Protein 8BUZ (pdb70)

Organism: Bos taurus (NCBI:txid9913)

InterPro domains:
  IPR001054 Adenylyl cyclase class-3/4/guanylyl cyclase [PF00211] (408-590)
  IPR001054 Adenylyl cyclase class-3/4/guanylyl cyclase [PF00211] (976-1173)
  IPR001054 Adenylyl cyclase class-3/4/guanylyl cyclase [PS50125] (416-543)
  IPR001054 Adenylyl cyclase class-3/4/guanylyl cyclase [PS50125] (984-1124)
  IPR001054 Adenylyl cyclase class-3/4/guanylyl cyclase [SM00044] (367-569)
  IPR001054 Adenylyl cyclase class-3/4/guanylyl cyclase [SM00044] (944-1159)
  IPR001054 Adenylyl cyclase class-3/4/guanylyl cyclase [cd07302] (414-589)
  IPR001054 Adenylyl cyclase class-3/4/guanylyl cyclase [cd07302] (983-1172)
  IPR009398 Adenylate cyclase, conserved domain [PF06327] (619-714)
  IPR018297 Adenylyl cyclase class-4/guanylyl cyclase, conserved site [PS00452] (520-543)
  IPR018297 Adenylyl cyclase class-4/guanylyl cyclase, conserved site [PS00452] (1101-1124)
  IPR029787 Nucleotide cyclase [G3DSA:3.30.70.1230] (360-595)
  IPR029787 Nucleotide cyclase [G3DSA:3.30.70.1230] (968-1174)
  IPR029787 Nucleotide cyclase [SSF55073] (403-576)
  IPR029787 Nucleotide cyclase [SSF55073] (978-1162)
  IPR030672 Adenylate cyclase [PIRSF039050] (121-1180)
  IPR032628 Adenylate cyclase, N-terminal [PF16214] (161-397)

Structure (mmCIF, N/CA/C/O backbone):
data_8BUZ
#
_entry.id   8BUZ
#
_cell.length_a   1.00
_cell.length_b   1.00
_cell.length_c   1.00
_cell.angle_alpha   90.00
_cell.angle_beta   90.00
_cell.angle_gamma   90.00
#
_symmetry.space_group_name_H-M   'P 1'
#
loop_
_entity.id
_entity.type
_entity.pdbx_description
1 polymer 'Adenylate cyclase type 8'
2 polymer 'Guanine nucleotide-binding protein G(s) subunit alpha isoforms short'
3 non-polymer FORSKOLIN
4 non-polymer "5'-GUANOSINE-DIPHOSPHATE-MONOTHIOPHOSPHATE"
5 non-polymer 'MAGNESIUM ION'
#
loop_
_atom_site.group_PDB
_atom_site.id
_atom_site.type_symbol
_atom_site.label_atom_id
_atom_site.label_alt_id
_atom_site.label_comp_id
_atom_site.label_asym_id
_atom_site.label_entity_id
_atom_site.label_seq_id
_atom_site.pdbx_PDB_ins_code
_atom_site.Cartn_x
_atom_site.Cartn_y
_atom_site.Cartn_z
_atom_site.occupancy
_atom_site.B_iso_or_equiv
_atom_site.auth_seq_id
_atom_site.auth_comp_id
_atom_site.auth_asym_id
_atom_site.auth_atom_id
_atom_site.pdbx_PDB_model_num
ATOM 1 N N . SER A 1 165 ? 128.664 123.452 149.278 1.00 97.90 165 SER A N 1
ATOM 2 C CA . SER A 1 165 ? 129.924 123.605 149.995 1.00 97.90 165 SER A CA 1
ATOM 3 C C . SER A 1 165 ? 129.819 124.692 151.055 1.00 97.90 165 SER A C 1
ATOM 4 O O . SER A 1 165 ? 130.037 125.867 150.770 1.00 97.90 165 SER A O 1
ATOM 7 N N . ARG A 1 166 ? 129.486 124.291 152.284 1.00 100.33 166 ARG A N 1
ATOM 8 C CA . ARG A 1 166 ? 129.333 125.269 153.355 1.00 100.33 166 ARG A CA 1
ATOM 9 C C . ARG A 1 166 ? 130.658 125.929 153.713 1.00 100.33 166 ARG A C 1
ATOM 10 O O . ARG A 1 166 ? 130.673 127.086 154.144 1.00 100.33 166 ARG A O 1
ATOM 18 N N . ASP A 1 167 ? 131.776 125.219 153.543 1.00 99.23 167 ASP A N 1
ATOM 19 C CA . ASP A 1 167 ? 133.074 125.808 153.855 1.00 99.23 167 ASP A CA 1
ATOM 20 C C . ASP A 1 167 ? 133.454 126.881 152.842 1.00 99.23 167 ASP A C 1
ATOM 21 O O . ASP A 1 167 ? 133.965 127.943 153.217 1.00 99.23 167 ASP A O 1
ATOM 26 N N . LEU A 1 168 ? 133.219 126.620 151.553 1.00 93.28 168 LEU A N 1
ATOM 27 C CA . LEU A 1 168 ? 133.530 127.614 150.532 1.00 93.28 168 LEU A CA 1
ATOM 28 C C . LEU A 1 168 ? 132.591 128.811 150.616 1.00 93.28 168 LEU A C 1
ATOM 29 O O . LEU A 1 168 ? 133.032 129.961 150.514 1.00 93.28 168 LEU A O 1
ATOM 34 N N . GLU A 1 169 ? 131.291 128.562 150.799 1.00 93.04 169 GLU A N 1
ATOM 35 C CA . GLU A 1 169 ? 130.342 129.665 150.895 1.00 93.04 169 GLU A CA 1
ATOM 36 C C . GLU A 1 169 ? 130.605 130.516 152.130 1.00 93.04 169 GLU A C 1
ATOM 37 O O . GLU A 1 169 ? 130.525 131.747 152.065 1.00 93.04 169 GLU A O 1
ATOM 43 N N . ARG A 1 170 ? 130.927 129.882 153.261 1.00 94.98 170 ARG A N 1
ATOM 44 C CA . ARG A 1 170 ? 131.337 130.646 154.436 1.00 94.98 170 ARG A CA 1
ATOM 45 C C . ARG A 1 170 ? 132.602 131.441 154.146 1.00 94.98 170 ARG A C 1
ATOM 46 O O . ARG A 1 170 ? 132.745 132.584 154.595 1.00 94.98 170 ARG A O 1
ATOM 54 N N . LEU A 1 171 ? 133.530 130.849 153.390 1.00 89.24 171 LEU A N 1
ATOM 55 C CA . LEU A 1 171 ? 134.720 131.578 152.967 1.00 89.24 171 LEU A CA 1
ATOM 56 C C . LEU A 1 171 ? 134.345 132.795 152.130 1.00 89.24 171 LEU A C 1
ATOM 57 O O . LEU A 1 171 ? 134.968 133.857 152.250 1.00 89.24 171 LEU A O 1
ATOM 62 N N . TYR A 1 172 ? 133.326 132.661 151.278 1.00 80.11 172 TYR A N 1
ATOM 63 C CA . TYR A 1 172 ? 132.844 133.814 150.525 1.00 80.11 172 TYR A CA 1
ATOM 64 C C . TYR A 1 172 ? 132.293 134.886 151.455 1.00 80.11 172 TYR A C 1
ATOM 65 O O . TYR A 1 172 ? 132.523 136.082 151.240 1.00 80.11 172 TYR A O 1
ATOM 74 N N . GLN A 1 173 ? 131.559 134.477 152.495 1.00 87.20 173 GLN A N 1
ATOM 75 C CA . GLN A 1 173 ? 130.993 135.447 153.427 1.00 87.20 173 GLN A CA 1
ATOM 76 C C . GLN A 1 173 ? 132.086 136.255 154.113 1.00 87.20 173 GLN A C 1
ATOM 77 O O . GLN A 1 173 ? 131.930 137.462 154.329 1.00 87.20 173 GLN A O 1
ATOM 83 N N . ARG A 1 174 ? 133.199 135.607 154.465 1.00 96.10 174 ARG A N 1
ATOM 84 C CA . ARG A 1 174 ? 134.318 136.340 155.046 1.00 96.10 174 ARG A CA 1
ATOM 85 C C . ARG A 1 174 ? 134.870 137.362 154.061 1.00 96.10 174 ARG A C 1
ATOM 86 O O . ARG A 1 174 ? 135.213 138.486 154.446 1.00 96.10 174 ARG A O 1
ATOM 94 N N . TYR A 1 175 ? 134.968 136.987 152.784 1.00 87.69 175 TYR A N 1
ATOM 95 C CA . TYR A 1 175 ? 135.387 137.944 151.766 1.00 87.69 175 TYR A CA 1
ATOM 96 C C . TYR A 1 175 ? 134.305 138.985 151.507 1.00 87.69 175 TYR A C 1
ATOM 97 O O . TYR A 1 175 ? 134.600 140.179 151.381 1.00 87.69 175 TYR A O 1
ATOM 106 N N . PHE A 1 176 ? 133.044 138.550 151.426 1.00 85.07 176 PHE A N 1
ATOM 107 C CA . PHE A 1 176 ? 131.946 139.480 151.182 1.00 85.07 176 PHE A CA 1
ATOM 108 C C . PHE A 1 176 ? 131.741 140.432 152.353 1.00 85.07 176 PHE A C 1
ATOM 109 O O . PHE A 1 176 ? 131.285 141.564 152.155 1.00 85.07 176 PHE A O 1
ATOM 117 N N . LEU A 1 177 ? 132.065 139.994 153.571 1.00 94.62 177 LEU A N 1
ATOM 118 C CA . LEU A 1 177 ? 131.857 140.840 154.742 1.00 94.62 177 LEU A CA 1
ATOM 119 C C . LEU A 1 177 ? 132.736 142.082 154.689 1.00 94.62 177 LEU A C 1
ATOM 120 O O . LEU A 1 177 ? 132.292 143.180 155.042 1.00 94.62 177 LEU A O 1
ATOM 125 N N . GLY A 1 178 ? 133.987 141.928 154.252 1.00 93.77 178 GLY A N 1
ATOM 126 C CA . GLY A 1 178 ? 134.900 143.060 154.231 1.00 93.77 178 GLY A CA 1
ATOM 127 C C . GLY A 1 178 ? 134.495 144.138 153.243 1.00 93.77 178 GLY A C 1
ATOM 128 O O . GLY A 1 178 ? 134.559 145.331 153.555 1.00 93.77 178 GLY A O 1
ATOM 129 N N . GLN A 1 179 ? 134.079 143.739 152.038 1.00 91.65 179 GLN A N 1
ATOM 130 C CA . GLN A 1 179 ? 133.717 144.721 151.020 1.00 91.65 179 GLN A CA 1
ATOM 131 C C . GLN A 1 179 ? 132.507 145.543 151.444 1.00 91.65 179 GLN A C 1
ATOM 132 O O . GLN A 1 179 ? 132.486 146.767 151.266 1.00 91.65 179 GLN A O 1
ATOM 138 N N . ARG A 1 180 ? 131.487 144.892 152.005 1.00 87.87 180 ARG A N 1
ATOM 139 C CA . ARG A 1 180 ? 130.351 145.636 152.536 1.00 87.87 180 ARG A CA 1
ATOM 140 C C . ARG A 1 180 ? 130.740 146.428 153.777 1.00 87.87 180 ARG A C 1
ATOM 141 O O . ARG A 1 180 ? 130.134 147.467 154.063 1.00 87.87 180 ARG A O 1
ATOM 149 N N . ARG A 1 181 ? 131.739 145.952 154.523 1.00 98.28 181 ARG A N 1
ATOM 150 C CA . ARG A 1 181 ? 132.193 146.677 155.705 1.00 98.28 181 ARG A CA 1
ATOM 151 C C . ARG A 1 181 ? 132.813 148.014 155.325 1.00 98.28 181 ARG A C 1
ATOM 152 O O . ARG A 1 181 ? 132.649 149.007 156.044 1.00 98.28 181 ARG A O 1
ATOM 160 N N . LYS A 1 182 ? 133.534 148.060 154.202 1.00 92.60 182 LYS A N 1
ATOM 161 C CA . LYS A 1 182 ? 134.122 149.317 153.753 1.00 92.60 182 LYS A CA 1
ATOM 162 C C . LYS A 1 182 ? 133.054 150.377 153.516 1.00 92.60 182 LYS A C 1
ATOM 163 O O . LYS A 1 182 ? 133.330 151.576 153.635 1.00 92.60 182 LYS A O 1
ATOM 169 N N . SER A 1 183 ? 131.829 149.958 153.196 1.00 90.45 183 SER A N 1
ATOM 170 C CA . SER A 1 183 ? 130.741 150.907 152.995 1.00 90.45 183 SER A CA 1
ATOM 171 C C . SER A 1 183 ? 130.244 151.489 154.314 1.00 90.45 183 SER A C 1
ATOM 172 O O . SER A 1 183 ? 129.966 152.690 154.395 1.00 90.45 183 SER A O 1
ATOM 175 N N . GLU A 1 184 ? 130.126 150.662 155.358 1.00 94.13 184 GLU A N 1
ATOM 176 C CA . GLU A 1 184 ? 129.624 151.158 156.635 1.00 94.13 184 GLU A CA 1
ATOM 177 C C . GLU A 1 184 ? 130.644 151.993 157.393 1.00 94.13 184 GLU A C 1
ATOM 178 O O . GLU A 1 184 ? 130.264 152.697 158.336 1.00 94.13 184 GLU A O 1
ATOM 184 N N . VAL A 1 185 ? 131.923 151.923 157.022 1.00 93.73 185 VAL A N 1
ATOM 185 C CA . VAL A 1 185 ? 132.927 152.752 157.683 1.00 93.73 185 VAL A CA 1
ATOM 186 C C . VAL A 1 185 ? 132.599 154.225 157.484 1.00 93.73 185 VAL A C 1
ATOM 187 O O . VAL A 1 185 ? 132.634 155.023 158.427 1.00 93.73 185 VAL A O 1
ATOM 191 N N . VAL A 1 186 ? 132.252 154.601 156.254 1.00 90.33 186 VAL A N 1
ATOM 192 C CA . VAL A 1 186 ? 131.885 155.984 155.984 1.00 90.33 186 VAL A CA 1
ATOM 193 C C . VAL A 1 186 ? 130.474 156.288 156.475 1.00 90.33 186 VAL A C 1
ATOM 194 O O . VAL A 1 186 ? 130.166 157.437 156.812 1.00 90.33 186 VAL A O 1
ATOM 198 N N . MET A 1 187 ? 129.596 155.283 156.529 1.00 89.66 187 MET A N 1
ATOM 199 C CA . MET A 1 187 ? 128.211 155.542 156.905 1.00 89.66 187 MET A CA 1
ATOM 200 C C . MET A 1 187 ? 128.074 155.758 158.407 1.00 89.66 187 MET A C 1
ATOM 201 O O . MET A 1 187 ? 127.278 156.598 158.846 1.00 89.66 187 MET A O 1
ATOM 206 N N . ASN A 1 188 ? 128.840 155.016 159.210 1.00 94.82 188 ASN A N 1
ATOM 207 C CA . ASN A 1 188 ? 128.946 155.347 160.626 1.00 94.82 188 ASN A CA 1
ATOM 208 C C . ASN A 1 188 ? 129.574 156.722 160.808 1.00 94.82 188 ASN A C 1
ATOM 209 O O . ASN A 1 188 ? 129.167 157.490 161.687 1.00 94.82 188 ASN A O 1
ATOM 214 N N . VAL A 1 189 ? 130.571 157.047 159.981 1.00 93.65 189 VAL A N 1
ATOM 215 C CA . VAL A 1 189 ? 131.114 158.401 159.952 1.00 93.65 189 VAL A CA 1
ATOM 216 C C . VAL A 1 189 ? 130.055 159.387 159.480 1.00 93.65 189 VAL A C 1
ATOM 217 O O . VAL A 1 189 ? 130.001 160.530 159.950 1.00 93.65 189 VAL A O 1
ATOM 221 N N . LEU A 1 190 ? 129.196 158.967 158.551 1.00 93.81 190 LEU A N 1
ATOM 222 C CA . LEU A 1 190 ? 128.106 159.833 158.116 1.00 93.81 190 LEU A CA 1
ATOM 223 C C . LEU A 1 190 ? 127.131 160.102 159.257 1.00 93.81 190 LEU A C 1
ATOM 224 O O . LEU A 1 190 ? 126.651 161.230 159.416 1.00 93.81 190 LEU A O 1
ATOM 229 N N . ASP A 1 191 ? 126.828 159.080 160.061 1.00 97.02 191 ASP A N 1
ATOM 230 C CA . ASP A 1 191 ? 125.798 159.227 161.086 1.00 97.02 191 ASP A CA 1
ATOM 231 C C . ASP A 1 191 ? 126.193 160.236 162.157 1.00 97.02 191 ASP A C 1
ATOM 232 O O . ASP A 1 191 ? 125.360 161.041 162.589 1.00 97.02 191 ASP A O 1
ATOM 237 N N . VAL A 1 192 ? 127.443 160.191 162.625 1.00 102.07 192 VAL A N 1
ATOM 238 C CA . VAL A 1 192 ? 127.848 161.099 163.696 1.00 102.07 192 VAL A CA 1
ATOM 239 C C . VAL A 1 192 ? 127.724 162.545 163.236 1.00 102.07 192 VAL A C 1
ATOM 240 O O . VAL A 1 192 ? 127.406 163.435 164.034 1.00 102.07 192 VAL A O 1
ATOM 244 N N . LEU A 1 193 ? 127.935 162.797 161.943 1.00 97.60 193 LEU A N 1
ATOM 245 C CA . LEU A 1 193 ? 127.686 164.126 161.398 1.00 97.60 193 LEU A CA 1
ATOM 246 C C . LEU A 1 193 ? 126.210 164.493 161.496 1.00 97.60 193 LEU A C 1
ATOM 247 O O . LEU A 1 193 ? 125.866 165.655 161.740 1.00 97.60 193 LEU A O 1
ATOM 252 N N . THR A 1 194 ? 125.322 163.514 161.300 1.00 97.65 194 THR A N 1
ATOM 253 C CA . THR A 1 194 ? 123.889 163.792 161.337 1.00 97.65 194 THR A CA 1
ATOM 254 C C . THR A 1 194 ? 123.445 164.259 162.718 1.00 97.65 194 THR A C 1
ATOM 255 O O . THR A 1 194 ? 122.641 165.191 162.836 1.00 97.65 194 THR A O 1
ATOM 259 N N . LYS A 1 195 ? 123.948 163.618 163.776 1.00 100.14 195 LYS A N 1
ATOM 260 C CA . LYS A 1 195 ? 123.538 163.991 165.126 1.00 100.14 195 LYS A CA 1
ATOM 261 C C . LYS A 1 195 ? 124.005 165.398 165.479 1.00 100.14 195 LYS A C 1
ATOM 262 O O . LYS A 1 195 ? 123.231 166.204 166.009 1.00 100.14 195 LYS A O 1
ATOM 268 N N . LEU A 1 196 ? 125.272 165.713 165.196 1.00 102.65 196 LEU A N 1
ATOM 269 C CA . LEU A 1 196 ? 125.794 167.029 165.552 1.00 102.65 196 LEU A CA 1
ATOM 270 C C . LEU A 1 196 ? 125.134 168.129 164.731 1.00 102.65 196 LEU A C 1
ATOM 271 O O . LEU A 1 196 ? 124.852 169.213 165.253 1.00 102.65 196 LEU A O 1
ATOM 276 N N . THR A 1 197 ? 124.882 167.873 163.445 1.00 104.15 197 THR A N 1
ATOM 277 C CA . THR A 1 197 ? 124.266 168.889 162.596 1.00 104.15 197 THR A CA 1
ATOM 278 C C . THR A 1 197 ? 122.869 169.243 163.093 1.00 104.15 197 THR A C 1
ATOM 279 O O . THR A 1 197 ? 122.508 170.422 163.180 1.00 104.15 197 THR A O 1
ATOM 283 N N . LEU A 1 198 ? 122.070 168.229 163.432 1.00 107.46 198 LEU A N 1
ATOM 284 C CA . LEU A 1 198 ? 120.759 168.488 164.017 1.00 107.46 198 LEU A CA 1
ATOM 285 C C . LEU A 1 198 ? 120.889 169.156 165.379 1.00 107.46 198 LEU A C 1
ATOM 286 O O . LEU A 1 198 ? 120.096 170.040 165.723 1.00 107.46 198 LEU A O 1
ATOM 291 N N . LEU A 1 199 ? 121.881 168.740 166.171 1.00 108.78 199 LEU A N 1
ATOM 292 C CA . LEU A 1 199 ? 122.107 169.359 167.472 1.00 108.78 199 LEU A CA 1
ATOM 293 C C . LEU A 1 199 ? 122.531 170.816 167.328 1.00 108.78 199 LEU A C 1
ATOM 294 O O . LEU A 1 199 ? 122.091 171.675 168.101 1.00 108.78 199 LEU A O 1
ATOM 299 N N . VAL A 1 200 ? 123.389 171.112 166.349 1.00 107.82 200 VAL A N 1
ATOM 300 C CA . VAL A 1 200 ? 123.902 172.470 166.189 1.00 107.82 200 VAL A CA 1
ATOM 301 C C . VAL A 1 200 ? 122.776 173.432 165.827 1.00 107.82 200 VAL A C 1
ATOM 302 O O . VAL A 1 200 ? 122.650 174.513 166.416 1.00 107.82 200 VAL A O 1
ATOM 306 N N . LEU A 1 201 ? 121.936 173.054 164.860 1.00 110.45 201 LEU A N 1
ATOM 307 C CA . LEU A 1 201 ? 120.872 173.956 164.430 1.00 110.45 201 LEU A CA 1
ATOM 308 C C . LEU A 1 201 ? 119.832 174.164 165.524 1.00 110.45 201 LEU A C 1
ATOM 309 O O . LEU A 1 201 ? 119.257 175.253 165.629 1.00 110.45 201 LEU A O 1
ATOM 314 N N . HIS A 1 202 ? 119.576 173.140 166.342 1.00 110.46 202 HIS A N 1
ATOM 315 C CA . HIS A 1 202 ? 118.686 173.321 167.484 1.00 110.46 202 HIS A CA 1
ATOM 316 C C . HIS A 1 202 ? 119.286 174.291 168.495 1.00 110.46 202 HIS A C 1
ATOM 317 O O . HIS A 1 202 ? 118.563 175.087 169.106 1.00 110.46 202 HIS A O 1
ATOM 324 N N . LEU A 1 203 ? 120.605 174.230 168.694 1.00 110.11 203 LEU A N 1
ATOM 325 C CA . LEU A 1 203 ? 121.272 175.197 169.559 1.00 110.11 203 LEU A CA 1
ATOM 326 C C . LEU A 1 203 ? 121.154 176.608 168.998 1.00 110.11 203 LEU A C 1
ATOM 327 O O . LEU A 1 203 ? 120.915 177.564 169.745 1.00 110.11 203 LEU A O 1
ATOM 332 N N . SER A 1 204 ? 121.322 176.758 167.683 1.00 109.76 204 SER A N 1
ATOM 333 C CA . SER A 1 204 ? 121.278 178.074 167.059 1.00 109.76 204 SER A CA 1
ATOM 334 C C . SER A 1 204 ? 119.866 178.628 166.939 1.00 109.76 204 SER A C 1
ATOM 335 O O . SER A 1 204 ? 119.706 179.840 166.757 1.00 109.76 204 SER A O 1
ATOM 338 N N . LEU A 1 205 ? 118.844 177.776 167.033 1.00 111.52 205 LEU A N 1
ATOM 339 C CA . LEU A 1 205 ? 117.471 178.249 166.880 1.00 111.52 205 LEU A CA 1
ATOM 340 C C . LEU A 1 205 ? 117.047 179.106 168.067 1.00 111.52 205 LEU A C 1
ATOM 341 O O . LEU A 1 205 ? 116.462 180.181 167.891 1.00 111.52 205 LEU A O 1
ATOM 346 N N . ALA A 1 206 ? 117.333 178.648 169.282 1.00 109.33 206 ALA A N 1
ATOM 347 C CA . ALA A 1 206 ? 116.943 179.342 170.501 1.00 109.33 206 ALA A CA 1
ATOM 348 C C . ALA A 1 206 ? 118.187 179.813 171.241 1.00 109.33 206 ALA A C 1
ATOM 349 O O . ALA A 1 206 ? 119.153 179.056 171.383 1.00 109.33 206 ALA A O 1
ATOM 351 N N . SER A 1 207 ? 118.159 181.064 171.706 1.00 109.62 207 SER A N 1
ATOM 352 C CA . SER A 1 207 ? 119.279 181.589 172.481 1.00 109.62 207 SER A CA 1
ATOM 353 C C . SER A 1 207 ? 119.458 180.816 173.781 1.00 109.62 207 SER A C 1
ATOM 354 O O . SER A 1 207 ? 120.589 180.520 174.185 1.00 109.62 207 SER A O 1
ATOM 357 N N . ALA A 1 208 ? 118.358 180.484 174.449 1.00 110.25 208 ALA A N 1
ATOM 358 C CA . ALA A 1 208 ? 118.438 179.694 175.667 1.00 110.25 208 ALA A CA 1
ATOM 359 C C . ALA A 1 208 ? 118.961 178.295 175.347 1.00 110.25 208 ALA A C 1
ATOM 360 O O . ALA A 1 208 ? 118.637 177.736 174.295 1.00 110.25 208 ALA A O 1
ATOM 362 N N . PRO A 1 209 ? 119.775 177.711 176.226 1.00 115.82 209 PRO A N 1
ATOM 363 C CA . PRO A 1 209 ? 120.295 176.365 175.960 1.00 115.82 209 PRO A CA 1
ATOM 364 C C . PRO A 1 209 ? 119.171 175.344 175.896 1.00 115.82 209 PRO A C 1
ATOM 365 O O . PRO A 1 209 ? 118.125 175.494 176.533 1.00 115.82 209 PRO A O 1
ATOM 369 N N . MET A 1 210 ? 119.396 174.297 175.107 1.00 122.07 210 MET A N 1
ATOM 370 C CA . MET A 1 210 ? 118.397 173.256 174.938 1.00 122.07 210 MET A CA 1
ATOM 371 C C . MET A 1 210 ? 118.180 172.504 176.249 1.00 122.07 210 MET A C 1
ATOM 372 O O . MET A 1 210 ? 118.866 172.724 177.251 1.00 122.07 210 MET A O 1
ATOM 377 N N . ASP A 1 211 ? 117.206 171.604 176.232 1.00 120.22 211 ASP A N 1
ATOM 378 C CA . ASP A 1 211 ? 116.954 170.769 177.395 1.00 120.22 211 ASP A CA 1
ATOM 379 C C . ASP A 1 211 ? 118.165 169.880 177.655 1.00 120.22 211 ASP A C 1
ATOM 380 O O . ASP A 1 211 ? 118.672 169.244 176.720 1.00 120.22 211 ASP A O 1
ATOM 385 N N . PRO A 1 212 ? 118.665 169.814 178.891 1.00 122.61 212 PRO A N 1
ATOM 386 C CA . PRO A 1 212 ? 119.746 168.862 179.188 1.00 122.61 212 PRO A CA 1
ATOM 387 C C . PRO A 1 212 ? 119.342 167.424 178.943 1.00 122.61 212 PRO A C 1
ATOM 388 O O . PRO A 1 212 ? 120.213 166.582 178.691 1.00 122.61 212 PRO A O 1
ATOM 392 N N . LEU A 1 213 ? 118.044 167.117 179.012 1.00 117.17 213 LEU A N 1
ATOM 393 C CA . LEU A 1 213 ? 117.575 165.790 178.633 1.00 117.17 213 LEU A CA 1
ATOM 394 C C . LEU A 1 213 ? 117.835 165.522 177.157 1.00 117.17 213 LEU A C 1
ATOM 395 O O . LEU A 1 213 ? 118.197 164.406 176.780 1.00 117.17 213 LEU A O 1
ATOM 400 N N . LYS A 1 214 ? 117.661 166.535 176.304 1.00 112.41 214 LYS A N 1
ATOM 401 C CA . LYS A 1 214 ? 117.859 166.329 174.872 1.00 112.41 214 LYS A CA 1
ATOM 402 C C . LYS A 1 214 ? 119.288 165.899 174.562 1.00 112.41 214 LYS A C 1
ATOM 403 O O . LYS A 1 214 ? 119.509 164.995 173.748 1.00 112.41 214 LYS A O 1
ATOM 409 N N . GLY A 1 215 ? 120.269 166.523 175.216 1.00 113.67 215 GLY A N 1
ATOM 410 C CA . GLY A 1 215 ? 121.655 166.318 174.832 1.00 113.67 215 GLY A CA 1
ATOM 411 C C . GLY A 1 215 ? 122.224 164.964 175.208 1.00 113.67 215 GLY A C 1
ATOM 412 O O . GLY A 1 215 ? 123.190 164.506 174.589 1.00 113.67 215 GLY A O 1
ATOM 413 N N . ILE A 1 216 ? 121.656 164.306 176.221 1.00 115.60 216 ILE A N 1
ATOM 414 C CA . ILE A 1 216 ? 122.298 163.106 176.754 1.00 115.60 216 ILE A CA 1
ATOM 415 C C . ILE A 1 216 ? 122.103 161.917 175.816 1.00 115.60 216 ILE A C 1
ATOM 416 O O . ILE A 1 216 ? 123.058 161.190 175.518 1.00 115.60 216 ILE A O 1
ATOM 421 N N . LEU A 1 217 ? 120.874 161.692 175.334 1.00 110.91 217 LEU A N 1
ATOM 422 C CA . LEU A 1 217 ? 120.657 160.543 174.456 1.00 110.91 217 LEU A CA 1
ATOM 423 C C . LEU A 1 217 ? 121.412 160.706 173.143 1.00 110.91 217 LEU A C 1
ATOM 424 O O . LEU A 1 217 ? 122.081 159.772 172.686 1.00 110.91 217 LEU A O 1
ATOM 429 N N . LEU A 1 218 ? 121.333 161.889 172.527 1.00 110.40 218 LEU A N 1
ATOM 430 C CA . LEU A 1 218 ? 122.137 162.122 171.332 1.00 110.40 218 LEU A CA 1
ATOM 431 C C . LEU A 1 218 ? 123.621 161.991 171.641 1.00 110.40 218 LEU A C 1
ATOM 432 O O . LEU A 1 218 ? 124.389 161.519 170.797 1.00 110.40 218 LEU A O 1
ATOM 437 N N . GLY A 1 219 ? 124.036 162.385 172.848 1.00 110.62 219 GLY A N 1
ATOM 438 C CA . GLY A 1 219 ? 125.419 162.184 173.248 1.00 110.62 219 GLY A CA 1
ATOM 439 C C . GLY A 1 219 ? 125.810 160.720 173.266 1.00 110.62 219 GLY A C 1
ATOM 440 O O . GLY A 1 219 ? 126.912 160.357 172.848 1.00 110.62 219 GLY A O 1
ATOM 441 N N . PHE A 1 220 ? 124.916 159.859 173.759 1.00 112.95 220 PHE A N 1
ATOM 442 C CA . PHE A 1 220 ? 125.146 158.423 173.641 1.00 112.95 220 PHE A CA 1
ATOM 443 C C . PHE A 1 220 ? 125.132 157.989 172.182 1.00 112.95 220 PHE A C 1
ATOM 444 O O . PHE A 1 220 ? 125.957 157.170 171.760 1.00 112.95 220 PHE A O 1
ATOM 452 N N . PHE A 1 221 ? 124.203 158.533 171.394 1.00 109.82 221 PHE A N 1
ATOM 453 C CA . PHE A 1 221 ? 124.076 158.129 169.999 1.00 109.82 221 PHE A CA 1
ATOM 454 C C . PHE A 1 221 ? 125.189 158.706 169.129 1.00 109.82 221 PHE A C 1
ATOM 455 O O . PHE A 1 221 ? 125.681 158.025 168.223 1.00 109.82 221 PHE A O 1
ATOM 463 N N . THR A 1 222 ? 125.598 159.953 169.372 1.00 109.06 222 THR A N 1
ATOM 464 C CA . THR A 1 222 ? 126.708 160.511 168.609 1.00 109.06 222 THR A CA 1
ATOM 465 C C . THR A 1 222 ? 128.060 160.003 169.090 1.00 109.06 222 THR A C 1
ATOM 466 O O . THR A 1 222 ? 129.064 160.216 168.402 1.00 109.06 222 THR A O 1
ATOM 470 N N . GLY A 1 223 ? 128.109 159.346 170.246 1.00 106.78 223 GLY A N 1
ATOM 471 C CA . GLY A 1 223 ? 129.344 158.783 170.751 1.00 106.78 223 GLY A CA 1
ATOM 472 C C . GLY A 1 223 ? 129.517 157.327 170.371 1.00 106.78 223 GLY A C 1
ATOM 473 O O . GLY A 1 223 ? 130.640 156.867 170.146 1.00 106.78 223 GLY A O 1
ATOM 474 N N . ILE A 1 224 ? 128.406 156.588 170.304 1.00 106.64 224 ILE A N 1
ATOM 475 C CA . ILE A 1 224 ? 128.486 155.181 169.927 1.00 106.64 224 ILE A CA 1
ATOM 476 C C . ILE A 1 224 ? 128.923 155.037 168.475 1.00 106.64 224 ILE A C 1
ATOM 477 O O . ILE A 1 224 ? 129.645 154.094 168.131 1.00 106.64 224 ILE A O 1
ATOM 482 N N . GLU A 1 225 ? 128.508 155.961 167.603 1.00 104.99 225 GLU A N 1
ATOM 483 C CA . GLU A 1 225 ? 128.943 155.908 166.211 1.00 104.99 225 GLU A CA 1
ATOM 484 C C . GLU A 1 225 ? 130.452 156.067 166.096 1.00 104.99 225 GLU A C 1
ATOM 485 O O . GLU A 1 225 ? 131.073 155.480 165.202 1.00 104.99 225 GLU A O 1
ATOM 491 N N . VAL A 1 226 ? 131.056 156.859 166.983 1.00 107.14 226 VAL A N 1
ATOM 492 C CA . VAL A 1 226 ? 132.511 156.920 167.050 1.00 107.14 226 VAL A CA 1
ATOM 493 C C . VAL A 1 226 ? 133.076 155.573 167.484 1.00 107.14 226 VAL A C 1
ATOM 494 O O . VAL A 1 226 ? 134.094 155.111 166.954 1.00 107.14 226 VAL A O 1
ATOM 498 N N . VAL A 1 227 ? 132.424 154.924 168.452 1.00 111.40 227 VAL A N 1
ATOM 499 C CA . VAL A 1 227 ? 132.896 153.632 168.946 1.00 111.40 227 VAL A CA 1
ATOM 500 C C . VAL A 1 227 ? 132.854 152.587 167.838 1.00 111.40 227 VAL A C 1
ATOM 501 O O . VAL A 1 227 ? 133.810 151.827 167.640 1.00 111.40 227 VAL A O 1
ATOM 505 N N . ILE A 1 228 ? 131.746 152.537 167.095 1.00 108.19 228 ILE A N 1
ATOM 506 C CA . ILE A 1 228 ? 131.639 151.588 165.989 1.00 108.19 228 ILE A CA 1
ATOM 507 C C . ILE A 1 228 ? 132.656 151.921 164.906 1.00 108.19 228 ILE A C 1
ATOM 508 O O . ILE A 1 228 ? 133.202 151.026 164.250 1.00 108.19 228 ILE A O 1
ATOM 513 N N . CYS A 1 229 ? 132.922 153.214 164.699 1.00 113.63 229 CYS A N 1
ATOM 514 C CA . CYS A 1 229 ? 133.956 153.614 163.750 1.00 113.63 229 CYS A CA 1
ATOM 515 C C . CYS A 1 229 ? 135.327 153.114 164.188 1.00 113.63 229 CYS A C 1
ATOM 516 O O . CYS A 1 229 ? 136.131 152.675 163.357 1.00 113.63 229 CYS A O 1
ATOM 519 N N . ALA A 1 230 ? 135.614 153.175 165.488 1.00 116.34 230 ALA A N 1
ATOM 520 C CA . ALA A 1 230 ? 136.879 152.680 166.012 1.00 116.34 230 ALA A CA 1
ATOM 521 C C . ALA A 1 230 ? 136.875 151.176 166.255 1.00 116.34 230 ALA A C 1
ATOM 522 O O . ALA A 1 230 ? 137.930 150.614 166.568 1.00 116.34 230 ALA A O 1
ATOM 524 N N . LEU A 1 231 ? 135.726 150.515 166.121 1.00 115.47 231 LEU A N 1
ATOM 525 C CA . LEU A 1 231 ? 135.634 149.073 166.307 1.00 115.47 231 LEU A CA 1
ATOM 526 C C . LEU A 1 231 ? 135.719 148.293 165.004 1.00 115.47 231 LEU A C 1
ATOM 527 O O . LEU A 1 231 ? 136.161 147.140 165.014 1.00 115.47 231 LEU A O 1
ATOM 532 N N . VAL A 1 232 ? 135.298 148.887 163.887 1.00 111.93 232 VAL A N 1
ATOM 533 C CA . VAL A 1 232 ? 135.369 148.185 162.611 1.00 111.93 232 VAL A CA 1
ATOM 534 C C . VAL A 1 232 ? 136.809 148.083 162.126 1.00 111.93 232 VAL A C 1
ATOM 535 O O . VAL A 1 232 ? 137.186 147.098 161.479 1.00 111.93 232 VAL A O 1
ATOM 539 N N . VAL A 1 233 ? 137.633 149.092 162.418 1.00 111.86 233 VAL A N 1
ATOM 540 C CA . VAL A 1 233 ? 139.001 149.111 161.913 1.00 111.86 233 VAL A CA 1
ATOM 541 C C . VAL A 1 233 ? 139.825 147.981 162.521 1.00 111.86 233 VAL A C 1
ATOM 542 O O . VAL A 1 233 ? 140.600 147.316 161.823 1.00 111.86 233 VAL A O 1
ATOM 546 N N . VAL A 1 234 ? 139.680 147.747 163.828 1.00 116.28 234 VAL A N 1
ATOM 547 C CA . VAL A 1 234 ? 140.476 146.715 164.485 1.00 116.28 234 VAL A CA 1
ATOM 548 C C . VAL A 1 234 ? 140.047 145.327 164.021 1.00 116.28 234 VAL A C 1
ATOM 549 O O . VAL A 1 234 ? 140.885 144.438 163.822 1.00 116.28 234 VAL A O 1
ATOM 553 N N . ARG A 1 235 ? 138.742 145.118 163.832 1.00 115.28 235 ARG A N 1
ATOM 554 C CA . ARG A 1 235 ? 138.262 143.805 163.413 1.00 115.28 235 ARG A CA 1
ATOM 555 C C . ARG A 1 235 ? 138.686 143.479 161.986 1.00 115.28 235 ARG A C 1
ATOM 556 O O . ARG A 1 235 ? 138.943 142.311 161.671 1.00 115.28 235 ARG A O 1
ATOM 564 N N . LYS A 1 236 ? 138.760 144.487 161.113 1.00 113.05 236 LYS A N 1
ATOM 565 C CA . LYS A 1 236 ? 139.245 144.255 159.756 1.00 113.05 236 LYS A CA 1
ATOM 566 C C . LYS A 1 236 ? 140.688 143.769 159.769 1.00 113.05 236 LYS A C 1
ATOM 567 O O . LYS A 1 236 ? 141.056 142.865 159.009 1.00 113.05 236 LYS A O 1
ATOM 573 N N . ASP A 1 237 ? 141.521 144.360 160.629 1.00 117.59 237 ASP A N 1
ATOM 574 C CA . ASP A 1 237 ? 142.894 143.889 160.775 1.00 117.59 237 ASP A CA 1
ATOM 575 C C . ASP A 1 237 ? 142.931 142.465 161.312 1.00 117.59 237 ASP A C 1
ATOM 576 O O . ASP A 1 237 ? 143.772 141.657 160.900 1.00 117.59 237 ASP A O 1
ATOM 581 N N . THR A 1 238 ? 142.030 142.141 162.237 1.00 119.02 238 THR A N 1
ATOM 582 C CA . THR A 1 238 ? 141.947 140.789 162.771 1.00 119.02 238 THR A CA 1
ATOM 583 C C . THR A 1 238 ? 141.476 139.820 161.692 1.00 119.02 238 THR A C 1
ATOM 584 O O . THR A 1 238 ? 140.642 140.162 160.849 1.00 119.02 238 THR A O 1
ATOM 588 N N . THR A 1 239 ? 142.024 138.602 161.719 1.00 117.52 239 THR A N 1
ATOM 589 C CA . THR A 1 239 ? 141.650 137.601 160.725 1.00 117.52 239 THR A CA 1
ATOM 590 C C . THR A 1 239 ? 140.175 137.236 160.833 1.00 117.52 239 THR A C 1
ATOM 591 O O . THR A 1 239 ? 139.505 137.025 159.816 1.00 117.52 239 THR A O 1
ATOM 595 N N . SER A 1 240 ? 139.653 137.152 162.054 1.00 114.35 240 SER A N 1
ATOM 596 C CA . SER A 1 240 ? 138.238 136.874 162.242 1.00 114.35 240 SER A CA 1
ATOM 597 C C . SER A 1 240 ? 137.398 138.073 161.817 1.00 114.35 240 SER A C 1
ATOM 598 O O . SER A 1 240 ? 137.858 139.218 161.824 1.00 114.35 240 SER A O 1
ATOM 601 N N . HIS A 1 241 ? 136.150 137.796 161.435 1.00 109.54 241 HIS A N 1
ATOM 602 C CA . HIS A 1 241 ? 135.219 138.840 161.024 1.00 109.54 241 HIS A CA 1
ATOM 603 C C . HIS A 1 241 ? 133.903 138.759 161.789 1.00 109.54 241 HIS A C 1
ATOM 604 O O . HIS A 1 241 ? 132.877 139.243 161.299 1.00 109.54 241 HIS A O 1
ATOM 611 N N . THR A 1 242 ? 133.911 138.157 162.981 1.00 107.28 242 THR A N 1
ATOM 612 C CA . THR A 1 242 ? 132.674 138.002 163.739 1.00 107.28 242 THR A CA 1
ATOM 613 C C . THR A 1 242 ? 132.103 139.350 164.167 1.00 107.28 242 THR A C 1
ATOM 614 O O . THR A 1 242 ? 130.881 139.535 164.177 1.00 107.28 242 THR A O 1
ATOM 618 N N . TYR A 1 243 ? 132.966 140.307 164.519 1.00 107.41 243 TYR A N 1
ATOM 619 C CA . TYR A 1 243 ? 132.478 141.617 164.930 1.00 107.41 243 TYR A CA 1
ATOM 620 C C . TYR A 1 243 ? 131.992 142.449 163.751 1.00 107.41 243 TYR A C 1
ATOM 621 O O . TYR A 1 243 ? 131.203 143.378 163.952 1.00 107.41 243 TYR A O 1
ATOM 630 N N . LEU A 1 244 ? 132.446 142.145 162.532 1.00 104.07 244 LEU A N 1
ATOM 631 C CA . LEU A 1 244 ? 131.908 142.826 161.359 1.00 104.07 244 LEU A CA 1
ATOM 632 C C . LEU A 1 244 ? 130.424 142.529 161.193 1.00 104.07 244 LEU A C 1
ATOM 633 O O . LEU A 1 244 ? 129.635 143.424 160.870 1.00 104.07 244 LEU A O 1
ATOM 638 N N . GLN A 1 245 ? 130.028 141.273 161.408 1.00 101.96 245 GLN A N 1
ATOM 639 C CA . GLN A 1 245 ? 128.608 140.947 161.471 1.00 101.96 245 GLN A CA 1
ATOM 640 C C . GLN A 1 245 ? 127.942 141.655 162.642 1.00 101.96 245 GLN A C 1
ATOM 641 O O . GLN A 1 245 ? 126.814 142.148 162.524 1.00 101.96 245 GLN A O 1
ATOM 647 N N . TYR A 1 246 ? 128.631 141.719 163.784 1.00 101.28 246 TYR A N 1
ATOM 648 C CA . TYR A 1 246 ? 128.080 142.411 164.944 1.00 101.28 246 TYR A CA 1
ATOM 649 C C . TYR A 1 246 ? 128.003 143.914 164.708 1.00 101.28 246 TYR A C 1
ATOM 650 O O . TYR A 1 246 ? 127.056 144.568 165.160 1.00 101.28 246 TYR A O 1
ATOM 659 N N . SER A 1 247 ? 128.986 144.477 163.997 1.00 99.32 247 SER A N 1
ATOM 660 C CA . SER A 1 247 ? 129.020 145.923 163.787 1.00 99.32 247 SER A CA 1
ATOM 661 C C . SER A 1 247 ? 127.780 146.405 163.046 1.00 99.32 247 SER A C 1
ATOM 662 O O . SER A 1 247 ? 127.255 147.486 163.338 1.00 99.32 247 SER A O 1
ATOM 665 N N . GLY A 1 248 ? 127.303 145.622 162.078 1.00 94.67 248 GLY A N 1
ATOM 666 C CA . GLY A 1 248 ? 126.053 145.962 161.420 1.00 94.67 248 GLY A CA 1
ATOM 667 C C . GLY A 1 248 ? 124.876 145.950 162.376 1.00 94.67 248 GLY A C 1
ATOM 668 O O . GLY A 1 248 ? 123.990 146.803 162.295 1.00 94.67 248 GLY A O 1
ATOM 669 N N . VAL A 1 249 ? 124.850 144.981 163.293 1.00 92.45 249 VAL A N 1
ATOM 670 C CA . VAL A 1 249 ? 123.803 144.946 164.309 1.00 92.45 249 VAL A CA 1
ATOM 671 C C . VAL A 1 249 ? 123.968 146.104 165.286 1.00 92.45 249 VAL A C 1
ATOM 672 O O . VAL A 1 249 ? 122.989 146.761 165.661 1.00 92.45 249 VAL A O 1
ATOM 676 N N . VAL A 1 250 ? 125.206 146.378 165.708 1.00 96.43 250 VAL A N 1
ATOM 677 C CA . VAL A 1 250 ? 125.452 147.469 166.649 1.00 96.43 250 VAL A CA 1
ATOM 678 C C . VAL A 1 250 ? 125.051 148.804 166.034 1.00 96.43 250 VAL A C 1
ATOM 679 O O . VAL A 1 250 ? 124.465 149.663 166.705 1.00 96.43 250 VAL A O 1
ATOM 683 N N . THR A 1 251 ? 125.375 148.981 164.750 1.00 91.55 251 THR A N 1
ATOM 684 C CA . THR A 1 251 ? 125.011 150.239 164.046 1.00 91.55 251 THR A CA 1
ATOM 685 C C . THR A 1 251 ? 123.489 150.307 163.893 1.00 91.55 251 THR A C 1
ATOM 686 O O . THR A 1 251 ? 122.908 151.360 164.230 1.00 91.55 251 THR A O 1
ATOM 690 N N . TRP A 1 252 ? 122.873 149.222 163.413 1.00 84.91 252 TRP A N 1
ATOM 691 C CA . TRP A 1 252 ? 121.405 149.229 163.173 1.00 84.91 252 TRP A CA 1
ATOM 692 C C . TRP A 1 252 ? 120.672 149.547 164.478 1.00 84.91 252 TRP A C 1
ATOM 693 O O . TRP A 1 252 ? 119.802 150.435 164.461 1.00 84.91 252 TRP A O 1
ATOM 704 N N . VAL A 1 253 ? 121.021 148.854 165.565 1.00 88.63 253 VAL A N 1
ATOM 705 C CA . VAL A 1 253 ? 120.297 149.059 166.854 1.00 88.63 253 VAL A CA 1
ATOM 706 C C . VAL A 1 253 ? 120.468 150.521 167.279 1.00 88.63 253 VAL A C 1
ATOM 707 O O . VAL A 1 253 ? 119.481 151.111 167.752 1.00 88.63 253 VAL A O 1
ATOM 711 N N . ALA A 1 254 ? 121.666 151.082 167.095 1.00 88.38 254 ALA A N 1
ATOM 712 C CA . ALA A 1 254 ? 121.931 152.473 167.532 1.00 88.38 254 ALA A CA 1
ATOM 713 C C . ALA A 1 254 ? 120.964 153.429 166.826 1.00 88.38 254 ALA A C 1
ATOM 714 O O . ALA A 1 254 ? 120.310 154.229 167.525 1.00 88.38 254 ALA A O 1
ATOM 716 N N . MET A 1 255 ? 120.873 153.339 165.496 1.00 87.47 255 MET A N 1
ATOM 717 C CA . MET A 1 255 ? 119.992 154.258 164.725 1.00 87.47 255 MET A CA 1
ATOM 718 C C . MET A 1 255 ? 118.525 153.869 164.947 1.00 87.47 255 MET A C 1
ATOM 719 O O . MET A 1 255 ? 117.675 154.779 164.992 1.00 87.47 255 MET A O 1
ATOM 724 N N . THR A 1 256 ? 118.245 152.569 165.080 1.00 86.33 256 THR A N 1
ATOM 725 C CA . THR A 1 256 ? 116.855 152.102 165.332 1.00 86.33 256 THR A CA 1
ATOM 726 C C . THR A 1 256 ? 116.388 152.638 166.688 1.00 86.33 256 THR A C 1
ATOM 727 O O . THR A 1 256 ? 115.211 153.034 166.793 1.00 86.33 256 THR A O 1
ATOM 731 N N . THR A 1 257 ? 117.281 152.650 167.682 1.00 92.34 257 THR A N 1
ATOM 732 C CA . THR A 1 257 ? 116.932 153.175 169.029 1.00 92.34 257 THR A CA 1
ATOM 733 C C . THR A 1 257 ? 116.597 154.665 168.916 1.00 92.34 257 THR A C 1
ATOM 734 O O . THR A 1 257 ? 115.676 155.115 169.624 1.00 92.34 257 THR A O 1
ATOM 738 N N . GLN A 1 258 ? 117.321 155.394 168.061 1.00 97.50 258 GLN A N 1
ATOM 739 C CA . GLN A 1 258 ? 117.058 156.821 167.881 1.00 97.50 258 GLN A CA 1
ATOM 740 C C . GLN A 1 258 ? 115.566 157.107 167.771 1.00 97.50 258 GLN A C 1
ATOM 741 O O . GLN A 1 258 ? 115.099 158.172 168.189 1.00 97.50 258 GLN A O 1
ATOM 747 N N . ILE A 1 259 ? 114.806 156.174 167.197 1.00 97.50 259 ILE A N 1
ATOM 748 C CA . ILE A 1 259 ? 113.365 156.358 167.074 1.00 97.50 259 ILE A CA 1
ATOM 749 C C . ILE A 1 259 ? 112.710 156.414 168.448 1.00 97.50 259 ILE A C 1
ATOM 750 O O . ILE A 1 259 ? 111.818 157.239 168.694 1.00 97.50 259 ILE A O 1
ATOM 755 N N . LEU A 1 260 ? 113.130 155.531 169.361 1.00 99.71 260 LEU A N 1
ATOM 756 C CA . LEU A 1 260 ? 112.567 155.545 170.708 1.00 99.71 260 LEU A CA 1
ATOM 757 C C . LEU A 1 260 ? 112.887 156.853 171.418 1.00 99.71 260 LEU A C 1
ATOM 758 O O . LEU A 1 260 ? 112.051 157.395 172.152 1.00 99.71 260 LEU A O 1
ATOM 763 N N . ALA A 1 261 ? 114.096 157.373 171.209 1.00 99.36 261 ALA A N 1
ATOM 764 C CA . ALA A 1 261 ? 114.482 158.627 171.841 1.00 99.36 261 ALA A CA 1
ATOM 765 C C . ALA A 1 261 ? 113.573 159.768 171.398 1.00 99.36 261 ALA A C 1
ATOM 766 O O . ALA A 1 261 ? 113.171 160.602 172.217 1.00 99.36 261 ALA A O 1
ATOM 768 N N . ALA A 1 262 ? 113.236 159.823 170.106 1.00 101.75 262 ALA A N 1
ATOM 769 C CA . ALA A 1 262 ? 112.297 160.834 169.629 1.00 101.75 262 ALA A CA 1
ATOM 770 C C . ALA A 1 262 ? 110.863 160.503 170.027 1.00 101.75 262 ALA A C 1
ATOM 771 O O . ALA A 1 262 ? 110.113 161.389 170.452 1.00 101.75 262 ALA A O 1
ATOM 773 N N . GLY A 1 263 ? 110.460 159.239 169.885 1.00 101.89 263 GLY A N 1
ATOM 774 C CA . GLY A 1 263 ? 109.065 158.888 170.105 1.00 101.89 263 GLY A CA 1
ATOM 775 C C . GLY A 1 263 ? 108.627 159.038 171.549 1.00 101.89 263 GLY A C 1
ATOM 776 O O . GLY A 1 263 ? 107.556 159.583 171.832 1.00 101.89 263 GLY A O 1
ATOM 777 N N . LEU A 1 264 ? 109.444 158.556 172.484 1.00 98.86 264 LEU A N 1
ATOM 778 C CA . LEU A 1 264 ? 109.083 158.600 173.897 1.00 98.86 264 LEU A CA 1
ATOM 779 C C . LEU A 1 264 ? 109.644 159.848 174.571 1.00 98.86 264 LEU A C 1
ATOM 780 O O . LEU A 1 264 ? 108.892 160.659 175.119 1.00 98.86 264 LEU A O 1
ATOM 785 N N . GLY A 1 265 ? 110.962 160.016 174.532 1.00 97.38 265 GLY A N 1
ATOM 786 C CA . GLY A 1 265 ? 111.593 161.197 175.085 1.00 97.38 265 GLY A CA 1
ATOM 787 C C . GLY A 1 265 ? 111.705 162.311 174.066 1.00 97.38 265 GLY A C 1
ATOM 788 O O . GLY A 1 265 ? 110.763 162.563 173.309 1.00 97.38 265 GLY A O 1
ATOM 789 N N . TYR A 1 266 ? 112.855 162.985 174.036 1.00 104.43 266 TYR A N 1
ATOM 790 C CA . TYR A 1 266 ? 113.119 164.032 173.055 1.00 104.43 266 TYR A CA 1
ATOM 791 C C . TYR A 1 266 ? 113.930 163.514 171.872 1.00 104.43 266 TYR A C 1
ATOM 792 O O . TYR A 1 266 ? 113.488 163.607 170.724 1.00 104.43 266 TYR A O 1
ATOM 801 N N . GLY A 1 267 ? 115.114 162.967 172.139 1.00 102.31 267 GLY A N 1
ATOM 802 C CA . GLY A 1 267 ? 115.945 162.420 171.079 1.00 102.31 267 GLY A CA 1
ATOM 803 C C . GLY A 1 267 ? 116.303 163.455 170.034 1.00 102.31 267 GLY A C 1
ATOM 804 O O . GLY A 1 267 ? 116.679 164.591 170.345 1.00 102.31 267 GLY A O 1
ATOM 805 N N . LEU A 1 268 ? 116.186 163.059 168.769 1.00 106.22 268 LEU A N 1
ATOM 806 C CA . LEU A 1 268 ? 116.429 163.950 167.636 1.00 106.22 268 LEU A CA 1
ATOM 807 C C . LEU A 1 268 ? 115.071 164.464 167.172 1.00 106.22 268 LEU A C 1
ATOM 808 O O . LEU A 1 268 ? 114.393 163.840 166.354 1.00 106.22 268 LEU A O 1
ATOM 813 N N . LEU A 1 269 ? 114.672 165.620 167.708 1.00 111.88 269 LEU A N 1
ATOM 814 C CA . LEU A 1 269 ? 113.362 166.181 167.394 1.00 111.88 269 LEU A CA 1
ATOM 815 C C . LEU A 1 269 ? 113.234 166.574 165.929 1.00 111.88 269 LEU A C 1
ATOM 816 O O . LEU A 1 269 ? 112.111 166.702 165.430 1.00 111.88 269 LEU A O 1
ATOM 821 N N . GLY A 1 270 ? 114.350 166.767 165.231 1.00 110.03 270 GLY A N 1
ATOM 822 C CA . GLY A 1 270 ? 114.288 167.116 163.830 1.00 1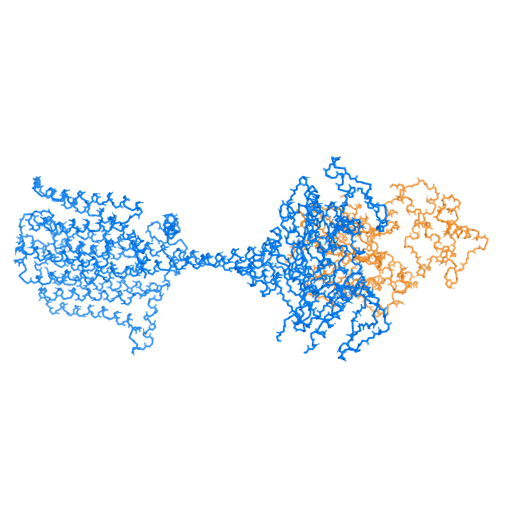10.03 270 GLY A CA 1
ATOM 823 C C . GLY A 1 270 ? 113.829 165.960 162.963 1.00 110.03 270 GLY A C 1
ATOM 824 O O . GLY A 1 270 ? 113.823 164.797 163.371 1.00 110.03 270 GLY A O 1
ATOM 825 N N . ASP A 1 271 ? 113.434 166.306 161.735 1.00 96.03 271 ASP A N 1
ATOM 826 C CA . ASP A 1 271 ? 112.958 165.345 160.745 1.00 96.03 271 ASP A CA 1
ATOM 827 C C . ASP A 1 271 ? 111.776 164.543 161.278 1.00 96.03 271 ASP A C 1
ATOM 828 O O . ASP A 1 271 ? 110.670 165.077 161.416 1.00 96.03 271 ASP A O 1
ATOM 833 N N . GLY A 1 272 ? 111.997 163.266 161.579 1.00 81.22 272 GLY A N 1
ATOM 834 C CA . GLY A 1 272 ? 110.920 162.400 162.015 1.00 81.22 272 GLY A CA 1
ATOM 835 C C . GLY A 1 272 ? 110.752 161.178 161.135 1.00 81.22 272 GLY A C 1
ATOM 836 O O . GLY A 1 272 ? 111.607 160.288 161.127 1.00 81.22 272 GLY A O 1
ATOM 837 N N . ILE A 1 273 ? 109.641 161.124 160.397 1.00 75.29 273 ILE A N 1
ATOM 838 C CA . ILE A 1 273 ? 109.389 159.999 159.499 1.00 75.29 273 ILE A CA 1
ATOM 839 C C . ILE A 1 273 ? 110.503 159.881 158.467 1.00 75.29 273 ILE A C 1
ATOM 840 O O . ILE A 1 273 ? 110.945 158.775 158.131 1.00 75.29 273 ILE A O 1
ATOM 845 N N . GLY A 1 274 ? 110.980 161.018 157.957 1.00 75.70 274 GLY A N 1
ATOM 846 C CA . GLY A 1 274 ? 112.020 160.986 156.941 1.00 75.70 274 GLY A CA 1
ATOM 847 C C . GLY A 1 274 ? 113.311 160.360 157.432 1.00 75.70 274 GLY A C 1
ATOM 848 O O . GLY A 1 274 ? 114.002 159.671 156.678 1.00 75.70 274 GLY A O 1
ATOM 849 N N . TYR A 1 275 ? 113.660 160.594 158.699 1.00 74.35 275 TYR A N 1
ATOM 850 C CA . TYR A 1 275 ? 114.867 159.985 159.246 1.00 74.35 275 TYR A CA 1
ATOM 851 C C . TYR A 1 275 ? 114.750 158.467 159.273 1.00 74.35 275 TYR A C 1
ATOM 852 O O . TYR A 1 275 ? 115.725 157.756 159.004 1.00 74.35 275 TYR A O 1
ATOM 861 N N . VAL A 1 276 ? 113.564 157.952 159.604 1.00 67.56 276 VAL A N 1
ATOM 862 C CA . VAL A 1 276 ? 113.362 156.507 159.607 1.00 67.56 276 VAL A CA 1
ATOM 863 C C . VAL A 1 276 ? 113.500 155.958 158.192 1.00 67.56 276 VAL A C 1
ATOM 864 O O . VAL A 1 276 ? 114.017 154.853 157.984 1.00 67.56 276 VAL A O 1
ATOM 868 N N . LEU A 1 277 ? 113.057 156.730 157.196 1.00 66.46 277 LEU A N 1
ATOM 869 C CA . LEU A 1 277 ? 113.267 156.346 155.804 1.00 66.46 277 LEU A CA 1
ATOM 870 C C . LEU A 1 277 ? 114.751 156.200 155.491 1.00 66.46 277 LEU A C 1
ATOM 871 O O . LEU A 1 277 ? 115.151 155.298 154.746 1.00 66.46 277 LEU A O 1
ATOM 876 N N . PHE A 1 278 ? 115.579 157.086 156.045 1.00 67.48 278 PHE A N 1
ATOM 877 C CA . PHE A 1 278 ? 117.012 157.043 155.774 1.00 67.48 278 PHE A CA 1
ATOM 878 C C . PHE A 1 278 ? 117.650 155.779 156.339 1.00 67.48 278 PHE A C 1
ATOM 879 O O . PHE A 1 278 ? 118.425 155.104 155.652 1.00 67.48 278 PHE A O 1
ATOM 887 N N . THR A 1 279 ? 117.342 155.444 157.595 1.00 64.74 279 THR A N 1
ATOM 888 C CA . THR A 1 279 ? 117.975 154.285 158.219 1.00 64.74 279 THR A CA 1
ATOM 889 C C . THR A 1 279 ? 117.407 152.977 157.685 1.00 64.74 279 THR A C 1
ATOM 890 O O . THR A 1 279 ? 118.145 152.002 157.506 1.00 64.74 279 THR A O 1
ATOM 894 N N . LEU A 1 280 ? 116.098 152.928 157.433 1.00 64.37 280 LEU A N 1
ATOM 895 C CA . LEU A 1 280 ? 115.500 151.697 156.931 1.00 64.37 280 LEU A CA 1
ATOM 896 C C . LEU A 1 280 ? 116.001 151.374 155.529 1.00 64.37 280 LEU A C 1
ATOM 897 O O . LEU A 1 280 ? 116.107 150.198 155.165 1.00 64.37 280 LEU A O 1
ATOM 902 N N . PHE A 1 281 ? 116.323 152.398 154.736 1.00 64.22 281 PHE A N 1
ATOM 903 C CA . PHE A 1 281 ? 117.053 152.164 153.495 1.00 64.22 281 PHE A CA 1
ATOM 904 C C . PHE A 1 281 ? 118.490 151.751 153.781 1.00 64.22 281 PHE A C 1
ATOM 905 O O . PHE A 1 281 ? 119.064 150.930 153.056 1.00 64.22 281 PHE A O 1
ATOM 913 N N . ALA A 1 282 ? 119.087 152.320 154.831 1.00 65.63 282 ALA A N 1
ATOM 914 C CA . ALA A 1 282 ? 120.486 152.045 155.141 1.00 65.63 282 ALA A CA 1
ATOM 915 C C . ALA A 1 282 ? 120.704 150.577 155.479 1.00 65.63 282 ALA A C 1
ATOM 916 O O . ALA A 1 282 ? 121.690 149.971 155.045 1.00 65.63 282 ALA A O 1
ATOM 918 N N . THR A 1 283 ? 119.794 149.989 156.252 1.00 68.56 283 THR A N 1
ATOM 919 C CA . THR A 1 283 ? 119.945 148.606 156.681 1.00 68.56 283 THR A CA 1
ATOM 920 C C . THR A 1 283 ? 119.701 147.597 155.561 1.00 68.56 283 THR A C 1
ATOM 921 O O . THR A 1 283 ? 119.784 146.391 155.817 1.00 68.56 283 THR A O 1
ATOM 925 N N . TYR A 1 284 ? 119.424 148.046 154.333 1.00 67.85 284 TYR A N 1
ATOM 926 C CA . TYR A 1 284 ? 119.431 147.169 153.167 1.00 67.85 284 TYR A CA 1
ATOM 927 C C . TYR A 1 284 ? 120.517 147.519 152.159 1.00 67.85 284 TYR A C 1
ATOM 928 O O . TYR A 1 284 ? 120.662 146.802 151.162 1.00 67.85 284 TYR A O 1
ATOM 937 N N . SER A 1 285 ? 121.281 148.590 152.376 1.00 67.63 285 SER A N 1
ATOM 938 C CA . SER A 1 285 ? 122.196 149.104 151.362 1.00 67.63 285 SER A CA 1
ATOM 939 C C . SER A 1 285 ? 123.662 148.918 151.736 1.00 67.63 285 SER A C 1
ATOM 940 O O . SER A 1 285 ? 124.429 148.349 150.955 1.00 67.63 285 SER A O 1
ATOM 943 N N . MET A 1 286 ? 124.078 149.389 152.910 1.00 78.59 286 MET A N 1
ATOM 944 C CA . MET A 1 286 ? 125.482 149.366 153.292 1.00 78.59 286 MET A CA 1
ATOM 945 C C . MET A 1 286 ? 125.813 148.383 154.403 1.00 78.59 286 MET A C 1
ATOM 946 O O . MET A 1 286 ? 126.999 148.150 154.659 1.00 78.59 286 MET A O 1
ATOM 951 N N . LEU A 1 287 ? 124.823 147.805 155.067 1.00 83.37 287 LEU A N 1
ATOM 952 C CA . LEU A 1 287 ? 125.108 146.964 156.222 1.00 83.37 287 LEU A CA 1
ATOM 953 C C . LEU A 1 287 ? 125.585 145.588 155.770 1.00 83.37 287 LEU A C 1
ATOM 954 O O . LEU A 1 287 ? 124.894 144.932 154.982 1.00 83.37 287 LEU A O 1
ATOM 959 N N . PRO A 1 288 ? 126.748 145.120 156.235 1.00 88.71 288 PRO A N 1
ATOM 960 C CA . PRO A 1 288 ? 127.235 143.787 155.849 1.00 88.71 288 PRO A CA 1
ATOM 961 C C . PRO A 1 288 ? 126.388 142.641 156.370 1.00 88.71 288 PRO A C 1
ATOM 962 O O . PRO A 1 288 ? 126.771 141.481 156.180 1.00 88.71 288 PRO A O 1
ATOM 966 N N . LEU A 1 289 ? 125.273 142.921 157.033 1.00 89.35 289 LEU A N 1
ATOM 967 C CA . LEU A 1 289 ? 124.367 141.860 157.433 1.00 89.35 289 LEU A CA 1
ATOM 968 C C . LEU A 1 289 ? 123.864 141.125 156.193 1.00 89.35 289 LEU A C 1
ATOM 969 O O . LEU A 1 289 ? 123.582 141.758 155.169 1.00 89.35 289 LEU A O 1
ATOM 974 N N . PRO A 1 290 ? 123.752 139.798 156.241 1.00 86.64 290 PRO A N 1
ATOM 975 C CA . PRO A 1 290 ? 123.277 139.055 155.066 1.00 86.64 290 PRO A CA 1
ATOM 976 C C . PRO A 1 290 ? 121.849 139.415 154.692 1.00 86.64 290 PRO A C 1
ATOM 977 O O . PRO A 1 290 ? 121.194 140.191 155.395 1.00 86.64 290 PRO A O 1
ATOM 981 N N . LEU A 1 291 ? 121.358 138.857 153.583 1.00 83.21 291 LEU A N 1
ATOM 982 C CA . LEU A 1 291 ? 120.011 139.187 153.130 1.00 83.21 291 LEU A CA 1
ATOM 983 C C . LEU A 1 291 ? 118.968 138.786 154.165 1.00 83.21 291 LEU A C 1
ATOM 984 O O . LEU A 1 291 ? 118.021 139.537 154.424 1.00 83.21 291 LEU A O 1
ATOM 989 N N . THR A 1 292 ? 119.131 137.610 154.776 1.00 89.40 292 THR A N 1
ATOM 990 C CA . THR A 1 292 ? 118.185 137.165 155.794 1.00 89.40 292 THR A CA 1
ATOM 991 C C . THR A 1 292 ? 118.191 138.097 157.001 1.00 89.40 292 THR A C 1
ATOM 992 O O . THR A 1 292 ? 117.134 138.391 157.571 1.00 89.40 292 THR A O 1
ATOM 996 N N . TRP A 1 293 ? 119.373 138.562 157.411 1.00 90.03 293 TRP A N 1
ATOM 997 C CA . TRP A 1 293 ? 119.450 139.510 158.518 1.00 90.03 293 TRP A CA 1
ATOM 998 C C . TRP A 1 293 ? 118.798 140.843 158.171 1.00 90.03 293 TRP A C 1
ATOM 999 O O . TRP A 1 293 ? 118.218 141.493 159.048 1.00 90.03 293 TRP A O 1
ATOM 1010 N N . ALA A 1 294 ? 118.890 141.266 156.908 1.00 79.80 294 ALA A N 1
ATOM 1011 C CA . ALA A 1 294 ? 118.358 142.567 156.518 1.00 79.80 294 ALA A CA 1
ATOM 1012 C C . ALA A 1 294 ? 116.848 142.636 156.711 1.00 79.80 294 ALA A C 1
ATOM 1013 O O . ALA A 1 294 ? 116.320 143.661 157.158 1.00 79.80 294 ALA A O 1
ATOM 1015 N N . ILE A 1 295 ? 116.135 141.559 156.374 1.00 79.37 295 ILE A N 1
ATOM 1016 C CA . ILE A 1 295 ? 114.679 141.558 156.510 1.00 79.37 295 ILE A CA 1
ATOM 1017 C C . ILE A 1 295 ? 114.284 141.725 157.972 1.00 79.37 295 ILE A C 1
ATOM 1018 O O . ILE A 1 295 ? 113.383 142.503 158.306 1.00 79.37 295 ILE A O 1
ATOM 1023 N N . LEU A 1 296 ? 114.950 140.988 158.864 1.00 81.91 296 LEU A N 1
ATOM 1024 C CA . LEU A 1 296 ? 114.681 141.138 160.290 1.00 81.91 296 LEU A CA 1
ATOM 1025 C C . LEU A 1 296 ? 115.036 142.539 160.769 1.00 81.91 296 LEU A C 1
ATOM 1026 O O . LEU A 1 296 ? 114.279 143.156 161.527 1.00 81.91 296 LEU A O 1
ATOM 1031 N N . ALA A 1 297 ? 116.185 143.059 160.333 1.00 78.89 297 ALA A N 1
ATOM 1032 C CA . ALA A 1 297 ? 116.570 144.414 160.710 1.00 78.89 297 ALA A CA 1
ATOM 1033 C C . ALA A 1 297 ? 115.608 145.441 160.127 1.00 78.89 297 ALA A C 1
ATOM 1034 O O . ALA A 1 297 ? 115.238 146.410 160.800 1.00 78.89 297 ALA A O 1
ATOM 1036 N N . GLY A 1 298 ? 115.196 145.249 158.873 1.00 76.01 298 GLY A N 1
ATOM 1037 C CA . GLY A 1 298 ? 114.260 146.180 158.266 1.00 76.01 298 GLY A CA 1
ATOM 1038 C C . GLY A 1 298 ? 112.888 146.139 158.911 1.00 76.01 298 GLY A C 1
ATOM 1039 O O . GLY A 1 298 ? 112.265 147.182 159.131 1.00 76.01 298 GLY A O 1
ATOM 1040 N N . LEU A 1 299 ? 112.397 144.937 159.218 1.00 76.87 299 LEU A N 1
ATOM 1041 C CA . LEU A 1 299 ? 111.086 144.820 159.848 1.00 76.87 299 LEU A CA 1
ATOM 1042 C C . LEU A 1 299 ? 111.090 145.381 161.263 1.00 76.87 299 LEU A C 1
ATOM 1043 O O . LEU A 1 299 ? 110.059 145.876 161.733 1.00 76.87 299 LEU A O 1
ATOM 1048 N N . GLY A 1 300 ? 112.229 145.312 161.955 1.00 80.39 300 GLY A N 1
ATOM 1049 C CA . GLY A 1 300 ? 112.299 145.868 163.296 1.00 80.39 300 GLY A CA 1
ATOM 1050 C C . GLY A 1 300 ? 112.025 147.358 163.323 1.00 80.39 300 GLY A C 1
ATOM 1051 O O . GLY A 1 300 ? 111.316 147.854 164.201 1.00 80.39 300 GLY A O 1
ATOM 1052 N N . THR A 1 301 ? 112.589 148.094 162.363 1.00 81.89 301 THR A N 1
ATOM 1053 C CA . THR A 1 301 ? 112.308 149.522 162.263 1.00 81.89 301 THR A CA 1
ATOM 1054 C C . THR A 1 301 ? 110.870 149.774 161.822 1.00 81.89 301 THR A C 1
ATOM 1055 O O . THR A 1 301 ? 110.213 150.694 162.324 1.00 81.89 301 THR A O 1
ATOM 1059 N N . SER A 1 302 ? 110.364 148.969 160.883 1.00 85.05 302 SER A N 1
ATOM 1060 C CA . SER A 1 302 ? 109.008 149.177 160.381 1.00 85.05 302 SER A CA 1
ATOM 1061 C C . SER A 1 302 ? 107.964 148.906 161.457 1.00 85.05 302 SER A C 1
ATOM 1062 O O . SER A 1 302 ? 107.024 149.691 161.629 1.00 85.05 302 SER A O 1
ATOM 1065 N N . LEU A 1 303 ? 108.106 147.799 162.193 1.00 88.91 303 LEU A N 1
ATOM 1066 C CA . LEU A 1 303 ? 107.168 147.525 163.278 1.00 88.91 303 LEU A CA 1
ATOM 1067 C C . LEU A 1 303 ? 107.278 148.564 164.383 1.00 88.91 303 LEU A C 1
ATOM 1068 O O . LEU A 1 303 ? 106.291 148.846 165.070 1.00 88.91 303 LEU A O 1
ATOM 1073 N N . MET A 1 304 ? 108.473 149.117 164.587 1.00 95.06 304 MET A N 1
ATOM 1074 C CA . MET A 1 304 ? 108.656 150.138 165.610 1.00 95.06 304 MET A CA 1
ATOM 1075 C C . MET A 1 304 ? 108.097 151.482 165.160 1.00 95.06 304 MET A C 1
ATOM 1076 O O . MET A 1 304 ? 107.758 152.324 165.999 1.00 95.06 304 MET A O 1
ATOM 1081 N N . GLN A 1 305 ? 108.016 151.712 163.846 1.00 95.27 305 GLN A N 1
ATOM 1082 C CA . GLN A 1 305 ? 107.262 152.859 163.349 1.00 95.27 305 GLN A CA 1
ATOM 1083 C C . GLN A 1 305 ? 105.799 152.750 163.758 1.00 95.27 305 GLN A C 1
ATOM 1084 O O . GLN A 1 305 ? 105.150 153.760 164.050 1.00 95.27 305 GLN A O 1
ATOM 1090 N N . VAL A 1 306 ? 105.269 151.527 163.795 1.00 103.81 306 VAL A N 1
ATOM 1091 C CA . VAL A 1 306 ? 103.934 151.311 164.345 1.00 103.81 306 VAL A CA 1
ATOM 1092 C C . VAL A 1 306 ? 103.906 151.686 165.822 1.00 103.81 306 VAL A C 1
ATOM 1093 O O . VAL A 1 306 ? 102.914 152.228 166.323 1.00 103.81 306 VAL A O 1
ATOM 1097 N N . VAL A 1 307 ? 104.991 151.396 166.544 1.00 102.62 307 VAL A N 1
ATOM 1098 C CA . VAL A 1 307 ? 105.098 151.839 167.932 1.00 102.62 307 VAL A CA 1
ATOM 1099 C C . VAL A 1 307 ? 105.163 153.360 167.997 1.00 102.62 307 VAL A C 1
ATOM 1100 O O . VAL A 1 307 ? 104.628 153.981 168.923 1.00 102.62 307 VAL A O 1
ATOM 1104 N N . LEU A 1 308 ? 105.812 153.983 167.009 1.00 108.98 308 LEU A N 1
ATOM 1105 C CA . LEU A 1 308 ? 105.935 155.438 167.003 1.00 108.98 308 LEU A CA 1
ATOM 1106 C C . LEU A 1 308 ? 104.570 156.110 166.912 1.00 108.98 308 LEU A C 1
ATOM 1107 O O . LEU A 1 308 ? 104.314 157.106 167.599 1.00 108.98 308 LEU A O 1
ATOM 1112 N N . GLN A 1 309 ? 103.681 155.585 166.065 1.00 111.15 309 GLN A N 1
ATOM 1113 C CA . GLN A 1 309 ? 102.356 156.183 165.937 1.00 111.15 309 GLN A CA 1
ATOM 1114 C C . GLN A 1 309 ? 101.526 155.990 167.201 1.00 111.15 309 GLN A C 1
ATOM 1115 O O . GLN A 1 309 ? 100.658 156.817 167.501 1.00 111.15 309 GLN A O 1
ATOM 1121 N N . ALA A 1 310 ? 101.774 154.914 167.953 1.00 113.01 310 ALA A N 1
ATOM 1122 C CA . ALA A 1 310 ? 101.083 154.734 169.226 1.00 113.01 310 ALA A CA 1
ATOM 1123 C C . ALA A 1 310 ? 101.645 155.661 170.298 1.00 113.01 310 ALA A C 1
ATOM 1124 O O . ALA A 1 310 ? 100.886 156.254 171.073 1.00 113.01 310 ALA A O 1
ATOM 1126 N N . VAL A 1 311 ? 102.972 155.801 170.357 1.00 110.40 311 VAL A N 1
ATOM 1127 C CA . VAL A 1 311 ? 103.587 156.679 171.347 1.00 110.40 311 VAL A CA 1
ATOM 1128 C C . VAL A 1 311 ? 103.450 158.147 170.961 1.00 110.40 311 VAL A C 1
ATOM 1129 O O . VAL A 1 311 ? 103.645 159.027 171.810 1.00 110.40 311 VAL A O 1
ATOM 1133 N N . ILE A 1 312 ? 103.104 158.437 169.711 1.00 112.99 312 ILE A N 1
ATOM 1134 C CA . ILE A 1 312 ? 102.846 159.804 169.265 1.00 112.99 312 ILE A CA 1
ATOM 1135 C C . ILE A 1 312 ? 101.467 159.828 168.617 1.00 112.99 312 ILE A C 1
ATOM 1136 O O . ILE A 1 312 ? 101.361 159.877 167.382 1.00 112.99 312 ILE A O 1
ATOM 1141 N N . PRO A 1 313 ? 100.386 159.772 169.401 1.00 113.01 313 PRO A N 1
ATOM 1142 C CA . PRO A 1 313 ? 99.043 159.775 168.798 1.00 113.01 313 PRO A CA 1
ATOM 1143 C C . PRO A 1 313 ? 98.709 161.058 168.063 1.00 113.01 313 PRO A C 1
ATOM 1144 O O . PRO A 1 313 ? 97.818 161.045 167.205 1.00 113.01 313 PRO A O 1
ATOM 1148 N N . ARG A 1 314 ? 99.389 162.165 168.371 1.00 115.86 314 ARG A N 1
ATOM 1149 C CA . ARG A 1 314 ? 99.116 163.418 167.675 1.00 115.86 314 ARG A CA 1
ATOM 1150 C C . ARG A 1 314 ? 99.495 163.337 166.202 1.00 115.86 314 ARG A C 1
ATOM 1151 O O . ARG A 1 314 ? 98.918 164.054 165.377 1.00 115.86 314 ARG A O 1
ATOM 1159 N N . LEU A 1 315 ? 100.460 162.481 165.855 1.00 112.39 315 LEU A N 1
ATOM 1160 C CA . LEU A 1 315 ? 100.793 162.279 164.448 1.00 112.39 315 LEU A CA 1
ATOM 1161 C C . LEU A 1 315 ? 99.617 161.674 163.692 1.00 112.39 315 LEU A C 1
ATOM 1162 O O . LEU A 1 315 ? 99.337 162.060 162.551 1.00 112.39 315 LEU A O 1
ATOM 1167 N N . ALA A 1 316 ? 98.920 160.717 164.310 1.00 112.11 316 ALA A N 1
ATOM 1168 C CA . ALA A 1 316 ? 97.701 160.187 163.711 1.00 112.11 316 ALA A CA 1
ATOM 1169 C C . ALA A 1 316 ? 96.594 161.232 163.682 1.00 112.11 316 ALA A C 1
ATOM 1170 O O . ALA A 1 316 ? 95.718 161.183 162.811 1.00 112.11 316 ALA A O 1
ATOM 1172 N N . VAL A 1 317 ? 96.608 162.173 164.628 1.00 113.62 317 VAL A N 1
ATOM 1173 C CA . VAL A 1 317 ? 95.637 163.263 164.608 1.00 113.62 317 VAL A CA 1
ATOM 1174 C C . VAL A 1 317 ? 95.877 164.164 163.403 1.00 113.62 317 VAL A C 1
ATOM 1175 O O . VAL A 1 317 ? 94.930 164.692 162.806 1.00 113.62 317 VAL A O 1
ATOM 1179 N N . ILE A 1 318 ? 97.144 164.350 163.023 1.00 115.18 318 ILE A N 1
ATOM 1180 C CA . ILE A 1 318 ? 97.468 165.161 161.851 1.00 115.18 318 ILE A CA 1
ATOM 1181 C C . ILE A 1 318 ? 96.818 164.572 160.606 1.00 115.18 318 ILE A C 1
ATOM 1182 O O . ILE A 1 318 ? 96.226 165.290 159.790 1.00 115.18 318 ILE A O 1
ATOM 1187 N N . SER A 1 319 ? 96.914 163.254 160.445 1.00 113.30 319 SER A N 1
ATOM 1188 C CA . SER A 1 319 ? 96.342 162.556 159.295 1.00 113.30 319 SER A CA 1
ATOM 1189 C C . SER A 1 319 ? 95.627 161.315 159.820 1.00 113.30 319 SER A C 1
ATOM 1190 O O . SER A 1 319 ? 96.270 160.301 160.109 1.00 113.30 319 SER A O 1
ATOM 1193 N N . ILE A 1 320 ? 94.301 161.404 159.951 1.00 109.27 320 ILE A N 1
ATOM 1194 C CA . ILE A 1 320 ? 93.526 160.259 160.422 1.00 109.27 320 ILE A CA 1
ATOM 1195 C C . ILE A 1 320 ? 93.679 159.087 159.460 1.00 109.27 320 ILE A C 1
ATOM 1196 O O . ILE A 1 320 ? 93.886 157.942 159.879 1.00 109.27 320 ILE A O 1
ATOM 1201 N N . ASN A 1 321 ? 93.591 159.354 158.163 1.00 108.19 321 ASN A N 1
ATOM 1202 C CA . ASN A 1 321 ? 93.939 158.388 157.138 1.00 108.19 321 ASN A CA 1
ATOM 1203 C C . ASN A 1 321 ? 95.380 158.659 156.701 1.00 108.19 321 ASN A C 1
ATOM 1204 O O . ASN A 1 321 ? 96.094 159.454 157.320 1.00 108.19 321 ASN A O 1
ATOM 1209 N N . GLN A 1 322 ? 95.826 157.979 155.645 1.00 106.28 322 GLN A N 1
ATOM 1210 C CA . GLN A 1 322 ? 97.202 157.977 155.147 1.00 106.28 322 GLN A CA 1
ATOM 1211 C C . GLN A 1 322 ? 98.173 157.316 156.116 1.00 106.28 322 GLN A C 1
ATOM 1212 O O . GLN A 1 322 ? 99.366 157.219 155.801 1.00 106.28 322 GLN A O 1
ATOM 1218 N N . VAL A 1 323 ? 97.714 156.868 157.285 1.00 97.00 323 VAL A N 1
ATOM 1219 C CA . VAL A 1 323 ? 98.577 156.093 158.169 1.00 97.00 323 VAL A CA 1
ATOM 1220 C C . VAL A 1 323 ? 98.929 154.763 157.518 1.00 97.00 323 VAL A C 1
ATOM 1221 O O . VAL A 1 323 ? 100.065 154.284 157.622 1.00 97.00 323 VAL A O 1
ATOM 1225 N N . VAL A 1 324 ? 97.961 154.147 156.837 1.00 98.35 324 VAL A N 1
ATOM 1226 C CA . VAL A 1 324 ? 98.255 152.973 156.021 1.00 98.35 324 VAL A CA 1
ATOM 1227 C C . VAL A 1 324 ? 99.237 153.338 154.917 1.00 98.35 324 VAL A C 1
ATOM 1228 O O . VAL A 1 324 ? 100.161 152.574 154.607 1.00 98.35 324 VAL A O 1
ATOM 1232 N N . ALA A 1 325 ? 99.059 154.514 154.310 1.00 91.98 325 ALA A N 1
ATOM 1233 C CA . ALA A 1 325 ? 100.017 154.986 153.317 1.00 91.98 325 ALA A CA 1
ATOM 1234 C C . ALA A 1 325 ? 101.393 155.189 153.937 1.00 91.98 325 ALA A C 1
ATOM 1235 O O . ALA A 1 325 ? 102.416 154.950 153.286 1.00 91.98 325 ALA A O 1
ATOM 1237 N N . GLN A 1 326 ? 101.440 155.631 155.195 1.00 87.88 326 GLN A N 1
ATOM 1238 C CA . GLN A 1 326 ? 102.725 155.771 155.872 1.00 87.88 326 GLN A CA 1
ATOM 1239 C C . GLN A 1 326 ? 103.444 154.431 155.957 1.00 87.88 326 GLN A C 1
ATOM 1240 O O . GLN A 1 326 ? 104.651 154.350 155.705 1.00 87.88 326 GLN A O 1
ATOM 1246 N N . ALA A 1 327 ? 102.715 153.365 156.294 1.00 83.84 327 ALA A N 1
ATOM 1247 C CA . ALA A 1 327 ? 103.299 152.029 156.249 1.00 83.84 327 ALA A CA 1
ATOM 1248 C C . ALA A 1 327 ? 103.672 151.644 154.824 1.00 83.84 327 ALA A C 1
ATOM 1249 O O . ALA A 1 327 ? 104.705 151.003 154.594 1.00 83.84 327 ALA A O 1
ATOM 1251 N N . VAL A 1 328 ? 102.836 152.021 153.852 1.00 84.21 328 VAL A N 1
ATOM 1252 C CA . VAL A 1 328 ? 103.153 151.769 152.449 1.00 84.21 328 VAL A CA 1
ATOM 1253 C C . VAL A 1 328 ? 104.433 152.493 152.055 1.00 84.21 328 VAL A C 1
ATOM 1254 O O . VAL A 1 328 ? 105.260 151.962 151.303 1.00 84.21 328 VAL A O 1
ATOM 1258 N N . LEU A 1 329 ? 104.619 153.717 152.558 1.00 81.55 329 LEU A N 1
ATOM 1259 C CA . LEU A 1 329 ? 105.869 154.432 152.322 1.00 81.55 329 LEU A CA 1
ATOM 1260 C C . LEU A 1 329 ? 107.061 153.639 152.839 1.00 81.55 329 LEU A C 1
ATOM 1261 O O . LEU A 1 329 ? 108.138 153.655 152.232 1.00 81.55 329 LEU A O 1
ATOM 1266 N N . PHE A 1 330 ? 106.888 152.934 153.954 1.00 78.81 330 PHE A N 1
ATOM 1267 C CA . PHE A 1 330 ? 107.954 152.113 154.505 1.00 78.81 330 PHE A CA 1
ATOM 1268 C C . PHE A 1 330 ? 107.943 150.692 153.960 1.00 78.81 330 PHE A C 1
ATOM 1269 O O . PHE A 1 330 ? 108.897 149.945 154.203 1.00 78.81 330 PHE A O 1
ATOM 1277 N N . MET A 1 331 ? 106.894 150.305 153.235 1.00 78.38 331 MET A N 1
ATOM 1278 C CA . MET A 1 331 ? 106.851 148.978 152.633 1.00 78.38 331 MET A CA 1
ATOM 1279 C C . MET A 1 331 ? 107.747 148.890 151.403 1.00 78.38 331 MET A C 1
ATOM 1280 O O . MET A 1 331 ? 108.426 147.877 151.198 1.00 78.38 331 MET A O 1
ATOM 1285 N N . CYS A 1 332 ? 107.763 149.937 150.574 1.00 77.05 332 CYS A N 1
ATOM 1286 C CA . CYS A 1 332 ? 108.566 149.906 149.356 1.00 77.05 332 CYS A CA 1
ATOM 1287 C C . CYS A 1 332 ? 110.058 149.955 149.653 1.00 77.05 332 CYS A C 1
ATOM 1288 O O . CYS A 1 332 ? 110.861 149.471 148.847 1.00 77.05 332 CYS A O 1
ATOM 1291 N N . MET A 1 333 ? 110.453 150.540 150.786 1.00 72.31 333 MET A N 1
ATOM 1292 C CA . MET A 1 333 ? 111.847 150.443 151.206 1.00 72.31 333 MET A CA 1
ATOM 1293 C C . MET A 1 333 ? 112.258 148.990 151.387 1.00 72.31 333 MET A C 1
ATOM 1294 O O . MET A 1 333 ? 113.350 148.589 150.970 1.00 72.31 333 MET A O 1
ATOM 1299 N N . ASN A 1 334 ? 111.396 148.186 152.012 1.00 70.68 334 ASN A N 1
ATOM 1300 C CA . ASN A 1 334 ? 111.656 146.755 152.095 1.00 70.68 334 ASN A CA 1
ATOM 1301 C C . ASN A 1 334 ? 111.631 146.113 150.714 1.00 70.68 334 ASN A C 1
ATOM 1302 O O . ASN A 1 334 ? 112.478 145.272 150.397 1.00 70.68 334 ASN A O 1
ATOM 1307 N N . THR A 1 335 ? 110.667 146.500 149.877 1.00 69.40 335 THR A N 1
ATOM 1308 C CA . THR A 1 335 ? 110.561 145.909 148.546 1.00 69.40 335 THR A CA 1
ATOM 1309 C C . THR A 1 335 ? 111.762 146.277 147.682 1.00 69.40 335 THR A C 1
ATOM 1310 O O . THR A 1 335 ? 112.382 145.409 147.057 1.00 69.40 335 THR A O 1
ATOM 1314 N N . ALA A 1 336 ? 112.104 147.565 147.632 1.00 68.07 336 ALA A N 1
ATOM 1315 C CA . ALA A 1 336 ? 113.246 147.993 146.834 1.00 68.07 336 ALA A CA 1
ATOM 1316 C C . ALA A 1 336 ? 114.571 147.659 147.504 1.00 68.07 336 ALA A C 1
ATOM 1317 O O . ALA A 1 336 ? 115.564 147.412 146.811 1.00 68.07 336 ALA A O 1
ATOM 1319 N N . GLY A 1 337 ? 114.609 147.650 148.837 1.00 67.74 337 GLY A N 1
ATOM 1320 C CA . GLY A 1 337 ? 115.861 147.387 149.528 1.00 67.74 337 GLY A CA 1
ATOM 1321 C C . GLY A 1 337 ? 116.372 145.974 149.321 1.00 67.74 337 GLY A C 1
ATOM 1322 O O . GLY A 1 337 ? 117.573 145.763 149.132 1.00 67.74 337 GLY A O 1
ATOM 1323 N N . ILE A 1 338 ? 115.476 144.984 149.374 1.00 67.57 338 ILE A N 1
ATOM 1324 C CA . ILE A 1 338 ? 115.894 143.606 149.128 1.00 67.57 338 ILE A CA 1
ATOM 1325 C C . ILE A 1 338 ? 116.399 143.446 147.702 1.00 67.57 338 ILE A C 1
ATOM 1326 O O . ILE A 1 338 ? 117.277 142.617 147.437 1.00 67.57 338 ILE A O 1
ATOM 1331 N N . PHE A 1 339 ? 115.861 144.229 146.764 1.00 69.65 339 PHE A N 1
ATOM 1332 C CA . PHE A 1 339 ? 116.325 144.147 145.384 1.00 69.65 339 PHE A CA 1
ATOM 1333 C C . PHE A 1 339 ? 117.782 144.573 145.265 1.00 69.65 339 PHE A C 1
ATOM 1334 O O . PHE A 1 339 ? 118.567 143.936 144.555 1.00 69.65 339 PHE A O 1
ATOM 1342 N N . ILE A 1 340 ? 118.162 145.651 145.952 1.00 67.09 340 ILE A N 1
ATOM 1343 C CA . ILE A 1 340 ? 119.553 146.093 145.924 1.00 67.09 340 ILE A CA 1
ATOM 1344 C C . ILE A 1 340 ? 120.440 145.096 146.657 1.00 67.09 340 ILE A C 1
ATOM 1345 O O . ILE A 1 340 ? 121.520 144.732 146.178 1.00 67.09 340 ILE A O 1
ATOM 1350 N N . SER A 1 341 ? 119.998 144.641 147.832 1.00 67.77 341 SER A N 1
ATOM 1351 C CA . SER A 1 341 ? 120.821 143.742 148.634 1.00 67.77 341 SER A CA 1
ATOM 1352 C C . SER A 1 341 ? 121.028 142.402 147.938 1.00 67.77 341 SER A C 1
ATOM 1353 O O . SER A 1 341 ? 122.131 141.846 147.964 1.00 67.77 341 SER A O 1
ATOM 1356 N N . TYR A 1 342 ? 119.977 141.864 147.317 1.00 68.62 342 TYR A N 1
ATOM 1357 C CA . TYR A 1 342 ? 120.080 140.546 146.698 1.00 68.62 342 TYR A CA 1
ATOM 1358 C C . TYR A 1 342 ? 120.936 140.585 145.435 1.00 68.62 342 TYR A C 1
ATOM 1359 O O . TYR A 1 342 ? 121.840 139.759 145.264 1.00 68.62 342 TYR A O 1
ATOM 1368 N N . LEU A 1 343 ? 120.673 141.542 144.539 1.00 66.45 343 LEU A N 1
ATOM 1369 C CA . LEU A 1 343 ? 121.449 141.623 143.302 1.00 66.45 343 LEU A CA 1
ATOM 1370 C C . LEU A 1 343 ? 122.907 141.968 143.574 1.00 66.45 343 LEU A C 1
ATOM 1371 O O . LEU A 1 343 ? 123.812 141.391 142.959 1.00 66.45 343 LEU A O 1
ATOM 1376 N N . SER A 1 344 ? 123.159 142.913 144.482 1.00 66.59 344 SER A N 1
ATOM 1377 C CA . SER A 1 344 ? 124.539 143.266 144.803 1.00 66.59 344 SER A CA 1
ATOM 1378 C C . SER A 1 344 ? 125.279 142.087 145.419 1.00 66.59 344 SER A C 1
ATOM 1379 O O . SER A 1 344 ? 126.450 141.849 145.102 1.00 66.59 344 SER A O 1
ATOM 1382 N N . ASP A 1 345 ? 124.617 141.343 146.307 1.00 69.08 345 ASP A N 1
ATOM 1383 C CA . ASP A 1 345 ? 125.230 140.142 146.864 1.00 69.08 345 ASP A CA 1
ATOM 1384 C C . ASP A 1 345 ? 125.443 139.082 145.792 1.00 69.08 345 ASP A C 1
ATOM 1385 O O . ASP A 1 345 ? 126.484 138.415 145.770 1.00 69.08 345 ASP A O 1
ATOM 1390 N N . ARG A 1 346 ? 124.468 138.913 144.894 1.00 67.97 346 ARG A N 1
ATOM 1391 C CA . ARG A 1 346 ? 124.594 137.907 143.843 1.00 67.97 346 ARG A CA 1
ATOM 1392 C C . ARG A 1 346 ? 125.764 138.217 142.918 1.00 67.97 346 ARG A C 1
ATOM 1393 O O . ARG A 1 346 ? 126.523 137.316 142.543 1.00 67.97 346 ARG A O 1
ATOM 1401 N N . ALA A 1 347 ? 125.928 139.487 142.541 1.00 62.63 347 ALA A N 1
ATOM 1402 C CA . ALA A 1 347 ? 127.068 139.867 141.715 1.00 62.63 347 ALA A CA 1
ATOM 1403 C C . ALA A 1 347 ? 128.383 139.636 142.444 1.00 62.63 347 ALA A C 1
ATOM 1404 O O . ALA A 1 347 ? 129.384 139.271 141.817 1.00 62.63 347 ALA A O 1
ATOM 1406 N N . GLN A 1 348 ? 128.405 139.846 143.762 1.00 66.19 348 GLN A N 1
ATOM 1407 C CA . GLN A 1 348 ? 129.607 139.554 144.533 1.00 66.19 348 GLN A CA 1
ATOM 1408 C C . GLN A 1 348 ? 129.910 138.062 144.560 1.00 66.19 348 GLN A C 1
ATOM 1409 O O . GLN A 1 348 ? 131.082 137.672 144.613 1.00 66.19 348 GLN A O 1
ATOM 1415 N N . ARG A 1 349 ? 128.877 137.216 144.540 1.00 66.65 349 ARG A N 1
ATOM 1416 C CA . ARG A 1 349 ? 129.107 135.775 144.497 1.00 66.65 349 ARG A CA 1
ATOM 1417 C C . ARG A 1 349 ? 129.791 135.364 143.199 1.00 66.65 349 ARG A C 1
ATOM 1418 O O . ARG A 1 349 ? 130.717 134.545 143.211 1.00 66.65 349 ARG A O 1
ATOM 1426 N N . GLN A 1 350 ? 129.347 135.919 142.069 1.00 61.67 350 GLN A N 1
ATOM 1427 C CA . GLN A 1 350 ? 129.969 135.586 140.792 1.00 61.67 350 GLN A CA 1
ATOM 1428 C C . GLN A 1 350 ? 131.423 136.037 140.753 1.00 61.67 350 GLN A C 1
ATOM 1429 O O . GLN A 1 350 ? 132.291 135.311 140.255 1.00 61.67 350 GLN A O 1
ATOM 1435 N N . ALA A 1 351 ? 131.706 137.234 141.271 1.00 61.26 351 ALA A N 1
ATOM 1436 C CA . ALA A 1 351 ? 133.078 137.728 141.279 1.00 61.26 351 ALA A CA 1
ATOM 1437 C C . ALA A 1 351 ? 133.979 136.841 142.127 1.00 61.26 351 ALA A C 1
ATOM 1438 O O . ALA A 1 351 ? 135.108 136.533 141.730 1.00 61.26 351 ALA A O 1
ATOM 1440 N N . PHE A 1 352 ? 133.501 136.425 143.301 1.00 66.44 352 PHE A N 1
ATOM 1441 C CA . PHE A 1 352 ? 134.279 135.510 144.130 1.00 66.44 352 PHE A CA 1
ATOM 1442 C C . PHE A 1 352 ? 134.398 134.138 143.480 1.00 66.44 352 PHE A C 1
ATOM 1443 O O . PHE A 1 352 ? 135.459 133.506 143.540 1.00 66.44 352 PHE A O 1
ATOM 1451 N N . LEU A 1 353 ? 133.315 133.651 142.871 1.00 60.18 353 LEU A N 1
ATOM 1452 C CA . LEU A 1 353 ? 133.366 132.356 142.201 1.00 60.18 353 LEU A CA 1
ATOM 1453 C C . LEU A 1 353 ? 134.332 132.385 141.024 1.00 60.18 353 LEU A C 1
ATOM 1454 O O . LEU A 1 353 ? 135.093 131.434 140.811 1.00 60.18 353 LEU A O 1
ATOM 1459 N N . GLU A 1 354 ? 134.316 133.471 140.249 1.00 58.81 354 GLU A N 1
ATOM 1460 C CA . GLU A 1 354 ? 135.188 133.564 139.083 1.00 58.81 354 GLU A CA 1
ATOM 1461 C C . GLU A 1 354 ? 136.653 133.653 139.491 1.00 58.81 354 GLU A C 1
ATOM 1462 O O . GLU A 1 354 ? 137.502 132.939 138.946 1.00 58.81 354 GLU A O 1
ATOM 1468 N N . THR A 1 355 ? 136.973 134.524 140.452 1.00 58.57 355 THR A N 1
ATOM 1469 C CA . THR A 1 355 ? 138.358 134.654 140.887 1.00 58.57 355 THR A CA 1
ATOM 1470 C C . THR A 1 355 ? 138.859 133.401 141.590 1.00 58.57 355 THR A C 1
ATOM 1471 O O . THR A 1 355 ? 140.074 133.201 141.681 1.00 58.57 355 THR A O 1
ATOM 1475 N N . ARG A 1 356 ? 137.955 132.562 142.099 1.00 62.69 356 ARG A N 1
ATOM 1476 C CA . ARG A 1 356 ? 138.356 131.261 142.618 1.00 62.69 356 ARG A CA 1
ATOM 1477 C C . ARG A 1 356 ? 138.611 130.264 141.497 1.00 62.69 356 ARG A C 1
ATOM 1478 O O . ARG A 1 356 ? 139.495 129.409 141.621 1.00 62.69 356 ARG A O 1
ATOM 1486 N N . ARG A 1 357 ? 137.850 130.352 140.404 1.00 51.05 357 ARG A N 1
ATOM 1487 C CA . ARG A 1 357 ? 138.050 129.436 139.287 1.00 51.05 357 ARG A CA 1
ATOM 1488 C C . ARG A 1 357 ? 139.304 129.791 138.498 1.00 51.05 357 ARG A C 1
ATOM 1489 O O . ARG A 1 357 ? 140.044 128.900 138.067 1.00 51.05 357 ARG A O 1
ATOM 1497 N N . CYS A 1 358 ? 139.551 131.086 138.289 1.00 48.46 358 CYS A N 1
ATOM 1498 C CA . CYS A 1 358 ? 140.697 131.498 137.485 1.00 48.46 358 CYS A CA 1
ATOM 1499 C C . CYS A 1 358 ? 142.009 131.093 138.142 1.00 48.46 358 CYS A C 1
ATOM 1500 O O . CYS A 1 358 ? 142.929 130.621 137.465 1.00 48.46 358 CYS A O 1
ATOM 1503 N N . VAL A 1 359 ? 142.117 131.271 139.460 1.00 48.57 359 VAL A N 1
ATOM 1504 C CA . VAL A 1 359 ? 143.338 130.869 140.150 1.00 48.57 359 VAL A CA 1
ATOM 1505 C C . VAL A 1 359 ? 143.493 129.354 140.123 1.00 48.57 359 VAL A C 1
ATOM 1506 O O . VAL A 1 359 ? 144.617 128.838 140.073 1.00 48.57 359 VAL A O 1
ATOM 1510 N N . GLU A 1 360 ? 142.381 128.615 140.155 1.00 47.94 360 GLU A N 1
ATOM 1511 C CA . GLU A 1 360 ? 142.458 127.160 140.066 1.00 47.94 360 GLU A CA 1
ATOM 1512 C C . GLU A 1 360 ? 143.016 126.719 138.719 1.00 47.94 360 GLU A C 1
ATOM 1513 O O . GLU A 1 360 ? 143.831 125.792 138.650 1.00 47.94 360 GLU A O 1
ATOM 1519 N N . ALA A 1 361 ? 142.584 127.367 137.635 1.00 43.61 361 ALA A N 1
ATOM 1520 C CA . ALA A 1 361 ? 143.115 127.029 136.318 1.00 43.61 361 ALA A CA 1
ATOM 1521 C C . ALA A 1 361 ? 144.579 127.427 136.193 1.00 43.61 361 ALA A C 1
ATOM 1522 O O . ALA A 1 361 ? 145.372 126.708 135.575 1.00 43.61 361 ALA A O 1
ATOM 1524 N N . ARG A 1 362 ? 144.957 128.572 136.766 1.00 42.85 362 ARG A N 1
ATOM 1525 C CA . ARG A 1 362 ? 146.343 129.017 136.680 1.00 42.85 362 ARG A CA 1
ATOM 1526 C C . ARG A 1 362 ? 147.275 128.070 137.423 1.00 42.85 362 ARG A C 1
ATOM 1527 O O . ARG A 1 362 ? 148.363 127.751 136.934 1.00 42.85 362 ARG A O 1
ATOM 1535 N N . LEU A 1 363 ? 146.868 127.615 138.610 1.00 42.66 363 LEU A N 1
ATOM 1536 C CA . LEU A 1 363 ? 147.692 126.669 139.354 1.00 42.66 363 LEU A CA 1
ATOM 1537 C C . LEU A 1 363 ? 147.734 125.313 138.661 1.00 42.66 363 LEU A C 1
ATOM 1538 O O . LEU A 1 363 ? 148.763 124.629 138.687 1.00 42.66 363 LEU A O 1
ATOM 1543 N N . ARG A 1 364 ? 146.624 124.906 138.041 1.00 41.69 364 ARG A N 1
ATOM 1544 C CA . ARG A 1 364 ? 146.596 123.631 137.334 1.00 41.69 364 ARG A CA 1
ATOM 1545 C C . ARG A 1 364 ? 147.574 123.628 136.166 1.00 41.69 364 ARG A C 1
ATOM 1546 O O . ARG A 1 364 ? 148.304 122.651 135.958 1.00 41.69 364 ARG A O 1
ATOM 1554 N N . LEU A 1 365 ? 147.610 124.717 135.400 1.00 40.57 365 LEU A N 1
ATOM 1555 C CA . LEU A 1 365 ? 148.488 124.800 134.242 1.00 40.57 365 LEU A CA 1
ATOM 1556 C C . LEU A 1 365 ? 149.945 125.026 134.622 1.00 40.57 365 LEU A C 1
ATOM 1557 O O . LEU A 1 365 ? 150.835 124.675 133.842 1.00 40.57 365 LEU A O 1
ATOM 1562 N N . GLU A 1 366 ? 150.210 125.603 135.796 1.00 41.56 366 GLU A N 1
ATOM 1563 C CA . GLU A 1 366 ? 151.590 125.841 136.206 1.00 41.56 366 GLU A CA 1
ATOM 1564 C C . GLU A 1 366 ? 152.274 124.554 136.650 1.00 41.56 366 GLU A C 1
ATOM 1565 O O . GLU A 1 366 ? 153.459 124.353 136.367 1.00 41.56 366 GLU A O 1
ATOM 1571 N N . THR A 1 367 ? 151.554 123.683 137.360 1.00 39.43 367 THR A N 1
ATOM 1572 C CA . THR A 1 367 ? 152.137 122.407 137.764 1.00 39.43 367 THR A CA 1
ATOM 1573 C C . THR A 1 367 ? 152.460 121.543 136.552 1.00 39.43 367 THR A C 1
ATOM 1574 O O . THR A 1 367 ? 153.515 120.901 136.501 1.00 39.43 367 THR A O 1
ATOM 1578 N N . GLU A 1 368 ? 151.560 121.513 135.567 1.00 38.24 368 GLU A N 1
ATOM 1579 C CA . GLU A 1 368 ? 151.838 120.787 134.333 1.00 38.24 368 GLU A CA 1
ATOM 1580 C C . GLU A 1 368 ? 153.024 121.394 133.596 1.00 38.24 368 GLU A C 1
ATOM 1581 O O . GLU A 1 368 ? 153.870 120.668 133.061 1.00 38.24 368 GLU A O 1
ATOM 1587 N N . ASN A 1 369 ? 153.104 122.725 133.561 1.00 36.57 369 ASN A N 1
ATOM 1588 C CA . ASN A 1 369 ? 154.227 123.384 132.902 1.00 36.57 369 ASN A CA 1
ATOM 1589 C C . ASN A 1 369 ? 155.543 123.072 133.599 1.00 36.57 369 ASN A C 1
ATOM 1590 O O . ASN A 1 369 ? 156.564 122.850 132.940 1.00 36.57 369 ASN A O 1
ATOM 1595 N N . GLN A 1 370 ? 155.545 123.063 134.932 1.00 34.68 370 GLN A N 1
ATOM 1596 C CA . GLN A 1 370 ? 156.771 122.743 135.652 1.00 34.68 370 GLN A CA 1
ATOM 1597 C C . GLN A 1 370 ? 157.111 121.263 135.548 1.00 34.68 370 GLN A C 1
ATOM 1598 O O . GLN A 1 370 ? 158.292 120.900 135.539 1.00 34.68 370 GLN A O 1
ATOM 1604 N N . ARG A 1 371 ? 156.099 120.399 135.473 1.00 36.74 371 ARG A N 1
ATOM 1605 C CA . ARG A 1 371 ? 156.356 118.972 135.308 1.00 36.74 371 ARG A CA 1
ATOM 1606 C C . ARG A 1 371 ? 156.830 118.658 133.895 1.00 36.74 371 ARG A C 1
ATOM 1607 O O . ARG A 1 371 ? 157.729 117.832 133.703 1.00 36.74 371 ARG A O 1
ATOM 1615 N N . GLN A 1 372 ? 156.236 119.310 132.893 1.00 34.57 372 GLN A N 1
ATOM 1616 C CA . GLN A 1 372 ? 156.673 119.113 131.515 1.00 34.57 372 GLN A CA 1
ATOM 1617 C C . GLN A 1 372 ? 158.099 119.605 131.313 1.00 34.57 372 GLN A C 1
ATOM 1618 O O . GLN A 1 372 ? 158.905 118.943 130.650 1.00 34.57 372 GLN A O 1
ATOM 1624 N N . GLU A 1 373 ? 158.428 120.766 131.879 1.00 33.08 373 GLU A N 1
ATOM 1625 C CA . GLU A 1 373 ? 159.766 121.321 131.715 1.00 33.08 373 GLU A CA 1
ATOM 1626 C C . GLU A 1 373 ? 160.808 120.515 132.480 1.00 33.08 373 GLU A C 1
ATOM 1627 O O . GLU A 1 373 ? 161.959 120.419 132.040 1.00 33.08 373 GLU A O 1
ATOM 1633 N N . ARG A 1 374 ? 160.427 119.925 133.614 1.00 34.27 374 ARG A N 1
ATOM 1634 C CA . ARG A 1 374 ? 161.384 119.160 134.408 1.00 34.27 374 ARG A CA 1
ATOM 1635 C C . ARG A 1 374 ? 161.889 117.934 133.658 1.00 34.27 374 ARG A C 1
ATOM 1636 O O . ARG A 1 374 ? 163.001 117.463 133.922 1.00 34.27 374 ARG A O 1
ATOM 1644 N N . LEU A 1 375 ? 161.096 117.408 132.722 1.00 32.85 375 LEU A N 1
ATOM 1645 C CA . LEU A 1 375 ? 161.540 116.270 131.926 1.00 32.85 375 LEU A CA 1
ATOM 1646 C C . LEU A 1 375 ? 162.402 116.713 130.752 1.00 32.85 375 LEU A C 1
ATOM 1647 O O . LEU A 1 375 ? 163.358 116.022 130.385 1.00 32.85 375 LEU A O 1
ATOM 1652 N N . VAL A 1 376 ? 162.077 117.859 130.150 1.00 30.53 376 VAL A N 1
ATOM 1653 C CA . VAL A 1 376 ? 162.907 118.395 129.075 1.00 30.53 376 VAL A CA 1
ATOM 1654 C C . VAL A 1 376 ? 164.292 118.742 129.600 1.00 30.53 376 VAL A C 1
ATOM 1655 O O . VAL A 1 376 ? 165.305 118.463 128.951 1.00 30.53 376 VAL A O 1
ATOM 1659 N N . LEU A 1 377 ? 164.360 119.349 130.785 1.00 31.66 377 LEU A N 1
ATOM 1660 C CA . LEU A 1 377 ? 165.637 119.717 131.383 1.00 31.66 377 LEU A CA 1
ATOM 1661 C C . LEU A 1 377 ? 166.404 118.524 131.934 1.00 31.66 377 LEU A C 1
ATOM 1662 O O . LEU A 1 377 ? 167.570 118.685 132.308 1.00 31.66 377 LEU A O 1
ATOM 1667 N N . SER A 1 378 ? 165.782 117.344 132.009 1.00 34.10 378 SER A N 1
ATOM 1668 C CA . SER A 1 378 ? 166.504 116.157 132.454 1.00 34.10 378 SER A CA 1
ATOM 1669 C C . SER A 1 378 ? 167.645 115.827 131.502 1.00 34.10 378 SER A C 1
ATOM 1670 O O . SER A 1 378 ? 168.729 115.416 131.933 1.00 34.10 378 SER A O 1
ATOM 1673 N N . VAL A 1 379 ? 167.418 116.005 130.204 1.00 30.84 379 VAL A N 1
ATOM 1674 C CA . VAL A 1 379 ? 168.462 115.932 129.192 1.00 30.84 379 VAL A CA 1
ATOM 1675 C C . VAL A 1 379 ? 168.635 117.344 128.652 1.00 30.84 379 VAL A C 1
ATOM 1676 O O . VAL A 1 379 ? 167.946 118.265 129.103 1.00 30.84 379 VAL A O 1
ATOM 1680 N N . LEU A 1 380 ? 169.568 117.539 127.716 1.00 28.83 380 LEU A N 1
ATOM 1681 C CA . LEU A 1 380 ? 169.689 118.826 127.036 1.00 28.83 380 LEU A CA 1
ATOM 1682 C C . LEU A 1 380 ? 169.928 119.960 128.028 1.00 28.83 380 LEU A C 1
ATOM 1683 O O . LEU A 1 380 ? 168.994 120.712 128.333 1.00 28.83 380 LEU A O 1
ATOM 1688 N N . PRO A 1 381 ? 171.144 120.089 128.579 1.00 26.12 381 PRO A N 1
ATOM 1689 C CA . PRO A 1 381 ? 171.401 121.093 129.626 1.00 26.12 381 PRO A CA 1
ATOM 1690 C C . PRO A 1 381 ? 170.906 122.497 129.301 1.00 26.12 381 PRO A C 1
ATOM 1691 O O . PRO A 1 381 ? 170.658 122.833 128.139 1.00 26.12 381 PRO A O 1
ATOM 1695 N N . ARG A 1 382 ? 170.777 123.326 130.341 1.00 30.88 382 ARG A N 1
ATOM 1696 C CA . ARG A 1 382 ? 170.061 124.593 130.215 1.00 30.88 382 ARG A CA 1
ATOM 1697 C C . ARG A 1 382 ? 170.710 125.521 129.195 1.00 30.88 382 ARG A C 1
ATOM 1698 O O . ARG A 1 382 ? 170.013 126.261 128.488 1.00 30.88 382 ARG A O 1
ATOM 1706 N N . PHE A 1 383 ? 172.038 125.496 129.096 1.00 28.87 383 PHE A N 1
ATOM 1707 C CA . PHE A 1 383 ? 172.729 126.453 128.240 1.00 28.87 383 PHE A CA 1
ATOM 1708 C C . PHE A 1 383 ? 172.528 126.191 126.752 1.00 28.87 383 PHE A C 1
ATOM 1709 O O . PHE A 1 383 ? 173.099 126.926 125.941 1.00 28.87 383 PHE A O 1
ATOM 1717 N N . VAL A 1 384 ? 171.757 125.175 126.366 1.00 29.82 384 VAL A N 1
ATOM 1718 C CA . VAL A 1 384 ? 171.386 124.995 124.966 1.00 29.82 384 VAL A CA 1
ATOM 1719 C C . VAL A 1 384 ? 169.868 125.030 124.853 1.00 29.82 384 VAL A C 1
ATOM 1720 O O . VAL A 1 384 ? 169.318 125.416 123.813 1.00 29.82 384 VAL A O 1
ATOM 1724 N N . VAL A 1 385 ? 169.177 124.648 125.930 1.00 32.61 385 VAL A N 1
ATOM 1725 C CA . VAL A 1 385 ? 167.722 124.725 125.918 1.00 32.61 385 VAL A CA 1
ATOM 1726 C C . VAL A 1 385 ? 167.276 126.179 125.865 1.00 32.61 385 VAL A C 1
ATOM 1727 O O . VAL A 1 385 ? 166.261 126.500 125.237 1.00 32.61 385 VAL A O 1
ATOM 1731 N N . LEU A 1 386 ? 168.033 127.086 126.492 1.00 37.79 386 LEU A N 1
ATOM 1732 C CA . LEU A 1 386 ? 167.721 128.507 126.386 1.00 37.79 386 LEU A CA 1
ATOM 1733 C C . LEU A 1 386 ? 167.848 128.991 124.948 1.00 37.79 386 LEU A C 1
ATOM 1734 O O . LEU A 1 386 ? 167.002 129.750 124.461 1.00 37.79 386 LEU A O 1
ATOM 1739 N N . GLU A 1 387 ? 168.905 128.562 124.253 1.00 38.18 387 GLU A N 1
ATOM 1740 C CA . GLU A 1 387 ? 169.089 128.957 122.861 1.00 38.18 387 GLU A CA 1
ATOM 1741 C C . GLU A 1 387 ? 167.975 128.411 121.980 1.00 38.18 387 GLU A C 1
ATOM 1742 O O . GLU A 1 387 ? 167.459 129.121 121.111 1.00 38.18 387 GLU A O 1
ATOM 1748 N N . MET A 1 388 ? 167.584 127.151 122.193 1.00 38.87 388 MET A N 1
ATOM 1749 C CA . MET A 1 388 ? 166.470 126.598 121.426 1.00 38.87 388 MET A CA 1
ATOM 1750 C C . MET A 1 388 ? 165.176 127.354 121.704 1.00 38.87 388 MET A C 1
ATOM 1751 O O . MET A 1 388 ? 164.399 127.630 120.780 1.00 38.87 388 MET A O 1
ATOM 1756 N N . ILE A 1 389 ? 164.929 127.702 122.970 1.00 44.43 389 ILE A N 1
ATOM 1757 C CA . ILE A 1 389 ? 163.717 128.435 123.325 1.00 44.43 389 ILE A CA 1
ATOM 1758 C C . ILE A 1 389 ? 163.701 129.799 122.648 1.00 44.43 389 ILE A C 1
ATOM 1759 O O . ILE A 1 389 ? 162.680 130.220 122.091 1.00 44.43 389 ILE A O 1
ATOM 1764 N N . ASN A 1 390 ? 164.831 130.508 122.678 1.00 49.00 390 ASN A N 1
ATOM 1765 C CA . ASN A 1 390 ? 164.905 131.798 122.000 1.00 49.00 390 ASN A CA 1
ATOM 1766 C C . ASN A 1 390 ? 164.710 131.640 120.498 1.00 49.00 390 ASN A C 1
ATOM 1767 O O . ASN A 1 390 ? 164.082 132.487 119.853 1.00 49.00 390 ASN A O 1
ATOM 1772 N N . ASP A 1 391 ? 165.245 130.561 119.925 1.00 51.12 391 ASP A N 1
ATOM 1773 C CA . ASP A 1 391 ? 165.121 130.346 118.488 1.00 51.12 391 ASP A CA 1
ATOM 1774 C C . ASP A 1 391 ? 163.675 130.100 118.077 1.00 51.12 391 ASP A C 1
ATOM 1775 O O . ASP A 1 391 ? 163.220 130.625 117.055 1.00 51.12 391 ASP A O 1
ATOM 1780 N N . MET A 1 392 ? 162.934 129.302 118.850 1.00 56.26 392 MET A N 1
ATOM 1781 C CA . MET A 1 392 ? 161.578 128.959 118.431 1.00 56.26 392 MET A CA 1
ATOM 1782 C C . MET A 1 392 ? 160.586 130.099 118.626 1.00 56.26 392 MET A C 1
ATOM 1783 O O . MET A 1 392 ? 159.528 130.091 117.989 1.00 56.26 392 MET A O 1
ATOM 1788 N N . THR A 1 393 ? 160.894 131.072 119.483 1.00 66.33 393 THR A N 1
ATOM 1789 C CA . THR A 1 393 ? 159.981 132.186 119.707 1.00 66.33 393 THR A CA 1
ATOM 1790 C C . THR A 1 393 ? 159.963 133.184 118.559 1.00 66.33 393 THR A C 1
ATOM 1791 O O . THR A 1 393 ? 159.103 134.071 118.553 1.00 66.33 393 THR A O 1
ATOM 1795 N N . ASN A 1 394 ? 160.879 133.061 117.595 1.00 80.58 394 ASN A N 1
ATOM 1796 C CA . ASN A 1 394 ? 161.020 134.018 116.498 1.00 80.58 394 ASN A CA 1
ATOM 1797 C C . ASN A 1 394 ? 161.216 135.434 117.049 1.00 80.58 394 ASN A C 1
ATOM 1798 O O . ASN A 1 394 ? 160.382 136.327 116.889 1.00 80.58 394 ASN A O 1
ATOM 1803 N N . VAL A 1 395 ? 162.355 135.598 117.728 1.00 94.01 395 VAL A N 1
ATOM 1804 C CA . VAL A 1 395 ? 162.645 136.848 118.427 1.00 94.01 395 VAL A CA 1
ATOM 1805 C C . VAL A 1 395 ? 162.659 138.022 117.454 1.00 94.01 395 VAL A C 1
ATOM 1806 O O . VAL A 1 395 ? 162.181 139.117 117.775 1.00 94.01 395 VAL A O 1
ATOM 1810 N N . GLU A 1 396 ? 163.207 137.818 116.260 1.00 106.00 396 GLU A N 1
ATOM 1811 C CA . GLU A 1 396 ? 163.201 138.851 115.238 1.00 106.00 396 GLU A CA 1
ATOM 1812 C C . GLU A 1 396 ? 161.931 138.738 114.397 1.00 106.00 396 GLU A C 1
ATOM 1813 O O . GLU A 1 396 ? 161.099 137.850 114.595 1.00 106.00 396 GLU A O 1
ATOM 1819 N N . ASP A 1 397 ? 161.771 139.662 113.447 1.00 115.54 397 ASP A N 1
ATOM 1820 C CA . ASP A 1 397 ? 160.577 139.657 112.608 1.00 115.54 397 ASP A CA 1
ATOM 1821 C C . ASP A 1 397 ? 160.517 138.404 111.741 1.00 115.54 397 ASP A C 1
ATOM 1822 O O . ASP A 1 397 ? 159.489 137.717 111.698 1.00 115.54 397 ASP A O 1
ATOM 1827 N N . GLU A 1 398 ? 161.613 138.083 111.058 1.00 117.38 398 GLU A N 1
ATOM 1828 C CA . GLU A 1 398 ? 161.679 136.904 110.207 1.00 117.38 398 GLU A CA 1
ATOM 1829 C C . GLU A 1 398 ? 163.139 136.523 110.015 1.00 117.38 398 GLU A C 1
ATOM 1830 O O . GLU A 1 398 ? 164.042 137.345 110.191 1.00 117.38 398 GLU A O 1
ATOM 1836 N N . HIS A 1 399 ? 163.356 135.264 109.642 1.00 113.75 399 HIS A N 1
ATOM 1837 C CA . HIS A 1 399 ? 164.698 134.769 109.369 1.00 113.75 399 HIS A CA 1
ATOM 1838 C C . HIS A 1 399 ? 164.707 134.275 107.926 1.00 113.75 399 HIS A C 1
ATOM 1839 O O . HIS A 1 399 ? 165.117 133.147 107.641 1.00 113.75 399 HIS A O 1
ATOM 1846 N N . LEU A 1 400 ? 164.195 135.100 107.011 1.00 112.12 400 LEU A N 1
ATOM 1847 C CA . LEU A 1 400 ? 164.059 134.694 105.617 1.00 112.12 400 LEU A CA 1
ATOM 1848 C C . LEU A 1 400 ? 165.398 134.506 104.914 1.00 112.12 400 LEU A C 1
ATOM 1849 O O . LEU A 1 400 ? 165.427 133.907 103.834 1.00 112.12 400 LEU A O 1
ATOM 1854 N N . GLN A 1 401 ? 166.495 134.993 105.487 1.00 111.13 401 GLN A N 1
ATOM 1855 C CA . GLN A 1 401 ? 167.831 134.818 104.919 1.00 111.13 401 GLN A CA 1
ATOM 1856 C C . GLN A 1 401 ? 168.582 133.802 105.777 1.00 111.13 401 GLN A C 1
ATOM 1857 O O . GLN A 1 401 ? 169.192 134.151 106.789 1.00 111.13 401 GLN A O 1
ATOM 1863 N N . HIS A 1 402 ? 168.534 132.537 105.365 1.00 96.10 402 HIS A N 1
ATOM 1864 C CA . HIS A 1 402 ? 169.301 131.484 106.013 1.00 96.10 402 HIS A CA 1
ATOM 1865 C C . HIS A 1 402 ? 169.925 130.597 104.948 1.00 96.10 402 HIS A C 1
ATOM 1866 O O . HIS A 1 402 ? 169.267 130.239 103.967 1.00 96.10 402 HIS A O 1
ATOM 1873 N N . GLN A 1 403 ? 171.192 130.242 105.147 1.00 61.85 403 GLN A N 1
ATOM 1874 C CA . GLN A 1 403 ? 171.888 129.329 104.250 1.00 61.85 403 GLN A CA 1
ATOM 1875 C C . GLN A 1 403 ? 172.180 127.974 104.873 1.00 61.85 403 GLN A C 1
ATOM 1876 O O . GLN A 1 403 ? 172.239 126.978 104.149 1.00 61.85 403 GLN A O 1
ATOM 1882 N N . PHE A 1 404 ? 172.354 127.912 106.190 1.00 45.73 404 PHE A N 1
ATOM 1883 C CA . PHE A 1 404 ? 172.561 126.666 106.908 1.00 45.73 404 PHE A CA 1
ATOM 1884 C C . PHE A 1 404 ? 171.429 126.456 107.904 1.00 45.73 404 PHE A C 1
ATOM 1885 O O . PHE A 1 404 ? 170.773 127.406 108.339 1.00 45.73 404 PHE A O 1
ATOM 1893 N N . HIS A 1 405 ? 171.206 125.193 108.271 1.00 39.49 405 HIS A N 1
ATOM 1894 C CA . HIS A 1 405 ? 170.178 124.861 109.252 1.00 39.49 405 HIS A CA 1
ATOM 1895 C C . HIS A 1 405 ? 170.534 125.304 110.663 1.00 39.49 405 HIS A C 1
ATOM 1896 O O . HIS A 1 405 ? 169.765 125.009 111.585 1.00 39.49 405 HIS A O 1
ATOM 1903 N N . ARG A 1 406 ? 171.672 125.980 110.844 1.00 40.75 406 ARG A N 1
ATOM 1904 C CA . ARG A 1 406 ? 172.152 126.495 112.125 1.00 40.75 406 ARG A CA 1
ATOM 1905 C C . ARG A 1 406 ? 172.498 125.370 113.095 1.00 40.75 406 ARG A C 1
ATOM 1906 O O . ARG A 1 406 ? 171.980 124.254 112.984 1.00 40.75 406 ARG A O 1
ATOM 1914 N N . ILE A 1 407 ? 173.381 125.659 114.049 1.00 34.92 407 ILE A N 1
ATOM 1915 C CA . ILE A 1 407 ? 173.845 124.679 115.018 1.00 34.92 407 ILE A CA 1
ATOM 1916 C C . ILE A 1 407 ? 173.736 125.279 116.410 1.00 34.92 407 ILE A C 1
ATOM 1917 O O . ILE A 1 407 ? 173.628 126.494 116.584 1.00 34.92 407 ILE A O 1
ATOM 1922 N N . TYR A 1 408 ? 173.766 124.403 117.408 1.00 33.31 408 TYR A N 1
ATOM 1923 C CA . TYR A 1 408 ? 173.738 124.796 118.810 1.00 33.31 408 TYR A CA 1
ATOM 1924 C C . TYR A 1 408 ? 174.988 124.309 119.529 1.00 33.31 408 TYR A C 1
ATOM 1925 O O . TYR A 1 408 ? 174.928 123.846 120.669 1.00 33.31 408 TYR A O 1
ATOM 1934 N N . ILE A 1 409 ? 176.138 124.406 118.875 1.00 27.07 409 ILE A N 1
ATOM 1935 C CA . ILE A 1 409 ? 177.375 123.873 119.428 1.00 27.07 409 ILE A CA 1
ATOM 1936 C C . ILE A 1 409 ? 178.177 125.002 120.059 1.00 27.07 409 ILE A C 1
ATOM 1937 O O . ILE A 1 409 ? 178.057 126.173 119.683 1.00 27.07 409 ILE A O 1
ATOM 1942 N N . HIS A 1 410 ? 178.993 124.639 121.044 1.00 30.10 410 HIS A N 1
ATOM 1943 C CA . HIS A 1 410 ? 179.896 125.564 121.709 1.00 30.10 410 HIS A CA 1
ATOM 1944 C C . HIS A 1 410 ? 181.211 124.847 121.968 1.00 30.10 410 HIS A C 1
ATOM 1945 O O . HIS A 1 410 ? 181.274 123.616 121.992 1.00 30.10 410 HIS A O 1
ATOM 1952 N N . ARG A 1 411 ? 182.266 125.628 122.167 1.00 32.76 411 ARG A N 1
ATOM 1953 C CA . ARG A 1 411 ? 183.590 125.094 122.454 1.00 32.76 411 ARG A CA 1
ATOM 1954 C C . ARG A 1 411 ? 183.920 125.322 123.921 1.00 32.76 411 ARG A C 1
ATOM 1955 O O . ARG A 1 411 ? 183.696 126.416 124.449 1.00 32.76 411 ARG A O 1
ATOM 1963 N N . TYR A 1 412 ? 184.449 124.291 124.574 1.00 34.04 412 TYR A N 1
ATOM 1964 C CA . TYR A 1 412 ? 184.855 124.376 125.966 1.00 34.04 412 TYR A CA 1
ATOM 1965 C C . TYR A 1 412 ? 186.297 123.909 126.102 1.00 34.04 412 TYR A C 1
ATOM 1966 O O . TYR A 1 412 ? 186.837 123.222 125.232 1.00 34.04 412 TYR A O 1
ATOM 1975 N N . GLU A 1 413 ? 186.916 124.296 127.214 1.00 41.09 413 GLU A N 1
ATOM 1976 C CA . GLU A 1 413 ? 188.320 124.022 127.474 1.00 41.09 413 GLU A CA 1
ATOM 1977 C C . GLU A 1 413 ? 188.471 123.507 128.900 1.00 41.09 413 GLU A C 1
ATOM 1978 O O . GLU A 1 413 ? 187.620 123.747 129.760 1.00 41.09 413 GLU A O 1
ATOM 1984 N N . ASN A 1 414 ? 189.564 122.776 129.132 1.00 41.22 414 ASN A N 1
ATOM 1985 C CA . ASN A 1 414 ? 189.893 122.220 130.446 1.00 41.22 414 ASN A CA 1
ATOM 1986 C C . ASN A 1 414 ? 188.804 121.264 130.927 1.00 41.22 414 ASN A C 1
ATOM 1987 O O . ASN A 1 414 ? 188.266 121.395 132.027 1.00 41.22 414 ASN A O 1
ATOM 1992 N N . VAL A 1 415 ? 188.480 120.289 130.082 1.00 39.73 415 VAL A N 1
ATOM 1993 C CA . VAL A 1 415 ? 187.523 119.247 130.418 1.00 39.73 415 VAL A CA 1
ATOM 1994 C C . VAL A 1 415 ? 188.225 117.902 130.307 1.00 39.73 415 VAL A C 1
ATOM 1995 O O . VAL A 1 415 ? 189.288 117.775 129.695 1.00 39.73 415 VAL A O 1
ATOM 1999 N N . SER A 1 416 ? 187.617 116.890 130.917 1.00 41.20 416 SER A N 1
ATOM 2000 C CA . SER A 1 416 ? 188.148 115.538 130.890 1.00 41.20 416 SER A CA 1
ATOM 2001 C C . SER A 1 416 ? 187.059 114.571 130.454 1.00 41.20 416 SER A C 1
ATOM 2002 O O . SER A 1 416 ? 185.883 114.744 130.782 1.00 41.20 416 SER A O 1
ATOM 2005 N N . ILE A 1 417 ? 187.466 113.547 129.708 1.00 35.08 417 ILE A N 1
ATOM 2006 C CA . ILE A 1 417 ? 186.549 112.580 129.120 1.00 35.08 417 ILE A CA 1
ATOM 2007 C C . ILE A 1 417 ? 186.904 111.193 129.631 1.00 35.08 417 ILE A C 1
ATOM 2008 O O . ILE A 1 417 ? 188.069 110.785 129.580 1.00 35.08 417 ILE A O 1
ATOM 2013 N N . LEU A 1 418 ? 185.901 110.479 130.124 1.00 35.25 418 LEU A N 1
ATOM 2014 C CA . LEU A 1 418 ? 186.034 109.099 130.560 1.00 35.25 418 LEU A CA 1
ATOM 2015 C C . LEU A 1 418 ? 185.460 108.176 129.487 1.00 35.25 418 LEU A C 1
ATOM 2016 O O . LEU A 1 418 ? 184.845 108.626 128.522 1.00 35.25 418 LEU A O 1
ATOM 2021 N N . PHE A 1 419 ? 185.712 106.878 129.637 1.00 30.40 419 PHE A N 1
ATOM 2022 C CA . PHE A 1 419 ? 185.149 105.876 128.739 1.00 30.40 419 PHE A CA 1
ATOM 2023 C C . PHE A 1 419 ? 185.180 104.524 129.434 1.00 30.40 419 PHE A C 1
ATOM 2024 O O . PHE A 1 419 ? 185.951 104.307 130.371 1.00 30.40 419 PHE A O 1
ATOM 2032 N N . ALA A 1 420 ? 184.340 103.610 128.950 1.00 33.06 420 ALA A N 1
ATOM 2033 C CA . ALA A 1 420 ? 184.265 102.274 129.527 1.00 33.06 420 ALA A CA 1
ATOM 2034 C C . ALA A 1 420 ? 183.541 101.310 128.598 1.00 33.06 420 ALA A C 1
ATOM 2035 O O . ALA A 1 420 ? 182.452 101.618 128.108 1.00 33.06 420 ALA A O 1
ATOM 2037 N N . ASP A 1 421 ? 184.129 100.141 128.353 1.00 38.15 421 ASP A N 1
ATOM 2038 C CA . ASP A 1 421 ? 183.513 99.125 127.510 1.00 38.15 421 ASP A CA 1
ATOM 2039 C C . ASP A 1 421 ? 183.700 97.756 128.144 1.00 38.15 421 ASP A C 1
ATOM 2040 O O . ASP A 1 421 ? 184.762 97.460 128.697 1.00 38.15 421 ASP A O 1
ATOM 2045 N N . VAL A 1 422 ? 182.669 96.922 128.047 1.00 43.14 422 VAL A N 1
ATOM 2046 C CA . VAL A 1 422 ? 182.713 95.577 128.612 1.00 43.14 422 VAL A CA 1
ATOM 2047 C C . VAL A 1 422 ? 183.599 94.707 127.730 1.00 43.14 422 VAL A C 1
ATOM 2048 O O . VAL A 1 422 ? 183.371 94.595 126.521 1.00 43.14 422 VAL A O 1
ATOM 2052 N N . LYS A 1 423 ? 184.614 94.087 128.338 1.00 48.36 423 LYS A N 1
ATOM 2053 C CA . LYS A 1 423 ? 185.570 93.297 127.569 1.00 48.36 423 LYS A CA 1
ATOM 2054 C C . LYS A 1 423 ? 184.930 92.031 127.011 1.00 48.36 423 LYS A C 1
ATOM 2055 O O . LYS A 1 423 ? 185.177 91.662 125.857 1.00 48.36 423 LYS A O 1
ATOM 2061 N N . GLY A 1 424 ? 184.100 91.360 127.804 1.00 60.92 424 GLY A N 1
ATOM 2062 C CA . GLY A 1 424 ? 183.550 90.081 127.403 1.00 60.92 424 GLY A CA 1
ATOM 2063 C C . GLY A 1 424 ? 182.072 90.102 127.075 1.00 60.92 424 GLY A C 1
ATOM 2064 O O . GLY A 1 424 ? 181.333 89.201 127.482 1.00 60.92 424 GLY A O 1
ATOM 2065 N N . PHE A 1 425 ? 181.626 91.128 126.345 1.00 59.55 425 PHE A N 1
ATOM 2066 C CA . PHE A 1 425 ? 180.203 91.251 126.041 1.00 59.55 425 PHE A CA 1
ATOM 2067 C C . PHE A 1 425 ? 179.704 90.085 125.197 1.00 59.55 425 PHE A C 1
ATOM 2068 O O . PHE A 1 425 ? 178.635 89.527 125.471 1.00 59.55 425 PHE A O 1
ATOM 2076 N N . THR A 1 426 ? 180.459 89.703 124.166 1.00 67.26 426 THR A N 1
ATOM 2077 C CA . THR A 1 426 ? 179.991 88.655 123.265 1.00 67.26 426 THR A CA 1
ATOM 2078 C C . THR A 1 426 ? 179.965 87.290 123.941 1.00 67.26 426 THR A C 1
ATOM 2079 O O . THR A 1 426 ? 179.102 86.464 123.625 1.00 67.26 426 THR A O 1
ATOM 2083 N N . ASN A 1 427 ? 180.898 87.032 124.859 1.00 72.45 427 ASN A N 1
ATOM 2084 C CA . ASN A 1 427 ? 180.930 85.736 125.531 1.00 72.45 427 ASN A CA 1
ATOM 2085 C C . ASN A 1 427 ? 179.670 85.507 126.355 1.00 72.45 427 ASN A C 1
ATOM 2086 O O . ASN A 1 427 ? 179.113 84.403 126.357 1.00 72.45 427 ASN A O 1
ATOM 2091 N N . LEU A 1 428 ? 179.204 86.536 127.061 1.00 70.93 428 LEU A N 1
ATOM 2092 C CA . LEU A 1 428 ? 178.005 86.417 127.879 1.00 70.93 428 LEU A CA 1
ATOM 2093 C C . LEU A 1 428 ? 176.725 86.725 127.114 1.00 70.93 428 LEU A C 1
ATOM 2094 O O . LEU A 1 428 ? 175.638 86.421 127.615 1.00 70.93 428 LEU A O 1
ATOM 2099 N N . SER A 1 429 ? 176.823 87.322 125.924 1.00 70.33 429 SER A N 1
ATOM 2100 C CA . SER A 1 429 ? 175.622 87.611 125.147 1.00 70.33 429 SER A CA 1
ATOM 2101 C C . SER A 1 429 ? 174.937 86.331 124.689 1.00 70.33 429 SER A C 1
ATOM 2102 O O . SER A 1 429 ? 173.705 86.240 124.703 1.00 70.33 429 SER A O 1
ATOM 2105 N N . THR A 1 430 ? 175.716 85.333 124.270 1.00 74.41 430 THR A N 1
ATOM 2106 C CA . THR A 1 430 ? 175.144 84.068 123.828 1.00 74.41 430 THR A CA 1
ATOM 2107 C C . THR A 1 430 ? 174.720 83.176 124.986 1.00 74.41 430 THR A C 1
ATOM 2108 O O . THR A 1 430 ? 173.917 82.259 124.781 1.00 74.41 430 THR A O 1
ATOM 2112 N N . THR A 1 431 ? 175.237 83.419 126.192 1.00 72.26 431 THR A N 1
ATOM 2113 C CA . THR A 1 431 ? 174.904 82.564 127.326 1.00 72.26 431 THR A CA 1
ATOM 2114 C C . THR A 1 431 ? 173.461 82.765 127.773 1.00 72.26 431 THR A C 1
ATOM 2115 O O . THR A 1 431 ? 172.760 81.794 128.083 1.00 72.26 431 THR A O 1
ATOM 2119 N N . LEU A 1 432 ? 172.996 84.011 127.804 1.00 64.52 432 LEU A N 1
ATOM 2120 C CA . LEU A 1 432 ? 171.669 84.341 128.297 1.00 64.52 432 LEU A CA 1
ATOM 2121 C C . LEU A 1 432 ? 170.937 85.205 127.279 1.00 64.52 432 LEU A C 1
ATOM 2122 O O . LEU A 1 432 ? 171.549 85.841 126.417 1.00 64.52 432 LEU A O 1
ATOM 2127 N N . SER A 1 433 ? 169.611 85.222 127.391 1.00 57.58 433 SER A N 1
ATOM 2128 C CA . SER A 1 433 ? 168.756 85.848 126.391 1.00 57.58 433 SER A CA 1
ATOM 2129 C C . SER A 1 433 ? 168.814 87.371 126.518 1.00 57.58 433 SER A C 1
ATOM 2130 O O . SER A 1 433 ? 169.618 87.931 127.267 1.00 57.58 433 SER A O 1
ATOM 2133 N N . ALA A 1 434 ? 167.947 88.059 125.772 1.00 52.71 434 ALA A N 1
ATOM 2134 C CA . ALA A 1 434 ? 168.020 89.515 125.697 1.00 52.71 434 ALA A CA 1
ATOM 2135 C C . ALA A 1 434 ? 167.520 90.177 126.976 1.00 52.71 434 ALA A C 1
ATOM 2136 O O . ALA A 1 434 ? 168.084 91.186 127.417 1.00 52.71 434 ALA A O 1
ATOM 2138 N N . GLN A 1 435 ? 166.460 89.635 127.579 1.00 50.85 435 GLN A N 1
ATOM 2139 C CA . GLN A 1 435 ? 165.836 90.296 128.723 1.00 50.85 435 GLN A CA 1
ATOM 2140 C C . GLN A 1 435 ? 166.785 90.364 129.914 1.00 50.85 435 GLN A C 1
ATOM 2141 O O . GLN A 1 435 ? 166.935 91.418 130.544 1.00 50.85 435 GLN A O 1
ATOM 2147 N N . GLU A 1 436 ? 167.438 89.245 130.237 1.00 54.39 436 GLU A N 1
ATOM 2148 C CA . GLU A 1 436 ? 168.377 89.243 131.354 1.00 54.39 436 GLU A CA 1
ATOM 2149 C C . GLU A 1 436 ? 169.542 90.185 131.090 1.00 54.39 436 GLU A C 1
ATOM 2150 O O . GLU A 1 436 ? 169.995 90.894 131.996 1.00 54.39 436 GLU A O 1
ATOM 2156 N N . LEU A 1 437 ? 170.045 90.197 129.854 1.00 53.27 437 LEU A N 1
ATOM 2157 C CA . LEU A 1 437 ? 171.147 91.087 129.509 1.00 53.27 437 LEU A CA 1
ATOM 2158 C C . LEU A 1 437 ? 170.752 92.544 129.702 1.00 53.27 437 LEU A C 1
ATOM 2159 O O . LEU A 1 437 ? 171.517 93.333 130.271 1.00 53.27 437 LEU A O 1
ATOM 2164 N N . VAL A 1 438 ? 169.554 92.914 129.244 1.00 50.26 438 VAL A N 1
ATOM 2165 C CA . VAL A 1 438 ? 169.067 94.275 129.443 1.00 50.26 438 VAL A CA 1
ATOM 2166 C C . VAL A 1 438 ? 168.940 94.580 130.930 1.00 50.26 438 VAL A C 1
ATOM 2167 O O . VAL A 1 438 ? 169.254 95.688 131.379 1.00 50.26 438 VAL A O 1
ATOM 2171 N N . ARG A 1 439 ? 168.489 93.602 131.719 1.00 51.73 439 ARG A N 1
ATOM 2172 C CA . ARG A 1 439 ? 168.326 93.826 133.154 1.00 51.73 439 ARG A CA 1
ATOM 2173 C C . ARG A 1 439 ? 169.663 94.124 133.828 1.00 51.73 439 ARG A C 1
ATOM 2174 O O . ARG A 1 439 ? 169.788 95.101 134.577 1.00 51.73 439 ARG A O 1
ATOM 2182 N N . MET A 1 440 ? 170.675 93.287 133.577 1.00 53.75 440 MET A N 1
ATOM 2183 C CA . MET A 1 440 ? 171.987 93.539 134.175 1.00 53.75 440 MET A CA 1
ATOM 2184 C C . MET A 1 440 ? 172.581 94.849 133.676 1.00 53.75 440 MET A C 1
ATOM 2185 O O . MET A 1 440 ? 173.185 95.603 134.454 1.00 53.75 440 MET A O 1
ATOM 2190 N N . LEU A 1 441 ? 172.428 95.135 132.379 1.00 46.87 441 LEU A N 1
ATOM 2191 C CA . LEU A 1 441 ? 172.951 96.379 131.832 1.00 46.87 441 LEU A CA 1
ATOM 2192 C C . LEU A 1 441 ? 172.321 97.581 132.518 1.00 46.87 441 LEU A C 1
ATOM 2193 O O . LEU A 1 441 ? 173.023 98.524 132.903 1.00 46.87 441 LEU A O 1
ATOM 2198 N N . ASN A 1 442 ? 170.998 97.557 132.696 1.00 46.87 442 ASN A N 1
ATOM 2199 C CA . ASN A 1 442 ? 170.324 98.664 133.363 1.00 46.87 442 ASN A CA 1
ATOM 2200 C C . ASN A 1 442 ? 170.759 98.788 134.813 1.00 46.87 442 ASN A C 1
ATOM 2201 O O . ASN A 1 442 ? 170.949 99.900 135.308 1.00 46.87 442 ASN A O 1
ATOM 2206 N N . GLU A 1 443 ? 170.879 97.668 135.526 1.00 50.11 443 GLU A N 1
ATOM 2207 C CA . GLU A 1 443 ? 171.287 97.753 136.924 1.00 50.11 443 GLU A CA 1
ATOM 2208 C C . GLU A 1 443 ? 172.656 98.413 137.039 1.00 50.11 443 GLU A C 1
ATOM 2209 O O . GLU A 1 443 ? 172.838 99.382 137.794 1.00 50.11 443 GLU A O 1
ATOM 2215 N N . LEU A 1 444 ? 173.621 97.928 136.252 1.00 46.90 444 LEU A N 1
ATOM 2216 C CA . LEU A 1 444 ? 174.967 98.490 136.295 1.00 46.90 444 LEU A CA 1
ATOM 2217 C C . LEU A 1 444 ? 174.961 99.964 135.912 1.00 46.90 444 LEU A C 1
ATOM 2218 O O . LEU A 1 444 ? 175.572 100.795 136.593 1.00 46.90 444 LEU A O 1
ATOM 2223 N N . PHE A 1 445 ? 174.241 100.320 134.845 1.00 44.16 445 PHE A N 1
ATOM 2224 C CA . PHE A 1 445 ? 174.302 101.693 134.353 1.00 44.16 445 PHE A CA 1
ATOM 2225 C C . PHE A 1 445 ? 173.514 102.658 135.232 1.00 44.16 445 PHE A C 1
ATOM 2226 O O . PHE A 1 445 ? 173.857 103.840 135.300 1.00 44.16 445 PHE A O 1
ATOM 2234 N N . ALA A 1 446 ? 172.474 102.187 135.923 1.00 44.93 446 ALA A N 1
ATOM 2235 C CA . ALA A 1 446 ? 171.769 103.046 136.868 1.00 44.93 446 ALA A CA 1
ATOM 2236 C C . ALA A 1 446 ? 172.615 103.305 138.106 1.00 44.93 446 ALA A C 1
ATOM 2237 O O . ALA A 1 446 ? 172.696 104.447 138.586 1.00 44.93 446 ALA A O 1
ATOM 2239 N N . ARG A 1 447 ? 173.263 102.262 138.636 1.00 48.06 447 ARG A N 1
ATOM 2240 C CA . ARG A 1 447 ? 174.229 102.499 139.703 1.00 48.06 447 ARG A CA 1
ATOM 2241 C C . ARG A 1 447 ? 175.322 103.448 139.228 1.00 48.06 447 ARG A C 1
ATOM 2242 O O . ARG A 1 447 ? 175.809 104.291 139.994 1.00 48.06 447 ARG A O 1
ATOM 2250 N N . PHE A 1 448 ? 175.687 103.353 137.949 1.00 44.34 448 PHE A N 1
ATOM 2251 C CA . PHE A 1 448 ? 176.740 104.206 137.420 1.00 44.34 448 PHE A CA 1
ATOM 2252 C C . PHE A 1 448 ? 176.273 105.650 137.295 1.00 44.34 448 PHE A C 1
ATOM 2253 O O . PHE A 1 448 ? 177.059 106.575 137.511 1.00 44.34 448 PHE A O 1
ATOM 2261 N N . ASP A 1 449 ? 175.006 105.858 136.931 1.00 46.27 449 ASP A N 1
ATOM 2262 C CA . ASP A 1 449 ? 174.442 107.204 136.904 1.00 46.27 449 ASP A CA 1
ATOM 2263 C C . ASP A 1 449 ? 174.417 107.810 138.299 1.00 46.27 449 ASP A C 1
ATOM 2264 O O . ASP A 1 449 ? 174.706 109.001 138.474 1.00 46.27 449 ASP A O 1
ATOM 2269 N N . ARG A 1 450 ? 174.067 107.005 139.305 1.00 49.45 450 ARG A N 1
ATOM 2270 C CA . ARG A 1 450 ? 174.141 107.487 140.682 1.00 49.45 450 ARG A CA 1
ATOM 2271 C C . ARG A 1 450 ? 175.567 107.884 141.047 1.00 49.45 450 ARG A C 1
ATOM 2272 O O . ARG A 1 450 ? 175.794 108.934 141.663 1.00 49.45 450 ARG A O 1
ATOM 2280 N N . LEU A 1 451 ? 176.543 107.059 140.660 1.00 46.99 451 LEU A N 1
ATOM 2281 C CA . LEU A 1 451 ? 177.942 107.389 140.921 1.00 46.99 451 LEU A CA 1
ATOM 2282 C C . LEU A 1 451 ? 178.347 108.682 140.224 1.00 46.99 451 LEU A C 1
ATOM 2283 O O . LEU A 1 451 ? 179.065 109.509 140.799 1.00 46.99 451 LEU A O 1
ATOM 2288 N N . ALA A 1 452 ? 177.908 108.864 138.977 1.00 47.67 452 ALA A N 1
ATOM 2289 C CA . ALA A 1 452 ? 178.245 110.069 138.225 1.00 47.67 452 ALA A CA 1
ATOM 2290 C C . ALA A 1 452 ? 177.652 111.309 138.876 1.00 47.67 452 ALA A C 1
ATOM 2291 O O . ALA A 1 452 ? 178.302 112.359 138.938 1.00 47.67 452 ALA A O 1
ATOM 2293 N N . HIS A 1 453 ? 176.411 111.211 139.357 1.00 52.47 453 HIS A N 1
ATOM 2294 C CA . HIS A 1 453 ? 175.827 112.313 140.114 1.00 52.47 453 HIS A CA 1
ATOM 2295 C C . HIS A 1 453 ? 176.642 112.599 141.367 1.00 52.47 453 HIS A C 1
ATOM 2296 O O . HIS A 1 453 ? 176.873 113.763 141.716 1.00 52.47 453 HIS A O 1
ATOM 2303 N N . GLU A 1 454 ? 177.090 111.547 142.054 1.00 53.56 454 GLU A N 1
ATOM 2304 C CA . GLU A 1 454 ? 177.872 111.739 143.271 1.00 53.56 454 GLU A CA 1
ATOM 2305 C C . GLU A 1 454 ? 179.202 112.425 142.980 1.00 53.56 454 GLU A C 1
ATOM 2306 O O . GLU A 1 454 ? 179.667 113.253 143.773 1.00 53.56 454 GLU A O 1
ATOM 2312 N N . HIS A 1 455 ? 179.830 112.098 141.850 1.00 51.80 455 HIS A N 1
ATOM 2313 C CA . HIS A 1 455 ? 181.186 112.539 141.552 1.00 51.80 455 HIS A CA 1
ATOM 2314 C C . HIS A 1 455 ? 181.238 113.659 140.516 1.00 51.80 455 HIS A C 1
ATOM 2315 O O . HIS A 1 455 ? 182.287 113.869 139.900 1.00 51.80 455 HIS A O 1
ATOM 2322 N N . HIS A 1 456 ? 180.126 114.362 140.302 1.00 53.22 456 HIS A N 1
ATOM 2323 C CA . HIS A 1 456 ? 180.056 115.580 139.494 1.00 53.22 456 HIS A CA 1
ATOM 2324 C C . HIS A 1 456 ? 180.245 115.340 137.999 1.00 53.22 456 HIS A C 1
ATOM 2325 O O . HIS A 1 456 ? 180.521 116.286 137.256 1.00 53.22 456 HIS A O 1
ATOM 2332 N N . CYS A 1 457 ? 180.108 114.104 137.526 1.00 48.76 457 CYS A N 1
ATOM 2333 C CA . CYS A 1 457 ? 180.040 113.876 136.090 1.00 48.76 457 CYS A CA 1
ATOM 2334 C C . CYS A 1 457 ? 178.694 114.326 135.532 1.00 48.76 457 CYS A C 1
ATOM 2335 O O . CYS A 1 457 ? 177.797 114.774 136.251 1.00 48.76 457 CYS A O 1
ATOM 2338 N N . LEU A 1 458 ? 178.571 114.201 134.215 1.00 36.52 458 LEU A N 1
ATOM 2339 C CA . LEU A 1 458 ? 177.276 114.196 133.546 1.00 36.52 458 LEU A CA 1
ATOM 2340 C C . LEU A 1 458 ? 177.424 113.301 132.327 1.00 36.52 458 LEU A C 1
ATOM 2341 O O . LEU A 1 458 ? 178.255 113.569 131.455 1.00 36.52 458 LEU A O 1
ATOM 2346 N N . ARG A 1 459 ? 176.667 112.211 132.294 1.00 35.41 459 ARG A N 1
ATOM 2347 C CA . ARG A 1 459 ? 176.827 111.248 131.219 1.00 35.41 459 ARG A CA 1
ATOM 2348 C C . ARG A 1 459 ? 176.312 111.824 129.906 1.00 35.41 459 ARG A C 1
ATOM 2349 O O . ARG A 1 459 ? 175.346 112.591 129.869 1.00 35.41 459 ARG A O 1
ATOM 2357 N N . ILE A 1 460 ? 176.988 111.464 128.820 1.00 29.07 460 ILE A N 1
ATOM 2358 C CA . ILE A 1 460 ? 176.625 111.963 127.500 1.00 29.07 460 ILE A CA 1
ATOM 2359 C C . ILE A 1 460 ? 175.705 110.993 126.778 1.00 29.07 460 ILE A C 1
ATOM 2360 O O . ILE A 1 460 ? 174.623 111.371 126.321 1.00 29.07 460 ILE A O 1
ATOM 2365 N N . LYS A 1 461 ? 176.111 109.732 126.664 1.00 27.98 461 LYS A N 1
ATOM 2366 C CA . LYS A 1 461 ? 175.292 108.742 125.983 1.00 27.98 461 LYS A CA 1
ATOM 2367 C C . LYS A 1 461 ? 175.715 107.352 126.430 1.00 27.98 461 LYS A C 1
ATOM 2368 O O . LYS A 1 461 ? 176.797 107.159 126.987 1.00 27.98 461 LYS A O 1
ATOM 2374 N N . ILE A 1 462 ? 174.836 106.387 126.180 1.00 30.98 462 ILE A N 1
ATOM 2375 C CA . ILE A 1 462 ? 175.110 104.975 126.411 1.00 30.98 462 ILE A CA 1
ATOM 2376 C C . ILE A 1 462 ? 174.878 104.253 125.094 1.00 30.98 462 ILE A C 1
ATOM 2377 O O . ILE A 1 462 ? 173.732 104.112 124.648 1.00 30.98 462 ILE A O 1
ATOM 2382 N N . LEU A 1 463 ? 175.960 103.801 124.467 1.00 31.98 463 LEU A N 1
ATOM 2383 C CA . LEU A 1 463 ? 175.895 103.081 123.202 1.00 31.98 463 LEU A CA 1
ATOM 2384 C C . LEU A 1 463 ? 176.409 101.668 123.425 1.00 31.98 463 LEU A C 1
ATOM 2385 O O . LEU A 1 463 ? 177.549 101.481 123.864 1.00 31.98 463 LEU A O 1
ATOM 2390 N N . GLY A 1 464 ? 175.568 100.679 123.129 1.00 36.88 464 GLY A N 1
ATOM 2391 C CA . GLY A 1 464 ? 175.929 99.295 123.355 1.00 36.88 464 GLY A CA 1
ATOM 2392 C C . GLY A 1 464 ? 176.281 99.031 124.803 1.00 36.88 464 GLY A C 1
ATOM 2393 O O . GLY A 1 464 ? 175.409 99.036 125.676 1.00 36.88 464 GLY A O 1
ATOM 2394 N N . ASP A 1 465 ? 177.565 98.805 125.065 1.00 39.11 465 ASP A N 1
ATOM 2395 C CA . ASP A 1 465 ? 178.054 98.623 126.425 1.00 39.11 465 ASP A CA 1
ATOM 2396 C C . ASP A 1 465 ? 179.104 99.677 126.751 1.00 39.11 465 ASP A C 1
ATOM 2397 O O . ASP A 1 465 ? 180.158 99.359 127.310 1.00 39.11 465 ASP A O 1
ATOM 2402 N N . CYS A 1 466 ? 178.829 100.932 126.402 1.00 34.71 466 CYS A N 1
ATOM 2403 C CA . CYS A 1 466 ? 179.782 102.016 126.578 1.00 34.71 466 CYS A CA 1
ATOM 2404 C C . CYS A 1 466 ? 179.143 103.154 127.361 1.00 34.71 466 CYS A C 1
ATOM 2405 O O . CYS A 1 466 ? 177.940 103.406 127.254 1.00 34.71 466 CYS A O 1
ATOM 2408 N N . TYR A 1 467 ? 179.967 103.840 128.150 1.00 31.23 467 TYR A N 1
ATOM 2409 C CA . TYR A 1 467 ? 179.512 104.897 129.045 1.00 31.23 467 TYR A CA 1
ATOM 2410 C C . TYR A 1 467 ? 180.637 105.908 129.201 1.00 31.23 467 TYR A C 1
ATOM 2411 O O . TYR A 1 467 ? 181.772 105.517 129.485 1.00 31.23 467 TYR A O 1
ATOM 2420 N N . TYR A 1 468 ? 180.336 107.195 129.022 1.00 22.35 468 TYR A N 1
ATOM 2421 C CA . TYR A 1 468 ? 181.396 108.194 129.063 1.00 22.35 468 TYR A CA 1
ATOM 2422 C C . TYR A 1 468 ? 180.908 109.524 129.627 1.00 22.35 468 TYR A C 1
ATOM 2423 O O . TYR A 1 468 ? 179.825 110.000 129.278 1.00 22.35 468 TYR A O 1
ATOM 2432 N N . CYS A 1 469 ? 181.729 110.113 130.503 1.00 35.74 469 CYS A N 1
ATOM 2433 C CA . CYS A 1 469 ? 181.483 111.410 131.116 1.00 35.74 469 CYS A CA 1
ATOM 2434 C C . CYS A 1 469 ? 181.965 112.560 130.240 1.00 35.74 469 CYS A C 1
ATOM 2435 O O . CYS A 1 469 ? 182.579 112.377 129.187 1.00 35.74 469 CYS A O 1
ATOM 2438 N N . VAL A 1 470 ? 181.675 113.771 130.709 1.00 33.36 470 VAL A N 1
ATOM 2439 C CA . VAL A 1 470 ? 182.429 114.976 130.388 1.00 33.36 470 VAL A CA 1
ATOM 2440 C C . VAL A 1 470 ? 182.611 115.739 131.692 1.00 33.36 470 VAL A C 1
ATOM 2441 O O . VAL A 1 470 ? 181.645 115.941 132.436 1.00 33.36 470 VAL A O 1
ATOM 2445 N N . SER A 1 471 ? 183.841 116.145 131.985 1.00 38.05 471 SER A N 1
ATOM 2446 C CA . SER A 1 471 ? 184.178 116.722 133.280 1.00 38.05 471 SER A CA 1
ATOM 2447 C C . SER A 1 471 ? 184.094 118.240 133.209 1.00 38.05 471 SER A C 1
ATOM 2448 O O . SER A 1 471 ? 184.822 118.869 132.435 1.00 38.05 471 SER A O 1
ATOM 2451 N N . GLY A 1 472 ? 183.219 118.820 134.024 1.00 37.10 472 GLY A N 1
ATOM 2452 C CA . GLY A 1 472 ? 183.114 120.269 134.101 1.00 37.10 472 GLY A CA 1
ATOM 2453 C C . GLY A 1 472 ? 182.757 120.930 132.789 1.00 37.10 472 GLY A C 1
ATOM 2454 O O . GLY A 1 472 ? 183.351 121.954 132.429 1.00 37.10 472 GLY A O 1
ATOM 2455 N N . LEU A 1 473 ? 181.802 120.366 132.061 1.00 36.68 473 LEU A N 1
ATOM 2456 C CA . LEU A 1 473 ? 181.435 120.906 130.759 1.00 36.68 473 LEU A CA 1
ATOM 2457 C C . LEU A 1 473 ? 180.603 122.182 130.885 1.00 36.68 473 LEU A C 1
ATOM 2458 O O . LEU A 1 473 ? 180.996 123.212 130.325 1.00 36.68 473 LEU A O 1
ATOM 2463 N N . PRO A 1 474 ? 179.462 122.181 131.590 1.00 38.90 474 PRO A N 1
ATOM 2464 C CA . PRO A 1 474 ? 178.676 123.421 131.649 1.00 38.90 474 PRO A CA 1
ATOM 2465 C C . PRO A 1 474 ? 179.287 124.469 132.559 1.00 38.90 474 PRO A C 1
ATOM 2466 O O . PRO A 1 474 ? 179.096 125.667 132.318 1.00 38.90 474 PRO A O 1
ATOM 2470 N N . GLU A 1 475 ? 180.019 124.058 133.591 1.00 44.39 475 GLU A N 1
ATOM 2471 C CA . GLU A 1 475 ? 180.678 124.978 134.501 1.00 44.39 475 GLU A CA 1
ATOM 2472 C C . GLU A 1 475 ? 182.124 124.547 134.697 1.00 44.39 475 GLU A C 1
ATOM 2473 O O . GLU A 1 475 ? 182.417 123.346 134.719 1.00 44.39 475 GLU A O 1
ATOM 2479 N N . PRO A 1 476 ? 183.046 125.492 134.849 1.00 52.10 476 PRO A N 1
ATOM 2480 C CA . PRO A 1 476 ? 184.458 125.127 134.977 1.00 52.10 476 PRO A CA 1
ATOM 2481 C C . PRO A 1 476 ? 184.825 124.740 136.400 1.00 52.10 476 PRO A C 1
ATOM 2482 O O . PRO A 1 476 ? 184.216 125.186 137.375 1.00 52.10 476 PRO A O 1
ATOM 2486 N N . ARG A 1 477 ? 185.843 123.890 136.503 1.00 59.14 477 ARG A N 1
ATOM 2487 C CA . ARG A 1 477 ? 186.380 123.462 137.785 1.00 59.14 477 ARG A CA 1
ATOM 2488 C C . ARG A 1 477 ? 187.897 123.426 137.703 1.00 59.14 477 ARG A C 1
ATOM 2489 O O . ARG A 1 477 ? 188.460 122.996 136.693 1.00 59.14 477 ARG A O 1
ATOM 2497 N N . GLN A 1 478 ? 188.554 123.884 138.771 1.00 65.11 478 GLN A N 1
ATOM 2498 C CA . GLN A 1 478 ? 190.012 123.849 138.805 1.00 65.11 478 GLN A CA 1
ATOM 2499 C C . GLN A 1 478 ? 190.527 122.417 138.746 1.00 65.11 478 GLN A C 1
ATOM 2500 O O . GLN A 1 478 ? 191.474 122.119 138.009 1.00 65.11 478 GLN A O 1
ATOM 2506 N N . ASP A 1 479 ? 189.913 121.515 139.510 1.00 61.84 479 ASP A N 1
ATOM 2507 C CA . ASP A 1 479 ? 190.249 120.095 139.465 1.00 61.84 479 ASP A CA 1
ATOM 2508 C C . ASP A 1 479 ? 189.155 119.380 138.679 1.00 61.84 479 ASP A C 1
ATOM 2509 O O . ASP A 1 479 ? 188.223 118.800 139.235 1.00 61.84 479 ASP A O 1
ATOM 2514 N N . HIS A 1 480 ? 189.279 119.426 137.353 1.00 52.28 480 HIS A N 1
ATOM 2515 C CA . HIS A 1 480 ? 188.282 118.807 136.489 1.00 52.28 480 HIS A CA 1
ATOM 2516 C C . HIS A 1 480 ? 188.556 117.328 136.259 1.00 52.28 480 HIS A C 1
ATOM 2517 O O . HIS A 1 480 ? 187.623 116.520 136.261 1.00 52.28 480 HIS A O 1
ATOM 2524 N N . ALA A 1 481 ? 189.821 116.953 136.065 1.00 52.89 481 ALA A N 1
ATOM 2525 C CA . ALA A 1 481 ? 190.166 115.550 135.880 1.00 52.89 481 ALA A CA 1
ATOM 2526 C C . ALA A 1 481 ? 190.156 114.769 137.187 1.00 52.89 481 ALA A C 1
ATOM 2527 O O . ALA A 1 481 ? 190.077 113.534 137.156 1.00 52.89 481 ALA A O 1
ATOM 2529 N N . HIS A 1 482 ? 190.238 115.457 138.328 1.00 56.49 482 HIS A N 1
ATOM 2530 C CA . HIS A 1 482 ? 190.150 114.768 139.610 1.00 56.49 482 HIS A CA 1
ATOM 2531 C C . HIS A 1 482 ? 188.810 114.065 139.758 1.00 56.49 482 HIS A C 1
ATOM 2532 O O . HIS A 1 482 ? 188.749 112.926 140.233 1.00 56.49 482 HIS A O 1
ATOM 2539 N N . CYS A 1 483 ? 187.724 114.727 139.358 1.00 55.10 483 CYS A N 1
ATOM 2540 C CA . CYS A 1 483 ? 186.412 114.097 139.433 1.00 55.10 483 CYS A CA 1
ATOM 2541 C C . CYS A 1 483 ? 186.343 112.865 138.539 1.00 55.10 483 CYS A C 1
ATOM 2542 O O . CYS A 1 483 ? 185.791 111.831 138.935 1.00 55.10 483 CYS A O 1
ATOM 2545 N N . CYS A 1 484 ? 186.906 112.952 137.331 1.00 49.00 484 CYS A N 1
ATOM 2546 C CA . CYS A 1 484 ? 186.897 111.803 136.432 1.00 49.00 484 CYS A CA 1
ATOM 2547 C C . CYS A 1 484 ? 187.682 110.633 137.010 1.00 49.00 484 CYS A C 1
ATOM 2548 O O . CYS A 1 484 ? 187.219 109.489 136.963 1.00 49.00 484 CYS A O 1
ATOM 2551 N N . VAL A 1 485 ? 188.867 110.893 137.567 1.00 49.73 485 VAL A N 1
ATOM 2552 C CA . VAL A 1 485 ? 189.666 109.793 138.104 1.00 49.73 485 VAL A CA 1
ATOM 2553 C C . VAL A 1 485 ? 189.010 109.207 139.353 1.00 49.73 485 VAL A C 1
ATOM 2554 O O . VAL A 1 485 ? 189.036 107.986 139.569 1.00 49.73 485 VAL A O 1
ATOM 2558 N N . GLU A 1 486 ? 188.392 110.052 140.184 1.00 52.41 486 GLU A N 1
ATOM 2559 C CA . GLU A 1 486 ? 187.684 109.539 141.351 1.00 52.41 486 GLU A CA 1
ATOM 2560 C C . GLU A 1 486 ? 186.512 108.662 140.940 1.00 52.41 486 GLU A C 1
ATOM 2561 O O . GLU A 1 486 ? 186.318 107.569 141.493 1.00 52.41 486 GLU A O 1
ATOM 2567 N N . MET A 1 487 ? 185.727 109.099 139.951 1.00 44.03 487 MET A N 1
ATOM 2568 C CA . MET A 1 487 ? 184.589 108.267 139.598 1.00 44.03 487 MET A CA 1
ATOM 2569 C C . MET A 1 487 ? 185.051 107.034 138.834 1.00 44.03 487 MET A C 1
ATOM 2570 O O . MET A 1 487 ? 184.372 106.013 138.857 1.00 44.03 487 MET A O 1
ATOM 2575 N N . GLY A 1 488 ? 186.218 107.089 138.188 1.00 44.68 488 GLY A N 1
ATOM 2576 C CA . GLY A 1 488 ? 186.776 105.881 137.598 1.00 44.68 488 GLY A CA 1
ATOM 2577 C C . GLY A 1 488 ? 187.175 104.856 138.643 1.00 44.68 488 GLY A C 1
ATOM 2578 O O . GLY A 1 488 ? 186.951 103.651 138.469 1.00 44.68 488 GLY A O 1
ATOM 2579 N N . LEU A 1 489 ? 187.777 105.315 139.741 1.00 47.47 489 LEU A N 1
ATOM 2580 C CA . LEU A 1 489 ? 187.990 104.418 140.873 1.00 47.47 489 LEU A CA 1
ATOM 2581 C C . LEU A 1 489 ? 186.664 103.853 141.367 1.00 47.47 489 LEU A C 1
ATOM 2582 O O . LEU A 1 489 ? 186.570 102.668 141.712 1.00 47.47 489 LEU A O 1
ATOM 2587 N N . SER A 1 490 ? 185.624 104.687 141.393 1.00 47.42 490 SER A N 1
ATOM 2588 C CA . SER A 1 490 ? 184.297 104.201 141.762 1.00 47.42 490 SER A CA 1
ATOM 2589 C C . SER A 1 490 ? 183.777 103.173 140.757 1.00 47.42 490 SER A C 1
ATOM 2590 O O . SER A 1 490 ? 183.086 102.222 141.135 1.00 47.42 490 SER A O 1
ATOM 2593 N N . MET A 1 491 ? 184.079 103.368 139.471 1.00 47.49 491 MET A N 1
ATOM 2594 C CA . MET A 1 491 ? 183.740 102.392 138.436 1.00 47.49 491 MET A CA 1
ATOM 2595 C C . MET A 1 491 ? 184.348 101.041 138.770 1.00 47.49 491 MET A C 1
ATOM 2596 O O . MET A 1 491 ? 183.669 100.005 138.746 1.00 47.49 491 MET A O 1
ATOM 2601 N N . ILE A 1 492 ? 185.643 101.047 139.085 1.00 50.40 492 ILE A N 1
ATOM 2602 C CA . ILE A 1 492 ? 186.338 99.810 139.424 1.00 50.40 492 ILE A CA 1
ATOM 2603 C C . ILE A 1 492 ? 185.708 99.171 140.654 1.00 50.40 492 ILE A C 1
ATOM 2604 O O . ILE A 1 492 ? 185.456 97.960 140.681 1.00 50.40 492 ILE A O 1
ATOM 2609 N N . LYS A 1 493 ? 185.422 99.977 141.679 1.00 54.02 493 LYS A N 1
ATOM 2610 C CA . LYS A 1 493 ? 184.847 99.437 142.909 1.00 54.02 493 LYS A CA 1
ATOM 2611 C C . LYS A 1 493 ? 183.470 98.829 142.666 1.00 54.02 493 LYS A C 1
ATOM 2612 O O . LYS A 1 493 ? 183.150 97.767 143.210 1.00 54.02 493 LYS A O 1
ATOM 2618 N N . THR A 1 494 ? 182.639 99.485 141.855 1.00 53.46 494 THR A N 1
ATOM 2619 C CA . THR A 1 494 ? 181.310 98.950 141.573 1.00 53.46 494 THR A CA 1
ATOM 2620 C C . THR A 1 494 ? 181.395 97.674 140.746 1.00 53.46 494 THR A C 1
ATOM 2621 O O . THR A 1 494 ? 180.589 96.753 140.930 1.00 53.46 494 THR A O 1
ATOM 2625 N N . ILE A 1 495 ? 182.361 97.597 139.830 1.00 59.76 495 ILE A N 1
ATOM 2626 C CA . ILE A 1 495 ? 182.555 96.357 139.082 1.00 59.76 495 ILE A CA 1
ATOM 2627 C C . ILE A 1 495 ? 182.970 95.229 140.019 1.00 59.76 495 ILE A C 1
ATOM 2628 O O . ILE A 1 495 ? 182.489 94.096 139.899 1.00 59.76 495 ILE A O 1
ATOM 2633 N N . ARG A 1 496 ? 183.860 95.517 140.974 1.00 69.52 496 ARG A N 1
ATOM 2634 C CA . ARG A 1 496 ? 184.206 94.506 141.973 1.00 69.52 496 ARG A CA 1
ATOM 2635 C C . ARG A 1 496 ? 182.987 94.105 142.797 1.00 69.52 496 ARG A C 1
ATOM 2636 O O . ARG A 1 496 ? 182.822 92.929 143.140 1.00 69.52 496 ARG A O 1
ATOM 2644 N N . TYR A 1 497 ? 182.132 95.072 143.138 1.00 67.97 497 TYR A N 1
ATOM 2645 C CA . TYR A 1 497 ? 180.946 94.764 143.933 1.00 67.97 497 TYR A CA 1
ATOM 2646 C C . TYR A 1 497 ? 179.995 93.848 143.172 1.00 67.97 497 TYR A C 1
ATOM 2647 O O . TYR A 1 497 ? 179.466 92.885 143.737 1.00 67.97 497 TYR A O 1
ATOM 2656 N N . VAL A 1 498 ? 179.749 94.141 141.893 1.00 72.35 498 VAL A N 1
ATOM 2657 C CA . VAL A 1 498 ? 178.858 93.293 141.108 1.00 72.35 498 VAL A CA 1
ATOM 2658 C C . VAL A 1 498 ? 179.533 91.970 140.759 1.00 72.35 498 VAL A C 1
ATOM 2659 O O . VAL A 1 498 ? 178.851 90.999 140.412 1.00 72.35 498 VAL A O 1
ATOM 2663 N N . ARG A 1 499 ? 180.865 91.900 140.859 1.00 79.39 499 ARG A N 1
ATOM 2664 C CA . ARG A 1 499 ? 181.558 90.626 140.703 1.00 79.39 499 ARG A CA 1
ATOM 2665 C C . ARG A 1 499 ? 181.166 89.623 141.778 1.00 79.39 499 ARG A C 1
ATOM 2666 O O . ARG A 1 499 ? 181.409 88.423 141.609 1.00 79.39 499 ARG A O 1
ATOM 2674 N N . SER A 1 500 ? 180.575 90.085 142.877 1.00 87.48 500 SER A N 1
ATOM 2675 C CA . SER A 1 500 ? 180.104 89.190 143.919 1.00 87.48 500 SER A CA 1
ATOM 2676 C C . SER A 1 500 ? 178.971 88.309 143.393 1.00 87.48 500 SER A C 1
ATOM 2677 O O . SER A 1 500 ? 178.461 88.494 142.285 1.00 87.48 500 SER A O 1
ATOM 2680 N N . ARG A 1 501 ? 178.587 87.330 144.215 1.00 105.44 501 ARG A N 1
ATOM 2681 C CA . ARG A 1 501 ? 177.546 86.355 143.892 1.00 105.44 501 ARG A CA 1
ATOM 2682 C C . ARG A 1 501 ? 177.926 85.474 142.705 1.00 105.44 501 ARG A C 1
ATOM 2683 O O . ARG A 1 501 ? 177.051 84.851 142.094 1.00 105.44 501 ARG A O 1
ATOM 2691 N N . THR A 1 502 ? 179.224 85.428 142.374 1.00 109.54 502 THR A N 1
ATOM 2692 C CA . THR A 1 502 ? 179.816 84.609 141.313 1.00 109.54 502 THR A CA 1
ATOM 2693 C C . THR A 1 502 ? 178.939 84.526 140.065 1.00 109.54 502 THR A C 1
ATOM 2694 O O . THR A 1 502 ? 178.800 83.458 139.460 1.00 109.54 502 THR A O 1
ATOM 2698 N N . LYS A 1 503 ? 178.370 85.660 139.655 1.00 95.20 503 LYS A N 1
ATOM 2699 C CA . LYS A 1 503 ? 177.418 85.659 138.549 1.00 95.20 503 LYS A CA 1
ATOM 2700 C C . LYS A 1 503 ? 178.119 85.616 137.194 1.00 95.20 503 LYS A C 1
ATOM 2701 O O . LYS A 1 503 ? 177.922 84.678 136.413 1.00 95.20 503 LYS A O 1
ATOM 2707 N N . HIS A 1 504 ? 178.939 86.620 136.894 1.00 88.74 504 HIS A N 1
ATOM 2708 C CA . HIS A 1 504 ? 179.529 86.743 135.565 1.00 88.74 504 HIS A CA 1
ATOM 2709 C C . HIS A 1 504 ? 180.924 87.350 135.692 1.00 88.74 504 HIS A C 1
ATOM 2710 O O . HIS A 1 504 ? 181.483 87.447 136.788 1.00 88.74 504 HIS A O 1
ATOM 2717 N N . ASP A 1 505 ? 181.485 87.757 134.556 1.00 77.19 505 ASP A N 1
ATOM 2718 C CA . ASP A 1 505 ? 182.835 88.313 134.471 1.00 77.19 505 ASP A CA 1
ATOM 2719 C C . ASP A 1 505 ? 182.828 89.567 133.599 1.00 77.19 505 ASP A C 1
ATOM 2720 O O . ASP A 1 505 ? 183.640 89.727 132.687 1.00 77.19 505 ASP A O 1
ATOM 2725 N N . VAL A 1 506 ? 181.901 90.480 133.881 1.00 66.83 506 VAL A N 1
ATOM 2726 C CA . VAL A 1 506 ? 181.609 91.609 133.001 1.00 66.83 506 VAL A CA 1
ATOM 2727 C C . VAL A 1 506 ? 182.590 92.758 133.213 1.00 66.83 506 VAL A C 1
ATOM 2728 O O . VAL A 1 506 ? 182.330 93.887 132.780 1.00 66.83 506 VAL A O 1
ATOM 2732 N N . ASP A 1 507 ? 183.706 92.487 133.895 1.00 53.88 507 ASP A N 1
ATOM 2733 C CA . ASP A 1 507 ? 184.733 93.499 134.131 1.00 53.88 507 ASP A CA 1
ATOM 2734 C C . ASP A 1 507 ? 185.073 94.256 132.852 1.00 53.88 507 ASP A C 1
ATOM 2735 O O . ASP A 1 507 ? 185.101 93.684 131.759 1.00 53.88 507 ASP A O 1
ATOM 2740 N N . MET A 1 508 ? 185.335 95.552 132.998 1.00 43.07 508 MET A N 1
ATOM 2741 C CA . MET A 1 508 ? 185.526 96.469 131.882 1.00 43.07 508 MET A CA 1
ATOM 2742 C C . MET A 1 508 ? 186.883 97.161 131.988 1.00 43.07 508 MET A C 1
ATOM 2743 O O . MET A 1 508 ? 187.687 96.878 132.878 1.00 43.07 508 MET A O 1
ATOM 2748 N N . ARG A 1 509 ? 187.129 98.082 131.056 1.00 36.63 509 ARG A N 1
ATOM 2749 C CA . ARG A 1 509 ? 188.353 98.871 131.008 1.00 36.63 509 ARG A CA 1
ATOM 2750 C C . ARG A 1 509 ? 187.995 100.345 130.881 1.00 36.63 509 ARG A C 1
ATOM 2751 O O . ARG A 1 509 ? 187.008 100.695 130.229 1.00 36.63 509 ARG A O 1
ATOM 2759 N N . ILE A 1 510 ? 188.801 101.205 131.498 1.00 32.56 510 ILE A N 1
ATOM 2760 C CA . ILE A 1 510 ? 188.503 102.628 131.618 1.00 32.56 510 ILE A CA 1
ATOM 2761 C C . ILE A 1 510 ? 189.652 103.426 131.018 1.00 32.56 510 ILE A C 1
ATOM 2762 O O . ILE A 1 510 ? 190.822 103.145 131.298 1.00 32.56 510 ILE A O 1
ATOM 2767 N N . GLY A 1 511 ? 189.319 104.409 130.196 1.00 33.78 511 GLY A N 1
ATOM 2768 C CA . GLY A 1 511 ? 190.311 105.330 129.663 1.00 33.78 511 GLY A CA 1
ATOM 2769 C C . GLY A 1 511 ? 189.888 106.767 129.873 1.00 33.78 511 GLY A C 1
ATOM 2770 O O . GLY A 1 511 ? 188.733 107.124 129.651 1.00 33.78 511 GLY A O 1
ATOM 2771 N N . ILE A 1 512 ? 190.839 107.591 130.306 1.00 37.98 512 ILE A N 1
ATOM 2772 C CA . ILE A 1 512 ? 190.578 108.984 130.648 1.00 37.98 512 ILE A CA 1
ATOM 2773 C C . ILE A 1 512 ? 191.561 109.878 129.906 1.00 37.98 512 ILE A C 1
ATOM 2774 O O . ILE A 1 512 ? 192.755 109.570 129.821 1.00 37.98 512 ILE A O 1
ATOM 2779 N N . HIS A 1 513 ? 191.055 110.987 129.369 1.00 42.45 513 HIS A N 1
ATOM 2780 C CA . HIS A 1 513 ? 191.876 111.989 128.705 1.00 42.45 513 HIS A CA 1
ATOM 2781 C C . HIS A 1 513 ? 191.251 113.356 128.938 1.00 42.45 513 HIS A C 1
ATOM 2782 O O . HIS A 1 513 ? 190.040 113.471 129.140 1.00 42.45 513 HIS A O 1
ATOM 2789 N N . SER A 1 514 ? 192.086 114.392 128.908 1.00 41.95 514 SER A N 1
ATOM 2790 C CA . SER A 1 514 ? 191.642 115.761 129.133 1.00 41.95 514 SER A CA 1
ATOM 2791 C C . SER A 1 514 ? 192.010 116.632 127.942 1.00 41.95 514 SER A C 1
ATOM 2792 O O . SER A 1 514 ? 193.088 116.482 127.360 1.00 41.95 514 SER A O 1
ATOM 2795 N N . GLY A 1 515 ? 191.109 117.545 127.587 1.00 38.42 515 GLY A N 1
ATOM 2796 C CA . GLY A 1 515 ? 191.348 118.444 126.476 1.00 38.42 515 GLY A CA 1
ATOM 2797 C C . GLY A 1 515 ? 190.203 119.398 126.203 1.00 38.42 515 GLY A C 1
ATOM 2798 O O . GLY A 1 515 ? 189.556 119.883 127.135 1.00 38.42 515 GLY A O 1
ATOM 2799 N N . SER A 1 516 ? 189.946 119.677 124.928 1.00 30.60 516 SER A N 1
ATOM 2800 C CA . SER A 1 516 ? 188.894 120.593 124.514 1.00 30.60 516 SER A CA 1
ATOM 2801 C C . SER A 1 516 ? 187.850 119.837 123.707 1.00 30.60 516 SER A C 1
ATOM 2802 O O . SER A 1 516 ? 188.189 118.991 122.875 1.00 30.60 516 SER A O 1
ATOM 2805 N N . VAL A 1 517 ? 186.577 120.149 123.953 1.00 28.24 517 VAL A N 1
ATOM 2806 C CA . VAL A 1 517 ? 185.468 119.460 123.311 1.00 28.24 517 VAL A CA 1
ATOM 2807 C C . VAL A 1 517 ? 184.518 120.486 122.710 1.00 28.24 517 VAL A C 1
ATOM 2808 O O . VAL A 1 517 ? 184.458 121.641 123.134 1.00 28.24 517 VAL A O 1
ATOM 2812 N N . LEU A 1 518 ? 183.774 120.043 121.701 1.00 21.48 518 LEU A N 1
ATOM 2813 C CA . LEU A 1 518 ? 182.720 120.834 121.076 1.00 21.48 518 LEU A CA 1
ATOM 2814 C C . LEU A 1 518 ? 181.390 120.185 121.435 1.00 21.48 518 LEU A C 1
ATOM 2815 O O . LEU A 1 518 ? 181.080 119.091 120.953 1.00 21.48 518 LEU A O 1
ATOM 2820 N N . CYS A 1 519 ? 180.608 120.853 122.278 1.00 23.22 519 CYS A N 1
ATOM 2821 C CA . CYS A 1 519 ? 179.371 120.301 122.809 1.00 23.22 519 CYS A CA 1
ATOM 2822 C C . CYS A 1 519 ? 178.169 120.979 122.166 1.00 23.22 519 CYS A C 1
ATOM 2823 O O . CYS A 1 519 ? 178.155 122.200 121.988 1.00 23.22 519 CYS A O 1
ATOM 2826 N N . GLY A 1 520 ? 177.162 120.182 121.829 1.00 23.82 520 GLY A N 1
ATOM 2827 C CA . GLY A 1 520 ? 175.971 120.713 121.192 1.00 23.82 520 GLY A CA 1
ATOM 2828 C C . GLY A 1 520 ? 175.094 119.584 120.689 1.00 23.82 520 GLY A C 1
ATOM 2829 O O . GLY A 1 520 ? 175.270 118.430 121.076 1.00 23.82 520 GLY A O 1
ATOM 2830 N N . VAL A 1 521 ? 174.146 119.937 119.825 1.00 22.50 521 VAL A N 1
ATOM 2831 C CA . VAL A 1 521 ? 173.241 118.965 119.227 1.00 22.50 521 VAL A CA 1
ATOM 2832 C C . VAL A 1 521 ? 173.259 119.135 117.715 1.00 22.50 521 VAL A C 1
ATOM 2833 O O . VAL A 1 521 ? 173.567 120.211 117.193 1.00 22.50 521 VAL A O 1
ATOM 2837 N N . LEU A 1 522 ? 172.928 118.056 117.011 1.00 23.18 522 LEU A N 1
ATOM 2838 C CA . LEU A 1 522 ? 172.875 118.048 115.557 1.00 23.18 522 LEU A CA 1
ATOM 2839 C C . LEU A 1 522 ? 171.565 117.425 115.101 1.00 23.18 522 LEU A C 1
ATOM 2840 O O . LEU A 1 522 ? 170.976 116.597 115.799 1.00 23.18 522 LEU A O 1
ATOM 2845 N N . GLY A 1 523 ? 171.118 117.828 113.917 1.00 25.50 523 GLY A N 1
ATOM 2846 C CA . GLY A 1 523 ? 169.911 117.278 113.341 1.00 25.50 523 GLY A CA 1
ATOM 2847 C C . GLY A 1 523 ? 168.658 118.000 113.786 1.00 25.50 523 GLY A C 1
ATOM 2848 O O . GLY A 1 523 ? 168.676 118.947 114.577 1.00 25.50 523 GLY A O 1
ATOM 2849 N N . LEU A 1 524 ? 167.532 117.526 113.251 1.00 29.01 524 LEU A N 1
ATOM 2850 C CA . LEU A 1 524 ? 166.233 118.122 113.523 1.00 29.01 524 LEU A CA 1
ATOM 2851 C C . LEU A 1 524 ? 165.315 117.240 114.353 1.00 29.01 524 LEU A C 1
ATOM 2852 O O . LEU A 1 524 ? 164.342 117.751 114.914 1.00 29.01 524 LEU A O 1
ATOM 2857 N N . ARG A 1 525 ? 165.593 115.942 114.446 1.00 29.47 525 ARG A N 1
ATOM 2858 C CA . ARG A 1 525 ? 164.767 115.015 115.202 1.00 29.47 525 ARG A CA 1
ATOM 2859 C C . ARG A 1 525 ? 165.627 114.257 116.200 1.00 29.47 525 ARG A C 1
ATOM 2860 O O . ARG A 1 525 ? 166.798 113.969 115.941 1.00 29.47 525 ARG A O 1
ATOM 2868 N N . LYS A 1 526 ? 165.025 113.934 117.344 1.00 23.23 526 LYS A N 1
ATOM 2869 C CA . LYS A 1 526 ? 165.688 113.186 118.409 1.00 23.23 526 LYS A CA 1
ATOM 2870 C C . LYS A 1 526 ? 167.003 113.847 118.812 1.00 23.23 526 LYS A C 1
ATOM 2871 O O . LYS A 1 526 ? 168.070 113.232 118.793 1.00 23.23 526 LYS A O 1
ATOM 2877 N N . TRP A 1 527 ? 166.918 115.127 119.169 1.00 24.18 527 TRP A N 1
ATOM 2878 C CA . TRP A 1 527 ? 168.095 115.856 119.619 1.00 24.18 527 TRP A CA 1
ATOM 2879 C C . TRP A 1 527 ? 168.695 115.180 120.842 1.00 24.18 527 TRP A C 1
ATOM 2880 O O . TRP A 1 527 ? 167.976 114.786 121.764 1.00 24.18 527 TRP A O 1
ATOM 2891 N N . GLN A 1 528 ? 170.015 115.038 120.845 1.00 32.23 528 GLN A N 1
ATOM 2892 C CA . GLN A 1 528 ? 170.721 114.439 121.965 1.00 32.23 528 GLN A CA 1
ATOM 2893 C C . GLN A 1 528 ? 172.030 115.177 122.179 1.00 32.23 528 GLN A C 1
ATOM 2894 O O . GLN A 1 528 ? 172.718 115.528 121.217 1.00 32.23 528 GLN A O 1
ATOM 2900 N N . PHE A 1 529 ? 172.366 115.410 123.442 1.00 17.95 529 PHE A N 1
ATOM 2901 C CA . PHE A 1 529 ? 173.597 116.113 123.772 1.00 17.95 529 PHE A CA 1
ATOM 2902 C C . PHE A 1 529 ? 174.797 115.208 123.525 1.00 17.95 529 PHE A C 1
ATOM 2903 O O . PHE A 1 529 ? 174.822 114.057 123.969 1.00 17.95 529 PHE A O 1
ATOM 2911 N N . ASP A 1 530 ? 175.795 115.732 122.816 1.00 29.75 530 ASP A N 1
ATOM 2912 C CA . ASP A 1 530 ? 176.969 114.961 122.434 1.00 29.75 530 ASP A CA 1
ATOM 2913 C C . ASP A 1 530 ? 178.196 115.858 122.490 1.00 29.75 530 ASP A C 1
ATOM 2914 O O . ASP A 1 530 ? 178.099 117.069 122.701 1.00 29.75 530 ASP A O 1
ATOM 2919 N N . VAL A 1 531 ? 179.365 115.248 122.305 1.00 23.04 531 VAL A N 1
ATOM 2920 C CA . VAL A 1 531 ? 180.631 115.971 122.272 1.00 23.04 531 VAL A CA 1
ATOM 2921 C C . VAL A 1 531 ? 181.475 115.425 121.130 1.00 23.04 531 VAL A C 1
ATOM 2922 O O . VAL A 1 531 ? 181.650 114.208 121.008 1.00 23.04 531 VAL A O 1
ATOM 2926 N N . TRP A 1 532 ? 181.994 116.320 120.291 1.00 26.27 532 TRP A N 1
ATOM 2927 C CA . TRP A 1 532 ? 182.860 115.949 119.179 1.00 26.27 532 TRP A CA 1
ATOM 2928 C C . TRP A 1 532 ? 184.151 116.744 119.269 1.00 26.27 532 TRP A C 1
ATOM 2929 O O . TRP A 1 532 ? 184.118 117.961 119.471 1.00 26.27 532 TRP A O 1
ATOM 2940 N N . SER A 1 533 ? 185.278 116.059 119.109 1.00 27.56 533 SER A N 1
ATOM 2941 C CA . SER A 1 533 ? 186.593 116.692 119.069 1.00 27.56 533 SER A CA 1
ATOM 2942 C C . SER A 1 533 ? 187.614 115.617 118.727 1.00 27.56 533 SER A C 1
ATOM 2943 O O . SER A 1 533 ? 187.277 114.441 118.562 1.00 27.56 533 SER A O 1
ATOM 2946 N N . TRP A 1 534 ? 188.873 116.036 118.604 1.00 34.44 534 TRP A N 1
ATOM 2947 C CA . TRP A 1 534 ? 189.957 115.074 118.472 1.00 34.44 534 TRP A CA 1
ATOM 2948 C C . TRP A 1 534 ? 190.319 114.447 119.810 1.00 34.44 534 TRP A C 1
ATOM 2949 O O . TRP A 1 534 ? 190.741 113.287 119.851 1.00 34.44 534 TRP A O 1
ATOM 2960 N N . ASP A 1 535 ? 190.157 115.191 120.906 1.00 34.03 535 ASP A N 1
ATOM 2961 C CA . ASP A 1 535 ? 190.571 114.693 122.213 1.00 34.03 535 ASP A CA 1
ATOM 2962 C C . ASP A 1 535 ? 189.645 113.598 122.726 1.00 34.03 535 ASP A C 1
ATOM 2963 O O . ASP A 1 535 ? 190.102 112.671 123.407 1.00 34.03 535 ASP A O 1
ATOM 2968 N N . VAL A 1 536 ? 188.348 113.681 122.420 1.00 32.31 536 VAL A N 1
ATOM 2969 C CA . VAL A 1 536 ? 187.455 112.584 122.776 1.00 32.31 536 VAL A CA 1
ATOM 2970 C C . VAL A 1 536 ? 187.823 111.326 122.001 1.00 32.31 536 VAL A C 1
ATOM 2971 O O . VAL A 1 536 ? 187.661 110.210 122.506 1.00 32.31 536 VAL A O 1
ATOM 2975 N N . ASP A 1 537 ? 188.334 111.475 120.777 1.00 32.12 537 ASP A N 1
ATOM 2976 C CA . ASP A 1 537 ? 188.850 110.316 120.057 1.00 32.12 537 ASP A CA 1
ATOM 2977 C C . ASP A 1 537 ? 190.076 109.739 120.753 1.00 32.12 537 ASP A C 1
ATOM 2978 O O . ASP A 1 537 ? 190.254 108.516 120.795 1.00 32.12 537 ASP A O 1
ATOM 2983 N N . ILE A 1 538 ? 190.931 110.601 121.308 1.00 33.40 538 ILE A N 1
ATOM 2984 C CA . ILE A 1 538 ? 192.072 110.115 122.079 1.00 33.40 538 ILE A CA 1
ATOM 2985 C C . ILE A 1 538 ? 191.596 109.335 123.296 1.00 33.40 538 ILE A C 1
ATOM 2986 O O . ILE A 1 538 ? 192.154 108.286 123.634 1.00 33.40 538 ILE A O 1
ATOM 2991 N N . ALA A 1 539 ? 190.568 109.841 123.982 1.00 32.75 539 ALA A N 1
ATOM 2992 C CA . ALA A 1 539 ? 190.024 109.122 125.131 1.00 32.75 539 ALA A CA 1
ATOM 2993 C C . ALA A 1 539 ? 189.432 107.780 124.714 1.00 32.75 539 ALA A C 1
ATOM 2994 O O . ALA A 1 539 ? 189.601 106.771 125.411 1.00 32.75 539 ALA A O 1
ATOM 2996 N N . ASN A 1 540 ? 188.729 107.753 123.579 1.00 32.51 540 ASN A N 1
ATOM 2997 C CA . ASN A 1 540 ? 188.172 106.501 123.079 1.00 32.51 540 ASN A CA 1
ATOM 2998 C C . ASN A 1 540 ? 189.271 105.490 122.781 1.00 32.51 540 ASN A C 1
ATOM 2999 O O . ASN A 1 540 ? 189.149 104.309 123.124 1.00 32.51 540 ASN A O 1
ATOM 3004 N N . LYS A 1 541 ? 190.358 105.938 122.152 1.00 35.41 541 LYS A N 1
ATOM 3005 C CA . LYS A 1 541 ? 191.465 105.032 121.861 1.00 35.41 541 LYS A CA 1
ATOM 3006 C C . LYS A 1 541 ? 192.158 104.573 123.138 1.00 35.41 541 LYS A C 1
ATOM 3007 O O . LYS A 1 541 ? 192.584 103.416 123.237 1.00 35.41 541 LYS A O 1
ATOM 3013 N N . LEU A 1 542 ? 192.283 105.463 124.125 1.00 36.74 542 LEU A N 1
ATOM 3014 C CA . LEU A 1 542 ? 192.882 105.076 125.397 1.00 36.74 542 LEU A CA 1
ATOM 3015 C C . LEU A 1 542 ? 192.054 103.998 126.083 1.00 36.74 542 LEU A C 1
ATOM 3016 O O . LEU A 1 542 ? 192.604 103.046 126.648 1.00 36.74 542 LEU A O 1
ATOM 3021 N N . GLU A 1 543 ? 190.728 104.138 126.050 1.00 36.02 543 GLU A N 1
ATOM 3022 C CA . GLU A 1 543 ? 189.865 103.082 126.570 1.00 36.02 543 GLU A CA 1
ATOM 3023 C C . GLU A 1 543 ? 190.027 101.797 125.771 1.00 36.02 543 GLU A C 1
ATOM 3024 O O . GLU A 1 543 ? 190.104 100.704 126.344 1.00 36.02 543 GLU A O 1
ATOM 3030 N N . SER A 1 544 ? 190.087 101.907 124.443 1.00 35.74 544 SER A N 1
ATOM 3031 C CA . SER A 1 544 ? 190.249 100.740 123.586 1.00 35.74 544 SER A CA 1
ATOM 3032 C C . SER A 1 544 ? 191.620 100.094 123.723 1.00 35.74 544 SER A C 1
ATOM 3033 O O . SER A 1 544 ? 191.820 98.997 123.191 1.00 35.74 544 SER A O 1
ATOM 3036 N N . GLY A 1 545 ? 192.562 100.754 124.394 1.00 40.41 545 GLY A N 1
ATOM 3037 C CA . GLY A 1 545 ? 193.875 100.189 124.640 1.00 40.41 545 GLY A CA 1
ATOM 3038 C C . GLY A 1 545 ? 193.821 98.798 125.237 1.00 40.41 545 GLY A C 1
ATOM 3039 O O . GLY A 1 545 ? 194.201 97.826 124.580 1.00 40.41 545 GLY A O 1
ATOM 3040 N N . GLY A 1 546 ? 193.338 98.682 126.471 1.00 40.20 546 GLY A N 1
ATOM 3041 C CA . GLY A 1 546 ? 193.190 97.374 127.078 1.00 40.20 546 GLY A CA 1
ATOM 3042 C C . GLY A 1 546 ? 193.492 97.324 128.561 1.00 40.20 546 GLY A C 1
ATOM 3043 O O . GLY A 1 546 ? 193.325 98.320 129.272 1.00 40.20 546 GLY A O 1
ATOM 3044 N N . ILE A 1 547 ? 193.954 96.164 129.024 1.00 42.51 547 ILE A N 1
ATOM 3045 C CA . ILE A 1 547 ? 194.194 95.889 130.441 1.00 42.51 547 ILE A CA 1
ATOM 3046 C C . ILE A 1 547 ? 192.934 96.211 131.236 1.00 42.51 547 ILE A C 1
ATOM 3047 O O . ILE A 1 547 ? 192.890 97.231 131.938 1.00 42.51 547 ILE A O 1
ATOM 3052 N N . PRO A 1 548 ? 191.888 95.389 131.142 1.00 41.88 548 PRO A N 1
ATOM 3053 C CA . PRO A 1 548 ? 190.655 95.679 131.884 1.00 41.88 548 PRO A CA 1
ATOM 3054 C C . PRO A 1 548 ? 190.903 95.712 133.384 1.00 41.88 548 PRO A C 1
ATOM 3055 O O . PRO A 1 548 ? 191.702 94.941 133.920 1.00 41.88 548 PRO A O 1
ATOM 3059 N N . GLY A 1 549 ? 190.204 96.619 134.061 1.00 42.90 549 GLY A N 1
ATOM 3060 C CA . GLY A 1 549 ? 190.402 96.842 135.475 1.00 42.90 549 GLY A CA 1
ATOM 3061 C C . GLY A 1 549 ? 191.412 97.914 135.818 1.00 42.90 549 GLY A C 1
ATOM 3062 O O . GLY A 1 549 ? 191.654 98.155 137.007 1.00 42.90 549 GLY A O 1
ATOM 3063 N N . ARG A 1 550 ? 192.008 98.564 134.822 1.00 40.42 550 ARG A N 1
ATOM 3064 C CA . ARG A 1 550 ? 192.996 99.607 135.048 1.00 40.42 550 ARG A CA 1
ATOM 3065 C C . ARG A 1 550 ? 192.661 100.817 134.186 1.00 40.42 550 ARG A C 1
ATOM 3066 O O . ARG A 1 550 ? 192.047 100.691 133.123 1.00 40.42 550 ARG A O 1
ATOM 3074 N N . ILE A 1 551 ? 193.069 101.991 134.657 1.00 37.15 551 ILE A N 1
ATOM 3075 C CA . ILE A 1 551 ? 192.764 103.247 133.996 1.00 37.15 551 ILE A CA 1
ATOM 3076 C C . ILE A 1 551 ? 193.950 103.668 133.139 1.00 37.15 551 ILE A C 1
ATOM 3077 O O . ILE A 1 551 ? 195.070 103.171 133.283 1.00 37.15 551 ILE A O 1
ATOM 3082 N N . HIS A 1 552 ? 193.699 104.605 132.226 1.00 42.97 552 HIS A N 1
ATOM 3083 C CA . HIS A 1 552 ? 194.732 105.187 131.376 1.00 42.97 552 HIS A CA 1
ATOM 3084 C C . HIS A 1 552 ? 194.831 106.673 131.687 1.00 42.97 552 HIS A C 1
ATOM 3085 O O . HIS A 1 552 ? 193.829 107.393 131.624 1.00 42.97 552 HIS A O 1
ATOM 3092 N N . ILE A 1 553 ? 196.037 107.128 132.018 1.00 61.68 553 ILE A N 1
ATOM 3093 C CA . ILE A 1 553 ? 196.250 108.466 132.560 1.00 61.68 553 ILE A CA 1
ATOM 3094 C C . ILE A 1 553 ? 197.239 109.235 131.686 1.00 61.68 553 ILE A C 1
ATOM 3095 O O . ILE A 1 553 ? 198.071 110.000 132.189 1.00 61.68 553 ILE A O 1
ATOM 3100 N N . SER A 1 554 ? 197.140 109.039 130.368 1.00 64.83 554 SER A N 1
ATOM 3101 C CA . SER A 1 554 ? 198.127 109.535 129.410 1.00 64.83 554 SER A CA 1
ATOM 3102 C C . SER A 1 554 ? 198.507 110.990 129.672 1.00 64.83 554 SER A C 1
ATOM 3103 O O . SER A 1 554 ? 197.722 111.779 130.207 1.00 64.83 554 SER A O 1
ATOM 3106 N N . LYS A 1 555 ? 199.723 111.339 129.239 1.00 68.12 555 LYS A N 1
ATOM 3107 C CA . LYS A 1 555 ? 200.463 112.537 129.630 1.00 68.12 555 LYS A CA 1
ATOM 3108 C C . LYS A 1 555 ? 199.615 113.798 129.740 1.00 68.12 555 LYS A C 1
ATOM 3109 O O . LYS A 1 555 ? 199.878 114.649 130.596 1.00 68.12 555 LYS A O 1
ATOM 3115 N N . ALA A 1 556 ? 198.602 113.937 128.885 1.00 60.92 556 ALA A N 1
ATOM 3116 C CA . ALA A 1 556 ? 197.743 115.113 128.955 1.00 60.92 556 ALA A CA 1
ATOM 3117 C C . ALA A 1 556 ? 196.951 115.175 130.255 1.00 60.92 556 ALA A C 1
ATOM 3118 O O . ALA A 1 556 ? 196.410 116.235 130.587 1.00 60.92 556 ALA A O 1
ATOM 3120 N N . THR A 1 557 ? 196.874 114.071 130.998 1.00 61.26 557 THR A N 1
ATOM 3121 C CA . THR A 1 557 ? 196.141 114.028 132.257 1.00 61.26 557 THR A CA 1
ATOM 3122 C C . THR A 1 557 ? 197.020 113.833 133.480 1.00 61.26 557 THR A C 1
ATOM 3123 O O . THR A 1 557 ? 196.679 114.341 134.549 1.00 61.26 557 THR A O 1
ATOM 3127 N N . LEU A 1 558 ? 198.131 113.099 133.362 1.00 65.37 558 LEU A N 1
ATOM 3128 C CA . LEU A 1 558 ? 199.003 112.908 134.517 1.00 65.37 558 LEU A CA 1
ATOM 3129 C C . LEU A 1 558 ? 199.580 114.233 134.994 1.00 65.37 558 LEU A C 1
ATOM 3130 O O . LEU A 1 558 ? 199.631 114.499 136.200 1.00 65.37 558 LEU A O 1
ATOM 3135 N N . ASP A 1 559 ? 200.016 115.081 134.061 1.00 67.96 559 ASP A N 1
ATOM 3136 C CA . ASP A 1 559 ? 200.453 116.424 134.416 1.00 67.96 559 ASP A CA 1
ATOM 3137 C C . ASP A 1 559 ? 199.300 117.317 134.846 1.00 67.96 559 ASP A C 1
ATOM 3138 O O . ASP A 1 559 ? 199.546 118.408 135.371 1.00 67.96 559 ASP A O 1
ATOM 3143 N N . CYS A 1 560 ? 198.056 116.886 134.636 1.00 69.02 560 CYS A N 1
ATOM 3144 C CA . CYS A 1 560 ? 196.911 117.712 134.997 1.00 69.02 560 CYS A CA 1
ATOM 3145 C C . CYS A 1 560 ? 196.561 117.572 136.474 1.00 69.02 560 CYS A C 1
ATOM 3146 O O . CYS A 1 560 ? 196.441 118.576 137.185 1.00 69.02 560 CYS A O 1
ATOM 3149 N N . LEU A 1 561 ? 196.384 116.339 136.952 1.00 65.53 561 LEU A N 1
ATOM 3150 C CA . LEU A 1 561 ? 195.934 116.129 138.323 1.00 65.53 561 LEU A CA 1
ATOM 3151 C C . LEU A 1 561 ? 196.935 116.674 139.331 1.00 65.53 561 LEU A C 1
ATOM 3152 O O . LEU A 1 561 ? 196.683 117.694 139.981 1.00 65.53 561 LEU A O 1
ATOM 3157 N N . ASN A 1 562 ? 198.082 116.008 139.436 1.00 71.89 562 ASN A N 1
ATOM 3158 C CA . ASN A 1 562 ? 199.178 116.359 140.331 1.00 71.89 562 ASN A CA 1
ATOM 3159 C C . ASN A 1 562 ? 200.254 115.298 140.145 1.00 71.89 562 ASN A C 1
ATOM 3160 O O . ASN A 1 562 ? 200.058 114.306 139.437 1.00 71.89 562 ASN A O 1
ATOM 3165 N N . GLY A 1 563 ? 201.390 115.513 140.796 1.00 80.35 563 GLY A N 1
ATOM 3166 C CA . GLY A 1 563 ? 202.396 114.482 140.908 1.00 80.35 563 GLY A CA 1
ATOM 3167 C C . GLY A 1 563 ? 202.216 113.574 142.104 1.00 80.35 563 GLY A C 1
ATOM 3168 O O . GLY A 1 563 ? 203.066 112.712 142.352 1.00 80.35 563 GLY A O 1
ATOM 3169 N N . ASP A 1 564 ? 201.124 113.736 142.852 1.00 81.22 564 ASP A N 1
ATOM 3170 C CA . ASP A 1 564 ? 200.921 113.020 144.104 1.00 81.22 564 ASP A CA 1
ATOM 3171 C C . ASP A 1 564 ? 200.371 111.613 143.916 1.00 81.22 564 ASP A C 1
ATOM 3172 O O . ASP A 1 564 ? 200.358 110.842 144.882 1.00 81.22 564 ASP A O 1
ATOM 3177 N N . TYR A 1 565 ? 199.920 111.257 142.718 1.00 74.04 565 TYR A N 1
ATOM 3178 C CA . TYR A 1 565 ? 199.366 109.936 142.454 1.00 74.04 565 TYR A CA 1
ATOM 3179 C C . TYR A 1 565 ? 200.406 109.088 141.735 1.00 74.04 565 TYR A C 1
ATOM 3180 O O . TYR A 1 565 ? 201.040 109.551 140.782 1.00 74.04 565 TYR A O 1
ATOM 3189 N N . ASN A 1 566 ? 200.580 107.852 142.194 1.00 74.15 566 ASN A N 1
ATOM 3190 C CA . ASN A 1 566 ? 201.557 106.941 141.613 1.00 74.15 566 ASN A CA 1
ATOM 3191 C C . ASN A 1 566 ? 200.866 106.039 140.598 1.00 74.15 566 ASN A C 1
ATOM 3192 O O . ASN A 1 566 ? 199.915 105.326 140.937 1.00 74.15 566 ASN A O 1
ATOM 3197 N N . VAL A 1 567 ? 201.340 106.078 139.353 1.00 69.12 567 VAL A N 1
ATOM 3198 C CA . VAL A 1 567 ? 200.803 105.260 138.274 1.00 69.12 567 VAL A CA 1
ATOM 3199 C C . VAL A 1 567 ? 201.962 104.545 137.594 1.00 69.12 567 VAL A C 1
ATOM 3200 O O . VAL A 1 567 ? 203.102 105.018 137.608 1.00 69.12 567 VAL A O 1
ATOM 3204 N N . GLU A 1 568 ? 201.662 103.397 136.992 1.00 64.59 568 GLU A N 1
ATOM 3205 C CA . GLU A 1 568 ? 202.674 102.552 136.372 1.00 64.59 568 GLU A CA 1
ATOM 3206 C C . GLU A 1 568 ? 203.130 103.159 135.043 1.00 64.59 568 GLU A C 1
ATOM 3207 O O . GLU A 1 568 ? 202.775 104.285 134.685 1.00 64.59 568 GLU A O 1
ATOM 3213 N N . GLU A 1 569 ? 203.932 102.399 134.293 1.00 66.01 569 GLU A N 1
ATOM 3214 C CA . GLU A 1 569 ? 204.532 102.880 133.054 1.00 66.01 569 GLU A CA 1
ATOM 3215 C C . GLU A 1 569 ? 203.530 103.032 131.917 1.00 66.01 569 GLU A C 1
ATOM 3216 O O . GLU A 1 569 ? 203.888 103.591 130.875 1.00 66.01 569 GLU A O 1
ATOM 3222 N N . GLY A 1 570 ? 202.305 102.551 132.080 1.00 68.10 570 GLY A N 1
ATOM 3223 C CA . GLY A 1 570 ? 201.340 102.609 131.007 1.00 68.10 570 GLY A CA 1
ATOM 3224 C C . GLY A 1 570 ? 201.479 101.435 130.056 1.00 68.10 570 GLY A C 1
ATOM 3225 O O . GLY A 1 570 ? 202.270 100.510 130.261 1.00 68.10 570 GLY A O 1
ATOM 3226 N N . HIS A 1 571 ? 200.684 101.484 128.992 1.00 75.54 571 HIS A N 1
ATOM 3227 C CA . HIS A 1 571 ? 200.663 100.394 128.026 1.00 75.54 571 HIS A CA 1
ATOM 3228 C C . HIS A 1 571 ? 202.004 100.285 127.313 1.00 75.54 571 HIS A C 1
ATOM 3229 O O . HIS A 1 571 ? 202.637 101.292 126.983 1.00 75.54 571 HIS A O 1
ATOM 3236 N N . GLY A 1 572 ? 202.451 99.050 127.100 1.00 84.49 572 GLY A N 1
ATOM 3237 C CA . GLY A 1 572 ? 203.625 98.818 126.284 1.00 84.49 572 GLY A CA 1
ATOM 3238 C C . GLY A 1 572 ? 203.333 99.057 124.818 1.00 84.49 572 GLY A C 1
ATOM 3239 O O . GLY A 1 572 ? 203.821 100.027 124.230 1.00 84.49 572 GLY A O 1
ATOM 3240 N N . LYS A 1 573 ? 202.530 98.178 124.219 1.00 89.19 573 LYS A N 1
ATOM 3241 C CA . LYS A 1 573 ? 202.061 98.384 122.851 1.00 89.19 573 LYS A CA 1
ATOM 3242 C C . LYS A 1 573 ? 200.797 97.558 122.657 1.00 89.19 573 LYS A C 1
ATOM 3243 O O . LYS A 1 573 ? 200.873 96.328 122.576 1.00 89.19 573 LYS A O 1
ATOM 3249 N N . GLU A 1 574 ? 199.646 98.225 122.582 1.00 89.38 574 GLU A N 1
ATOM 3250 C CA . GLU A 1 574 ? 198.385 97.522 122.382 1.00 89.38 574 GLU A CA 1
ATOM 3251 C C . GLU A 1 574 ? 197.586 98.138 121.239 1.00 89.38 574 GLU A C 1
ATOM 3252 O O . GLU A 1 574 ? 196.890 97.429 120.505 1.00 89.38 574 GLU A O 1
ATOM 3258 N N . ARG A 1 575 ? 197.680 99.454 121.085 1.00 86.65 575 ARG A N 1
ATOM 3259 C CA . ARG A 1 575 ? 196.990 100.190 120.038 1.00 86.65 575 ARG A CA 1
ATOM 3260 C C . ARG A 1 575 ? 197.997 100.666 118.998 1.00 86.65 575 ARG A C 1
ATOM 3261 O O . ARG A 1 575 ? 199.203 100.717 119.251 1.00 86.65 575 ARG A O 1
ATOM 3269 N N . ASN A 1 576 ? 197.485 101.004 117.814 1.00 91.92 576 ASN A N 1
ATOM 3270 C CA . ASN A 1 576 ? 198.335 101.448 116.717 1.00 91.92 576 ASN A CA 1
ATOM 3271 C C . ASN A 1 576 ? 199.196 102.632 117.140 1.00 91.92 576 ASN A C 1
ATOM 3272 O O . ASN A 1 576 ? 198.705 103.596 117.735 1.00 91.92 576 ASN A O 1
ATOM 3277 N N . GLU A 1 577 ? 200.489 102.556 116.821 1.00 92.95 577 GLU A N 1
ATOM 3278 C CA . GLU A 1 577 ? 201.473 103.538 117.275 1.00 92.95 577 GLU A CA 1
ATOM 3279 C C . GLU A 1 577 ? 201.486 104.762 116.356 1.00 92.95 577 GLU A C 1
ATOM 3280 O O . GLU A 1 577 ? 202.492 105.121 115.744 1.00 92.95 577 GLU A O 1
ATOM 3286 N N . PHE A 1 578 ? 200.332 105.415 116.276 1.00 93.22 578 PHE A N 1
ATOM 3287 C CA . PHE A 1 578 ? 200.162 106.621 115.483 1.00 93.22 578 PHE A CA 1
ATOM 3288 C C . PHE A 1 578 ? 199.917 107.811 116.399 1.00 93.22 578 PHE A C 1
ATOM 3289 O O . PHE A 1 578 ? 199.332 107.677 117.478 1.00 93.22 578 PHE A O 1
ATOM 3297 N N . LEU A 1 579 ? 200.393 108.977 115.964 1.00 86.60 579 LEU A N 1
ATOM 3298 C CA . LEU A 1 579 ? 200.224 110.270 116.619 1.00 86.60 579 LEU A CA 1
ATOM 3299 C C . LEU A 1 579 ? 200.967 110.374 117.946 1.00 86.60 579 LEU A C 1
ATOM 3300 O O . LEU A 1 579 ? 200.925 111.440 118.572 1.00 86.60 579 LEU A O 1
ATOM 3305 N N . ARG A 1 580 ? 201.649 109.317 118.393 1.00 84.62 580 ARG A N 1
ATOM 3306 C CA . ARG A 1 580 ? 202.466 109.336 119.608 1.00 84.62 580 ARG A CA 1
ATOM 3307 C C . ARG A 1 580 ? 201.638 109.786 120.818 1.00 84.62 580 ARG A C 1
ATOM 3308 O O . ARG A 1 580 ? 201.844 110.856 121.393 1.00 84.62 580 ARG A O 1
ATOM 3316 N N . LYS A 1 581 ? 200.673 108.930 121.172 1.00 78.71 581 LYS A N 1
ATOM 3317 C CA . LYS A 1 581 ? 199.776 109.230 122.285 1.00 78.71 581 LYS A CA 1
ATO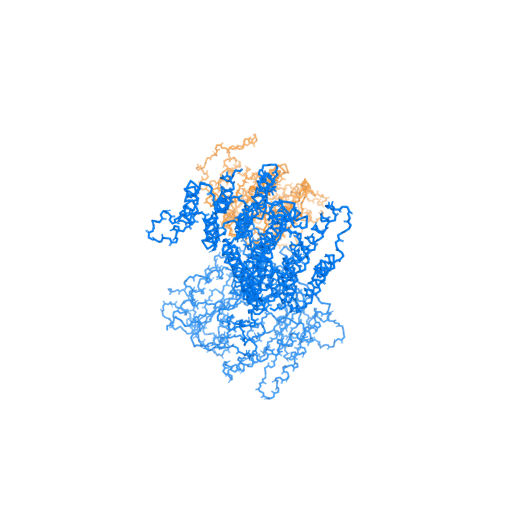M 3318 C C . LYS A 1 581 ? 200.547 109.531 123.564 1.00 78.71 581 LYS A C 1
ATOM 3319 O O . LYS A 1 581 ? 200.119 110.362 124.374 1.00 78.71 581 LYS A O 1
ATOM 3325 N N . HIS A 1 582 ? 201.680 108.855 123.766 1.00 79.33 582 HIS A N 1
ATOM 3326 C CA . HIS A 1 582 ? 202.537 109.046 124.936 1.00 79.33 582 HIS A CA 1
ATOM 3327 C C . HIS A 1 582 ? 201.781 108.726 126.229 1.00 79.33 582 HIS A C 1
ATOM 3328 O O . HIS A 1 582 ? 201.606 109.569 127.110 1.00 79.33 582 HIS A O 1
ATOM 3335 N N . ASN A 1 583 ? 201.333 107.477 126.322 1.00 70.01 583 ASN A N 1
ATOM 3336 C CA . ASN A 1 583 ? 200.646 107.009 127.516 1.00 70.01 583 ASN A CA 1
ATOM 3337 C C . ASN A 1 583 ? 201.592 107.010 128.711 1.00 70.01 583 ASN A C 1
ATOM 3338 O O . ASN A 1 583 ? 202.802 106.811 128.577 1.00 70.01 583 ASN A O 1
ATOM 3343 N N . ILE A 1 584 ? 201.026 107.240 129.891 1.00 63.77 584 ILE A N 1
ATOM 3344 C CA . ILE A 1 584 ? 201.800 107.235 131.126 1.00 63.77 584 ILE A CA 1
ATOM 3345 C C . ILE A 1 584 ? 200.895 106.953 132.318 1.00 63.77 584 ILE A C 1
ATOM 3346 O O . ILE A 1 584 ? 200.089 106.023 132.292 1.00 63.77 584 ILE A O 1
ATOM 3351 N N . LYS A 1 671 ? 141.766 129.865 150.133 1.00 110.78 671 LYS A N 1
ATOM 3352 C CA . LYS A 1 671 ? 142.678 129.786 151.268 1.00 110.78 671 LYS A CA 1
ATOM 3353 C C . LYS A 1 671 ? 143.384 131.119 151.497 1.00 110.78 671 LYS A C 1
ATOM 3354 O O . LYS A 1 671 ? 142.932 132.159 151.015 1.00 110.78 671 LYS A O 1
ATOM 3360 N N . ARG A 1 672 ? 144.493 131.081 152.242 1.00 115.24 672 ARG A N 1
ATOM 3361 C CA . ARG A 1 672 ? 145.240 132.302 152.525 1.00 115.24 672 ARG A CA 1
ATOM 3362 C C . ARG A 1 672 ? 145.803 132.929 151.257 1.00 115.24 672 ARG A C 1
ATOM 3363 O O . ARG A 1 672 ? 146.017 134.146 151.211 1.00 115.24 672 ARG A O 1
ATOM 3371 N N . ILE A 1 673 ? 146.057 132.123 150.225 1.00 110.95 673 ILE A N 1
ATOM 3372 C CA . ILE A 1 673 ? 146.491 132.678 148.946 1.00 110.95 673 ILE A CA 1
ATOM 3373 C C . ILE A 1 673 ? 145.384 133.536 148.346 1.00 110.95 673 ILE A C 1
ATOM 3374 O O . ILE A 1 673 ? 145.622 134.667 147.906 1.00 110.95 673 ILE A O 1
ATOM 3379 N N . GLU A 1 674 ? 144.149 133.023 148.352 1.00 111.37 674 GLU A N 1
ATOM 3380 C CA . GLU A 1 674 ? 143.027 133.767 147.786 1.00 111.37 674 GLU A CA 1
ATOM 3381 C C . GLU A 1 674 ? 142.762 135.064 148.541 1.00 111.37 674 GLU A C 1
ATOM 3382 O O . GLU A 1 674 ? 142.352 136.059 147.933 1.00 111.37 674 GLU A O 1
ATOM 3388 N N . HIS A 1 675 ? 142.967 135.073 149.859 1.00 114.28 675 HIS A N 1
ATOM 3389 C CA . HIS A 1 675 ? 142.856 136.322 150.606 1.00 114.28 675 HIS A CA 1
ATOM 3390 C C . HIS A 1 675 ? 143.935 137.307 150.176 1.00 114.28 675 HIS A C 1
ATOM 3391 O O . HIS A 1 675 ? 143.658 138.489 149.944 1.00 114.28 675 HIS A O 1
ATOM 3398 N N . THR A 1 676 ? 145.179 136.833 150.059 1.00 113.15 676 THR A N 1
ATOM 3399 C CA . THR A 1 676 ? 146.236 137.677 149.511 1.00 113.15 676 THR A CA 1
ATOM 3400 C C . THR A 1 676 ? 146.025 137.927 148.024 1.00 113.15 676 THR A C 1
ATOM 3401 O O . THR A 1 676 ? 146.503 138.935 147.493 1.00 113.15 676 THR A O 1
ATOM 3405 N N . ILE A 1 677 ? 145.329 137.020 147.339 1.00 106.72 677 ILE A N 1
ATOM 3406 C CA . ILE A 1 677 ? 144.927 137.275 145.958 1.00 106.72 677 ILE A CA 1
ATOM 3407 C C . ILE A 1 677 ? 144.002 138.485 145.903 1.00 106.72 677 ILE A C 1
ATOM 3408 O O . ILE A 1 677 ? 144.154 139.371 145.054 1.00 106.72 677 ILE A O 1
ATOM 3413 N N . ASP A 1 678 ? 143.033 138.544 146.820 1.00 109.41 678 ASP A N 1
ATOM 3414 C CA . ASP A 1 678 ? 142.135 139.692 146.888 1.00 109.41 678 ASP A CA 1
ATOM 3415 C C . ASP A 1 678 ? 142.833 140.911 147.482 1.00 109.41 678 ASP A C 1
ATOM 3416 O O . ASP A 1 678 ? 142.640 142.036 147.005 1.00 109.41 678 ASP A O 1
ATOM 3421 N N . LEU A 1 679 ? 143.642 140.709 148.526 1.00 110.42 679 LEU A N 1
ATOM 3422 C CA . LEU A 1 679 ? 144.287 141.836 149.193 1.00 110.42 679 LEU A CA 1
ATOM 3423 C C . LEU A 1 679 ? 145.256 142.555 148.263 1.00 110.42 679 LEU A C 1
ATOM 3424 O O . LEU A 1 679 ? 145.292 143.791 148.229 1.00 110.42 679 LEU A O 1
ATOM 3429 N N . ARG A 1 680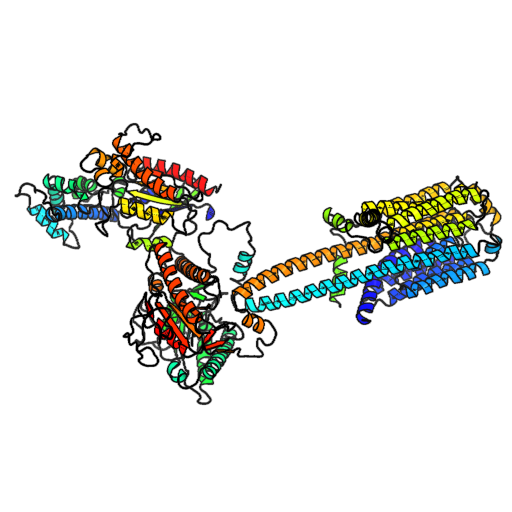 ? 146.051 141.801 147.500 1.00 109.27 680 ARG A N 1
ATOM 3430 C CA . ARG A 1 680 ? 147.011 142.427 146.600 1.00 109.27 680 ARG A CA 1
ATOM 3431 C C . ARG A 1 680 ? 146.333 143.148 145.443 1.00 109.27 680 ARG A C 1
ATOM 3432 O O . ARG A 1 680 ? 146.950 144.027 144.833 1.00 109.27 680 ARG A O 1
ATOM 3440 N N . SER A 1 681 ? 145.086 142.795 145.123 1.00 107.48 681 SER A N 1
ATOM 3441 C CA . SER A 1 681 ? 144.353 143.528 144.096 1.00 107.48 681 SER A CA 1
ATOM 3442 C C . SER A 1 681 ? 144.108 144.969 144.526 1.00 107.48 681 SER A C 1
ATOM 3443 O O . SER A 1 681 ? 144.415 145.912 143.788 1.00 107.48 681 SER A O 1
ATOM 3446 N N . GLY A 1 682 ? 143.554 145.157 145.725 1.00 111.73 682 GLY A N 1
ATOM 3447 C CA . GLY A 1 682 ? 143.335 146.503 146.227 1.00 111.73 682 GLY A CA 1
ATOM 3448 C C . GLY A 1 682 ? 144.626 147.228 146.560 1.00 111.73 682 GLY A C 1
ATOM 3449 O O . GLY A 1 682 ? 144.749 148.433 146.321 1.00 111.73 682 GLY A O 1
ATOM 3450 N N . ASP A 1 683 ? 145.600 146.508 147.123 1.00 114.18 683 ASP A N 1
ATOM 3451 C CA . ASP A 1 683 ? 146.852 147.136 147.536 1.00 114.18 683 ASP A CA 1
ATOM 3452 C C . ASP A 1 683 ? 147.596 147.723 146.342 1.00 114.18 683 ASP A C 1
ATOM 3453 O O . ASP A 1 683 ? 148.067 148.865 146.389 1.00 114.18 683 ASP A O 1
ATOM 3458 N N . LYS A 1 684 ? 147.713 146.951 145.260 1.00 109.09 684 LYS A N 1
ATOM 3459 C CA . LYS A 1 684 ? 148.371 147.462 144.062 1.00 109.09 684 LYS A CA 1
ATOM 3460 C C . LYS A 1 684 ? 147.578 148.604 143.441 1.00 109.09 684 LYS A C 1
ATOM 3461 O O . LYS A 1 684 ? 148.160 149.588 142.969 1.00 109.09 684 LYS A O 1
ATOM 3467 N N . LEU A 1 685 ? 146.252 148.495 143.441 1.00 107.69 685 LEU A N 1
ATOM 3468 C CA . LEU A 1 685 ? 145.384 149.446 142.762 1.00 107.69 685 LEU A CA 1
ATOM 3469 C C . LEU A 1 685 ? 144.979 150.617 143.645 1.00 107.69 685 LEU A C 1
ATOM 3470 O O . LEU A 1 685 ? 144.043 151.344 143.294 1.00 107.69 685 LEU A O 1
ATOM 3475 N N . ARG A 1 686 ? 145.648 150.810 144.784 1.00 112.38 686 ARG A N 1
ATOM 3476 C CA . ARG A 1 686 ? 145.377 151.986 145.603 1.00 112.38 686 ARG A CA 1
ATOM 3477 C C . ARG A 1 686 ? 145.671 153.264 144.829 1.00 112.38 686 ARG A C 1
ATOM 3478 O O . ARG A 1 686 ? 144.894 154.224 144.881 1.00 112.38 686 ARG A O 1
ATOM 3486 N N . ARG A 1 687 ? 146.791 153.293 144.102 1.00 110.35 687 ARG A N 1
ATOM 3487 C CA . ARG A 1 687 ? 147.101 154.372 143.160 1.00 110.35 687 ARG A CA 1
ATOM 3488 C C . ARG A 1 687 ? 147.717 153.726 141.920 1.00 110.35 687 ARG A C 1
ATOM 3489 O O . ARG A 1 687 ? 148.936 153.554 141.835 1.00 110.35 687 ARG A O 1
ATOM 3497 N N . GLU A 1 688 ? 146.865 153.368 140.967 1.00 105.19 688 GLU A N 1
ATOM 3498 C CA . GLU A 1 688 ? 147.290 152.726 139.727 1.00 105.19 688 GLU A CA 1
ATOM 3499 C C . GLU A 1 688 ? 146.289 153.108 138.641 1.00 105.19 688 GLU A C 1
ATOM 3500 O O . GLU A 1 688 ? 145.613 154.136 138.746 1.00 105.19 688 GLU A O 1
ATOM 3506 N N . HIS A 1 689 ? 146.223 152.300 137.579 1.00 101.06 689 HIS A N 1
ATOM 3507 C CA . HIS A 1 689 ? 145.450 152.583 136.371 1.00 101.06 689 HIS A CA 1
ATOM 3508 C C . HIS A 1 689 ? 144.081 153.208 136.631 1.00 101.06 689 HIS A C 1
ATOM 3509 O O . HIS A 1 689 ? 143.619 154.035 135.838 1.00 101.06 689 HIS A O 1
ATOM 3516 N N . ILE A 1 690 ? 143.417 152.822 137.721 1.00 103.83 690 ILE A N 1
ATOM 3517 C CA . ILE A 1 690 ? 142.105 153.379 138.026 1.00 103.83 690 ILE A CA 1
ATOM 3518 C C . ILE A 1 690 ? 142.253 154.798 138.563 1.00 103.83 690 ILE A C 1
ATOM 3519 O O . ILE A 1 690 ? 143.188 155.108 139.313 1.00 103.83 690 ILE A O 1
ATOM 3524 N N . LYS A 1 691 ? 141.328 155.672 138.174 1.00 103.87 691 LYS A N 1
ATOM 3525 C CA . LYS A 1 691 ? 141.360 157.045 138.657 1.00 103.87 691 LYS A CA 1
ATOM 3526 C C . LYS A 1 691 ? 141.127 157.065 140.168 1.00 103.87 691 LYS A C 1
ATOM 3527 O O . LYS A 1 691 ? 140.317 156.286 140.680 1.00 103.87 691 LYS A O 1
ATOM 3533 N N . PRO A 1 692 ? 141.832 157.928 140.908 1.00 105.91 692 PRO A N 1
ATOM 3534 C CA . PRO A 1 692 ? 141.687 157.918 142.376 1.00 105.91 692 PRO A CA 1
ATOM 3535 C C . PRO A 1 692 ? 140.264 158.141 142.861 1.00 105.91 692 PRO A C 1
ATOM 3536 O O . PRO A 1 692 ? 139.868 157.559 143.879 1.00 105.91 692 PRO A O 1
ATOM 3540 N N . PHE A 1 693 ? 139.481 158.968 142.172 1.00 101.52 693 PHE A N 1
ATOM 3541 C CA . PHE A 1 693 ? 138.109 159.244 142.582 1.00 101.52 693 PHE A CA 1
ATOM 3542 C C . PHE A 1 693 ? 137.091 158.822 141.535 1.00 101.52 693 PHE A C 1
ATOM 3543 O O . PHE A 1 693 ? 136.080 158.196 141.877 1.00 101.52 693 PHE A O 1
ATOM 3551 N N . SER A 1 694 ? 137.326 159.150 140.264 1.00 101.99 694 SER A N 1
ATOM 3552 C CA . SER A 1 694 ? 136.413 158.763 139.196 1.00 101.99 694 SER A CA 1
ATOM 3553 C C . SER A 1 694 ? 136.487 157.279 138.863 1.00 101.99 694 SER A C 1
ATOM 3554 O O . SER A 1 694 ? 135.618 156.787 138.133 1.00 101.99 694 SER A O 1
ATOM 3557 N N . LEU A 1 695 ? 137.497 156.566 139.367 1.00 98.55 695 LEU A N 1
ATOM 3558 C CA . LEU A 1 695 ? 137.613 155.116 139.195 1.00 98.55 695 LEU A CA 1
ATOM 3559 C C . LEU A 1 695 ? 137.650 154.723 137.720 1.00 98.55 695 LEU A C 1
ATOM 3560 O O . LEU A 1 695 ? 137.124 153.679 137.327 1.00 98.55 695 LEU A O 1
ATOM 3565 N N . MET A 1 696 ? 138.278 155.560 136.901 1.00 100.81 696 MET A N 1
ATOM 3566 C CA . MET A 1 696 ? 138.316 155.386 135.458 1.00 100.81 696 MET A CA 1
ATOM 3567 C C . MET A 1 696 ? 139.687 154.867 135.043 1.00 100.81 696 MET A C 1
ATOM 3568 O O . MET A 1 696 ? 140.714 155.366 135.513 1.00 100.81 696 MET A O 1
ATOM 3573 N N . PHE A 1 697 ? 139.704 153.864 134.168 1.00 94.62 697 PHE A N 1
ATOM 3574 C CA . PHE A 1 697 ? 140.972 153.357 133.664 1.00 94.62 697 PHE A CA 1
ATOM 3575 C C . PHE A 1 697 ? 141.664 154.396 132.788 1.00 94.62 697 PHE A C 1
ATOM 3576 O O . PHE A 1 697 ? 141.023 155.164 132.066 1.00 94.62 697 PHE A O 1
ATOM 3584 N N . LYS A 1 698 ? 142.998 154.411 132.862 1.00 97.88 698 LYS A N 1
ATOM 3585 C CA . LYS A 1 698 ? 143.776 155.323 132.030 1.00 97.88 698 LYS A CA 1
ATOM 3586 C C . LYS A 1 698 ? 143.603 155.003 130.551 1.00 97.88 698 LYS A C 1
ATOM 3587 O O . LYS A 1 698 ? 143.441 155.909 129.726 1.00 97.88 698 LYS A O 1
ATOM 3593 N N . ASP A 1 699 ? 143.636 153.720 130.197 1.00 95.21 699 ASP A N 1
ATOM 3594 C CA . ASP A 1 699 ? 143.474 153.322 128.806 1.00 95.21 699 ASP A CA 1
ATOM 3595 C C . ASP A 1 699 ? 142.025 153.504 128.375 1.00 95.21 699 ASP A C 1
ATOM 3596 O O . ASP A 1 699 ? 141.099 153.084 129.075 1.00 95.21 699 ASP A O 1
ATOM 3601 N N . SER A 1 700 ? 141.832 154.133 127.214 1.00 96.74 700 SER A N 1
ATOM 3602 C CA . SER A 1 700 ? 140.484 154.303 126.682 1.00 96.74 700 SER A CA 1
ATOM 3603 C C . SER A 1 700 ? 139.870 152.963 126.300 1.00 96.74 700 SER A C 1
ATOM 3604 O O . SER A 1 700 ? 138.672 152.740 126.513 1.00 96.74 700 SER A O 1
ATOM 3607 N N . SER A 1 701 ? 140.674 152.060 125.734 1.00 95.71 701 SER A N 1
ATOM 3608 C CA . SER A 1 701 ? 140.154 150.762 125.320 1.00 95.71 701 SER A CA 1
ATOM 3609 C C . SER A 1 701 ? 139.700 149.936 126.517 1.00 95.71 701 SER A C 1
ATOM 3610 O O . SER A 1 701 ? 138.673 149.252 126.449 1.00 95.71 701 SER A O 1
ATOM 3613 N N . LEU A 1 702 ? 140.451 149.990 127.623 1.00 94.68 702 LEU A N 1
ATOM 3614 C CA . LEU A 1 702 ? 140.084 149.215 128.804 1.00 94.68 702 LEU A CA 1
ATOM 3615 C C . LEU A 1 702 ? 138.717 149.625 129.333 1.00 94.68 702 LEU A C 1
ATOM 3616 O O . LEU A 1 702 ? 137.912 148.771 129.721 1.00 94.68 702 LEU A O 1
ATOM 3621 N N . GLU A 1 703 ? 138.439 150.929 129.370 1.00 93.72 703 GLU A N 1
ATOM 3622 C CA . GLU A 1 703 ? 137.113 151.376 129.777 1.00 93.72 703 GLU A CA 1
ATOM 3623 C C . GLU A 1 703 ? 136.077 151.007 128.722 1.00 93.72 703 GLU A C 1
ATOM 3624 O O . GLU A 1 703 ? 134.960 150.597 129.058 1.00 93.72 703 GLU A O 1
ATOM 3630 N N . HIS A 1 704 ? 136.437 151.126 127.442 1.00 96.28 704 HIS A N 1
ATOM 3631 C CA . HIS A 1 704 ? 135.499 150.793 126.376 1.00 96.28 704 HIS A CA 1
ATOM 3632 C C . HIS A 1 704 ? 135.130 149.314 126.397 1.00 96.28 704 HIS A C 1
ATOM 3633 O O . HIS A 1 704 ? 133.957 148.962 126.224 1.00 96.28 704 HIS A O 1
ATOM 3640 N N . LYS A 1 705 ? 136.113 148.432 126.601 1.00 93.97 705 LYS A N 1
ATOM 3641 C CA . LYS A 1 705 ? 135.805 147.008 126.667 1.00 93.97 705 LYS A CA 1
ATOM 3642 C C . LYS A 1 705 ? 135.067 146.645 127.947 1.00 93.97 705 LYS A C 1
ATOM 3643 O O . LYS A 1 705 ? 134.509 145.547 128.037 1.00 93.97 705 LYS A O 1
ATOM 3649 N N . TYR A 1 706 ? 135.074 147.527 128.945 1.00 86.73 706 TYR A N 1
ATOM 3650 C CA . TYR A 1 706 ? 134.191 147.345 130.088 1.00 86.73 706 TYR A CA 1
ATOM 3651 C C . TYR A 1 706 ? 132.765 147.737 129.718 1.00 86.73 706 TYR A C 1
ATOM 3652 O O . TYR A 1 706 ? 131.808 147.047 130.085 1.00 86.73 706 TYR A O 1
ATOM 3661 N N . SER A 1 707 ? 132.615 148.821 128.954 1.00 94.29 707 SER A N 1
ATOM 3662 C CA . SER A 1 707 ? 131.289 149.319 128.606 1.00 94.29 707 SER A CA 1
ATOM 3663 C C . SER A 1 707 ? 130.519 148.335 127.733 1.00 94.29 707 SER A C 1
ATOM 3664 O O . SER A 1 707 ? 129.284 148.312 127.775 1.00 94.29 707 SER A O 1
ATOM 3667 N N . GLN A 1 708 ? 131.220 147.522 126.939 1.00 95.70 708 GLN A N 1
ATOM 3668 C CA . GLN A 1 708 ? 130.537 146.575 126.066 1.00 95.70 708 GLN A CA 1
ATOM 3669 C C . GLN A 1 708 ? 129.928 145.411 126.835 1.00 95.70 708 GLN A C 1
ATOM 3670 O O . GLN A 1 708 ? 129.043 144.732 126.303 1.00 95.70 708 GLN A O 1
ATOM 3676 N N . MET A 1 709 ? 130.384 145.159 128.061 1.00 98.42 709 MET A N 1
ATOM 3677 C CA . MET A 1 709 ? 129.806 144.092 128.868 1.00 98.42 709 MET A CA 1
ATOM 3678 C C . MET A 1 709 ? 128.343 144.397 129.162 1.00 98.42 709 MET A C 1
ATOM 3679 O O . MET A 1 709 ? 127.999 145.505 129.585 1.00 98.42 709 MET A O 1
ATOM 3684 N N . ARG A 1 710 ? 127.482 143.410 128.937 1.00 106.97 710 ARG A N 1
ATOM 3685 C CA . ARG A 1 710 ? 126.049 143.612 129.083 1.00 106.97 710 ARG A CA 1
ATOM 3686 C C . ARG A 1 710 ? 125.621 143.511 130.542 1.00 106.97 710 ARG A C 1
ATOM 3687 O O . ARG A 1 710 ? 126.209 142.775 131.340 1.00 106.97 710 ARG A O 1
ATOM 3695 N N . ASP A 1 711 ? 124.580 144.266 130.883 1.00 100.80 711 ASP A N 1
ATOM 3696 C CA . ASP A 1 711 ? 123.984 144.226 132.216 1.00 100.80 711 ASP A CA 1
ATOM 3697 C C . ASP A 1 711 ? 123.048 143.025 132.276 1.00 100.80 711 ASP A C 1
ATOM 3698 O O . ASP A 1 711 ? 121.952 143.046 131.712 1.00 100.80 711 ASP A O 1
ATOM 3703 N N . GLU A 1 712 ? 123.484 141.966 132.961 1.00 101.52 712 GLU A N 1
ATOM 3704 C CA . GLU A 1 712 ? 122.686 140.748 133.040 1.00 101.52 712 GLU A CA 1
ATOM 3705 C C . GLU A 1 712 ? 121.430 140.926 133.882 1.00 101.52 712 GLU A C 1
ATOM 3706 O O . GLU A 1 712 ? 120.511 140.107 133.778 1.00 101.52 712 GLU A O 1
ATOM 3712 N N . VAL A 1 713 ? 121.369 141.965 134.709 1.00 92.23 713 VAL A N 1
ATOM 3713 C CA . VAL A 1 713 ? 120.202 142.238 135.536 1.00 92.23 713 VAL A CA 1
ATOM 3714 C C . VAL A 1 713 ? 119.493 143.515 135.089 1.00 92.23 713 VAL A C 1
ATOM 3715 O O . VAL A 1 713 ? 118.738 144.103 135.859 1.00 92.23 713 VAL A O 1
ATOM 3719 N N . PHE A 1 714 ? 119.731 143.955 133.850 1.00 94.13 714 PHE A N 1
ATOM 3720 C CA . PHE A 1 714 ? 119.114 145.187 133.369 1.00 94.13 714 PHE A CA 1
ATOM 3721 C C . PHE A 1 714 ? 117.595 145.079 133.351 1.00 94.13 714 PHE A C 1
ATOM 3722 O O . PHE A 1 714 ? 116.895 146.015 133.754 1.00 94.13 714 PHE A O 1
ATOM 3730 N N . LYS A 1 715 ? 117.066 143.951 132.873 1.00 97.98 715 LYS A N 1
ATOM 3731 C CA . LYS A 1 715 ? 115.619 143.762 132.878 1.00 97.98 715 LYS A CA 1
ATOM 3732 C C . LYS A 1 715 ? 115.073 143.742 134.300 1.00 97.98 715 LYS A C 1
ATOM 3733 O O . LYS A 1 715 ? 114.040 144.359 134.585 1.00 97.98 715 LYS A O 1
ATOM 3739 N N . SER A 1 716 ? 115.756 143.041 135.208 1.00 87.01 716 SER A N 1
ATOM 3740 C CA . SER A 1 716 ? 115.304 142.993 136.594 1.00 87.01 716 SER A CA 1
ATOM 3741 C C . SER A 1 716 ? 115.479 144.340 137.285 1.00 87.01 716 SER A C 1
ATOM 3742 O O . SER A 1 716 ? 114.639 144.737 138.100 1.00 87.01 716 SER A O 1
ATOM 3745 N N . ASN A 1 717 ? 116.569 145.052 136.985 1.00 82.43 717 ASN A N 1
ATOM 3746 C CA . ASN A 1 717 ? 116.794 146.349 137.616 1.00 82.43 717 ASN A CA 1
ATOM 3747 C C . ASN A 1 717 ? 115.750 147.369 137.180 1.00 82.43 717 ASN A C 1
ATOM 3748 O O . ASN A 1 717 ? 115.263 148.154 138.002 1.00 82.43 717 ASN A O 1
ATOM 3753 N N . LEU A 1 718 ? 115.393 147.378 135.894 1.00 84.74 718 LEU A N 1
ATOM 3754 C CA . LEU A 1 718 ? 114.368 148.307 135.434 1.00 84.74 718 LEU A CA 1
ATOM 3755 C C . LEU A 1 718 ? 112.997 147.948 135.989 1.00 84.74 718 LEU A C 1
ATOM 3756 O O . LEU A 1 718 ? 112.125 148.818 136.092 1.00 84.74 718 LEU A O 1
ATOM 3761 N N . VAL A 1 719 ? 112.787 146.679 136.341 1.00 86.37 719 VAL A N 1
ATOM 3762 C CA . VAL A 1 719 ? 111.545 146.284 136.997 1.00 86.37 719 VAL A CA 1
ATOM 3763 C C . VAL A 1 719 ? 111.422 146.970 138.350 1.00 86.37 719 VAL A C 1
ATOM 3764 O O . VAL A 1 719 ? 110.338 147.421 138.740 1.00 86.37 719 VAL A O 1
ATOM 3768 N N . CYS A 1 720 ? 112.536 147.074 139.080 1.00 85.95 720 CYS A N 1
ATOM 3769 C CA . CYS A 1 720 ? 112.508 147.708 140.393 1.00 85.95 720 CYS A CA 1
ATOM 3770 C C . CYS A 1 720 ? 112.041 149.152 140.297 1.00 85.95 720 CYS A C 1
ATOM 3771 O O . CYS A 1 720 ? 111.246 149.610 141.124 1.00 85.95 720 CYS A O 1
ATOM 3774 N N . ALA A 1 721 ? 112.519 149.883 139.287 1.00 82.63 721 ALA A N 1
ATOM 3775 C CA . ALA A 1 721 ? 112.085 151.263 139.100 1.00 82.63 721 ALA A CA 1
ATOM 3776 C C . ALA A 1 721 ? 110.586 151.353 138.843 1.00 82.63 721 ALA A C 1
ATOM 3777 O O . ALA A 1 721 ? 109.955 152.354 139.199 1.00 82.63 721 ALA A O 1
ATOM 3779 N N . PHE A 1 722 ? 110.003 150.329 138.215 1.00 87.89 722 PHE A N 1
ATOM 3780 C CA . PHE A 1 722 ? 108.567 150.342 137.958 1.00 87.89 722 PHE A CA 1
ATOM 3781 C C . PHE A 1 722 ? 107.762 150.211 139.246 1.00 87.89 722 PHE A C 1
ATOM 3782 O O . PHE A 1 722 ? 106.737 150.881 139.412 1.00 87.89 722 PHE A O 1
ATOM 3790 N N . ILE A 1 723 ? 108.203 149.347 140.164 1.00 82.78 723 ILE A N 1
ATOM 3791 C CA . ILE A 1 723 ? 107.441 149.110 141.387 1.00 82.78 723 ILE A CA 1
ATOM 3792 C C . ILE A 1 723 ? 107.434 150.354 142.266 1.00 82.78 723 ILE A C 1
ATOM 3793 O O . ILE A 1 723 ? 106.389 150.754 142.793 1.00 82.78 723 ILE A O 1
ATOM 3798 N N . VAL A 1 724 ? 108.598 150.983 142.445 1.00 80.52 724 VAL A N 1
ATOM 3799 C CA . VAL A 1 724 ? 108.661 152.170 143.291 1.00 80.52 724 VAL A CA 1
ATOM 3800 C C . VAL A 1 724 ? 107.848 153.302 142.678 1.00 80.52 724 VAL A C 1
ATOM 3801 O O . VAL A 1 724 ? 107.125 154.015 143.383 1.00 80.52 724 VAL A O 1
ATOM 3805 N N . LEU A 1 725 ? 107.950 153.488 141.359 1.00 83.02 725 LEU A N 1
ATOM 3806 C CA . LEU A 1 725 ? 107.098 154.466 140.692 1.00 83.02 725 LEU A CA 1
ATOM 3807 C C . LEU A 1 725 ? 105.630 154.076 140.797 1.00 83.02 725 LEU A C 1
ATOM 3808 O O . LEU A 1 725 ? 104.756 154.948 140.847 1.00 83.02 725 LEU A O 1
ATOM 3813 N N . LEU A 1 726 ? 105.339 152.774 140.827 1.00 84.08 726 LEU A N 1
ATOM 3814 C CA . LEU A 1 726 ? 103.966 152.339 141.042 1.00 84.08 726 LEU A CA 1
ATOM 3815 C C . LEU A 1 726 ? 103.522 152.603 142.475 1.00 84.08 726 LEU A C 1
ATOM 3816 O O . LEU A 1 726 ? 102.341 152.877 142.716 1.00 84.08 726 LEU A O 1
ATOM 3821 N N . PHE A 1 727 ? 104.448 152.531 143.435 1.00 83.68 727 PHE A N 1
ATOM 3822 C CA . PHE A 1 727 ? 104.075 152.743 144.830 1.00 83.68 727 PHE A CA 1
ATOM 3823 C C . PHE A 1 727 ? 103.837 154.218 145.129 1.00 83.68 727 PHE A C 1
ATOM 3824 O O . PHE A 1 727 ? 102.926 154.557 145.893 1.00 83.68 727 PHE A O 1
ATOM 3832 N N . ILE A 1 728 ? 104.643 155.111 144.547 1.00 84.42 728 ILE A N 1
ATOM 3833 C CA . ILE A 1 728 ? 104.404 156.537 144.751 1.00 84.42 728 ILE A CA 1
ATOM 3834 C C . ILE A 1 728 ? 103.066 156.940 144.150 1.00 84.42 728 ILE A C 1
ATOM 3835 O O . ILE A 1 728 ? 102.407 157.865 144.643 1.00 84.42 728 ILE A O 1
ATOM 3840 N N . THR A 1 729 ? 102.642 156.264 143.080 1.00 90.81 729 THR A N 1
ATOM 3841 C CA . THR A 1 729 ? 101.300 156.487 142.554 1.00 90.81 729 THR A CA 1
ATOM 3842 C C . THR A 1 729 ? 100.241 156.050 143.557 1.00 90.81 729 THR A C 1
ATOM 3843 O O . THR A 1 729 ? 99.265 156.771 143.792 1.00 90.81 729 THR A O 1
ATOM 3847 N N . ALA A 1 730 ? 100.424 154.878 144.170 1.00 88.45 730 ALA A N 1
ATOM 3848 C CA . ALA A 1 730 ? 99.504 154.442 145.214 1.00 88.45 730 ALA A CA 1
ATOM 3849 C C . ALA A 1 730 ? 99.644 155.289 146.471 1.00 88.45 730 ALA A C 1
ATOM 3850 O O . ALA A 1 730 ? 98.666 155.474 147.204 1.00 88.45 730 ALA A O 1
ATOM 3852 N N . ILE A 1 731 ? 100.847 155.800 146.741 1.00 87.58 731 ILE A N 1
ATOM 3853 C CA . ILE A 1 731 ? 101.049 156.666 147.899 1.00 87.58 731 ILE A CA 1
ATOM 3854 C C . ILE A 1 731 ? 100.241 157.948 147.744 1.00 87.58 731 ILE A C 1
ATOM 3855 O O . ILE A 1 731 ? 99.550 158.389 148.670 1.00 87.58 731 ILE A O 1
ATOM 3860 N N . GLN A 1 732 ? 100.307 158.557 146.560 1.00 94.73 732 GLN A N 1
ATOM 3861 C CA . GLN A 1 732 ? 99.647 159.831 146.321 1.00 94.73 732 GLN A CA 1
ATOM 3862 C C . GLN A 1 732 ? 98.175 159.681 145.959 1.00 94.73 732 GLN A C 1
ATOM 3863 O O . GLN A 1 732 ? 97.405 160.625 146.168 1.00 94.73 732 GLN A O 1
ATOM 3869 N N . SER A 1 733 ? 97.761 158.517 145.448 1.00 94.63 733 SER A N 1
ATOM 3870 C CA . SER A 1 733 ? 96.376 158.351 145.014 1.00 94.63 733 SER A CA 1
ATOM 3871 C C . SER A 1 733 ? 95.403 158.567 146.166 1.00 94.63 733 SER A C 1
ATOM 3872 O O . SER A 1 733 ? 94.366 159.219 145.999 1.00 94.63 733 SER A O 1
ATOM 3875 N N . LEU A 1 734 ? 95.718 158.027 147.341 1.00 95.40 734 LEU A N 1
ATOM 3876 C CA . LEU A 1 734 ? 94.888 158.246 148.516 1.00 95.40 734 LEU A CA 1
ATOM 3877 C C . LEU A 1 734 ? 95.162 159.584 149.194 1.00 95.40 734 LEU A C 1
ATOM 3878 O O . LEU A 1 734 ? 94.357 160.013 150.027 1.00 95.40 734 LEU A O 1
ATOM 3883 N N . LEU A 1 735 ? 96.267 160.245 148.863 1.00 99.94 735 LEU A N 1
ATOM 3884 C CA . LEU A 1 735 ? 96.507 161.585 149.374 1.00 99.94 735 LEU A CA 1
ATOM 3885 C C . LEU A 1 735 ? 95.557 162.570 148.695 1.00 99.94 735 LEU A C 1
ATOM 3886 O O . LEU A 1 735 ? 95.348 162.495 147.480 1.00 99.94 735 LEU A O 1
ATOM 3891 N N . PRO A 1 736 ? 94.970 163.501 149.441 1.00 111.55 736 PRO A N 1
ATOM 3892 C CA . PRO A 1 736 ? 93.977 164.400 148.848 1.00 111.55 736 PRO A CA 1
ATOM 3893 C C . PRO A 1 736 ? 94.610 165.542 148.071 1.00 111.55 736 PRO A C 1
ATOM 3894 O O . PRO A 1 736 ? 95.722 165.991 148.357 1.00 111.55 736 PRO A O 1
ATOM 3898 N N . SER A 1 737 ? 93.871 166.009 147.066 1.00 112.29 737 SER A N 1
ATOM 3899 C CA . SER A 1 737 ? 94.272 167.160 146.271 1.00 112.29 737 SER A CA 1
ATOM 3900 C C . SER A 1 737 ? 93.031 167.744 145.613 1.00 112.29 737 SER A C 1
ATOM 3901 O O . SER A 1 737 ? 91.991 167.087 145.519 1.00 112.29 737 SER A O 1
ATOM 3904 N N . SER A 1 738 ? 93.152 168.996 145.168 1.00 113.48 738 SER A N 1
ATOM 3905 C CA . SER A 1 738 ? 92.010 169.679 144.567 1.00 113.48 738 SER A CA 1
ATOM 3906 C C . SER A 1 738 ? 91.643 169.071 143.218 1.00 113.48 738 SER A C 1
ATOM 3907 O O . SER A 1 738 ? 90.473 168.759 142.964 1.00 113.48 738 SER A O 1
ATOM 3910 N N . ARG A 1 739 ? 92.629 168.891 142.340 1.00 113.60 739 ARG A N 1
ATOM 3911 C CA . ARG A 1 739 ? 92.396 168.358 140.998 1.00 113.60 739 ARG A CA 1
ATOM 3912 C C . ARG A 1 739 ? 92.755 166.875 141.005 1.00 113.60 739 ARG A C 1
ATOM 3913 O O . ARG A 1 739 ? 93.796 166.456 140.502 1.00 113.60 739 ARG A O 1
ATOM 3921 N N . VAL A 1 740 ? 91.861 166.071 141.586 1.00 112.00 740 VAL A N 1
ATOM 3922 C CA . VAL A 1 740 ? 92.122 164.639 141.729 1.00 112.00 740 VAL A CA 1
ATOM 3923 C C . VAL A 1 740 ? 92.218 163.968 140.364 1.00 112.00 740 VAL A C 1
ATOM 3924 O O . VAL A 1 740 ? 93.114 163.152 140.118 1.00 112.00 740 VAL A O 1
ATOM 3928 N N . MET A 1 741 ? 91.301 164.296 139.460 1.00 116.45 741 MET A N 1
ATOM 3929 C CA . MET A 1 741 ? 91.290 163.693 138.133 1.00 116.45 741 MET A CA 1
ATOM 3930 C C . MET A 1 741 ? 92.380 164.264 137.224 1.00 116.45 741 MET A C 1
ATOM 3931 O O . MET A 1 741 ? 93.085 163.485 136.569 1.00 116.45 741 MET A O 1
ATOM 3936 N N . PRO A 1 742 ? 92.553 165.593 137.131 1.00 113.46 742 PRO A N 1
ATOM 3937 C CA . PRO A 1 742 ? 93.626 166.109 136.259 1.00 113.46 742 PRO A CA 1
ATOM 3938 C C . PRO A 1 742 ? 95.015 165.623 136.637 1.00 113.46 742 PRO A C 1
ATOM 3939 O O . PRO A 1 742 ? 95.849 165.410 135.748 1.00 113.46 742 PRO A O 1
ATOM 3943 N N . MET A 1 743 ? 95.297 165.444 137.930 1.00 113.78 743 MET A N 1
ATOM 3944 C CA . MET A 1 743 ? 96.596 164.906 138.318 1.00 113.78 743 MET A CA 1
ATOM 3945 C C . MET A 1 743 ? 96.705 163.424 137.982 1.00 113.78 743 MET A C 1
ATOM 3946 O O . MET A 1 743 ? 97.809 162.925 137.735 1.00 113.78 743 MET A O 1
ATOM 3951 N N . ALA A 1 744 ? 95.576 162.709 137.968 1.00 111.86 744 ALA A N 1
ATOM 3952 C CA . ALA A 1 744 ? 95.600 161.295 137.616 1.00 111.86 744 ALA A CA 1
ATOM 3953 C C . ALA A 1 744 ? 95.827 161.094 136.124 1.00 111.86 744 ALA A C 1
ATOM 3954 O O . ALA A 1 744 ? 96.420 160.087 135.720 1.00 111.86 744 ALA A O 1
ATOM 3956 N N . ILE A 1 745 ? 95.360 162.030 135.296 1.00 114.90 745 ILE A N 1
ATOM 3957 C CA . ILE A 1 745 ? 95.609 161.943 133.859 1.00 114.90 745 ILE A CA 1
ATOM 3958 C C . ILE A 1 745 ? 97.103 162.025 133.578 1.00 114.90 745 ILE A C 1
ATOM 3959 O O . ILE A 1 745 ? 97.654 161.233 132.804 1.00 114.90 745 ILE A O 1
ATOM 3964 N N . GLN A 1 746 ? 97.784 162.985 134.209 1.00 110.41 746 GLN A N 1
ATOM 3965 C CA . GLN A 1 746 ? 99.237 163.042 134.099 1.00 110.41 746 GLN A CA 1
ATOM 3966 C C . GLN A 1 746 ? 99.882 161.826 134.753 1.00 110.41 746 GLN A C 1
ATOM 3967 O O . GLN A 1 746 ? 100.856 161.278 134.227 1.00 110.41 746 GLN A O 1
ATOM 3973 N N . PHE A 1 747 ? 99.349 161.386 135.896 1.00 102.46 747 PHE A N 1
ATOM 3974 C CA . PHE A 1 747 ? 99.871 160.183 136.535 1.00 102.46 747 PHE A CA 1
ATOM 3975 C C . PHE A 1 747 ? 99.716 158.969 135.628 1.00 102.46 747 PHE A C 1
ATOM 3976 O O . PHE A 1 747 ? 100.606 158.113 135.568 1.00 102.46 747 PHE A O 1
ATOM 3984 N N . SER A 1 748 ? 98.590 158.876 134.919 1.00 106.13 748 SER A N 1
ATOM 3985 C CA . SER A 1 748 ? 98.408 157.787 133.966 1.00 106.13 748 SER A CA 1
ATOM 3986 C C . SER A 1 748 ? 99.437 157.859 132.846 1.00 106.13 748 SER A C 1
ATOM 3987 O O . SER A 1 748 ? 99.973 156.830 132.418 1.00 106.13 748 SER A O 1
ATOM 3990 N N . ILE A 1 749 ? 99.722 159.066 132.353 1.00 104.93 749 ILE A N 1
ATOM 3991 C CA . ILE A 1 749 ? 100.721 159.227 131.300 1.00 104.93 749 ILE A CA 1
ATOM 3992 C C . ILE A 1 749 ? 102.104 158.843 131.813 1.00 104.93 749 ILE A C 1
ATOM 3993 O O . ILE A 1 749 ? 102.844 158.100 131.157 1.00 104.93 749 ILE A O 1
ATOM 3998 N N . LEU A 1 750 ? 102.472 159.341 132.996 1.00 101.51 750 LEU A N 1
ATOM 3999 C CA . LEU A 1 750 ? 103.784 159.026 133.554 1.00 101.51 750 LEU A CA 1
ATOM 4000 C C . LEU A 1 750 ? 103.910 157.544 133.888 1.00 101.51 750 LEU A C 1
ATOM 4001 O O . LEU A 1 750 ? 104.954 156.935 133.630 1.00 101.51 750 LEU A O 1
ATOM 4006 N N . ILE A 1 751 ? 102.865 156.945 134.464 1.00 101.54 751 ILE A N 1
ATOM 4007 C CA . ILE A 1 751 ? 102.923 155.513 134.741 1.00 101.54 751 ILE A CA 1
ATOM 4008 C C . ILE A 1 751 ? 102.925 154.718 133.441 1.00 101.54 751 ILE A C 1
ATOM 4009 O O . ILE A 1 751 ? 103.454 153.601 133.390 1.00 101.54 751 ILE A O 1
ATOM 4014 N N . MET A 1 752 ? 102.337 155.268 132.375 1.00 102.00 752 MET A N 1
ATOM 4015 C CA . MET A 1 752 ? 102.450 154.648 131.061 1.00 102.00 752 MET A CA 1
ATOM 4016 C C . MET A 1 752 ? 103.808 154.915 130.427 1.00 102.00 752 MET A C 1
ATOM 4017 O O . MET A 1 752 ? 104.310 154.074 129.674 1.00 102.00 752 MET A O 1
ATOM 4022 N N . LEU A 1 753 ? 104.407 156.075 130.711 1.00 96.63 753 LEU A N 1
ATOM 4023 C CA . LEU A 1 753 ? 105.728 156.377 130.172 1.00 96.63 753 LEU A CA 1
ATOM 4024 C C . LEU A 1 753 ? 106.769 155.391 130.684 1.00 96.63 753 LEU A C 1
ATOM 4025 O O . LEU A 1 753 ? 107.617 154.919 129.919 1.00 96.63 753 LEU A O 1
ATOM 4030 N N . HIS A 1 754 ? 106.725 155.071 131.980 1.00 95.72 754 HIS A N 1
ATOM 4031 C CA . HIS A 1 754 ? 107.609 154.037 132.506 1.00 95.72 754 HIS A CA 1
ATOM 4032 C C . HIS A 1 754 ? 107.276 152.677 131.907 1.00 95.72 754 HIS A C 1
ATOM 4033 O O . HIS A 1 754 ? 108.180 151.911 131.555 1.00 95.72 754 HIS A O 1
ATOM 4040 N N . SER A 1 755 ? 105.984 152.361 131.783 1.00 99.03 755 SER A N 1
ATOM 4041 C CA . SER A 1 755 ? 105.591 151.105 131.154 1.00 99.03 755 SER A CA 1
ATOM 4042 C C . SER A 1 755 ? 105.971 151.076 129.680 1.00 99.03 755 SER A C 1
ATOM 4043 O O . SER A 1 755 ? 106.219 149.998 129.129 1.00 99.03 755 SER A O 1
ATOM 4046 N N . ALA A 1 756 ? 106.017 152.242 129.029 1.00 101.21 756 ALA A N 1
ATOM 4047 C CA . ALA A 1 756 ? 106.476 152.298 127.645 1.00 101.21 756 ALA A CA 1
ATOM 4048 C C . ALA A 1 756 ? 107.929 151.859 127.531 1.00 101.21 756 ALA A C 1
ATOM 4049 O O . ALA A 1 756 ? 108.289 151.106 126.619 1.00 101.21 756 ALA A O 1
ATOM 4051 N N . LEU A 1 757 ? 108.781 152.321 128.449 1.00 99.16 757 LEU A N 1
ATOM 4052 C CA . LEU A 1 757 ? 110.157 151.840 128.474 1.00 99.16 757 LEU A CA 1
ATOM 4053 C C . LEU A 1 757 ? 110.236 150.401 128.963 1.00 99.16 757 LEU A C 1
ATOM 4054 O O . LEU A 1 757 ? 111.139 149.661 128.559 1.00 99.16 757 LEU A O 1
ATOM 4059 N N . VAL A 1 758 ? 109.307 149.989 129.830 1.00 104.08 758 VAL A N 1
ATOM 4060 C CA . VAL A 1 758 ? 109.327 148.624 130.351 1.00 104.08 758 VAL A CA 1
ATOM 4061 C C . VAL A 1 758 ? 109.133 147.621 129.220 1.00 104.08 758 VAL A C 1
ATOM 4062 O O . VAL A 1 758 ? 109.878 146.641 129.103 1.00 104.08 758 VAL A O 1
ATOM 4066 N N . LEU A 1 759 ? 108.139 147.859 128.360 1.00 107.03 759 LEU A N 1
ATOM 4067 C CA . LEU A 1 759 ? 107.890 146.934 127.258 1.00 107.03 759 LEU A CA 1
ATOM 4068 C C . LEU A 1 759 ? 109.014 146.981 126.229 1.00 107.03 759 LEU A C 1
ATOM 4069 O O . LEU A 1 759 ? 109.387 145.946 125.665 1.00 107.03 759 LEU A O 1
ATOM 4074 N N . ILE A 1 760 ? 109.562 148.170 125.970 1.00 107.00 760 ILE A N 1
ATOM 4075 C CA . ILE A 1 760 ? 110.682 148.286 125.040 1.00 107.00 760 ILE A CA 1
ATOM 4076 C C . ILE A 1 760 ? 111.902 147.555 125.584 1.00 107.00 760 ILE A C 1
ATOM 4077 O O . ILE A 1 760 ? 112.592 146.833 124.853 1.00 107.00 760 ILE A O 1
ATOM 4082 N N . THR A 1 761 ? 112.182 147.720 126.876 1.00 106.95 761 THR A N 1
ATOM 4083 C CA . THR A 1 761 ? 113.320 147.061 127.503 1.00 106.95 761 THR A CA 1
ATOM 4084 C C . THR A 1 761 ? 113.050 145.603 127.848 1.00 106.95 761 THR A C 1
ATOM 4085 O O . THR A 1 761 ? 113.984 144.894 128.239 1.00 106.95 761 THR A O 1
ATOM 4089 N N . THR A 1 762 ? 111.804 145.144 127.736 1.00 115.52 762 THR A N 1
ATOM 4090 C CA . THR A 1 762 ? 111.478 143.730 127.858 1.00 115.52 762 THR A CA 1
ATOM 4091 C C . THR A 1 762 ? 110.979 143.151 126.540 1.00 115.52 762 THR A C 1
ATOM 4092 O O . THR A 1 762 ? 110.322 142.105 126.533 1.00 115.52 762 THR A O 1
ATOM 4096 N N . ALA A 1 763 ? 111.271 143.822 125.422 1.00 116.89 763 ALA A N 1
ATOM 4097 C CA . ALA A 1 763 ? 110.891 143.289 124.119 1.00 116.89 763 ALA A CA 1
ATOM 4098 C C . ALA A 1 763 ? 111.564 141.948 123.861 1.00 116.89 763 ALA A C 1
ATOM 4099 O O . ALA A 1 763 ? 110.931 141.015 123.353 1.00 116.89 763 ALA A O 1
ATOM 4101 N N . GLU A 1 764 ? 112.847 141.832 124.212 1.00 116.33 764 GLU A N 1
ATOM 4102 C CA . GLU A 1 764 ? 113.524 140.543 124.129 1.00 116.33 764 GLU A CA 1
ATOM 4103 C C . GLU A 1 764 ? 112.860 139.522 125.044 1.00 116.33 764 GLU A C 1
ATOM 4104 O O . GLU A 1 764 ? 112.731 138.345 124.686 1.00 116.33 764 GLU A O 1
ATOM 4110 N N . ASP A 1 765 ? 112.430 139.957 126.232 1.00 120.33 765 ASP A N 1
ATOM 4111 C CA . ASP A 1 765 ? 111.683 139.076 127.123 1.00 120.33 765 ASP A CA 1
ATOM 4112 C C . ASP A 1 765 ? 110.363 138.643 126.502 1.00 120.33 765 ASP A C 1
ATOM 4113 O O . ASP A 1 765 ? 109.907 137.517 126.734 1.00 120.33 765 ASP A O 1
ATOM 4118 N N . TYR A 1 766 ? 109.736 139.515 125.713 1.00 120.72 766 TYR A N 1
ATOM 4119 C CA . TYR A 1 766 ? 108.475 139.196 125.044 1.00 120.72 766 TYR A CA 1
ATOM 4120 C C . TYR A 1 766 ? 108.800 138.459 123.751 1.00 120.72 766 TYR A C 1
ATOM 4121 O O . TYR A 1 766 ? 109.001 139.064 122.697 1.00 120.72 766 TYR A O 1
ATOM 4130 N N . LYS A 1 767 ? 108.854 137.128 123.838 1.00 120.98 767 LYS A N 1
ATOM 4131 C CA . LYS A 1 767 ? 109.160 136.316 122.664 1.00 120.98 767 LYS A CA 1
ATOM 4132 C C . LYS A 1 767 ? 108.079 136.459 121.598 1.00 120.98 767 LYS A C 1
ATOM 4133 O O . LYS A 1 767 ? 108.378 136.468 120.397 1.00 120.98 767 LYS A O 1
ATOM 4139 N N . CYS A 1 768 ? 106.816 136.574 122.017 1.00 116.40 768 CYS A N 1
ATOM 4140 C CA . CYS A 1 768 ? 105.726 136.736 121.059 1.00 116.40 768 CYS A CA 1
ATOM 4141 C C . CYS A 1 768 ? 105.907 137.985 120.206 1.00 116.40 768 CYS A C 1
ATOM 4142 O O . CYS A 1 768 ? 105.450 138.024 119.058 1.00 116.40 768 CYS A O 1
ATOM 4145 N N . LEU A 1 769 ? 106.566 139.008 120.744 1.00 115.83 769 LEU A N 1
ATOM 4146 C CA . LEU A 1 769 ? 106.836 140.211 119.977 1.00 115.83 769 LEU A CA 1
ATOM 4147 C C . LEU A 1 769 ? 107.893 139.923 118.908 1.00 115.83 769 LEU A C 1
ATOM 4148 O O . LEU A 1 769 ? 108.705 139.007 119.061 1.00 115.83 769 LEU A O 1
ATOM 4153 N N . PRO A 1 770 ? 107.900 140.687 117.815 1.00 114.75 770 PRO A N 1
ATOM 4154 C CA . PRO A 1 770 ? 108.807 140.376 116.702 1.00 114.75 770 PRO A CA 1
ATOM 4155 C C . PRO A 1 770 ? 110.274 140.492 117.093 1.00 114.75 770 PRO A C 1
ATOM 4156 O O . PRO A 1 770 ? 110.640 141.119 118.090 1.00 114.75 770 PRO A O 1
ATOM 4160 N N . LEU A 1 771 ? 111.122 139.858 116.276 1.00 113.54 771 LEU A N 1
ATOM 4161 C CA . LEU A 1 771 ? 112.559 139.850 116.535 1.00 113.54 771 LEU A CA 1
ATOM 4162 C C . LEU A 1 771 ? 113.165 141.243 116.431 1.00 113.54 771 LEU A C 1
ATOM 4163 O O . LEU A 1 771 ? 114.104 141.565 117.167 1.00 113.54 771 LEU A O 1
ATOM 4168 N N . VAL A 1 772 ? 112.651 142.077 115.522 1.00 112.80 772 VAL A N 1
ATOM 4169 C CA . VAL A 1 772 ? 113.191 143.424 115.357 1.00 112.80 772 VAL A CA 1
ATOM 4170 C C . VAL A 1 772 ? 113.091 144.198 116.665 1.00 112.80 772 VAL A C 1
ATOM 4171 O O . VAL A 1 772 ? 114.038 144.880 117.075 1.00 112.80 772 VAL A O 1
ATOM 4175 N N . LEU A 1 773 ? 111.948 144.095 117.345 1.00 114.02 773 LEU A N 1
ATOM 4176 C CA . LEU A 1 773 ? 111.816 144.704 118.664 1.00 114.02 773 LEU A CA 1
ATOM 4177 C C . LEU A 1 773 ? 112.746 144.040 119.672 1.00 114.02 773 LEU A C 1
ATOM 4178 O O . LEU A 1 773 ? 113.324 144.716 120.531 1.00 114.02 773 LEU A O 1
ATOM 4183 N N . ARG A 1 774 ? 112.900 142.715 119.584 1.00 117.56 774 ARG A N 1
ATOM 4184 C CA . ARG A 1 774 ? 113.793 142.006 120.497 1.00 117.56 774 ARG A CA 1
ATOM 4185 C C . ARG A 1 774 ? 115.243 142.432 120.300 1.00 117.56 774 ARG A C 1
ATOM 4186 O O . ARG A 1 774 ? 115.996 142.564 121.272 1.00 117.56 774 ARG A O 1
ATOM 4194 N N . LYS A 1 775 ? 115.655 142.639 119.046 1.00 116.89 775 LYS A N 1
ATOM 4195 C CA . LYS A 1 775 ? 117.025 143.065 118.775 1.00 116.89 775 LYS A CA 1
ATOM 4196 C C . LYS A 1 775 ? 117.305 144.436 119.375 1.00 116.89 775 LYS A C 1
ATOM 4197 O O . LYS A 1 775 ? 118.399 144.683 119.896 1.00 116.89 775 LYS A O 1
ATOM 4203 N N . THR A 1 776 ? 116.327 145.343 119.308 1.00 117.28 776 THR A N 1
ATOM 4204 C CA . THR A 1 776 ? 116.504 146.670 119.889 1.00 117.28 776 THR A CA 1
ATOM 4205 C C . THR A 1 776 ? 116.741 146.587 121.391 1.00 117.28 776 THR A C 1
ATOM 4206 O O . THR A 1 776 ? 117.571 147.323 121.938 1.00 117.28 776 THR A O 1
ATOM 4210 N N . CYS A 1 777 ? 116.015 145.700 122.077 1.00 118.91 777 CYS A N 1
ATOM 4211 C CA . CYS A 1 777 ? 116.239 145.510 123.506 1.00 118.91 777 CYS A CA 1
ATOM 4212 C C . CYS A 1 777 ? 117.655 145.023 123.783 1.00 118.91 777 CYS A C 1
ATOM 4213 O O . CYS A 1 777 ? 118.321 145.514 124.703 1.00 118.91 777 CYS A O 1
ATOM 4216 N N . CYS A 1 778 ? 118.132 144.051 123.001 1.00 116.91 778 CYS A N 1
ATOM 4217 C CA . CYS A 1 778 ? 119.514 143.606 123.140 1.00 116.91 778 CYS A CA 1
ATOM 4218 C C . CYS A 1 778 ? 120.483 144.733 122.811 1.00 116.91 778 CYS A C 1
ATOM 4219 O O . CYS A 1 778 ? 121.461 144.955 123.535 1.00 116.91 778 CYS A O 1
ATOM 4222 N N . TRP A 1 779 ? 120.217 145.465 121.726 1.00 118.32 779 TRP A N 1
ATOM 4223 C CA . TRP A 1 779 ? 121.094 146.559 121.327 1.00 118.32 779 TRP A CA 1
ATOM 4224 C C . TRP A 1 779 ? 121.128 147.664 122.374 1.00 118.32 779 TRP A C 1
ATOM 4225 O O . TRP A 1 779 ? 122.141 148.363 122.507 1.00 118.32 779 TRP A O 1
ATOM 4236 N N . ILE A 1 780 ? 120.040 147.835 123.129 1.00 113.83 780 ILE A N 1
ATOM 4237 C CA . ILE A 1 780 ? 120.014 148.843 124.186 1.00 113.83 780 ILE A CA 1
ATOM 4238 C C . ILE A 1 780 ? 121.045 148.513 125.259 1.00 113.83 780 ILE A C 1
ATOM 4239 O O . ILE A 1 780 ? 121.816 149.377 125.694 1.00 113.83 780 ILE A O 1
ATOM 4244 N N . ASN A 1 781 ? 121.079 147.254 125.695 1.00 106.29 781 ASN A N 1
ATOM 4245 C CA . ASN A 1 781 ? 122.027 146.828 126.715 1.00 106.29 781 ASN A CA 1
ATOM 4246 C C . ASN A 1 781 ? 123.402 146.505 126.146 1.00 106.29 781 ASN A C 1
ATOM 4247 O O . ASN A 1 781 ? 124.363 146.401 126.916 1.00 106.29 781 ASN A O 1
ATOM 4252 N N . GLU A 1 782 ? 123.520 146.345 124.825 1.00 110.18 782 GLU A N 1
ATOM 4253 C CA . GLU A 1 782 ? 124.818 146.042 124.229 1.00 110.18 782 GLU A CA 1
ATOM 4254 C C . GLU A 1 782 ? 125.797 147.197 124.406 1.00 110.18 782 GLU A C 1
ATOM 4255 O O . GLU A 1 782 ? 126.973 146.977 124.717 1.00 110.18 782 GLU A O 1
ATOM 4261 N N . THR A 1 783 ? 125.335 148.429 124.216 1.00 103.92 783 THR A N 1
ATOM 4262 C CA . THR A 1 783 ? 126.176 149.612 124.343 1.00 103.92 783 THR A CA 1
ATOM 4263 C C . THR A 1 783 ? 125.821 150.345 125.629 1.00 103.92 783 THR A C 1
ATOM 4264 O O . THR A 1 783 ? 124.640 150.530 125.938 1.00 103.92 783 THR A O 1
ATOM 4268 N N . TYR A 1 784 ? 126.850 150.756 126.372 1.00 99.12 784 TYR A N 1
ATOM 4269 C CA . TYR A 1 784 ? 126.636 151.356 127.685 1.00 99.12 784 TYR A CA 1
ATOM 4270 C C . TYR A 1 784 ? 125.901 152.688 127.581 1.00 99.12 784 TYR A C 1
ATOM 4271 O O . TYR A 1 784 ? 125.047 152.998 128.419 1.00 99.12 784 TYR A O 1
ATOM 4280 N N . LEU A 1 785 ? 126.224 153.491 126.564 1.00 98.96 785 LEU A N 1
ATOM 4281 C CA . LEU A 1 785 ? 125.590 154.799 126.422 1.00 98.96 785 LEU A CA 1
ATOM 4282 C C . LEU A 1 785 ? 124.096 154.672 126.152 1.00 98.96 785 LEU A C 1
ATOM 4283 O O . LEU A 1 785 ? 123.296 155.447 126.689 1.00 98.96 785 LEU A O 1
ATOM 4288 N N . ALA A 1 786 ? 123.698 153.708 125.316 1.00 98.93 786 ALA A N 1
ATOM 4289 C CA . ALA A 1 786 ? 122.275 153.519 125.048 1.00 98.93 786 ALA A CA 1
ATOM 4290 C C . ALA A 1 786 ? 121.523 153.082 126.296 1.00 98.93 786 ALA A C 1
ATOM 4291 O O . ALA A 1 786 ? 120.350 153.430 126.465 1.00 98.93 786 ALA A O 1
ATOM 4293 N N . ARG A 1 787 ? 122.169 152.312 127.172 1.00 95.56 787 ARG A N 1
ATOM 4294 C CA . ARG A 1 787 ? 121.542 151.970 128.440 1.00 95.56 787 ARG A CA 1
ATOM 4295 C C . ARG A 1 787 ? 121.589 153.132 129.423 1.00 95.56 787 ARG A C 1
ATOM 4296 O O . ARG A 1 787 ? 120.676 153.279 130.242 1.00 95.56 787 ARG A O 1
ATOM 4304 N N . ASN A 1 788 ? 122.626 153.972 129.350 1.00 91.36 788 ASN A N 1
ATOM 4305 C CA . ASN A 1 788 ? 122.742 155.086 130.285 1.00 91.36 788 ASN A CA 1
ATOM 4306 C C . ASN A 1 788 ? 121.594 156.072 130.122 1.00 91.36 788 ASN A C 1
ATOM 4307 O O . ASN A 1 788 ? 121.027 156.544 131.114 1.00 91.36 788 ASN A O 1
ATOM 4312 N N . VAL A 1 789 ? 121.234 156.395 128.878 1.00 89.39 789 VAL A N 1
ATOM 4313 C CA . VAL A 1 789 ? 120.149 157.343 128.653 1.00 89.39 789 VAL A CA 1
ATOM 4314 C C . VAL A 1 789 ? 118.821 156.758 129.122 1.00 89.39 789 VAL A C 1
ATOM 4315 O O . VAL A 1 789 ? 117.981 157.468 129.686 1.00 89.39 789 VAL A O 1
ATOM 4319 N N . ILE A 1 790 ? 118.615 155.455 128.912 1.00 88.94 790 ILE A N 1
ATOM 4320 C CA . ILE A 1 790 ? 117.403 154.810 129.407 1.00 88.94 790 ILE A CA 1
ATOM 4321 C C . ILE A 1 790 ? 117.397 154.777 130.930 1.00 88.94 790 ILE A C 1
ATOM 4322 O O . ILE A 1 790 ? 116.363 155.020 131.566 1.00 88.94 790 ILE A O 1
ATOM 4327 N N . ILE A 1 791 ? 118.548 154.482 131.542 1.00 83.68 791 ILE A N 1
ATOM 4328 C CA . ILE A 1 791 ? 118.631 154.498 133.000 1.00 83.68 791 ILE A CA 1
ATOM 4329 C C . ILE A 1 791 ? 118.361 155.903 133.525 1.00 83.68 791 ILE A C 1
ATOM 4330 O O . ILE A 1 791 ? 117.637 156.086 134.511 1.00 83.68 791 ILE A O 1
ATOM 4335 N N . PHE A 1 792 ? 118.939 156.917 132.874 1.00 82.26 792 PHE A N 1
ATOM 4336 C CA . PHE A 1 792 ? 118.610 158.298 133.215 1.00 82.26 792 PHE A CA 1
ATOM 4337 C C . PHE A 1 792 ? 117.139 158.593 132.957 1.00 82.26 792 PHE A C 1
ATOM 4338 O O . PHE A 1 792 ? 116.490 159.285 133.749 1.00 82.26 792 PHE A O 1
ATOM 4346 N N . ALA A 1 793 ? 116.598 158.084 131.847 1.00 81.54 793 ALA A N 1
ATOM 4347 C CA . ALA A 1 793 ? 115.206 158.360 131.507 1.00 81.54 793 ALA A CA 1
ATOM 4348 C C . ALA A 1 793 ? 114.259 157.803 132.562 1.00 81.54 793 ALA A C 1
ATOM 4349 O O . ALA A 1 793 ? 113.382 158.516 133.062 1.00 81.54 793 ALA A O 1
ATOM 4351 N N . SER A 1 794 ? 114.427 156.527 132.920 1.00 80.49 794 SER A N 1
ATOM 4352 C CA . SER A 1 794 ? 113.553 155.920 133.919 1.00 80.49 794 SER A CA 1
ATOM 4353 C C . SER A 1 794 ? 113.718 156.578 135.282 1.00 80.49 794 SER A C 1
ATOM 4354 O O . SER A 1 794 ? 112.785 156.571 136.092 1.00 80.49 794 SER A O 1
ATOM 4357 N N . ILE A 1 795 ? 114.896 157.143 135.553 1.00 78.42 795 ILE A N 1
ATOM 4358 C CA . ILE A 1 795 ? 115.096 157.896 136.786 1.00 78.42 795 ILE A CA 1
ATOM 4359 C C . ILE A 1 795 ? 114.190 159.119 136.811 1.00 78.42 795 ILE A C 1
ATOM 4360 O O . ILE A 1 795 ? 113.581 159.441 137.839 1.00 78.42 795 ILE A O 1
ATOM 4365 N N . LEU A 1 796 ? 114.078 159.814 135.676 1.00 80.88 796 LEU A N 1
ATOM 4366 C CA . LEU A 1 796 ? 113.296 161.045 135.629 1.00 80.88 796 LEU A CA 1
ATOM 4367 C C . LEU A 1 796 ? 111.815 160.780 135.880 1.00 80.88 796 LEU A C 1
ATOM 4368 O O . LEU A 1 796 ? 111.163 161.536 136.609 1.00 80.88 796 LEU A O 1
ATOM 4373 N N . ILE A 1 797 ? 111.270 159.708 135.296 1.00 85.82 797 ILE A N 1
ATOM 4374 C CA . ILE A 1 797 ? 109.838 159.436 135.425 1.00 85.82 797 ILE A CA 1
ATOM 4375 C C . ILE A 1 797 ? 109.446 159.303 136.889 1.00 85.82 797 ILE A C 1
ATOM 4376 O O . ILE A 1 797 ? 108.379 159.771 137.306 1.00 85.82 797 ILE A O 1
ATOM 4381 N N . ASN A 1 798 ? 110.295 158.658 137.691 1.00 84.72 798 ASN A N 1
ATOM 4382 C CA . ASN A 1 798 ? 110.048 158.607 139.127 1.00 84.72 798 ASN A CA 1
ATOM 4383 C C . ASN A 1 798 ? 110.059 160.006 139.730 1.00 84.72 798 ASN A C 1
ATOM 4384 O O . ASN A 1 798 ? 109.277 160.305 140.640 1.00 84.72 798 ASN A O 1
ATOM 4389 N N . PHE A 1 799 ? 110.942 160.878 139.236 1.00 83.21 799 PHE A N 1
ATOM 4390 C CA . PHE A 1 799 ? 111.007 162.239 139.759 1.00 83.21 799 PHE A CA 1
ATOM 4391 C C . PHE A 1 799 ? 109.842 163.085 139.259 1.00 83.21 799 PHE A C 1
ATOM 4392 O O . PHE A 1 799 ? 109.264 163.859 140.029 1.00 83.21 799 PHE A O 1
ATOM 4400 N N . LEU A 1 800 ? 109.483 162.966 137.978 1.00 87.63 800 LEU A N 1
ATOM 4401 C CA . LEU A 1 800 ? 108.337 163.725 137.482 1.00 87.63 800 LEU A CA 1
ATOM 4402 C C . LEU A 1 800 ? 107.054 163.313 138.191 1.00 87.63 800 LEU A C 1
ATOM 4403 O O . LEU A 1 800 ? 106.230 164.164 138.544 1.00 87.63 800 LEU A O 1
ATOM 4408 N N . GLY A 1 801 ? 106.868 162.011 138.413 1.00 86.55 801 GLY A N 1
ATOM 4409 C CA . GLY A 1 801 ? 105.708 161.560 139.161 1.00 86.55 801 GLY A CA 1
ATOM 4410 C C . GLY A 1 801 ? 105.713 162.028 140.602 1.00 86.55 801 GLY A C 1
ATOM 4411 O O . GLY A 1 801 ? 104.651 162.246 141.192 1.00 86.55 801 GLY A O 1
ATOM 4412 N N . ALA A 1 802 ? 106.900 162.188 141.189 1.00 86.59 802 ALA A N 1
ATOM 4413 C CA . ALA A 1 802 ? 107.022 162.577 142.587 1.00 86.59 802 ALA A CA 1
ATOM 4414 C C . ALA A 1 802 ? 106.890 164.078 142.816 1.00 86.59 802 ALA A C 1
ATOM 4415 O O . ALA A 1 802 ? 106.718 164.493 143.966 1.00 86.59 802 ALA A O 1
ATOM 4417 N N . ILE A 1 803 ? 106.972 164.900 141.770 1.00 90.75 803 ILE A N 1
ATOM 4418 C CA . ILE A 1 803 ? 106.887 166.342 141.930 1.00 90.75 803 ILE A CA 1
ATOM 4419 C C . ILE A 1 803 ? 105.604 166.923 141.347 1.00 90.75 803 ILE A C 1
ATOM 4420 O O . ILE A 1 803 ? 105.155 167.978 141.811 1.00 90.75 803 ILE A O 1
ATOM 4425 N N . LEU A 1 804 ? 105.004 166.278 140.342 1.00 99.21 804 LEU A N 1
ATOM 4426 C CA . LEU A 1 804 ? 103.841 166.866 139.686 1.00 99.21 804 LEU A CA 1
ATOM 4427 C C . LEU A 1 804 ? 102.678 167.035 140.653 1.00 99.21 804 LEU A C 1
ATOM 4428 O O . LEU A 1 804 ? 101.875 167.961 140.499 1.00 99.21 804 LEU A O 1
ATOM 4433 N N . ASN A 1 805 ? 102.578 166.163 141.659 1.00 97.84 805 ASN A N 1
ATOM 4434 C CA . ASN A 1 805 ? 101.547 166.325 142.678 1.00 97.84 805 ASN A CA 1
ATOM 4435 C C . ASN A 1 805 ? 101.737 167.623 143.451 1.00 97.84 805 ASN A C 1
ATOM 4436 O O . ASN A 1 805 ? 100.762 168.319 143.760 1.00 97.84 805 ASN A O 1
ATOM 4441 N N . ILE A 1 806 ? 102.986 167.963 143.776 1.00 97.88 806 ILE A N 1
ATOM 4442 C CA . ILE A 1 806 ? 103.256 169.193 144.513 1.00 97.88 806 ILE A CA 1
ATOM 4443 C C . ILE A 1 806 ? 102.949 170.414 143.655 1.00 97.88 806 ILE A C 1
ATOM 4444 O O . ILE A 1 806 ? 102.475 171.439 144.160 1.00 97.88 806 ILE A O 1
ATOM 4449 N N . LEU A 1 807 ? 103.221 170.333 142.349 1.00 99.03 807 LEU A N 1
ATOM 4450 C CA . LEU A 1 807 ? 102.913 171.453 141.464 1.00 99.03 807 LEU A CA 1
ATOM 4451 C C . LEU A 1 807 ? 101.413 171.700 141.368 1.00 99.03 807 LEU A C 1
ATOM 4452 O O . LEU A 1 807 ? 100.986 172.850 141.217 1.00 99.03 807 LEU A O 1
ATOM 4457 N N . TRP A 1 808 ? 100.601 170.642 141.446 1.00 111.43 808 TRP A N 1
ATOM 4458 C CA . TRP A 1 808 ? 99.156 170.830 141.513 1.00 111.43 808 TRP A CA 1
ATOM 4459 C C . TRP A 1 808 ? 98.758 171.585 142.775 1.00 111.43 808 TRP A C 1
ATOM 4460 O O . TRP A 1 808 ? 97.855 172.430 142.743 1.00 111.43 808 TRP A O 1
ATOM 4471 N N . CYS A 1 809 ? 99.412 171.289 143.897 1.00 117.43 809 CYS A N 1
ATOM 4472 C CA . CYS A 1 809 ? 99.140 172.012 145.132 1.00 117.43 809 CYS A CA 1
ATOM 4473 C C . CYS A 1 809 ? 99.511 173.482 144.981 1.00 117.43 809 CYS A C 1
ATOM 4474 O O . CYS A 1 809 ? 100.553 173.823 144.413 1.00 117.43 809 CYS A O 1
ATOM 4477 N N . ASP A 1 810 ? 98.649 174.353 145.493 1.00 120.03 810 ASP A N 1
ATOM 4478 C CA . ASP A 1 810 ? 98.858 175.791 145.385 1.00 120.03 810 ASP A CA 1
ATOM 4479 C C . ASP A 1 810 ? 99.532 176.347 146.636 1.00 120.03 810 ASP A C 1
ATOM 4480 O O . ASP A 1 810 ? 99.132 177.388 147.156 1.00 120.03 810 ASP A O 1
ATOM 4485 N N . CYS A 1 832 ? 96.472 168.933 150.396 1.00 108.80 832 CYS A N 1
ATOM 4486 C CA . CYS A 1 832 ? 97.777 169.538 150.157 1.00 108.80 832 CYS A CA 1
ATOM 4487 C C . CYS A 1 832 ? 98.318 170.191 151.425 1.00 108.80 832 CYS A C 1
ATOM 4488 O O . CYS A 1 832 ? 99.285 170.952 151.379 1.00 108.80 832 CYS A O 1
ATOM 4491 N N . SER A 1 833 ? 97.690 169.885 152.560 1.00 100.04 833 SER A N 1
ATOM 4492 C CA . SER A 1 833 ? 98.075 170.443 153.848 1.00 100.04 833 SER A CA 1
ATOM 4493 C C . SER A 1 833 ? 99.128 169.602 154.560 1.00 100.04 833 SER A C 1
ATOM 4494 O O . SER A 1 833 ? 99.332 169.770 155.768 1.00 100.04 833 SER A O 1
ATOM 4497 N N . TYR A 1 834 ? 99.797 168.704 153.841 1.00 95.96 834 TYR A N 1
ATOM 4498 C CA . TYR A 1 834 ? 100.815 167.819 154.405 1.00 95.96 834 TYR A CA 1
ATOM 4499 C C . TYR A 1 834 ? 102.069 167.917 153.548 1.00 95.96 834 TYR A C 1
ATOM 4500 O O . TYR A 1 834 ? 102.417 166.980 152.820 1.00 95.96 834 TYR A O 1
ATOM 4509 N N . PRO A 1 835 ? 102.787 169.041 153.624 1.00 89.17 835 PRO A N 1
ATOM 4510 C CA . PRO A 1 835 ? 103.901 169.256 152.690 1.00 89.17 835 PRO A CA 1
ATOM 4511 C C . PRO A 1 835 ? 105.109 168.369 152.941 1.00 89.17 835 PRO A C 1
ATOM 4512 O O . PRO A 1 835 ? 105.929 168.210 152.029 1.00 89.17 835 PRO A O 1
ATOM 4516 N N . GLU A 1 836 ? 105.256 167.789 154.135 1.00 88.44 836 GLU A N 1
ATOM 4517 C CA . GLU A 1 836 ? 106.401 166.916 154.377 1.00 88.44 836 GLU A CA 1
ATOM 4518 C C . GLU A 1 836 ? 106.221 165.545 153.736 1.00 88.44 836 GLU A C 1
ATOM 4519 O O . GLU A 1 836 ? 107.212 164.915 153.352 1.00 88.44 836 GLU A O 1
ATOM 4525 N N . TYR A 1 837 ? 104.980 165.064 153.610 1.00 85.50 837 TYR A N 1
ATOM 4526 C CA . TYR A 1 837 ? 104.770 163.775 152.957 1.00 85.50 837 TYR A CA 1
ATOM 4527 C C . TYR A 1 837 ? 105.096 163.825 151.471 1.00 85.50 837 TYR A C 1
ATOM 4528 O O . TYR A 1 837 ? 105.537 162.818 150.906 1.00 85.50 837 TYR A O 1
ATOM 4537 N N . PHE A 1 838 ? 104.899 164.973 150.819 1.00 83.82 838 PHE A N 1
ATOM 4538 C CA . PHE A 1 838 ? 105.311 165.073 149.425 1.00 83.82 838 PHE A CA 1
ATOM 4539 C C . PHE A 1 838 ? 106.826 165.108 149.274 1.00 83.82 838 PHE A C 1
ATOM 4540 O O . PHE A 1 838 ? 107.335 164.781 148.197 1.00 83.82 838 PHE A O 1
ATOM 4548 N N . VAL A 1 839 ? 107.555 165.492 150.323 1.00 74.19 839 VAL A N 1
ATOM 4549 C CA . VAL A 1 839 ? 109.013 165.488 150.249 1.00 74.19 839 VAL A CA 1
ATOM 4550 C C . VAL A 1 839 ? 109.547 164.061 150.228 1.00 74.19 839 VAL A C 1
ATOM 4551 O O . VAL A 1 839 ? 110.496 163.751 149.498 1.00 74.19 839 VAL A O 1
ATOM 4555 N N . PHE A 1 840 ? 108.949 163.167 151.023 1.00 72.78 840 PHE A N 1
ATOM 4556 C CA . PHE A 1 840 ? 109.416 161.785 151.065 1.00 72.78 840 PHE A CA 1
ATOM 4557 C C . PHE A 1 840 ? 109.250 161.076 149.730 1.00 72.78 840 PHE A C 1
ATOM 4558 O O . PHE A 1 840 ? 109.946 160.086 149.477 1.00 72.78 840 PHE A O 1
ATOM 4566 N N . THR A 1 841 ? 108.343 161.550 148.873 1.00 70.35 841 THR A N 1
ATOM 4567 C CA . THR A 1 841 ? 108.246 160.994 147.528 1.00 70.35 841 THR A CA 1
ATOM 4568 C C . THR A 1 841 ? 109.531 161.230 146.745 1.00 70.35 841 THR A C 1
ATOM 4569 O O . THR A 1 841 ? 109.959 160.370 145.966 1.00 70.35 841 THR A O 1
ATOM 4573 N N . GLY A 1 842 ? 110.157 162.392 146.934 1.00 67.53 842 GLY A N 1
ATOM 4574 C CA . GLY A 1 842 ? 111.476 162.606 146.363 1.00 67.53 842 GLY A CA 1
ATOM 4575 C C . GLY A 1 842 ? 112.518 161.685 146.965 1.00 67.53 842 GLY A C 1
ATOM 4576 O O . GLY A 1 842 ? 113.391 161.173 146.257 1.00 67.53 842 GLY A O 1
ATOM 4577 N N . VAL A 1 843 ? 112.446 161.465 148.280 1.00 64.16 843 VAL A N 1
ATOM 4578 C CA . VAL A 1 843 ? 113.267 160.435 148.907 1.00 64.16 843 VAL A CA 1
ATOM 4579 C C . VAL A 1 843 ? 112.949 159.077 148.300 1.00 64.16 843 VAL A C 1
ATOM 4580 O O . VAL A 1 843 ? 113.842 158.249 148.079 1.00 64.16 843 VAL A O 1
ATOM 4584 N N . LEU A 1 844 ? 111.671 158.832 148.010 1.00 61.64 844 LEU A N 1
ATOM 4585 C CA . LEU A 1 844 ? 111.266 157.618 147.319 1.00 61.64 844 LEU A CA 1
ATOM 4586 C C . LEU A 1 844 ? 111.743 157.584 145.874 1.00 61.64 844 LEU A C 1
ATOM 4587 O O . LEU A 1 844 ? 111.654 156.530 145.235 1.00 61.64 844 LEU A O 1
ATOM 4592 N N . ALA A 1 845 ? 112.222 158.708 145.341 1.00 60.77 845 ALA A N 1
ATOM 4593 C CA . ALA A 1 845 ? 112.843 158.731 144.023 1.00 60.77 845 ALA A CA 1
ATOM 4594 C C . ALA A 1 845 ? 114.361 158.661 144.094 1.00 60.77 845 ALA A C 1
ATOM 4595 O O . ALA A 1 845 ? 114.998 158.202 143.139 1.00 60.77 845 ALA A O 1
ATOM 4597 N N . MET A 1 846 ? 114.953 159.112 145.202 1.00 62.14 846 MET A N 1
ATOM 4598 C CA . MET A 1 846 ? 116.403 159.043 145.349 1.00 62.14 846 MET A CA 1
ATOM 4599 C C . MET A 1 846 ? 116.888 157.605 145.471 1.00 62.14 846 MET A C 1
ATOM 4600 O O . MET A 1 846 ? 118.020 157.299 145.080 1.00 62.14 846 MET A O 1
ATOM 4605 N N . VAL A 1 847 ? 116.057 156.715 146.017 1.00 61.25 847 VAL A N 1
ATOM 4606 C CA . VAL A 1 847 ? 116.428 155.306 146.092 1.00 61.25 847 VAL A CA 1
ATOM 4607 C C . VAL A 1 847 ? 116.542 154.711 144.695 1.00 61.25 847 VAL A C 1
ATOM 4608 O O . VAL A 1 847 ? 117.397 153.852 144.446 1.00 61.25 847 VAL A O 1
ATOM 4612 N N . THR A 1 848 ? 115.699 155.162 143.762 1.00 65.03 848 THR A N 1
ATOM 4613 C CA . THR A 1 848 ? 115.761 154.661 142.392 1.00 65.03 848 THR A CA 1
ATOM 4614 C C . THR A 1 848 ? 117.144 154.867 141.787 1.00 65.03 848 THR A C 1
ATOM 4615 O O . THR A 1 848 ? 117.622 154.030 141.014 1.00 65.03 848 THR A O 1
ATOM 4619 N N . CYS A 1 849 ? 117.799 155.981 142.121 1.00 66.34 849 CYS A N 1
ATOM 4620 C CA . CYS A 1 849 ? 119.179 156.177 141.691 1.00 66.34 849 CYS A CA 1
ATOM 4621 C C . CYS A 1 849 ? 120.098 155.137 142.316 1.00 66.34 849 CYS A C 1
ATOM 4622 O O . CYS A 1 849 ? 120.974 154.585 141.640 1.00 66.34 849 CYS A O 1
ATOM 4625 N N . ALA A 1 850 ? 119.914 154.855 143.609 1.00 61.17 850 ALA A N 1
ATOM 4626 C CA . ALA A 1 850 ? 120.714 153.827 144.265 1.00 61.17 850 ALA A CA 1
ATOM 4627 C C . ALA A 1 850 ? 120.404 152.443 143.717 1.00 61.17 850 ALA A C 1
ATOM 4628 O O . ALA A 1 850 ? 121.282 151.573 143.702 1.00 61.17 850 ALA A O 1
ATOM 4630 N N . VAL A 1 851 ? 119.165 152.222 143.275 1.00 65.46 851 VAL A N 1
ATOM 4631 C CA . VAL A 1 851 ? 118.796 150.943 142.678 1.00 65.46 851 VAL A CA 1
ATOM 4632 C C . VAL A 1 851 ? 119.609 150.697 141.414 1.00 65.46 851 VAL A C 1
ATOM 4633 O O . VAL A 1 851 ? 120.001 149.562 141.116 1.00 65.46 851 VAL A O 1
ATOM 4637 N N . PHE A 1 852 ? 119.894 151.760 140.663 1.00 71.39 852 PHE A N 1
ATOM 4638 C CA . PHE A 1 852 ? 120.531 151.641 139.353 1.00 71.39 852 PHE A CA 1
ATOM 4639 C C . PHE A 1 852 ? 122.035 151.501 139.566 1.00 71.39 852 PHE A C 1
ATOM 4640 O O . PHE A 1 852 ? 122.808 152.459 139.488 1.00 71.39 852 PHE A O 1
ATOM 4648 N N . LEU A 1 853 ? 122.447 150.265 139.854 1.00 73.34 853 LEU A N 1
ATOM 4649 C CA . LEU A 1 853 ? 123.832 149.998 140.227 1.00 73.34 853 LEU A CA 1
ATOM 4650 C C . LEU A 1 853 ? 124.792 150.248 139.069 1.00 73.34 853 LEU A C 1
ATOM 4651 O O . LEU A 1 853 ? 125.870 150.820 139.263 1.00 73.34 853 LEU A O 1
ATOM 4656 N N . ARG A 1 854 ? 124.419 149.828 137.859 1.00 84.82 854 ARG A N 1
ATOM 4657 C CA . ARG A 1 854 ? 125.378 149.789 136.760 1.00 84.82 854 ARG A CA 1
ATOM 4658 C C . ARG A 1 854 ? 125.790 151.179 136.291 1.00 84.82 854 ARG A C 1
ATOM 4659 O O . ARG A 1 854 ? 126.913 151.352 135.803 1.00 84.82 854 ARG A O 1
ATOM 4667 N N . LEU A 1 855 ? 124.917 152.174 136.422 1.00 81.78 855 LEU A N 1
ATOM 4668 C CA . LEU A 1 855 ? 125.228 153.494 135.893 1.00 81.78 855 LEU A CA 1
ATOM 4669 C C . LEU A 1 855 ? 126.366 154.135 136.687 1.00 81.78 855 LEU A C 1
ATOM 4670 O O . LEU A 1 855 ? 126.501 153.938 137.897 1.00 81.78 855 LEU A O 1
ATOM 4675 N N . ASN A 1 856 ? 127.188 154.909 135.981 1.00 80.06 856 ASN A N 1
ATOM 4676 C CA . ASN A 1 856 ? 128.475 155.350 136.502 1.00 80.06 856 ASN A CA 1
ATOM 4677 C C . ASN A 1 856 ? 128.259 156.310 137.670 1.00 80.06 856 ASN A C 1
ATOM 4678 O O . ASN A 1 856 ? 127.245 157.005 137.756 1.00 80.06 856 ASN A O 1
ATOM 4683 N N . SER A 1 857 ? 129.244 156.345 138.573 1.00 79.27 857 SER A N 1
ATOM 4684 C CA . SER A 1 857 ? 129.102 157.104 139.814 1.00 79.27 857 SER A CA 1
ATOM 4685 C C . SER A 1 857 ? 129.012 158.604 139.553 1.00 79.27 857 SER A C 1
ATOM 4686 O O . SER A 1 857 ? 128.105 159.277 140.057 1.00 79.27 857 SER A O 1
ATOM 4689 N N . VAL A 1 858 ? 129.951 159.154 138.777 1.00 75.65 858 VAL A N 1
ATOM 4690 C CA . VAL A 1 858 ? 129.956 160.598 138.553 1.00 75.65 858 VAL A CA 1
ATOM 4691 C C . VAL A 1 858 ? 128.732 161.018 137.751 1.00 75.65 858 VAL A C 1
ATOM 4692 O O . VAL A 1 858 ? 128.181 162.105 137.960 1.00 75.65 858 VAL A O 1
ATOM 4696 N N . LEU A 1 859 ? 128.291 160.174 136.817 1.00 75.14 859 LEU A N 1
ATOM 4697 C CA . LEU A 1 859 ? 127.040 160.443 136.118 1.00 75.14 859 LEU A CA 1
ATOM 4698 C C . LEU A 1 859 ? 125.863 160.419 137.083 1.00 75.14 859 LEU A C 1
ATOM 4699 O O . LEU A 1 859 ? 124.898 161.174 136.917 1.00 75.14 859 LEU A O 1
ATOM 4704 N N . LYS A 1 860 ? 125.920 159.547 138.092 1.00 75.61 860 LYS A N 1
ATOM 4705 C CA . LYS A 1 860 ? 124.850 159.494 139.083 1.00 75.61 860 LYS A CA 1
ATOM 4706 C C . LYS A 1 860 ? 124.811 160.766 139.922 1.00 75.61 860 LYS A C 1
ATOM 4707 O O . LYS A 1 860 ? 123.728 161.278 140.224 1.00 75.61 860 LYS A O 1
ATOM 4713 N N . LEU A 1 861 ? 125.978 161.296 140.300 1.00 73.47 861 LEU A N 1
ATOM 4714 C CA . LEU A 1 861 ? 126.009 162.541 141.063 1.00 73.47 861 LEU A CA 1
ATOM 4715 C C . LEU A 1 861 ? 125.392 163.688 140.278 1.00 73.47 861 LEU A C 1
ATOM 4716 O O . LEU A 1 861 ? 124.649 164.503 140.837 1.00 73.47 861 LEU A O 1
ATOM 4721 N N . ALA A 1 862 ? 125.701 163.776 138.983 1.00 77.75 862 ALA A N 1
ATOM 4722 C CA . ALA A 1 862 ? 125.170 164.860 138.165 1.00 77.75 862 ALA A CA 1
ATOM 4723 C C . ALA A 1 862 ? 123.650 164.809 138.109 1.00 77.75 862 ALA A C 1
ATOM 4724 O O . ALA A 1 862 ? 122.978 165.838 138.239 1.00 77.75 862 ALA A O 1
ATOM 4726 N N . VAL A 1 863 ? 123.086 163.616 137.912 1.00 78.44 863 VAL A N 1
ATOM 4727 C CA . VAL A 1 863 ? 121.633 163.500 137.910 1.00 78.44 863 VAL A CA 1
ATOM 4728 C C . VAL A 1 863 ? 121.083 163.636 139.327 1.00 78.44 863 VAL A C 1
ATOM 4729 O O . VAL A 1 863 ? 120.004 164.204 139.526 1.00 78.44 863 VAL A O 1
ATOM 4733 N N . LEU A 1 864 ? 121.814 163.145 140.332 1.00 77.09 864 LEU A N 1
ATOM 4734 C CA . LEU A 1 864 ? 121.367 163.299 141.713 1.00 77.09 864 LEU A CA 1
ATOM 4735 C C . LEU A 1 864 ? 121.345 164.764 142.124 1.00 77.09 864 LEU A C 1
ATOM 4736 O O . LEU A 1 864 ? 120.430 165.205 142.830 1.00 77.09 864 LEU A O 1
ATOM 4741 N N . LEU A 1 865 ? 122.350 165.532 141.697 1.00 79.74 865 LEU A N 1
ATOM 4742 C CA . LEU A 1 865 ? 122.386 166.954 142.016 1.00 79.74 865 LEU A CA 1
ATOM 4743 C C . LEU A 1 865 ? 121.205 167.703 141.417 1.00 79.74 865 LEU A C 1
ATOM 4744 O O . LEU A 1 865 ? 120.857 168.783 141.905 1.00 79.74 865 LEU A O 1
ATOM 4749 N N . ILE A 1 866 ? 120.588 167.158 140.367 1.00 78.67 866 ILE A N 1
ATOM 4750 C CA . ILE A 1 866 ? 119.383 167.766 139.815 1.00 78.67 866 ILE A CA 1
ATOM 4751 C C . ILE A 1 866 ? 118.220 167.629 140.792 1.00 78.67 866 ILE A C 1
ATOM 4752 O O . ILE A 1 866 ? 117.447 168.573 140.990 1.00 78.67 866 ILE A O 1
ATOM 4757 N N . MET A 1 867 ? 118.084 166.459 141.426 1.00 81.01 867 MET A N 1
ATOM 4758 C CA . MET A 1 867 ? 116.973 166.235 142.348 1.00 81.01 867 MET A CA 1
ATOM 4759 C C . MET A 1 867 ? 117.000 167.220 143.511 1.00 81.01 867 MET A C 1
ATOM 4760 O O . MET A 1 867 ? 115.974 167.817 143.856 1.00 81.01 867 MET A O 1
ATOM 4765 N N . ILE A 1 868 ? 118.166 167.399 144.134 1.00 80.64 868 ILE A N 1
ATOM 4766 C CA . ILE A 1 868 ? 118.247 168.274 145.299 1.00 80.64 868 ILE A CA 1
ATOM 4767 C C . ILE A 1 868 ? 118.049 169.729 144.892 1.00 80.64 868 ILE A C 1
ATOM 4768 O O . ILE A 1 868 ? 117.376 170.496 145.592 1.00 80.64 868 ILE A O 1
ATOM 4773 N N . ALA A 1 869 ? 118.618 170.130 143.752 1.00 79.41 869 ALA A N 1
ATOM 4774 C CA . ALA A 1 869 ? 118.514 171.520 143.317 1.00 79.41 869 ALA A CA 1
ATOM 4775 C C . ALA A 1 869 ? 117.067 171.914 143.050 1.00 79.41 869 ALA A C 1
ATOM 4776 O O . ALA A 1 869 ? 116.635 173.009 143.430 1.00 79.41 869 ALA A O 1
ATOM 4778 N N . ILE A 1 870 ? 116.302 171.039 142.392 1.00 81.07 870 ILE A N 1
ATOM 4779 C CA . ILE A 1 870 ? 114.890 171.327 142.157 1.00 81.07 870 ILE A CA 1
ATOM 4780 C C . ILE A 1 870 ? 114.134 171.394 143.477 1.00 81.07 870 ILE A C 1
ATOM 4781 O O . ILE A 1 870 ? 113.303 172.286 143.690 1.00 81.07 870 ILE A O 1
ATOM 4786 N N . TYR A 1 871 ? 114.409 170.456 144.386 1.00 87.05 871 TYR A N 1
ATOM 4787 C CA . TYR A 1 871 ? 113.762 170.491 145.693 1.00 87.05 871 TYR A CA 1
ATOM 4788 C C . TYR A 1 871 ? 114.225 171.678 146.524 1.00 87.05 871 TYR A C 1
ATOM 4789 O O . TYR A 1 871 ? 113.435 172.236 147.292 1.00 87.05 871 TYR A O 1
ATOM 4798 N N . ALA A 1 872 ? 115.493 172.076 146.392 1.00 87.79 872 ALA A N 1
ATOM 4799 C CA . ALA A 1 872 ? 115.948 173.292 147.055 1.00 87.79 872 ALA A CA 1
ATOM 4800 C C . ALA A 1 872 ? 115.181 174.506 146.549 1.00 87.79 872 ALA A C 1
ATOM 4801 O O . ALA A 1 872 ? 114.840 175.404 147.326 1.00 87.79 872 ALA A O 1
ATOM 4803 N N . LEU A 1 873 ? 114.896 174.544 145.245 1.00 88.09 873 LEU A N 1
ATOM 4804 C CA . LEU A 1 873 ? 114.121 175.645 144.682 1.00 88.09 873 LEU A CA 1
ATOM 4805 C C . LEU A 1 873 ? 112.652 175.559 145.078 1.00 88.09 873 LEU A C 1
ATOM 4806 O O . LEU A 1 873 ? 111.969 176.587 145.147 1.00 88.09 873 LEU A O 1
ATOM 4811 N N . LEU A 1 874 ? 112.147 174.356 145.337 1.00 91.26 874 LEU A N 1
ATOM 4812 C CA . LEU A 1 874 ? 110.756 174.173 145.725 1.00 91.26 874 LEU A CA 1
ATOM 4813 C C . LEU A 1 874 ? 110.554 174.177 147.235 1.00 91.26 874 LEU A C 1
ATOM 4814 O O . LEU A 1 874 ? 109.409 174.102 147.692 1.00 91.26 874 LEU A O 1
ATOM 4819 N N . THR A 1 875 ? 111.630 174.264 148.018 1.00 93.56 875 THR A N 1
ATOM 4820 C CA . THR A 1 875 ? 111.531 174.351 149.468 1.00 93.56 875 THR A CA 1
ATOM 4821 C C . THR A 1 875 ? 111.844 175.741 150.001 1.00 93.56 875 THR A C 1
ATOM 4822 O O . THR A 1 875 ? 111.563 176.016 151.172 1.00 93.56 875 THR A O 1
ATOM 4826 N N . GLU A 1 876 ? 112.411 176.618 149.174 1.00 95.99 876 GLU A N 1
ATOM 4827 C CA . GLU A 1 876 ? 112.609 178.022 149.512 1.00 95.99 876 GLU A CA 1
ATOM 4828 C C . GLU A 1 876 ? 111.298 178.770 149.320 1.00 95.99 876 GLU A C 1
ATOM 4829 O O . GLU A 1 876 ? 110.227 178.157 149.359 1.00 95.99 876 GLU A O 1
ATOM 4835 N N . THR A 1 877 ? 111.374 180.094 149.176 1.00 99.36 877 THR A N 1
ATOM 4836 C CA . THR A 1 877 ? 110.214 180.976 149.052 1.00 99.36 877 THR A CA 1
ATOM 4837 C C . THR A 1 877 ? 109.066 180.371 148.247 1.00 99.36 877 THR A C 1
ATOM 4838 O O . THR A 1 877 ? 107.897 180.569 148.592 1.00 99.36 877 THR A O 1
ATOM 4842 N N . ILE A 1 878 ? 109.377 179.638 147.178 1.00 97.22 878 ILE A N 1
ATOM 4843 C CA . ILE A 1 878 ? 108.337 178.945 146.424 1.00 97.22 878 ILE A CA 1
ATOM 4844 C C . ILE A 1 878 ? 107.812 177.787 147.266 1.00 97.22 878 ILE A C 1
ATOM 4845 O O . ILE A 1 878 ? 108.576 176.915 147.695 1.00 97.22 878 ILE A O 1
ATOM 4850 N N . TYR A 1 879 ? 106.499 177.780 147.507 1.00 101.16 879 TYR A N 1
ATOM 4851 C CA . TYR A 1 879 ? 105.835 176.845 148.417 1.00 101.16 879 TYR A CA 1
ATOM 4852 C C . TYR A 1 879 ? 106.338 176.967 149.852 1.00 101.16 879 TYR A C 1
ATOM 4853 O O . TYR A 1 879 ? 106.202 176.026 150.640 1.00 101.16 879 TYR A O 1
ATOM 4862 N N . ALA A 1 880 ? 106.922 178.112 150.213 1.00 98.82 880 ALA A N 1
ATOM 4863 C CA . ALA A 1 880 ? 107.312 178.332 151.602 1.00 98.82 880 ALA A CA 1
ATOM 4864 C C . ALA A 1 880 ? 106.092 178.539 152.491 1.00 98.82 880 ALA A C 1
ATOM 4865 O O . ALA A 1 880 ? 106.065 178.075 153.637 1.00 98.82 880 ALA A O 1
ATOM 4867 N N . GLY A 1 881 ? 105.078 179.243 151.984 1.00 97.49 881 GLY A N 1
ATOM 4868 C CA . GLY A 1 881 ? 103.865 179.440 152.760 1.00 97.49 881 GLY A CA 1
ATOM 4869 C C . GLY A 1 881 ? 103.145 178.139 153.056 1.00 97.49 881 GLY A C 1
ATOM 4870 O O . GLY A 1 881 ? 102.547 177.977 154.123 1.00 97.49 881 GLY A O 1
ATOM 4871 N N . LEU A 1 882 ? 103.186 177.196 152.111 1.00 97.86 882 LEU A N 1
ATOM 4872 C CA . LEU A 1 882 ? 102.604 175.880 152.356 1.00 97.86 882 LEU A CA 1
ATOM 4873 C C . LEU A 1 882 ? 103.314 175.162 153.494 1.00 97.86 882 LEU A C 1
ATOM 4874 O O . LEU A 1 882 ? 102.701 174.349 154.194 1.00 97.86 882 LEU A O 1
ATOM 4879 N N . PHE A 1 883 ? 104.604 175.436 153.689 1.00 93.77 883 PHE A N 1
ATOM 4880 C CA . PHE A 1 883 ? 105.294 174.922 154.864 1.00 93.77 883 PHE A CA 1
ATOM 4881 C C . PHE A 1 883 ? 104.917 175.697 156.119 1.00 93.77 883 PHE A C 1
ATOM 4882 O O . PHE A 1 883 ? 104.910 175.128 157.216 1.00 93.77 883 PHE A O 1
ATOM 4890 N N . LEU A 1 884 ? 104.605 176.988 155.976 1.00 95.63 884 LEU A N 1
ATOM 4891 C CA . LEU A 1 884 ? 104.263 177.806 157.136 1.00 95.63 884 LEU A CA 1
ATOM 4892 C C . LEU A 1 884 ? 102.952 177.357 157.771 1.00 95.63 884 LEU A C 1
ATOM 4893 O O . LEU A 1 884 ? 102.836 177.320 159.002 1.00 95.63 884 LEU A O 1
ATOM 4898 N N . ARG A 1 885 ? 101.951 177.019 156.953 1.00 99.18 885 ARG A N 1
ATOM 4899 C CA . ARG A 1 885 ? 100.682 176.560 157.506 1.00 99.18 885 ARG A CA 1
ATOM 4900 C C . ARG A 1 885 ? 100.834 175.219 158.213 1.00 99.18 885 ARG A C 1
ATOM 4901 O O . ARG A 1 885 ? 100.042 174.897 159.105 1.00 99.18 885 ARG A O 1
ATOM 4909 N N . TYR A 1 886 ? 101.836 174.426 157.829 1.00 98.30 886 TYR A N 1
ATOM 4910 C CA . TYR A 1 886 ? 102.113 173.193 158.556 1.00 98.30 886 TYR A CA 1
ATOM 4911 C C . TYR A 1 886 ? 102.784 173.477 159.892 1.00 98.30 886 TYR A C 1
ATOM 4912 O O . TYR A 1 886 ? 102.575 172.738 160.861 1.00 98.30 886 TYR A O 1
ATOM 4921 N N . ASP A 1 887 ? 103.596 174.534 159.958 1.00 101.83 887 ASP A N 1
ATOM 4922 C CA . ASP A 1 887 ? 104.300 174.867 161.192 1.00 101.83 887 ASP A CA 1
ATOM 4923 C C . ASP A 1 887 ? 103.324 175.251 162.297 1.00 101.83 887 ASP A C 1
ATOM 4924 O O . ASP A 1 887 ? 103.395 174.727 163.414 1.00 101.83 887 ASP A O 1
ATOM 4929 N N . ASN A 1 888 ? 102.403 176.170 162.000 1.00 98.62 888 ASN A N 1
ATOM 4930 C CA . ASN A 1 888 ? 101.496 176.665 163.030 1.00 98.62 888 ASN A CA 1
ATOM 4931 C C . ASN A 1 888 ? 100.507 175.597 163.480 1.00 98.62 888 ASN A C 1
ATOM 4932 O O . ASN A 1 888 ? 100.116 175.574 164.652 1.00 98.62 888 ASN A O 1
ATOM 4937 N N . LEU A 1 889 ? 100.088 174.714 162.571 1.00 99.92 889 LEU A N 1
ATOM 4938 C CA . LEU A 1 889 ? 99.150 173.660 162.945 1.00 99.92 889 LEU A CA 1
ATOM 4939 C C . LEU A 1 889 ? 99.786 172.678 163.922 1.00 99.92 889 LEU A C 1
ATOM 4940 O O . LEU A 1 889 ? 99.196 172.344 164.955 1.00 99.92 889 LEU A O 1
ATOM 4945 N N . ASN A 1 890 ? 100.993 172.202 163.609 1.00 107.28 890 ASN A N 1
ATOM 4946 C CA . ASN A 1 890 ? 101.692 171.304 164.523 1.00 107.28 890 ASN A CA 1
ATOM 4947 C C . ASN A 1 890 ? 102.153 172.032 165.779 1.00 107.28 890 ASN A C 1
ATOM 4948 O O . ASN A 1 890 ? 102.024 171.502 166.889 1.00 107.28 890 ASN A O 1
ATOM 4953 N N . HIS A 1 891 ? 102.697 173.240 165.620 1.00 111.73 891 HIS A N 1
ATOM 4954 C CA . HIS A 1 891 ? 103.194 174.040 166.735 1.00 111.73 891 HIS A CA 1
ATOM 4955 C C . HIS A 1 891 ? 104.265 173.294 167.521 1.00 111.73 891 HIS A C 1
ATOM 4956 O O . HIS A 1 891 ? 105.447 173.348 167.166 1.00 111.73 891 HIS A O 1
ATOM 4963 N N . SER A 1 892 ? 103.861 172.620 168.600 1.00 120.39 892 SER A N 1
ATOM 4964 C CA . SER A 1 892 ? 104.773 171.858 169.448 1.00 120.39 892 SER A CA 1
ATOM 4965 C C . SER A 1 892 ? 105.891 172.745 169.983 1.00 120.39 892 SER A C 1
ATOM 4966 O O . SER A 1 892 ? 105.726 173.965 170.089 1.00 120.39 892 SER A O 1
ATOM 4969 N N . GLY A 1 893 ? 107.026 172.145 170.329 1.00 122.29 893 GLY A N 1
ATOM 4970 C CA . GLY A 1 893 ? 108.169 172.920 170.768 1.00 122.29 893 GLY A CA 1
ATOM 4971 C C . GLY A 1 893 ? 109.127 173.230 169.637 1.00 122.29 893 GLY A C 1
ATOM 4972 O O . GLY A 1 893 ? 109.969 172.396 169.290 1.00 122.29 893 GLY A O 1
ATOM 4973 N N . GLU A 1 894 ? 109.001 174.434 169.065 1.00 121.89 894 GLU A N 1
ATOM 4974 C CA . GLU A 1 894 ? 109.817 174.934 167.957 1.00 121.89 894 GLU A CA 1
ATOM 4975 C C . GLU A 1 894 ? 110.114 173.857 166.916 1.00 121.89 894 GLU A C 1
ATOM 4976 O O . GLU A 1 894 ? 111.236 173.764 166.408 1.00 121.89 894 GLU A O 1
ATOM 4982 N N . ASP A 1 895 ? 109.102 173.061 166.567 1.00 116.96 895 ASP A N 1
ATOM 4983 C CA . ASP A 1 895 ? 109.308 171.910 165.695 1.00 116.96 895 ASP A CA 1
ATOM 4984 C C . ASP A 1 895 ? 109.592 172.289 164.248 1.00 116.96 895 ASP A C 1
ATOM 4985 O O . ASP A 1 895 ? 109.843 171.389 163.440 1.00 116.96 895 ASP A O 1
ATOM 4990 N N . PHE A 1 896 ? 109.555 173.576 163.894 1.00 111.67 896 PHE A N 1
ATOM 4991 C CA . PHE A 1 896 ? 109.847 173.955 162.518 1.00 111.67 896 PHE A CA 1
ATOM 4992 C C . PHE A 1 896 ? 111.292 173.679 162.131 1.00 111.67 896 PHE A C 1
ATOM 4993 O O . PHE A 1 896 ? 111.610 173.702 160.937 1.00 111.67 896 PHE A O 1
ATOM 5001 N N . LEU A 1 897 ? 112.170 173.418 163.101 1.00 111.89 897 LEU A N 1
ATOM 5002 C CA . LEU A 1 897 ? 113.487 172.892 162.773 1.00 111.89 897 LEU A CA 1
ATOM 5003 C C . LEU A 1 897 ? 113.414 171.468 162.238 1.00 111.89 897 LEU A C 1
ATOM 5004 O O . LEU A 1 897 ? 114.371 171.011 161.609 1.00 111.89 897 LEU A O 1
ATOM 5009 N N . GLY A 1 898 ? 112.313 170.757 162.488 1.00 113.47 898 GLY A N 1
ATOM 5010 C CA . GLY A 1 898 ? 112.089 169.449 161.899 1.00 113.47 898 GLY A CA 1
ATOM 5011 C C . GLY A 1 898 ? 111.445 169.551 160.531 1.00 113.47 898 GLY A C 1
ATOM 5012 O O . GLY A 1 898 ? 111.446 168.595 159.750 1.00 113.47 898 GLY A O 1
ATOM 5013 N N . THR A 1 899 ? 110.896 170.728 160.238 1.00 107.00 899 THR A N 1
ATOM 5014 C CA . THR A 1 899 ? 110.364 171.075 158.925 1.00 107.00 899 THR A CA 1
ATOM 5015 C C . THR A 1 899 ? 111.514 171.449 158.001 1.00 107.00 899 THR A C 1
ATOM 5016 O O . THR A 1 899 ? 112.649 171.022 158.228 1.00 107.00 899 THR A O 1
ATOM 5020 N N . LYS A 1 900 ? 111.218 172.218 156.948 1.00 103.63 900 LYS A N 1
ATOM 5021 C CA . LYS A 1 900 ? 112.154 172.576 155.883 1.00 103.63 900 LYS A CA 1
ATOM 5022 C C . LYS A 1 900 ? 113.582 172.777 156.380 1.00 103.63 900 LYS A C 1
ATOM 5023 O O . LYS A 1 900 ? 114.537 172.412 155.689 1.00 103.63 900 LYS A O 1
ATOM 5029 N N . GLU A 1 901 ? 113.740 173.350 157.576 1.00 106.33 901 GLU A N 1
ATOM 5030 C CA . GLU A 1 901 ? 115.064 173.440 158.185 1.00 106.33 901 GLU A CA 1
ATOM 5031 C C . GLU A 1 901 ? 115.738 172.075 158.292 1.00 106.33 901 GLU A C 1
ATOM 5032 O O . GLU A 1 901 ? 116.971 171.989 158.259 1.00 106.33 901 GLU A O 1
ATOM 5038 N N . ALA A 1 902 ? 114.955 171.000 158.422 1.00 97.65 902 ALA A N 1
ATOM 5039 C CA . ALA A 1 902 ? 115.489 169.644 158.389 1.00 97.65 902 ALA A CA 1
ATOM 5040 C C . ALA A 1 902 ? 115.172 168.894 157.105 1.00 97.65 902 ALA A C 1
ATOM 5041 O O . ALA A 1 902 ? 115.701 167.795 156.908 1.00 97.65 902 ALA A O 1
ATOM 5043 N N . SER A 1 903 ? 114.318 169.441 156.235 1.00 92.69 903 SER A N 1
ATOM 5044 C CA . SER A 1 903 ? 113.981 168.746 154.996 1.00 92.69 903 SER A CA 1
ATOM 5045 C C . SER A 1 903 ? 115.211 168.572 154.116 1.00 92.69 903 SER A C 1
ATOM 5046 O O . SER A 1 903 ? 115.465 167.482 153.591 1.00 92.69 903 SER A O 1
ATOM 5049 N N . LEU A 1 904 ? 115.994 169.640 153.945 1.00 88.19 904 LEU A N 1
ATOM 5050 C CA . LEU A 1 904 ? 117.254 169.512 153.225 1.00 88.19 904 LEU A CA 1
ATOM 5051 C C . LEU A 1 904 ? 118.294 168.753 154.033 1.00 88.19 904 LEU A C 1
ATOM 5052 O O . LEU A 1 904 ? 119.217 168.178 153.446 1.00 88.19 904 LEU A O 1
ATOM 5057 N N . LEU A 1 905 ? 118.171 168.743 155.362 1.00 88.72 905 LEU A N 1
ATOM 5058 C CA . LEU A 1 905 ? 119.068 167.931 156.177 1.00 88.72 905 LEU A CA 1
ATOM 5059 C C . LEU A 1 905 ? 118.895 166.450 155.866 1.00 88.72 905 LEU A C 1
ATOM 5060 O O . LEU A 1 905 ? 119.880 165.712 155.751 1.00 88.72 905 LEU A O 1
ATOM 5065 N N . LEU A 1 906 ? 117.646 165.997 155.726 1.00 81.21 906 LEU A N 1
ATOM 5066 C CA . LEU A 1 906 ? 117.397 164.621 155.307 1.00 81.21 906 LEU A CA 1
ATOM 5067 C C . LEU A 1 906 ? 117.923 164.373 153.900 1.00 81.21 906 LEU A C 1
ATOM 5068 O O . LEU A 1 906 ? 118.542 163.333 153.628 1.00 81.21 906 LEU A O 1
ATOM 5073 N N . MET A 1 907 ? 117.694 165.327 152.995 1.00 79.73 907 MET A N 1
ATOM 5074 C CA . MET A 1 907 ? 118.176 165.190 151.626 1.00 79.73 907 MET A CA 1
ATOM 5075 C C . MET A 1 907 ? 119.692 165.072 151.587 1.00 79.73 907 MET A C 1
ATOM 5076 O O . MET A 1 907 ? 120.240 164.317 150.779 1.00 79.73 907 MET A O 1
ATOM 5081 N N . ALA A 1 908 ? 120.385 165.802 152.464 1.00 76.53 908 ALA A N 1
ATOM 5082 C CA . ALA A 1 908 ? 121.844 165.763 152.470 1.00 76.53 908 ALA A CA 1
ATOM 5083 C C . ALA A 1 908 ? 122.362 164.366 152.794 1.00 76.53 908 ALA A C 1
ATOM 5084 O O . ALA A 1 908 ? 123.183 163.809 152.052 1.00 76.53 908 ALA A O 1
ATOM 5086 N N . MET A 1 909 ? 121.890 163.779 153.898 1.00 76.84 909 MET A N 1
ATOM 5087 C CA . MET A 1 909 ? 122.372 162.453 154.269 1.00 76.84 909 MET A CA 1
ATOM 5088 C C . MET A 1 909 ? 121.937 161.405 153.254 1.00 76.84 909 MET A C 1
ATOM 5089 O O . MET A 1 909 ? 122.704 160.487 152.940 1.00 76.84 909 MET A O 1
ATOM 5094 N N . PHE A 1 910 ? 120.711 161.516 152.736 1.00 75.05 910 PHE A N 1
ATOM 5095 C CA . PHE A 1 910 ? 120.258 160.547 151.744 1.00 75.05 910 PHE A CA 1
ATOM 5096 C C . PHE A 1 910 ? 121.120 160.603 150.488 1.00 75.05 910 PHE A C 1
ATOM 5097 O O . PHE A 1 910 ? 121.526 159.562 149.953 1.00 75.05 910 PHE A O 1
ATOM 5105 N N . LEU A 1 911 ? 121.428 161.815 150.018 1.00 70.77 911 LEU A N 1
ATOM 5106 C CA . LEU A 1 911 ? 122.281 161.972 148.847 1.00 70.77 911 LEU A CA 1
ATOM 5107 C C . LEU A 1 911 ? 123.676 161.421 149.103 1.00 70.77 911 LEU A C 1
ATOM 5108 O O . LEU A 1 911 ? 124.243 160.729 148.248 1.00 70.77 911 LEU A O 1
ATOM 5113 N N . LEU A 1 912 ? 124.249 161.720 150.272 1.00 70.67 912 LEU A N 1
ATOM 5114 C CA . LEU A 1 912 ? 125.585 161.221 150.579 1.00 70.67 912 LEU A CA 1
ATOM 5115 C C . LEU A 1 912 ? 125.610 159.698 150.607 1.00 70.67 912 LEU A C 1
ATOM 5116 O O . LEU A 1 912 ? 126.520 159.073 150.045 1.00 70.67 912 LEU A O 1
ATOM 5121 N N . ALA A 1 913 ? 124.609 159.084 151.244 1.00 70.41 913 ALA A N 1
ATOM 5122 C CA . ALA A 1 913 ? 124.558 157.629 151.311 1.00 70.41 913 ALA A CA 1
ATOM 5123 C C . ALA A 1 913 ? 124.419 157.014 149.926 1.00 70.41 913 ALA A C 1
ATOM 5124 O O . ALA A 1 913 ? 125.112 156.043 149.599 1.00 70.41 913 ALA A O 1
ATOM 5126 N N . VAL A 1 914 ? 123.536 157.570 149.091 1.00 68.34 914 VAL A N 1
ATOM 5127 C CA . VAL A 1 914 ? 123.330 157.003 147.762 1.00 68.34 914 VAL A CA 1
ATOM 5128 C C . VAL A 1 914 ? 124.596 157.138 146.921 1.00 68.34 914 VAL A C 1
ATOM 5129 O O . VAL A 1 914 ? 125.010 156.193 146.229 1.00 68.34 914 VAL A O 1
ATOM 5133 N N . PHE A 1 915 ? 125.239 158.309 146.976 1.00 71.34 915 PHE A N 1
ATOM 5134 C CA . PHE A 1 915 ? 126.461 158.517 146.210 1.00 71.34 915 PHE A CA 1
ATOM 5135 C C . PHE A 1 915 ? 127.559 157.563 146.650 1.00 71.34 915 PHE A C 1
ATOM 5136 O O . PHE A 1 915 ? 128.257 156.983 145.809 1.00 71.34 915 PHE A O 1
ATOM 5144 N N . TYR A 1 916 ? 127.735 157.384 147.961 1.00 75.69 916 TYR A N 1
ATOM 5145 C CA . TYR A 1 916 ? 128.791 156.488 148.416 1.00 75.69 916 TYR A CA 1
ATOM 5146 C C . TYR A 1 916 ? 128.477 155.037 148.081 1.00 75.69 916 TYR A C 1
ATOM 5147 O O . TYR A 1 916 ? 129.394 154.261 147.785 1.00 75.69 916 TYR A O 1
ATOM 5156 N N . HIS A 1 917 ? 127.198 154.654 148.107 1.00 75.47 917 HIS A N 1
ATOM 5157 C CA . HIS A 1 917 ? 126.818 153.314 147.673 1.00 75.47 917 HIS A CA 1
ATOM 5158 C C . HIS A 1 917 ? 127.225 153.076 146.226 1.00 75.47 917 HIS A C 1
ATOM 5159 O O . HIS A 1 917 ? 127.876 152.070 145.904 1.00 75.47 917 HIS A O 1
ATOM 5166 N N . GLY A 1 918 ? 126.862 154.004 145.339 1.00 72.76 918 GLY A N 1
ATOM 5167 C CA . GLY A 1 918 ? 127.252 153.863 143.944 1.00 72.76 918 GLY A CA 1
ATOM 5168 C C . GLY A 1 918 ? 128.758 153.835 143.761 1.00 72.76 918 GLY A C 1
ATOM 5169 O O . GLY A 1 918 ? 129.288 153.034 142.982 1.00 72.76 918 GLY A O 1
ATOM 5170 N N . GLN A 1 919 ? 129.468 154.699 144.490 1.00 74.70 919 GLN A N 1
ATOM 5171 C CA . GLN A 1 919 ? 130.919 154.772 144.364 1.00 74.70 919 GLN A CA 1
ATOM 5172 C C . GLN A 1 919 ? 131.576 153.461 144.776 1.00 74.70 919 GLN A C 1
ATOM 5173 O O . GLN A 1 919 ? 132.450 152.945 144.071 1.00 74.70 919 GLN A O 1
ATOM 5179 N N . GLN A 1 920 ? 131.160 152.899 145.915 1.00 73.52 920 GLN A N 1
ATOM 5180 C CA . GLN A 1 920 ? 131.750 151.646 146.378 1.00 73.52 920 GLN A CA 1
ATOM 5181 C C . GLN A 1 920 ? 131.419 150.493 145.438 1.00 73.52 920 GLN A C 1
ATOM 5182 O O . GLN A 1 920 ? 132.276 149.637 145.168 1.00 73.52 920 GLN A O 1
ATOM 5188 N N . LEU A 1 921 ? 130.182 150.448 144.934 1.00 71.80 921 LEU A N 1
ATOM 5189 C CA . LEU A 1 921 ? 129.810 149.389 144.003 1.00 71.80 921 LEU A CA 1
ATOM 5190 C C . LEU A 1 921 ? 130.677 149.438 142.749 1.00 71.80 921 LEU A C 1
ATOM 5191 O O . LEU A 1 921 ? 131.221 148.413 142.308 1.00 71.80 921 LEU A O 1
ATOM 5196 N N . GLU A 1 922 ? 130.837 150.634 142.172 1.00 75.34 922 GLU A N 1
ATOM 5197 C CA . GLU A 1 922 ? 131.682 150.762 140.990 1.00 75.34 922 GLU A CA 1
ATOM 5198 C C . GLU A 1 922 ? 133.139 150.453 141.304 1.00 75.34 922 GLU A C 1
ATOM 5199 O O . GLU A 1 922 ? 133.839 149.880 140.464 1.00 75.34 922 GLU A O 1
ATOM 5205 N N . TYR A 1 923 ? 133.610 150.820 142.497 1.00 77.72 923 TYR A N 1
ATOM 5206 C CA . TYR A 1 923 ? 134.976 150.499 142.896 1.00 77.72 923 TYR A CA 1
ATOM 5207 C C . TYR A 1 923 ? 135.213 148.996 142.864 1.00 77.72 923 TYR A C 1
ATOM 5208 O O . TYR A 1 923 ? 136.171 148.514 142.241 1.00 77.72 923 TYR A O 1
ATOM 5217 N N . THR A 1 924 ? 134.330 148.236 143.515 1.00 75.90 924 THR A N 1
ATOM 5218 C CA . THR A 1 924 ? 134.480 146.784 143.531 1.00 75.90 924 THR A CA 1
ATOM 5219 C C . THR A 1 924 ? 134.410 146.207 142.122 1.00 75.90 924 THR A C 1
ATOM 5220 O O . THR A 1 924 ? 135.214 145.335 141.755 1.00 75.90 924 THR A O 1
ATOM 5224 N N . ALA A 1 925 ? 133.462 146.690 141.315 1.00 77.47 925 ALA A N 1
ATOM 5225 C CA . ALA A 1 925 ? 133.296 146.149 139.969 1.00 77.47 925 ALA A CA 1
ATOM 5226 C C . ALA A 1 925 ? 134.536 146.394 139.111 1.00 77.47 925 ALA A C 1
ATOM 5227 O O . ALA A 1 925 ? 135.025 145.483 138.427 1.00 77.47 925 ALA A O 1
ATOM 5229 N N . ARG A 1 926 ? 135.067 147.620 139.145 1.00 81.67 926 ARG A N 1
ATOM 5230 C CA . ARG A 1 926 ? 136.253 147.937 138.355 1.00 81.67 926 ARG A CA 1
ATOM 5231 C C . ARG A 1 926 ? 137.457 147.128 138.818 1.00 81.67 926 ARG A C 1
ATOM 5232 O O . ARG A 1 926 ? 138.244 146.645 137.991 1.00 81.67 926 ARG A O 1
ATOM 5240 N N . LEU A 1 927 ? 137.623 146.973 140.136 1.00 76.90 927 LEU A N 1
ATOM 5241 C CA . LEU A 1 927 ? 138.738 146.178 140.643 1.00 76.90 927 LEU A CA 1
ATOM 5242 C C . LEU A 1 927 ? 138.667 144.742 140.136 1.00 76.90 927 LEU A C 1
ATOM 5243 O O . LEU A 1 927 ? 139.668 144.186 139.656 1.00 76.90 927 LEU A O 1
ATOM 5248 N N . ASP A 1 928 ? 137.483 144.124 140.224 1.00 78.78 928 ASP A N 1
ATOM 5249 C CA . ASP A 1 928 ? 137.373 142.738 139.780 1.00 78.78 928 ASP A CA 1
ATOM 5250 C C . ASP A 1 928 ? 137.608 142.618 138.278 1.00 78.78 928 ASP A C 1
ATOM 5251 O O . ASP A 1 928 ? 138.251 141.664 137.823 1.00 78.78 928 ASP A O 1
ATOM 5256 N N . PHE A 1 929 ? 137.105 143.574 137.490 1.00 72.98 929 PHE A N 1
ATOM 5257 C CA . PHE A 1 929 ? 137.331 143.527 136.047 1.00 72.98 929 PHE A CA 1
ATOM 5258 C C . PHE A 1 929 ? 138.817 143.610 135.718 1.00 72.98 929 PHE A C 1
ATOM 5259 O O . PHE A 1 929 ? 139.333 142.838 134.896 1.00 72.98 929 PHE A O 1
ATOM 5267 N N . LEU A 1 930 ? 139.523 144.551 136.350 1.00 73.66 930 LEU A N 1
ATOM 5268 C CA . LEU A 1 930 ? 140.946 144.705 136.072 1.00 73.66 930 LEU A CA 1
ATOM 5269 C C . LEU A 1 930 ? 141.714 143.443 136.440 1.00 73.66 930 LEU A C 1
ATOM 5270 O O . LEU A 1 930 ? 142.593 142.995 135.686 1.00 73.66 930 LEU A O 1
ATOM 5275 N N . TRP A 1 931 ? 141.401 142.851 137.595 1.00 75.85 931 TRP A N 1
ATOM 5276 C CA . TRP A 1 931 ? 142.129 141.649 137.986 1.00 75.85 931 TRP A CA 1
ATOM 5277 C C . TRP A 1 931 ? 141.801 140.480 137.065 1.00 75.85 931 TRP A C 1
ATOM 5278 O O . TRP A 1 931 ? 142.676 139.656 136.772 1.00 75.85 931 TRP A O 1
ATOM 5289 N N . ARG A 1 932 ? 140.557 140.390 136.589 1.00 65.73 932 ARG A N 1
ATOM 5290 C CA . ARG A 1 932 ? 140.225 139.353 135.618 1.00 65.73 932 ARG A CA 1
ATOM 5291 C C . ARG A 1 932 ? 141.053 139.511 134.350 1.00 65.73 932 ARG A C 1
ATOM 5292 O O . ARG A 1 932 ? 141.550 138.522 133.795 1.00 65.73 932 ARG A O 1
ATOM 5300 N N . VAL A 1 933 ? 141.223 140.750 133.885 1.00 60.88 933 VAL A N 1
ATOM 5301 C CA . VAL A 1 933 ? 142.030 140.987 132.687 1.00 60.88 933 VAL A CA 1
ATOM 5302 C C . VAL A 1 933 ? 143.477 140.559 132.923 1.00 60.88 933 VAL A C 1
ATOM 5303 O O . VAL A 1 933 ? 144.098 139.897 132.077 1.00 60.88 933 VAL A O 1
ATOM 5307 N N . GLN A 1 934 ? 144.034 140.930 134.080 1.00 59.93 934 GLN A N 1
ATOM 5308 C CA . GLN A 1 934 ? 145.416 140.557 134.382 1.00 59.93 934 GLN A CA 1
ATOM 5309 C C . GLN A 1 934 ? 145.586 139.040 134.433 1.00 59.93 934 GLN A C 1
ATOM 5310 O O . GLN A 1 934 ? 146.556 138.490 133.886 1.00 59.93 934 GLN A O 1
ATOM 5316 N N . ALA A 1 935 ? 144.646 138.346 135.080 1.00 54.20 935 ALA A N 1
ATOM 5317 C CA . ALA A 1 935 ? 144.725 136.893 135.168 1.00 54.20 935 ALA A CA 1
ATOM 5318 C C . ALA A 1 935 ? 144.621 136.250 133.792 1.00 54.20 935 ALA A C 1
ATOM 5319 O O . ALA A 1 935 ? 145.324 135.276 133.502 1.00 54.20 935 ALA A O 1
ATOM 5321 N N . LYS A 1 936 ? 143.742 136.773 132.933 1.00 51.76 936 LYS A N 1
ATOM 5322 C CA . LYS A 1 936 ? 143.622 136.224 131.586 1.00 51.76 936 LYS A CA 1
ATOM 5323 C C . LYS A 1 936 ? 144.917 136.402 130.801 1.00 51.76 936 LYS A C 1
ATOM 5324 O O . LYS A 1 936 ? 145.335 135.501 130.061 1.00 51.76 936 LYS A O 1
ATOM 5330 N N . GLU A 1 937 ? 145.564 137.562 130.944 1.00 55.56 937 GLU A N 1
ATOM 5331 C CA . GLU A 1 937 ? 146.848 137.772 130.277 1.00 55.56 937 GLU A CA 1
ATOM 5332 C C . GLU A 1 937 ? 147.894 136.773 130.766 1.00 55.56 937 GLU A C 1
ATOM 5333 O O . GLU A 1 937 ? 148.647 136.198 129.962 1.00 55.56 937 GLU A O 1
ATOM 5339 N N . GLU A 1 938 ? 147.951 136.552 132.083 1.00 54.39 938 GLU A N 1
ATOM 5340 C CA . GLU A 1 938 ? 148.890 135.569 132.620 1.00 54.39 938 GLU A CA 1
ATOM 5341 C C . GLU A 1 938 ? 148.603 134.175 132.072 1.00 54.39 938 GLU A C 1
ATOM 5342 O O . GLU A 1 938 ? 149.530 133.430 131.724 1.00 54.39 938 GLU A O 1
ATOM 5348 N N . ILE A 1 939 ? 147.322 133.809 131.988 1.00 49.59 939 ILE A N 1
ATOM 5349 C CA . ILE A 1 939 ? 146.946 132.499 131.462 1.00 49.59 939 ILE A CA 1
ATOM 5350 C C . ILE A 1 939 ? 147.398 132.354 130.017 1.00 49.59 939 ILE A C 1
ATOM 5351 O O . ILE A 1 939 ? 147.909 131.303 129.615 1.00 49.59 939 ILE A O 1
ATOM 5356 N N . ASN A 1 940 ? 147.208 133.400 129.210 1.00 48.61 940 ASN A N 1
ATOM 5357 C CA . ASN A 1 940 ? 147.613 133.331 127.809 1.00 48.61 940 ASN A CA 1
ATOM 5358 C C . ASN A 1 940 ? 149.122 133.141 127.679 1.00 48.61 940 ASN A C 1
ATOM 5359 O O . ASN A 1 940 ? 149.594 132.308 126.889 1.00 48.61 940 ASN A O 1
ATOM 5364 N N . GLU A 1 941 ? 149.897 133.903 128.456 1.00 47.82 941 GLU A N 1
ATOM 5365 C CA . GLU A 1 941 ? 151.351 133.759 128.393 1.00 47.82 941 GLU A CA 1
ATOM 5366 C C . GLU A 1 941 ? 151.784 132.356 128.807 1.00 47.82 941 GLU A C 1
ATOM 5367 O O . GLU A 1 941 ? 152.647 131.739 128.162 1.00 47.82 941 GLU A O 1
ATOM 5373 N N . MET A 1 942 ? 151.186 131.830 129.878 1.00 45.15 942 MET A N 1
ATOM 5374 C CA . MET A 1 942 ? 151.557 130.502 130.352 1.00 45.15 942 MET A CA 1
ATOM 5375 C C . MET A 1 942 ? 151.164 129.427 129.345 1.00 45.15 942 MET A C 1
ATOM 5376 O O . MET A 1 942 ? 151.879 128.434 129.180 1.00 45.15 942 MET A O 1
ATOM 5381 N N . LYS A 1 943 ? 150.039 129.616 128.651 1.00 43.83 943 LYS A N 1
ATOM 5382 C CA . LYS A 1 943 ? 149.644 128.677 127.605 1.00 43.83 943 LYS A CA 1
ATOM 5383 C C . LYS A 1 943 ? 150.638 128.686 126.450 1.00 43.83 943 LYS A C 1
ATOM 5384 O O . LYS A 1 943 ? 150.961 127.630 125.889 1.00 43.83 943 LYS A O 1
ATOM 5390 N N . GLU A 1 944 ? 151.126 129.870 126.070 1.00 45.80 944 GLU A N 1
ATOM 5391 C CA . GLU A 1 944 ? 152.141 129.935 125.019 1.00 45.80 944 GLU A CA 1
ATOM 5392 C C . GLU A 1 944 ? 153.419 129.211 125.439 1.00 45.80 944 GLU A C 1
ATOM 5393 O O . GLU A 1 944 ? 154.018 128.465 124.646 1.00 45.80 944 GLU A O 1
ATOM 5399 N N . LEU A 1 945 ? 153.849 129.415 126.688 1.00 41.00 945 LEU A N 1
ATOM 5400 C CA . LEU A 1 945 ? 155.019 128.693 127.184 1.00 41.00 945 LEU A CA 1
ATOM 5401 C C . LEU A 1 945 ? 154.782 127.186 127.171 1.00 41.00 945 LEU A C 1
ATOM 5402 O O . LEU A 1 945 ? 155.686 126.406 126.839 1.00 41.00 945 LEU A O 1
ATOM 5407 N N . ARG A 1 946 ? 153.569 126.760 127.533 1.00 41.93 946 ARG A N 1
ATOM 5408 C CA . ARG A 1 946 ? 153.226 125.343 127.483 1.00 41.93 946 ARG A CA 1
ATOM 5409 C C . ARG A 1 946 ? 153.337 124.801 126.068 1.00 41.93 946 ARG A C 1
ATOM 5410 O O . ARG A 1 946 ? 153.819 123.683 125.860 1.00 41.93 946 ARG A O 1
ATOM 5418 N N . GLU A 1 947 ? 152.876 125.572 125.082 1.00 45.80 947 GLU A N 1
ATOM 5419 C CA . GLU A 1 947 ? 152.976 125.128 123.695 1.00 45.80 947 GLU A CA 1
ATOM 5420 C C . GLU A 1 947 ? 154.431 124.960 123.274 1.00 45.80 947 GLU A C 1
ATOM 5421 O O . GLU A 1 947 ? 154.789 123.972 122.617 1.00 45.80 947 GLU A O 1
ATOM 5427 N N . HIS A 1 948 ? 155.288 125.913 123.652 1.00 46.06 948 HIS A N 1
ATOM 5428 C CA . HIS A 1 948 ? 156.706 125.796 123.312 1.00 46.06 948 HIS A CA 1
ATOM 5429 C C . HIS A 1 948 ? 157.324 124.551 123.944 1.00 46.06 948 HIS A C 1
ATOM 5430 O O . HIS A 1 948 ? 158.057 123.796 123.286 1.00 46.06 948 HIS A O 1
ATOM 5437 N N . ASN A 1 949 ? 157.032 124.318 125.227 1.00 40.12 949 ASN A N 1
ATOM 5438 C CA . ASN A 1 949 ? 157.587 123.151 125.908 1.00 40.12 949 ASN A CA 1
ATOM 5439 C C . ASN A 1 949 ? 157.072 121.855 125.296 1.00 40.12 949 ASN A C 1
ATOM 5440 O O . ASN A 1 949 ? 157.817 120.875 125.182 1.00 40.12 949 ASN A O 1
ATOM 5445 N N . GLU A 1 950 ? 155.795 121.827 124.912 1.00 40.14 950 GLU A N 1
ATOM 5446 C CA . GLU A 1 950 ? 155.228 120.644 124.277 1.00 40.14 950 GLU A CA 1
ATOM 5447 C C . GLU A 1 950 ? 155.942 120.365 122.961 1.00 40.14 950 GLU A C 1
ATOM 5448 O O . GLU A 1 950 ? 156.299 119.220 122.665 1.00 40.14 950 GLU A O 1
ATOM 5454 N N . ASN A 1 951 ? 156.193 121.413 122.174 1.00 37.86 951 ASN A N 1
ATOM 5455 C CA . ASN A 1 951 ? 156.914 121.239 120.915 1.00 37.86 951 ASN A CA 1
ATOM 5456 C C . ASN A 1 951 ? 158.303 120.653 121.153 1.00 37.86 951 ASN A C 1
ATOM 5457 O O . ASN A 1 951 ? 158.713 119.697 120.479 1.00 37.86 951 ASN A O 1
ATOM 5462 N N . MET A 1 952 ? 159.039 121.207 122.120 1.00 34.30 952 MET A N 1
ATOM 5463 C CA . MET A 1 952 ? 160.381 120.693 122.389 1.00 34.30 952 MET A CA 1
ATOM 5464 C C . MET A 1 952 ? 160.344 119.243 122.861 1.00 34.30 952 MET A C 1
ATOM 5465 O O . MET A 1 952 ? 161.132 118.409 122.395 1.00 34.30 952 MET A O 1
ATOM 5470 N N . LEU A 1 953 ? 159.429 118.920 123.778 1.00 33.45 953 LEU A N 1
ATOM 5471 C CA . LEU A 1 953 ? 159.335 117.556 124.287 1.00 33.45 953 LEU A CA 1
ATOM 5472 C C . LEU A 1 953 ? 158.981 116.575 123.178 1.00 33.45 953 LEU A C 1
ATOM 5473 O O . LEU A 1 953 ? 159.517 115.463 123.129 1.00 33.45 953 LEU A O 1
ATOM 5478 N N . ARG A 1 954 ? 158.074 116.969 122.282 1.00 34.36 954 ARG A N 1
ATOM 5479 C CA . ARG A 1 954 ? 157.744 116.120 121.145 1.00 34.36 954 ARG A CA 1
ATOM 5480 C C . ARG A 1 954 ? 158.958 115.907 120.256 1.00 34.36 954 ARG A C 1
ATOM 5481 O O . ARG A 1 954 ? 159.175 114.804 119.741 1.00 34.36 954 ARG A O 1
ATOM 5489 N N . ASN A 1 955 ? 159.763 116.953 120.061 1.00 31.16 955 ASN A N 1
ATOM 5490 C CA . ASN A 1 955 ? 160.958 116.800 119.240 1.00 31.16 955 ASN A CA 1
ATOM 5491 C C . ASN A 1 955 ? 161.996 115.902 119.903 1.00 31.16 955 ASN A C 1
ATOM 5492 O O . ASN A 1 955 ? 162.781 115.251 119.205 1.00 31.16 955 ASN A O 1
ATOM 5497 N N . ILE A 1 956 ? 162.019 115.849 121.235 1.00 29.69 956 ILE A N 1
ATOM 5498 C CA . ILE A 1 956 ? 163.075 115.111 121.925 1.00 29.69 956 ILE A CA 1
ATOM 5499 C C . ILE A 1 956 ? 162.778 113.616 121.958 1.00 29.69 956 ILE A C 1
ATOM 5500 O O . ILE A 1 956 ? 163.598 112.798 121.527 1.00 29.69 956 ILE A O 1
ATOM 5505 N N . LEU A 1 957 ? 161.614 113.232 122.467 1.00 31.04 957 LEU A N 1
ATOM 5506 C CA . LEU A 1 957 ? 161.298 111.849 122.787 1.00 31.04 957 LEU A CA 1
ATOM 5507 C C . LEU A 1 957 ? 160.052 111.386 122.043 1.00 31.04 957 LEU A C 1
ATOM 5508 O O . LEU A 1 957 ? 159.251 112.209 121.585 1.00 31.04 957 LEU A O 1
ATOM 5513 N N . PRO A 1 958 ? 159.863 110.074 121.891 1.00 33.64 958 PRO A N 1
ATOM 5514 C CA . PRO A 1 958 ? 158.633 109.571 121.266 1.00 33.64 958 PRO A CA 1
ATOM 5515 C C . PRO A 1 958 ? 157.406 109.903 122.103 1.00 33.64 958 PRO A C 1
ATOM 5516 O O . PRO A 1 958 ? 157.487 110.443 123.208 1.00 33.64 958 PRO A O 1
ATOM 5520 N N . SER A 1 959 ? 156.240 109.561 121.554 1.00 38.22 959 SER A N 1
ATOM 5521 C CA . SER A 1 959 ? 154.982 109.922 122.200 1.00 38.22 959 SER A CA 1
ATOM 5522 C C . SER A 1 959 ? 154.733 109.079 123.445 1.00 38.22 959 SER A C 1
ATOM 5523 O O . SER A 1 959 ? 154.555 109.612 124.547 1.00 38.22 959 SER A O 1
ATOM 5526 N N . HIS A 1 960 ? 154.709 107.753 123.287 1.00 39.83 960 HIS A N 1
ATOM 5527 C CA . HIS A 1 960 ? 154.339 106.883 124.399 1.00 39.83 960 HIS A CA 1
ATOM 5528 C C . HIS A 1 960 ? 155.361 106.947 125.528 1.00 39.83 960 HIS A C 1
ATOM 5529 O O . HIS A 1 960 ? 154.989 106.933 126.707 1.00 39.83 960 HIS A O 1
ATOM 5536 N N . VAL A 1 961 ? 156.652 107.015 125.194 1.00 37.93 961 VAL A N 1
ATOM 5537 C CA . VAL A 1 961 ? 157.676 107.113 126.230 1.00 37.93 961 VAL A CA 1
ATOM 5538 C C . VAL A 1 961 ? 157.519 108.410 127.012 1.00 37.93 961 VAL A C 1
ATOM 5539 O O . VAL A 1 961 ? 157.615 108.425 128.246 1.00 37.93 961 VAL A O 1
ATOM 5543 N N . ALA A 1 962 ? 157.278 109.518 126.308 1.00 36.17 962 ALA A N 1
ATOM 5544 C CA . ALA A 1 962 ? 157.095 110.796 126.987 1.00 36.17 962 ALA A CA 1
ATOM 5545 C C . ALA A 1 962 ? 155.862 110.775 127.879 1.00 36.17 962 ALA A C 1
ATOM 5546 O O . ALA A 1 962 ? 155.889 111.298 128.998 1.00 36.17 962 ALA A O 1
ATOM 5548 N N . ARG A 1 963 ? 154.767 110.180 127.400 1.00 39.88 963 ARG A N 1
ATOM 5549 C CA . ARG A 1 963 ? 153.566 110.089 128.223 1.00 39.88 963 ARG A CA 1
ATOM 5550 C C . ARG A 1 963 ? 153.810 109.243 129.465 1.00 39.88 963 ARG A C 1
ATOM 5551 O O . ARG A 1 963 ? 153.372 109.600 130.564 1.00 39.88 963 ARG A O 1
ATOM 5559 N N . HIS A 1 964 ? 154.509 108.117 129.310 1.00 43.58 964 HIS A N 1
ATOM 5560 C CA . HIS A 1 964 ? 154.772 107.248 130.451 1.00 43.58 964 HIS A CA 1
ATOM 5561 C C . HIS A 1 964 ? 155.701 107.909 131.460 1.00 43.58 964 HIS A C 1
ATOM 5562 O O . HIS A 1 964 ? 155.545 107.703 132.668 1.00 43.58 964 HIS A O 1
ATOM 5569 N N . PHE A 1 965 ? 156.666 108.698 130.995 1.00 42.59 965 PHE A N 1
ATOM 5570 C CA . PHE A 1 965 ? 157.613 109.348 131.890 1.00 42.59 965 PHE A CA 1
ATOM 5571 C C . PHE A 1 965 ? 157.116 110.683 132.429 1.00 42.59 965 PHE A C 1
ATOM 5572 O O . PHE A 1 965 ? 157.730 111.223 133.354 1.00 42.59 965 PHE A O 1
ATOM 5580 N N . LEU A 1 966 ? 156.031 111.231 131.878 1.00 41.61 966 LEU A N 1
ATOM 5581 C CA . LEU A 1 966 ? 155.549 112.527 132.347 1.00 41.61 966 LEU A CA 1
ATOM 5582 C C . LEU A 1 966 ? 154.860 112.411 133.700 1.00 41.61 966 LEU A C 1
ATOM 5583 O O . LEU A 1 966 ? 155.090 113.236 134.592 1.00 41.61 966 LEU A O 1
ATOM 5588 N N . GLU A 1 967 ? 154.023 111.395 133.875 1.00 49.30 967 GLU A N 1
ATOM 5589 C CA . GLU A 1 967 ? 153.234 111.252 135.090 1.00 49.30 967 GLU A CA 1
ATOM 5590 C C . GLU A 1 967 ? 154.067 110.576 136.177 1.00 49.30 967 GLU A C 1
ATOM 5591 O O . GLU A 1 967 ? 155.290 110.448 136.077 1.00 49.30 967 GLU A O 1
ATOM 5597 N N . LYS A 1 968 ? 153.397 110.148 137.245 1.00 63.88 968 LYS A N 1
ATOM 5598 C CA . LYS A 1 968 ? 154.024 109.358 138.291 1.00 63.88 968 LYS A CA 1
ATOM 5599 C C . LYS A 1 968 ? 154.570 108.058 137.687 1.00 63.88 968 LYS A C 1
ATOM 5600 O O . LYS A 1 968 ? 154.285 107.712 136.537 1.00 63.88 968 LYS A O 1
ATOM 5606 N N . ASP A 1 969 ? 155.395 107.355 138.472 1.00 76.36 969 ASP A N 1
ATOM 5607 C CA . ASP A 1 969 ? 156.048 106.095 138.112 1.00 76.36 969 ASP A CA 1
ATOM 5608 C C . ASP A 1 969 ? 157.252 106.318 137.205 1.00 76.36 969 ASP A C 1
ATOM 5609 O O . ASP A 1 969 ? 157.692 105.398 136.507 1.00 76.36 969 ASP A O 1
ATOM 5614 N N . ARG A 1 970 ? 157.798 107.536 137.194 1.00 66.51 970 ARG A N 1
ATOM 5615 C CA . ARG A 1 970 ? 159.059 107.775 136.502 1.00 66.51 970 ARG A CA 1
ATOM 5616 C C . ARG A 1 970 ? 160.195 106.981 137.134 1.00 66.51 970 ARG A C 1
ATOM 5617 O O . ARG A 1 970 ? 161.012 106.380 136.427 1.00 66.51 970 ARG A O 1
ATOM 5625 N N . ASP A 1 971 ? 160.262 106.965 138.466 1.00 82.62 971 ASP A N 1
ATOM 5626 C CA . ASP A 1 971 ? 161.297 106.236 139.185 1.00 82.62 971 ASP A CA 1
ATOM 5627 C C . ASP A 1 971 ? 160.769 105.031 139.947 1.00 82.62 971 ASP A C 1
ATOM 5628 O O . ASP A 1 971 ? 161.571 104.203 140.393 1.00 82.62 971 ASP A O 1
ATOM 5633 N N . ASN A 1 972 ? 159.450 104.914 140.115 1.00 85.05 972 ASN A N 1
ATOM 5634 C CA . ASN A 1 972 ? 158.893 103.740 140.778 1.00 85.05 972 ASN A CA 1
ATOM 5635 C C . ASN A 1 972 ? 159.188 102.475 139.982 1.00 85.05 972 ASN A C 1
ATOM 5636 O O . ASN A 1 972 ? 159.532 101.435 140.556 1.00 85.05 972 ASN A O 1
ATOM 5641 N N . GLU A 1 973 ? 159.058 102.543 138.660 1.00 72.10 973 GLU A N 1
ATOM 5642 C CA . GLU A 1 973 ? 159.415 101.443 137.771 1.00 72.10 973 GLU A CA 1
ATOM 5643 C C . GLU A 1 973 ? 160.819 101.709 137.242 1.00 72.10 973 GLU A C 1
ATOM 5644 O O . GLU A 1 973 ? 161.014 102.585 136.394 1.00 72.10 973 GLU A O 1
ATOM 5650 N N . GLU A 1 974 ? 161.798 100.960 137.752 1.00 63.52 974 GLU A N 1
ATOM 5651 C CA . GLU A 1 974 ? 163.186 101.236 137.398 1.00 63.52 974 GLU A CA 1
ATOM 5652 C C . GLU A 1 974 ? 163.450 100.954 135.924 1.00 63.52 974 GLU A C 1
ATOM 5653 O O . GLU A 1 974 ? 164.193 101.693 135.270 1.00 63.52 974 GLU A O 1
ATOM 5659 N N . LEU A 1 975 ? 162.851 99.897 135.385 1.00 55.69 975 LEU A N 1
ATOM 5660 C CA . LEU A 1 975 ? 163.012 99.522 133.987 1.00 55.69 975 LEU A CA 1
ATOM 5661 C C . LEU A 1 975 ? 161.711 99.663 133.215 1.00 55.69 975 LEU A C 1
ATOM 5662 O O . LEU A 1 975 ? 160.693 99.074 133.587 1.00 55.69 975 LEU A O 1
ATOM 5667 N N . TYR A 1 976 ? 161.767 100.422 132.127 1.00 44.72 976 TYR A N 1
ATOM 5668 C CA . TYR A 1 976 ? 160.728 100.449 131.108 1.00 44.72 976 TYR A CA 1
ATOM 5669 C C . TYR A 1 976 ? 161.268 99.722 129.886 1.00 44.72 976 TYR A C 1
ATOM 5670 O O . TYR A 1 976 ? 162.329 100.083 129.366 1.00 44.72 976 TYR A O 1
ATOM 5679 N N . SER A 1 977 ? 160.557 98.687 129.446 1.00 39.65 977 SER A N 1
ATOM 5680 C CA . SER A 1 977 ? 161.004 97.897 128.309 1.00 39.65 977 SER A CA 1
ATOM 5681 C C . SER A 1 977 ? 159.807 97.237 127.645 1.00 39.65 977 SER A C 1
ATOM 5682 O O . SER A 1 977 ? 158.709 97.179 128.205 1.00 39.65 977 SER A O 1
ATOM 5685 N N . GLN A 1 978 ? 160.038 96.741 126.434 1.00 37.70 978 GLN A N 1
ATOM 5686 C CA . GLN A 1 978 ? 159.005 96.069 125.664 1.00 37.70 978 GLN A CA 1
ATOM 5687 C C . GLN A 1 978 ? 159.687 95.185 124.631 1.00 37.70 978 GLN A C 1
ATOM 5688 O O . GLN A 1 978 ? 160.735 95.551 124.095 1.00 37.70 978 GLN A O 1
ATOM 5694 N N . SER A 1 979 ? 159.096 94.026 124.361 1.00 36.54 979 SER A N 1
ATOM 5695 C CA . SER A 1 979 ? 159.661 93.055 123.434 1.00 36.54 979 SER A CA 1
ATOM 5696 C C . SER A 1 979 ? 158.882 93.078 122.128 1.00 36.54 979 SER A C 1
ATOM 5697 O O . SER A 1 979 ? 157.646 93.093 122.137 1.00 36.54 979 SER A O 1
ATOM 5700 N N . TYR A 1 980 ? 159.605 93.082 121.011 1.00 38.29 980 TYR A N 1
ATOM 5701 C CA . TYR A 1 980 ? 159.014 93.062 119.683 1.00 38.29 980 TYR A CA 1
ATOM 5702 C C . TYR A 1 980 ? 159.571 91.884 118.895 1.00 38.29 980 TYR A C 1
ATOM 5703 O O . TYR A 1 980 ? 160.675 91.403 119.166 1.00 38.29 980 TYR A O 1
ATOM 5712 N N . ASP A 1 981 ? 158.798 91.424 117.913 1.00 41.83 981 ASP A N 1
ATOM 5713 C CA . ASP A 1 981 ? 159.130 90.215 117.169 1.00 41.83 981 ASP A CA 1
ATOM 5714 C C . ASP A 1 981 ? 159.708 90.498 115.787 1.00 41.83 981 ASP A C 1
ATOM 5715 O O . ASP A 1 981 ? 160.726 89.910 115.4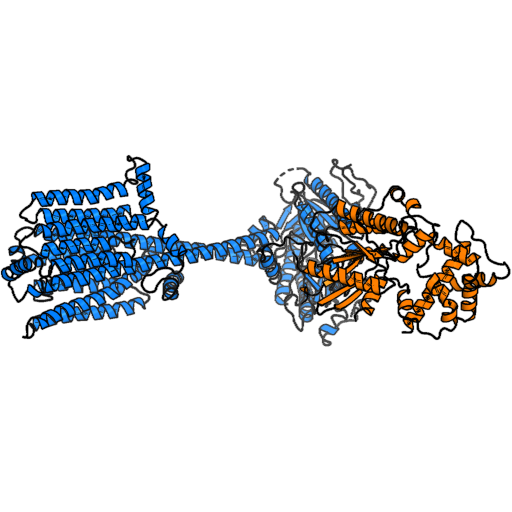13 1.00 41.83 981 ASP A O 1
ATOM 5720 N N . ALA A 1 982 ? 159.077 91.378 115.014 1.00 42.32 982 ALA A N 1
ATOM 5721 C CA . ALA A 1 982 ? 159.504 91.680 113.649 1.00 42.32 982 ALA A CA 1
ATOM 5722 C C . ALA A 1 982 ? 159.956 93.134 113.593 1.00 42.32 982 ALA A C 1
ATOM 5723 O O . ALA A 1 982 ? 159.129 94.044 113.483 1.00 42.32 982 ALA A O 1
ATOM 5725 N N . VAL A 1 983 ? 161.266 93.353 113.668 1.00 36.41 983 VAL A N 1
ATOM 5726 C CA . VAL A 1 983 ? 161.845 94.691 113.638 1.00 36.41 983 VAL A CA 1
ATOM 5727 C C . VAL A 1 983 ? 163.088 94.660 112.760 1.00 36.41 983 VAL A C 1
ATOM 5728 O O . VAL A 1 983 ? 163.926 93.763 112.896 1.00 36.41 983 VAL A O 1
ATOM 5732 N N . GLY A 1 984 ? 163.207 95.632 111.862 1.00 34.46 984 GLY A N 1
ATOM 5733 C CA . GLY A 1 984 ? 164.394 95.790 111.038 1.00 34.46 984 GLY A CA 1
ATOM 5734 C C . GLY A 1 984 ? 165.288 96.884 111.595 1.00 34.46 984 GLY A C 1
ATOM 5735 O O . GLY A 1 984 ? 164.805 97.895 112.103 1.00 34.46 984 GLY A O 1
ATOM 5736 N N . VAL A 1 985 ? 166.597 96.668 111.498 1.00 38.41 985 VAL A N 1
ATOM 5737 C CA . VAL A 1 985 ? 167.594 97.591 112.027 1.00 38.41 985 VAL A CA 1
ATOM 5738 C C . VAL A 1 985 ? 168.555 97.964 110.909 1.00 38.41 985 VAL A C 1
ATOM 5739 O O . VAL A 1 985 ? 169.011 97.097 110.157 1.00 38.41 985 VAL A O 1
ATOM 5743 N N . MET A 1 986 ? 168.861 99.256 110.798 1.00 55.04 986 MET A N 1
ATOM 5744 C CA . MET A 1 986 ? 169.735 99.765 109.752 1.00 55.04 986 MET A CA 1
ATOM 5745 C C . MET A 1 986 ? 170.783 100.691 110.351 1.00 55.04 986 MET A C 1
ATOM 5746 O O . MET A 1 986 ? 170.502 101.434 111.295 1.00 55.04 986 MET A O 1
ATOM 5751 N N . PHE A 1 987 ? 171.994 100.635 109.800 1.00 34.54 987 PHE A N 1
ATOM 5752 C CA . PHE A 1 987 ? 173.072 101.546 110.153 1.00 34.54 987 PHE A CA 1
ATOM 5753 C C . PHE A 1 987 ? 173.613 102.192 108.886 1.00 34.54 987 PHE A C 1
ATOM 5754 O O . PHE A 1 987 ? 173.587 101.593 107.808 1.00 34.54 987 PHE A O 1
ATOM 5762 N N . ALA A 1 988 ? 174.104 103.421 109.023 1.00 35.63 988 ALA A N 1
ATOM 5763 C CA . ALA A 1 988 ? 174.668 104.165 107.902 1.00 35.63 988 ALA A CA 1
ATOM 5764 C C . ALA A 1 988 ? 175.875 104.941 108.398 1.00 35.63 988 ALA A C 1
ATOM 5765 O O . ALA A 1 988 ? 175.737 105.810 109.262 1.00 35.63 988 ALA A O 1
ATOM 5767 N N . SER A 1 989 ? 177.048 104.644 107.848 1.00 31.45 989 SER A N 1
ATOM 5768 C CA . SER A 1 989 ? 178.294 105.235 108.308 1.00 31.45 989 SER A CA 1
ATOM 5769 C C . SER A 1 989 ? 178.964 106.016 107.186 1.00 31.45 989 SER A C 1
ATOM 5770 O O . SER A 1 989 ? 178.772 105.727 106.002 1.00 31.45 989 SER A O 1
ATOM 5773 N N . ILE A 1 990 ? 179.755 107.011 107.576 1.00 30.59 990 ILE A N 1
ATOM 5774 C CA . ILE A 1 990 ? 180.520 107.831 106.640 1.00 30.59 990 ILE A CA 1
ATOM 5775 C C . ILE A 1 990 ? 181.988 107.761 107.043 1.00 30.59 990 ILE A C 1
ATOM 5776 O O . ILE A 1 990 ? 182.459 108.607 107.816 1.00 30.59 990 ILE A O 1
ATOM 5781 N N . PRO A 1 991 ? 182.740 106.768 106.564 1.00 31.09 991 PRO A N 1
ATOM 5782 C CA . PRO A 1 991 ? 184.144 106.639 106.987 1.00 31.09 991 PRO A CA 1
ATOM 5783 C C . PRO A 1 991 ? 185.033 107.791 106.552 1.00 31.09 991 PRO A C 1
ATOM 5784 O O . PRO A 1 991 ? 186.090 107.997 107.161 1.00 31.09 991 PRO A O 1
ATOM 5788 N N . GLY A 1 992 ? 184.648 108.548 105.525 1.00 31.10 992 GLY A N 1
ATOM 5789 C CA . GLY A 1 992 ? 185.491 109.625 105.036 1.00 31.10 992 GLY A CA 1
ATOM 5790 C C . GLY A 1 992 ? 185.467 110.895 105.856 1.00 31.10 992 GLY A C 1
ATOM 5791 O O . GLY A 1 992 ? 186.346 111.747 105.681 1.00 31.10 992 GLY A O 1
ATOM 5792 N N . PHE A 1 993 ? 184.490 111.044 106.752 1.00 27.52 993 PHE A N 1
ATOM 5793 C CA . PHE A 1 993 ? 184.402 112.270 107.535 1.00 27.52 993 PHE A CA 1
ATOM 5794 C C . PHE A 1 993 ? 185.573 112.412 108.496 1.00 27.52 993 PHE A C 1
ATOM 5795 O O . PHE A 1 993 ? 185.993 113.536 108.792 1.00 27.52 993 PHE A O 1
ATOM 5803 N N . ALA A 1 994 ? 186.108 111.296 108.995 1.00 32.79 994 ALA A N 1
ATOM 5804 C CA . ALA A 1 994 ? 187.264 111.372 109.882 1.00 32.79 994 ALA A CA 1
ATOM 5805 C C . ALA A 1 994 ? 188.462 111.980 109.167 1.00 32.79 994 ALA A C 1
ATOM 5806 O O . ALA A 1 994 ? 189.183 112.807 109.739 1.00 32.79 994 ALA A O 1
ATOM 5808 N N . ASP A 1 995 ? 188.695 111.580 107.916 1.00 35.28 995 ASP A N 1
ATOM 5809 C CA . ASP A 1 995 ? 189.743 112.210 107.121 1.00 35.28 995 ASP A CA 1
ATOM 5810 C C . ASP A 1 995 ? 189.395 113.658 106.799 1.00 35.28 995 ASP A C 1
ATOM 5811 O O . ASP A 1 995 ? 190.271 114.530 106.811 1.00 35.28 995 ASP A O 1
ATOM 5816 N N . PHE A 1 996 ? 188.122 113.931 106.503 1.00 22.07 996 PHE A N 1
ATOM 5817 C CA . PHE A 1 996 ? 187.710 115.299 106.202 1.00 22.07 996 PHE A CA 1
ATOM 5818 C C . PHE A 1 996 ? 187.862 116.208 107.415 1.00 22.07 996 PHE A C 1
ATOM 5819 O O . PHE A 1 996 ? 188.249 117.375 107.279 1.00 22.07 996 PHE A O 1
ATOM 5827 N N . TYR A 1 997 ? 187.551 115.700 108.604 1.00 28.92 997 TYR A N 1
ATOM 5828 C CA . TYR A 1 997 ? 187.565 116.525 109.805 1.00 28.92 997 TYR A CA 1
ATOM 5829 C C . TYR A 1 997 ? 188.982 116.974 110.137 1.00 28.92 997 TYR A C 1
ATOM 5830 O O . TYR A 1 997 ? 189.920 116.171 110.127 1.00 28.92 997 TYR A O 1
ATOM 5839 N N . SER A 1 998 ? 189.134 118.262 110.434 1.00 33.03 998 SER A N 1
ATOM 5840 C CA . SER A 1 998 ? 190.425 118.825 110.802 1.00 33.03 998 SER A CA 1
ATOM 5841 C C . SER A 1 998 ? 190.188 120.075 111.634 1.00 33.03 998 SER A C 1
ATOM 5842 O O . SER A 1 998 ? 189.271 120.848 111.350 1.00 33.03 998 SER A O 1
ATOM 5845 N N . GLN A 1 999 ? 191.019 120.268 112.652 1.00 33.20 999 GLN A N 1
ATOM 5846 C CA . GLN A 1 999 ? 190.885 121.386 113.583 1.00 33.20 999 GLN A CA 1
ATOM 5847 C C . GLN A 1 999 ? 192.022 122.371 113.321 1.00 33.20 999 GLN A C 1
ATOM 5848 O O . GLN A 1 999 ? 193.072 122.317 113.962 1.00 33.20 999 GLN A O 1
ATOM 5854 N N . THR A 1 1000 ? 191.800 123.277 112.378 1.00 40.57 1000 THR A N 1
ATOM 5855 C CA . THR A 1 1000 ? 192.744 124.335 112.069 1.00 40.57 1000 THR A CA 1
ATOM 5856 C C . THR A 1 1000 ? 192.273 125.632 112.722 1.00 40.57 1000 THR A C 1
ATOM 5857 O O . THR A 1 1000 ? 191.332 125.646 113.520 1.00 40.57 1000 THR A O 1
ATOM 5861 N N . GLU A 1 1001 ? 192.940 126.737 112.394 1.00 49.18 1001 GLU A N 1
ATOM 5862 C CA . GLU A 1 1001 ? 192.547 128.035 112.925 1.00 49.18 1001 GLU A CA 1
ATOM 5863 C C . GLU A 1 1001 ? 191.567 128.767 112.020 1.00 49.18 1001 GLU A C 1
ATOM 5864 O O . GLU A 1 1001 ? 190.775 129.580 112.510 1.00 49.18 1001 GLU A O 1
ATOM 5870 N N . MET A 1 1002 ? 191.598 128.497 110.713 1.00 52.45 1002 MET A N 1
ATOM 5871 C CA . MET A 1 1002 ? 190.693 129.175 109.790 1.00 52.45 1002 MET A CA 1
ATOM 5872 C C . MET A 1 1002 ? 189.243 128.837 110.109 1.00 52.45 1002 MET A C 1
ATOM 5873 O O . MET A 1 1002 ? 188.442 129.720 110.435 1.00 52.45 1002 MET A O 1
ATOM 5878 N N . ASN A 1 1003 ? 188.883 127.559 110.019 1.00 42.82 1003 ASN A N 1
ATOM 5879 C CA . ASN A 1 1003 ? 187.688 127.096 110.705 1.00 42.82 1003 ASN A CA 1
ATOM 5880 C C . ASN A 1 1003 ? 187.942 127.186 112.202 1.00 42.82 1003 ASN A C 1
ATOM 5881 O O . ASN A 1 1003 ? 189.045 126.893 112.669 1.00 42.82 1003 ASN A O 1
ATOM 5886 N N . ASN A 1 1004 ? 186.926 127.622 112.951 1.00 38.78 1004 ASN A N 1
ATOM 5887 C CA . ASN A 1 1004 ? 187.124 128.041 114.335 1.00 38.78 1004 ASN A CA 1
ATOM 5888 C C . ASN A 1 1004 ? 187.910 127.013 115.140 1.00 38.78 1004 ASN A C 1
ATOM 5889 O O . ASN A 1 1004 ? 189.036 127.286 115.565 1.00 38.78 1004 ASN A O 1
ATOM 5894 N N . GLN A 1 1005 ? 187.336 125.829 115.343 1.00 34.75 1005 GLN A N 1
ATOM 5895 C CA . GLN A 1 1005 ? 188.093 124.675 115.814 1.00 34.75 1005 GLN A CA 1
ATOM 5896 C C . GLN A 1 1005 ? 187.563 123.394 115.187 1.00 34.75 1005 GLN A C 1
ATOM 5897 O O . GLN A 1 1005 ? 187.596 122.330 115.815 1.00 34.75 1005 GLN A O 1
ATOM 5903 N N . GLY A 1 1006 ? 187.070 123.479 113.959 1.00 33.42 1006 GLY A N 1
ATOM 5904 C CA . GLY A 1 1006 ? 186.293 122.416 113.370 1.00 33.42 1006 GLY A CA 1
ATOM 5905 C C . GLY A 1 1006 ? 184.805 122.669 113.367 1.00 33.42 1006 GLY A C 1
ATOM 5906 O O . GLY A 1 1006 ? 184.040 121.754 113.043 1.00 33.42 1006 GLY A O 1
ATOM 5907 N N . VAL A 1 1007 ? 184.374 123.882 113.719 1.00 32.50 1007 VAL A N 1
ATOM 5908 C CA . VAL A 1 1007 ? 182.949 124.191 113.774 1.00 32.50 1007 VAL A CA 1
ATOM 5909 C C . VAL A 1 1007 ? 182.324 124.086 112.390 1.00 32.50 1007 VAL A C 1
ATOM 5910 O O . VAL A 1 1007 ? 181.165 123.683 112.249 1.00 32.50 1007 VAL A O 1
ATOM 5914 N N . GLU A 1 1008 ? 183.072 124.450 111.348 1.00 37.73 1008 GLU A N 1
ATOM 5915 C CA . GLU A 1 1008 ? 182.537 124.346 109.993 1.00 37.73 1008 GLU A CA 1
ATOM 5916 C C . GLU A 1 1008 ? 182.375 122.891 109.567 1.00 37.73 1008 GLU A C 1
ATOM 5917 O O . GLU A 1 1008 ? 181.422 122.547 108.855 1.00 37.73 1008 GLU A O 1
ATOM 5923 N N . CYS A 1 1009 ? 183.293 122.020 109.990 1.00 35.52 1009 CYS A N 1
ATOM 5924 C CA . CYS A 1 1009 ? 183.125 120.596 109.721 1.00 35.52 1009 CYS A CA 1
ATOM 5925 C C . CYS A 1 1009 ? 181.875 120.058 110.406 1.00 35.52 1009 CYS A C 1
ATOM 5926 O O . CYS A 1 1009 ? 181.109 119.288 109.811 1.00 35.52 1009 CYS A O 1
ATOM 5929 N N . LEU A 1 1010 ? 181.646 120.462 111.656 1.00 30.21 1010 LEU A N 1
ATOM 5930 C CA . LEU A 1 1010 ? 180.427 120.056 112.341 1.00 30.21 1010 LEU A CA 1
ATOM 5931 C C . LEU A 1 1010 ? 179.194 120.665 111.691 1.00 30.21 1010 LEU A C 1
ATOM 5932 O O . LEU A 1 1010 ? 178.121 120.062 111.726 1.00 30.21 1010 LEU A O 1
ATOM 5937 N N . ARG A 1 1011 ? 179.325 121.847 111.088 1.00 34.06 1011 ARG A N 1
ATOM 5938 C CA . ARG A 1 1011 ? 178.209 122.432 110.353 1.00 34.06 1011 ARG A CA 1
ATOM 5939 C C . ARG A 1 1011 ? 177.870 121.604 109.121 1.00 34.06 1011 ARG A C 1
ATOM 5940 O O . ARG A 1 1011 ? 176.693 121.385 108.815 1.00 34.06 1011 ARG A O 1
ATOM 5948 N N . LEU A 1 1012 ? 178.891 121.133 108.404 1.00 30.50 1012 LEU A N 1
ATOM 5949 C CA . LEU A 1 1012 ? 178.645 120.242 107.273 1.00 30.50 1012 LEU A CA 1
ATOM 5950 C C . LEU A 1 1012 ? 178.004 118.935 107.731 1.00 30.50 1012 LEU A C 1
ATOM 5951 O O . LEU A 1 1012 ? 177.081 118.421 107.083 1.00 30.50 1012 LEU A O 1
ATOM 5956 N N . LEU A 1 1013 ? 178.482 118.383 108.848 1.00 30.22 1013 LEU A N 1
ATOM 5957 C CA . LEU A 1 1013 ? 177.887 117.161 109.382 1.00 30.22 1013 LEU A CA 1
ATOM 5958 C C . LEU A 1 1013 ? 176.432 117.385 109.777 1.00 30.22 1013 LEU A C 1
ATOM 5959 O O . LEU A 1 1013 ? 175.571 116.530 109.530 1.00 30.22 1013 LEU A O 1
ATOM 5964 N N . ASN A 1 1014 ? 176.143 118.532 110.393 1.00 30.14 1014 ASN A N 1
ATOM 5965 C CA . ASN A 1 1014 ? 174.771 118.874 110.744 1.00 30.14 1014 ASN A CA 1
ATOM 5966 C C . ASN A 1 1014 ? 173.911 119.016 109.500 1.00 30.14 1014 ASN A C 1
ATOM 5967 O O . ASN A 1 1014 ? 172.737 118.641 109.507 1.00 30.14 1014 ASN A O 1
ATOM 5972 N N . GLU A 1 1015 ? 174.473 119.569 108.424 1.00 33.54 1015 GLU A N 1
ATOM 5973 C CA . GLU A 1 1015 ? 173.727 119.660 107.174 1.00 33.54 1015 GLU A CA 1
ATOM 5974 C C . GLU A 1 1015 ? 173.384 118.277 106.637 1.00 33.54 1015 GLU A C 1
ATOM 5975 O O . GLU A 1 1015 ? 172.253 118.036 106.195 1.00 33.54 1015 GLU A O 1
ATOM 5981 N N . ILE A 1 1016 ? 174.344 117.350 106.679 1.00 30.05 1016 ILE A N 1
ATOM 5982 C CA . ILE A 1 1016 ? 174.075 115.987 106.217 1.00 30.05 1016 ILE A CA 1
ATOM 5983 C C . ILE A 1 1016 ? 172.970 115.352 107.053 1.00 30.05 1016 ILE A C 1
ATOM 5984 O O . ILE A 1 1016 ? 172.018 114.760 106.523 1.00 30.05 1016 ILE A O 1
ATOM 5989 N N . ILE A 1 1017 ? 173.079 115.472 108.377 1.00 28.29 1017 ILE A N 1
ATOM 5990 C CA . ILE A 1 1017 ? 172.114 114.830 109.264 1.00 28.29 1017 ILE A CA 1
ATOM 5991 C C . ILE A 1 1017 ? 170.739 115.469 109.115 1.00 28.29 1017 ILE A C 1
ATOM 5992 O O . ILE A 1 1017 ? 169.713 114.784 109.173 1.00 28.29 1017 ILE A O 1
ATOM 5997 N N . ALA A 1 1018 ? 170.691 116.787 108.909 1.00 29.59 1018 ALA A N 1
ATOM 5998 C CA . ALA A 1 1018 ? 169.416 117.467 108.723 1.00 29.59 1018 ALA A CA 1
ATOM 5999 C C . ALA A 1 1018 ? 168.768 117.074 107.404 1.00 29.59 1018 ALA A C 1
ATOM 6000 O O . ALA A 1 1018 ? 167.543 116.944 107.327 1.00 29.59 1018 ALA A O 1
ATOM 6002 N N . ASP A 1 1019 ? 169.570 116.885 106.354 1.00 33.28 1019 ASP A N 1
ATOM 6003 C CA . ASP A 1 1019 ? 169.021 116.370 105.104 1.00 33.28 1019 ASP A CA 1
ATOM 6004 C C . ASP A 1 1019 ? 168.439 114.977 105.300 1.00 33.28 1019 ASP A C 1
ATOM 6005 O O . ASP A 1 1019 ? 167.348 114.673 104.800 1.00 33.28 1019 ASP A O 1
ATOM 6010 N N . PHE A 1 1020 ? 169.149 114.122 106.041 1.00 30.75 1020 PHE A N 1
ATOM 6011 C CA . PHE A 1 1020 ? 168.624 112.789 106.330 1.00 30.75 1020 PHE A CA 1
ATOM 6012 C C . PHE A 1 1020 ? 167.312 112.868 107.103 1.00 30.75 1020 PHE A C 1
ATOM 6013 O O . PHE A 1 1020 ? 166.351 112.155 106.790 1.00 30.75 1020 PHE A O 1
ATOM 6021 N N . ASP A 1 1021 ? 167.255 113.733 108.117 1.00 29.53 1021 ASP A N 1
ATOM 6022 C CA . ASP A 1 1021 ? 166.049 113.862 108.929 1.00 29.53 1021 ASP A CA 1
ATOM 6023 C C . ASP A 1 1021 ? 164.880 114.390 108.109 1.00 29.53 1021 ASP A C 1
ATOM 6024 O O . ASP A 1 1021 ? 163.747 113.921 108.262 1.00 29.53 1021 ASP A O 1
ATOM 6029 N N . GLU A 1 1022 ? 165.130 115.374 107.243 1.00 32.01 1022 GLU A N 1
ATOM 6030 C CA . GLU A 1 1022 ? 164.073 115.888 106.379 1.00 32.01 1022 GLU A CA 1
ATOM 6031 C C . GLU A 1 1022 ? 163.571 114.807 105.434 1.00 32.01 1022 GLU A C 1
ATOM 6032 O O . GLU A 1 1022 ? 162.365 114.699 105.186 1.00 32.01 1022 GLU A O 1
ATOM 6038 N N . LEU A 1 1023 ? 164.484 114.000 104.890 1.00 31.27 1023 LEU A N 1
ATOM 6039 C CA . LEU A 1 1023 ? 164.067 112.871 104.067 1.00 31.27 1023 LEU A CA 1
ATOM 6040 C C . LEU A 1 1023 ? 163.250 111.868 104.871 1.00 31.27 1023 LEU A C 1
ATOM 6041 O O . LEU A 1 1023 ? 162.356 111.214 104.325 1.00 31.27 1023 LEU A O 1
ATOM 6046 N N . LEU A 1 1024 ? 163.535 111.740 106.168 1.00 32.04 1024 LEU A N 1
ATOM 6047 C CA . LEU A 1 1024 ? 162.769 110.838 107.022 1.00 32.04 1024 LEU A CA 1
ATOM 6048 C C . LEU A 1 1024 ? 161.319 111.275 107.183 1.00 32.04 1024 LEU A C 1
ATOM 6049 O O . LEU A 1 1024 ? 160.468 110.444 107.515 1.00 32.04 1024 LEU A O 1
ATOM 6054 N N . GL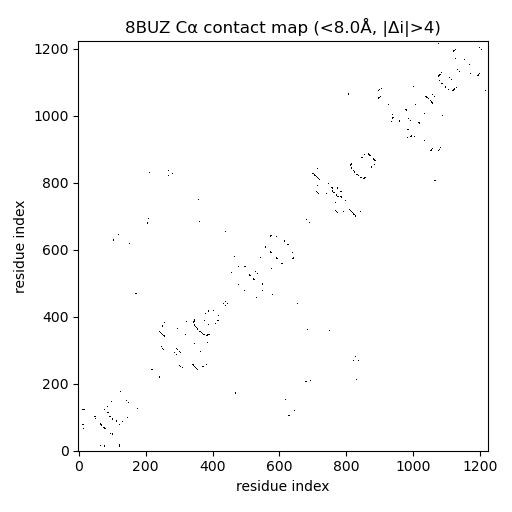Y A 1 1025 ? 161.016 112.548 106.950 1.00 32.46 1025 GLY A N 1
ATOM 6055 C CA . GLY A 1 1025 ? 159.678 113.058 107.160 1.00 32.46 1025 GLY A CA 1
ATOM 6056 C C . GLY A 1 1025 ? 158.688 112.818 106.046 1.00 32.46 1025 GLY A C 1
ATOM 6057 O O . GLY A 1 1025 ? 157.518 113.184 106.190 1.00 32.46 1025 GLY A O 1
ATOM 6058 N N . GLU A 1 1026 ? 159.112 112.220 104.938 1.00 35.61 1026 GLU A N 1
ATOM 6059 C CA . GLU A 1 1026 ? 158.199 111.970 103.832 1.00 35.61 1026 GLU A CA 1
ATOM 6060 C C . GLU A 1 1026 ? 157.153 110.931 104.217 1.00 35.61 1026 GLU A C 1
ATOM 6061 O O . GLU A 1 1026 ? 157.389 110.056 105.055 1.00 35.61 1026 GLU A O 1
ATOM 6067 N N . ASP A 1 1027 ? 155.979 111.040 103.593 1.00 37.76 1027 ASP A N 1
ATOM 6068 C CA . ASP A 1 1027 ? 154.903 110.089 103.845 1.00 37.76 1027 ASP A CA 1
ATOM 6069 C C . ASP A 1 1027 ? 155.254 108.684 103.377 1.00 37.76 1027 ASP A C 1
ATOM 6070 O O . ASP A 1 1027 ? 154.641 107.718 103.844 1.00 37.76 1027 ASP A O 1
ATOM 6075 N N . ARG A 1 1028 ? 156.218 108.551 102.465 1.00 34.08 1028 ARG A N 1
ATOM 6076 C CA . ARG A 1 1028 ? 156.639 107.230 102.012 1.00 34.08 1028 ARG A CA 1
ATOM 6077 C C . ARG A 1 1028 ? 157.274 106.427 103.139 1.00 34.08 1028 ARG A C 1
ATOM 6078 O O . ARG A 1 1028 ? 157.207 105.193 103.136 1.00 34.08 1028 ARG A O 1
ATOM 6086 N N . PHE A 1 1029 ? 157.886 107.102 104.107 1.00 34.00 1029 PHE A N 1
ATOM 6087 C CA . PHE A 1 1029 ? 158.567 106.459 105.228 1.00 34.00 1029 PHE A CA 1
ATOM 6088 C C . PHE A 1 1029 ? 157.806 106.808 106.504 1.00 34.00 1029 PHE A C 1
ATOM 6089 O O . PHE A 1 1029 ? 158.137 107.768 107.200 1.00 34.00 1029 PHE A O 1
ATOM 6097 N N . GLN A 1 1030 ? 156.782 106.014 106.808 1.00 39.75 1030 GLN A N 1
ATOM 6098 C CA . GLN A 1 1030 ? 155.998 106.188 108.024 1.00 39.75 1030 GLN A CA 1
ATOM 6099 C C . GLN A 1 1030 ? 156.322 105.158 109.094 1.00 39.75 1030 GLN A C 1
ATOM 6100 O O . GLN A 1 1030 ? 156.137 105.436 110.283 1.00 39.75 1030 GLN A O 1
ATOM 6106 N N . ASP A 1 1031 ? 156.801 103.980 108.700 1.00 39.49 1031 ASP A N 1
ATOM 6107 C CA . ASP A 1 1031 ? 157.118 102.911 109.635 1.00 39.49 1031 ASP A CA 1
ATOM 6108 C C . ASP A 1 1031 ? 158.518 103.026 110.221 1.00 39.49 1031 ASP A C 1
ATOM 6109 O O . ASP A 1 1031 ? 158.865 102.241 111.110 1.00 39.49 1031 ASP A O 1
ATOM 6114 N N . ILE A 1 1032 ? 159.320 103.976 109.754 1.00 32.85 1032 ILE A N 1
ATOM 6115 C CA . ILE A 1 1032 ? 160.724 104.086 110.131 1.00 32.85 1032 ILE A CA 1
ATOM 6116 C C . ILE A 1 1032 ? 160.882 105.228 111.122 1.00 32.85 1032 ILE A C 1
ATOM 6117 O O . ILE A 1 1032 ? 160.351 106.325 110.909 1.00 32.85 1032 ILE A O 1
ATOM 6122 N N . GLU A 1 1033 ? 161.609 104.972 112.206 1.00 31.81 1033 GLU A N 1
ATOM 6123 C CA . GLU A 1 1033 ? 161.871 105.972 113.230 1.00 31.81 1033 GLU A CA 1
ATOM 6124 C C . GLU A 1 1033 ? 163.362 106.006 113.519 1.00 31.81 1033 GLU A C 1
ATOM 6125 O O . GLU A 1 1033 ? 163.994 104.956 113.664 1.00 31.81 1033 GLU A O 1
ATOM 6131 N N . LYS A 1 1034 ? 163.922 107.210 113.593 1.00 26.39 1034 LYS A N 1
ATOM 6132 C CA . LYS A 1 1034 ? 165.332 107.375 113.909 1.00 26.39 1034 LYS A CA 1
ATOM 6133 C C . LYS A 1 1034 ? 165.545 107.201 115.405 1.00 26.39 1034 LYS A C 1
ATOM 6134 O O . LYS A 1 1034 ? 164.830 107.798 116.215 1.00 26.39 1034 LYS A O 1
ATOM 6140 N N . ILE A 1 1035 ? 166.527 106.382 115.772 1.00 32.15 1035 ILE A N 1
ATOM 6141 C CA . ILE A 1 1035 ? 166.789 106.088 117.176 1.00 32.15 1035 ILE A CA 1
ATOM 6142 C C . ILE A 1 1035 ? 167.834 107.049 117.721 1.00 32.15 1035 ILE A C 1
ATOM 6143 O O . ILE A 1 1035 ? 167.580 107.777 118.687 1.00 32.15 1035 ILE A O 1
ATOM 6148 N N . LYS A 1 1036 ? 169.013 107.058 117.110 1.00 32.94 1036 LYS A N 1
ATOM 6149 C CA . LYS A 1 1036 ? 170.109 107.892 117.581 1.00 32.94 1036 LYS A CA 1
ATOM 6150 C C . LYS A 1 1036 ? 171.117 108.052 116.456 1.00 32.94 1036 LYS A C 1
ATOM 6151 O O . LYS A 1 1036 ? 171.010 107.423 115.401 1.00 32.94 1036 LYS A O 1
ATOM 6157 N N . THR A 1 1037 ? 172.102 108.913 116.696 1.00 31.60 1037 THR A N 1
ATOM 6158 C CA . THR A 1 1037 ? 173.239 109.071 115.802 1.00 31.60 1037 THR A CA 1
ATOM 6159 C C . THR A 1 1037 ? 174.517 108.901 116.610 1.00 31.60 1037 THR A C 1
ATOM 6160 O O . THR A 1 1037 ? 174.666 109.498 117.681 1.00 31.60 1037 THR A O 1
ATOM 6164 N N . ILE A 1 1038 ? 175.423 108.064 116.110 1.00 31.28 1038 ILE A N 1
ATOM 6165 C CA . ILE A 1 1038 ? 176.673 107.776 116.803 1.00 31.28 1038 ILE A CA 1
ATOM 6166 C C . ILE A 1 1038 ? 177.817 108.440 116.052 1.00 31.28 1038 ILE A C 1
ATOM 6167 O O . ILE A 1 1038 ? 178.365 107.868 115.104 1.00 31.28 1038 ILE A O 1
ATOM 6172 N N . GLY A 1 1039 ? 178.191 109.645 116.474 1.00 30.20 1039 GLY A N 1
ATOM 6173 C CA . GLY A 1 1039 ? 179.188 110.402 115.745 1.00 30.20 1039 GLY A CA 1
ATOM 6174 C C . GLY A 1 1039 ? 178.725 110.722 114.340 1.00 30.20 1039 GLY A C 1
ATOM 6175 O O . GLY A 1 1039 ? 177.828 111.547 114.147 1.00 30.20 1039 GLY A O 1
ATOM 6176 N N . SER A 1 1040 ? 179.326 110.071 113.349 1.00 30.77 1040 SER A N 1
ATOM 6177 C CA . SER A 1 1040 ? 178.931 110.228 111.958 1.00 30.77 1040 SER A CA 1
ATOM 6178 C C . SER A 1 1040 ? 178.054 109.084 111.466 1.00 30.77 1040 SER A C 1
ATOM 6179 O O . SER A 1 1040 ? 177.825 108.968 110.259 1.00 30.77 1040 SER A O 1
ATOM 6182 N N . THR A 1 1041 ? 177.558 108.245 112.370 1.00 33.07 1041 THR A N 1
ATOM 6183 C CA . THR A 1 1041 ? 176.735 107.098 112.012 1.00 33.07 1041 THR A CA 1
ATOM 6184 C C . THR A 1 1041 ? 175.264 107.407 112.256 1.00 33.07 1041 THR A C 1
ATOM 6185 O O . THR A 1 1041 ? 174.914 108.092 113.220 1.00 33.07 1041 THR A O 1
ATOM 6189 N N . TYR A 1 1042 ? 174.408 106.898 111.374 1.00 35.68 1042 TYR A N 1
ATOM 6190 C CA . TYR A 1 1042 ? 172.970 107.113 111.437 1.00 35.68 1042 TYR A CA 1
ATOM 6191 C C . TYR A 1 1042 ? 172.274 105.773 111.619 1.00 35.68 1042 TYR A C 1
ATOM 6192 O O . TYR A 1 1042 ? 172.506 104.841 110.844 1.00 35.68 1042 TYR A O 1
ATOM 6201 N N . MET A 1 1043 ? 171.421 105.679 112.637 1.00 55.04 1043 MET A N 1
ATOM 6202 C CA . MET A 1 1043 ? 170.739 104.439 112.985 1.00 55.04 1043 MET A CA 1
ATOM 6203 C C . MET A 1 1043 ? 169.233 104.650 112.948 1.00 55.04 1043 MET A C 1
ATOM 6204 O O . MET A 1 1043 ? 168.720 105.593 113.557 1.00 55.04 1043 MET A O 1
ATOM 6209 N N . ALA A 1 1044 ? 168.531 103.769 112.239 1.00 38.40 1044 ALA A N 1
ATOM 6210 C CA . ALA A 1 1044 ? 167.081 103.818 112.150 1.00 38.40 1044 ALA A CA 1
ATOM 6211 C C . ALA A 1 1044 ? 166.527 102.402 112.189 1.00 38.40 1044 ALA A C 1
ATOM 6212 O O . ALA A 1 1044 ? 167.171 101.457 111.728 1.00 38.40 1044 ALA A O 1
ATOM 6214 N N . VAL A 1 1045 ? 165.322 102.265 112.738 1.00 30.10 1045 VAL A N 1
ATOM 6215 C CA . VAL A 1 1045 ? 164.661 100.974 112.862 1.00 30.10 1045 VAL A CA 1
ATOM 6216 C C . VAL A 1 1045 ? 163.346 101.016 112.097 1.00 30.10 1045 VAL A C 1
ATOM 6217 O O . VAL A 1 1045 ? 162.836 102.081 111.742 1.00 30.10 1045 VAL A O 1
ATOM 6221 N N . SER A 1 1046 ? 162.795 99.831 111.849 1.00 36.83 1046 SER A N 1
ATOM 6222 C CA . SER A 1 1046 ? 161.639 99.676 110.977 1.00 36.83 1046 SER A CA 1
ATOM 6223 C C . SER A 1 1046 ? 160.562 98.850 111.664 1.00 36.83 1046 SER A C 1
ATOM 6224 O O . SER A 1 1046 ? 160.856 97.804 112.250 1.00 36.83 1046 SER A O 1
ATOM 6227 N N . GLY A 1 1047 ? 159.322 99.318 111.580 1.00 39.94 1047 GLY A N 1
ATOM 6228 C CA . GLY A 1 1047 ? 158.178 98.568 112.073 1.00 39.94 1047 GLY A CA 1
ATOM 6229 C C . GLY A 1 1047 ? 158.115 98.364 113.571 1.00 39.94 1047 GLY A C 1
ATOM 6230 O O . GLY A 1 1047 ? 157.711 97.287 114.026 1.00 39.94 1047 GLY A O 1
ATOM 6231 N N . LEU A 1 1048 ? 158.504 99.371 114.356 1.00 44.86 1048 LEU A N 1
ATOM 6232 C CA . LEU A 1 1048 ? 158.398 99.243 115.806 1.00 44.86 1048 LEU A CA 1
ATOM 6233 C C . LEU A 1 1048 ? 156.944 99.237 116.261 1.00 44.86 1048 LEU A C 1
ATOM 6234 O O . LEU A 1 1048 ? 156.578 98.486 117.172 1.00 44.86 1048 LEU A O 1
ATOM 6239 N N . SER A 1 1049 ? 156.101 100.061 115.642 1.00 63.69 1049 SER A N 1
ATOM 6240 C CA . SER A 1 1049 ? 154.719 100.190 116.078 1.00 63.69 1049 SER A CA 1
ATOM 6241 C C . SER A 1 1049 ? 153.811 99.387 115.161 1.00 63.69 1049 SER A C 1
ATOM 6242 O O . SER A 1 1049 ? 153.626 99.774 113.997 1.00 63.69 1049 SER A O 1
ATOM 6245 N N . PRO A 1 1050 ? 153.223 98.281 115.626 1.00 75.47 1050 PRO A N 1
ATOM 6246 C CA . PRO A 1 1050 ? 152.277 97.524 114.796 1.00 75.47 1050 PRO A CA 1
ATOM 6247 C C . PRO A 1 1050 ? 150.906 98.180 114.808 1.00 75.47 1050 PRO A C 1
ATOM 6248 O O . PRO A 1 1050 ? 150.206 98.180 115.826 1.00 75.47 1050 PRO A O 1
ATOM 6252 N N . GLU A 1 1051 ? 150.518 98.747 113.671 1.00 85.50 1051 GLU A N 1
ATOM 6253 C CA . GLU A 1 1051 ? 149.246 99.449 113.562 1.00 85.50 1051 GLU A CA 1
ATOM 6254 C C . GLU A 1 1051 ? 148.614 99.230 112.191 1.00 85.50 1051 GLU A C 1
ATOM 6255 O O . GLU A 1 1051 ? 149.289 99.316 111.165 1.00 85.50 1051 GLU A O 1
ATOM 6261 N N . LYS A 1 1058 ? 152.896 90.906 107.671 1.00 57.52 1058 LYS A N 1
ATOM 6262 C CA . LYS A 1 1058 ? 153.281 91.739 106.539 1.00 57.52 1058 LYS A CA 1
ATOM 6263 C C . LYS A 1 1058 ? 154.722 92.214 106.689 1.00 57.52 1058 LYS A C 1
ATOM 6264 O O . LYS A 1 1058 ? 155.143 92.616 107.773 1.00 57.52 1058 LYS A O 1
ATOM 6270 N N . TRP A 1 1059 ? 155.476 92.165 105.591 1.00 52.63 1059 TRP A N 1
ATOM 6271 C CA . TRP A 1 1059 ? 156.890 92.520 105.588 1.00 52.63 1059 TRP A CA 1
ATOM 6272 C C . TRP A 1 1059 ? 157.165 93.780 104.773 1.00 52.63 1059 TRP A C 1
ATOM 6273 O O . TRP A 1 1059 ? 158.242 93.925 104.191 1.00 52.63 1059 TRP A O 1
ATOM 6284 N N . GLY A 1 1060 ? 156.200 94.700 104.719 1.00 50.76 1060 GLY A N 1
ATOM 6285 C CA . GLY A 1 1060 ? 156.396 95.926 103.965 1.00 50.76 1060 GLY A CA 1
ATOM 6286 C C . GLY A 1 1060 ? 157.354 96.903 104.613 1.00 50.76 1060 GLY A C 1
ATOM 6287 O O . GLY A 1 1060 ? 157.959 97.724 103.911 1.00 50.76 1060 GLY A O 1
ATOM 6288 N N . HIS A 1 1061 ? 157.517 96.830 105.935 1.00 46.63 1061 HIS A N 1
ATOM 6289 C CA . HIS A 1 1061 ? 158.400 97.772 106.612 1.00 46.63 1061 HIS A CA 1
ATOM 6290 C C . HIS A 1 1061 ? 159.866 97.501 106.292 1.00 46.63 1061 HIS A C 1
ATOM 6291 O O . HIS A 1 1061 ? 160.676 98.434 106.275 1.00 46.63 1061 HIS A O 1
ATOM 6298 N N . LEU A 1 1062 ? 160.228 96.246 106.017 1.00 43.33 1062 LEU A N 1
ATOM 6299 C CA . LEU A 1 1062 ? 161.579 95.968 105.536 1.00 43.33 1062 LEU A CA 1
ATOM 6300 C C . LEU A 1 1062 ? 161.823 96.622 104.182 1.00 43.33 1062 LEU A C 1
ATOM 6301 O O . LEU A 1 1062 ? 162.903 97.171 103.931 1.00 43.33 1062 LEU A O 1
ATOM 6306 N N . CYS A 1 1063 ? 160.828 96.570 103.294 1.00 43.32 1063 CYS A N 1
ATOM 6307 C CA . CYS A 1 1063 ? 160.945 97.259 102.014 1.00 43.32 1063 CYS A CA 1
ATOM 6308 C C . CYS A 1 1063 ? 161.065 98.763 102.218 1.00 43.32 1063 CYS A C 1
ATOM 6309 O O . CYS A 1 1063 ? 161.828 99.437 101.513 1.00 43.32 1063 CYS A O 1
ATOM 6312 N N . ALA A 1 1064 ? 160.317 99.306 103.181 1.00 39.79 1064 ALA A N 1
ATOM 6313 C CA . ALA A 1 1064 ? 160.441 100.725 103.496 1.00 39.79 1064 ALA A CA 1
ATOM 6314 C C . ALA A 1 1064 ? 161.850 101.062 103.969 1.00 39.79 1064 ALA A C 1
ATOM 6315 O O . ALA A 1 1064 ? 162.411 102.092 103.583 1.00 39.79 1064 ALA A O 1
ATOM 6317 N N . LEU A 1 1065 ? 162.438 100.202 104.803 1.00 35.65 1065 LEU A N 1
ATOM 6318 C CA . LEU A 1 1065 ? 163.802 100.436 105.273 1.00 35.65 1065 LEU A CA 1
ATOM 6319 C C . LEU A 1 1065 ? 164.805 100.381 104.126 1.00 35.65 1065 LEU A C 1
ATOM 6320 O O . LEU A 1 1065 ? 165.747 101.184 104.071 1.00 35.65 1065 LEU A O 1
ATOM 6325 N N . ALA A 1 1066 ? 164.630 99.430 103.206 1.00 34.68 1066 ALA A N 1
ATOM 6326 C CA . ALA A 1 1066 ? 165.524 99.354 102.052 1.00 34.68 1066 ALA A CA 1
ATOM 6327 C C . ALA A 1 1066 ? 165.422 100.610 101.194 1.00 34.68 1066 ALA A C 1
ATOM 6328 O O . ALA A 1 1066 ? 166.442 101.162 100.750 1.00 34.68 1066 ALA A O 1
ATOM 6330 N N . ASP A 1 1067 ? 164.196 101.082 100.956 1.00 38.61 1067 ASP A N 1
ATOM 6331 C CA . ASP A 1 1067 ? 164.017 102.318 100.203 1.00 38.61 1067 ASP A CA 1
ATOM 6332 C C . ASP A 1 1067 ? 164.629 103.502 100.939 1.00 38.61 1067 ASP A C 1
ATOM 6333 O O . ASP A 1 1067 ? 165.173 104.418 100.313 1.00 38.61 1067 ASP A O 1
ATOM 6338 N N . PHE A 1 1068 ? 164.553 103.499 102.271 1.00 33.17 1068 PHE A N 1
ATOM 6339 C CA . PHE A 1 1068 ? 165.185 104.555 103.054 1.00 33.17 1068 PHE A CA 1
ATOM 6340 C C . PHE A 1 1068 ? 166.696 104.549 102.872 1.00 33.17 1068 PHE A C 1
ATOM 6341 O O . PHE A 1 1068 ? 167.316 105.610 102.747 1.00 33.17 1068 PHE A O 1
ATOM 6349 N N . SER A 1 1069 ? 167.309 103.365 102.869 1.00 34.25 1069 SER A N 1
ATOM 6350 C CA . SER A 1 1069 ? 168.752 103.291 102.650 1.00 34.25 1069 SER A CA 1
ATOM 6351 C C . SER A 1 1069 ? 169.127 103.798 101.261 1.00 34.25 1069 SER A C 1
ATOM 6352 O O . SER A 1 1069 ? 170.109 104.540 101.099 1.00 34.25 1069 SER A O 1
ATOM 6355 N N . LEU A 1 1070 ? 168.352 103.413 100.244 1.00 35.13 1070 LEU A N 1
ATOM 6356 C CA . LEU A 1 1070 ? 168.629 103.901 98.894 1.00 35.13 1070 LEU A CA 1
ATOM 6357 C C . LEU A 1 1070 ? 168.478 105.418 98.812 1.00 35.13 1070 LEU A C 1
ATOM 6358 O O . LEU A 1 1070 ? 169.282 106.100 98.161 1.00 35.13 1070 LEU A O 1
ATOM 6363 N N . ALA A 1 1071 ? 167.454 105.965 99.468 1.00 32.25 1071 ALA A N 1
ATOM 6364 C CA . ALA A 1 1071 ? 167.264 107.411 99.476 1.00 32.25 1071 ALA A CA 1
ATOM 6365 C C . ALA A 1 1071 ? 168.397 108.116 100.212 1.00 32.25 1071 ALA A C 1
ATOM 6366 O O . ALA A 1 1071 ? 168.802 109.217 99.827 1.00 32.25 1071 ALA A O 1
ATOM 6368 N N . LEU A 1 1072 ? 168.915 107.502 101.278 1.00 32.54 1072 LEU A N 1
ATOM 6369 C CA . LEU A 1 1072 ? 170.082 108.058 101.957 1.00 32.54 1072 LEU A CA 1
ATOM 6370 C C . LEU A 1 1072 ? 171.281 108.113 101.022 1.00 32.54 1072 LEU A C 1
ATOM 6371 O O . LEU A 1 1072 ? 172.022 109.105 101.001 1.00 32.54 1072 LEU A O 1
ATOM 6376 N N . THR A 1 1073 ? 171.493 107.047 100.247 1.00 31.45 1073 THR A N 1
ATOM 6377 C CA . THR A 1 1073 ? 172.583 107.053 99.274 1.00 31.45 1073 THR A CA 1
ATOM 6378 C C . THR A 1 1073 ? 172.400 108.170 98.251 1.00 31.45 1073 THR A C 1
ATOM 6379 O O . THR A 1 1073 ? 173.351 108.894 97.925 1.00 31.45 1073 THR A O 1
ATOM 6383 N N . GLU A 1 1074 ? 171.175 108.332 97.747 1.00 33.17 1074 GLU A N 1
ATOM 6384 C CA . GLU A 1 1074 ? 170.913 109.394 96.779 1.00 33.17 1074 GLU A CA 1
ATOM 6385 C C . GLU A 1 1074 ? 171.176 110.770 97.383 1.00 33.17 1074 GLU A C 1
ATOM 6386 O O . GLU A 1 1074 ? 171.763 111.644 96.731 1.00 33.17 1074 GLU A O 1
ATOM 6392 N N . SER A 1 1075 ? 170.747 110.979 98.629 1.00 31.52 1075 SER A N 1
ATOM 6393 C CA . SER A 1 1075 ? 170.946 112.270 99.279 1.00 31.52 1075 SER A CA 1
ATOM 6394 C C . SER A 1 1075 ? 172.425 112.568 99.486 1.00 31.52 1075 SER A C 1
ATOM 6395 O O . SER A 1 1075 ? 172.871 113.706 99.287 1.00 31.52 1075 SER A O 1
ATOM 6398 N N . ILE A 1 1076 ? 173.204 111.562 99.894 1.00 31.41 1076 ILE A N 1
ATOM 6399 C CA . ILE A 1 1076 ? 174.632 111.796 100.091 1.00 31.41 1076 ILE A CA 1
ATOM 6400 C C . ILE A 1 1076 ? 175.308 112.095 98.759 1.00 31.41 1076 ILE A C 1
ATOM 6401 O O . ILE A 1 1076 ? 176.206 112.941 98.684 1.00 31.41 1076 ILE A O 1
ATOM 6406 N N . GLN A 1 1077 ? 174.866 111.439 97.679 1.00 32.90 1077 GLN A N 1
ATOM 6407 C CA . GLN A 1 1077 ? 175.413 111.756 96.363 1.00 32.90 1077 GLN A CA 1
ATOM 6408 C C . GLN A 1 1077 ? 175.097 113.194 95.970 1.00 32.90 1077 GLN A C 1
ATOM 6409 O O . GLN A 1 1077 ? 175.963 113.915 95.456 1.00 32.90 1077 GLN A O 1
ATOM 6415 N N . GLU A 1 1078 ? 173.861 113.633 96.218 1.00 32.62 1078 GLU A N 1
ATOM 6416 C CA . GLU A 1 1078 ? 173.481 114.998 95.866 1.00 32.62 1078 GLU A CA 1
ATOM 6417 C C . GLU A 1 1078 ? 174.291 116.024 96.649 1.00 32.62 1078 GLU A C 1
ATOM 6418 O O . GLU A 1 1078 ? 174.757 117.022 96.083 1.00 32.62 1078 GLU A O 1
ATOM 6424 N N . ILE A 1 1079 ? 174.473 115.802 97.953 1.00 31.25 1079 ILE A N 1
ATOM 6425 C CA . ILE A 1 1079 ? 175.196 116.802 98.735 1.00 31.25 1079 ILE A CA 1
ATOM 6426 C C . ILE A 1 1079 ? 176.686 116.756 98.413 1.00 31.25 1079 ILE A C 1
ATOM 6427 O O . ILE A 1 1079 ? 177.382 117.773 98.520 1.00 31.25 1079 ILE A O 1
ATOM 6432 N N . ASN A 1 1080 ? 177.204 115.596 97.996 1.00 32.53 1080 ASN A N 1
ATOM 6433 C CA . ASN A 1 1080 ? 178.560 115.558 97.459 1.00 32.53 1080 ASN A CA 1
ATOM 6434 C C . ASN A 1 1080 ? 178.668 116.404 96.200 1.00 32.53 1080 ASN A C 1
ATOM 6435 O O . ASN A 1 1080 ? 179.655 117.123 96.005 1.00 32.53 1080 ASN A O 1
ATOM 6440 N N . LYS A 1 1081 ? 177.661 116.321 95.328 1.00 32.60 1081 LYS A N 1
ATOM 6441 C CA . LYS A 1 1081 ? 177.660 117.146 94.124 1.00 32.60 1081 LYS A CA 1
ATOM 6442 C C . LYS A 1 1081 ? 177.639 118.628 94.472 1.00 32.60 1081 LYS A C 1
ATOM 6443 O O . LYS A 1 1081 ? 178.358 119.427 93.861 1.00 32.60 1081 LYS A O 1
ATOM 6449 N N . HIS A 1 1082 ? 176.824 119.015 95.457 1.00 34.79 1082 HIS A N 1
ATOM 6450 C CA . HIS A 1 1082 ? 176.744 120.426 95.831 1.00 34.79 1082 HIS A CA 1
ATOM 6451 C C . HIS A 1 1082 ? 178.042 120.916 96.463 1.00 34.79 1082 HIS A C 1
ATOM 6452 O O . HIS A 1 1082 ? 178.449 122.061 96.242 1.00 34.79 1082 HIS A O 1
ATOM 6459 N N . SER A 1 1083 ? 178.696 120.077 97.259 1.00 34.30 1083 SER A N 1
ATOM 6460 C CA . SER A 1 1083 ? 179.994 120.413 97.823 1.00 34.30 1083 SER A CA 1
ATOM 6461 C C . SER A 1 1083 ? 181.086 120.015 96.831 1.00 34.30 1083 SER A C 1
ATOM 6462 O O . SER A 1 1083 ? 180.816 119.719 95.665 1.00 34.30 1083 SER A O 1
ATOM 6465 N N . PHE A 1 1084 ? 182.336 120.004 97.283 1.00 35.00 1084 PHE A N 1
ATOM 6466 C CA . PHE A 1 1084 ? 183.467 119.703 96.415 1.00 35.00 1084 PHE A CA 1
ATOM 6467 C C . PHE A 1 1084 ? 184.327 118.594 97.003 1.00 35.00 1084 PHE A C 1
ATOM 6468 O O . PHE A 1 1084 ? 185.559 118.679 97.018 1.00 35.00 1084 PHE A O 1
ATOM 6476 N N . ASN A 1 1085 ? 183.693 117.529 97.491 1.00 33.81 1085 ASN A N 1
ATOM 6477 C CA . ASN A 1 1085 ? 184.418 116.372 97.995 1.00 33.81 1085 ASN A CA 1
ATOM 6478 C C . ASN A 1 1085 ? 183.527 115.144 97.890 1.00 33.81 1085 ASN A C 1
ATOM 6479 O O . ASN A 1 1085 ? 182.312 115.248 97.710 1.00 33.81 1085 ASN A O 1
ATOM 6484 N N . ASN A 1 1086 ? 184.150 113.974 98.004 1.00 34.38 1086 ASN A N 1
ATOM 6485 C CA . ASN A 1 1086 ? 183.477 112.698 97.806 1.00 34.38 1086 ASN A CA 1
ATOM 6486 C C . ASN A 1 1086 ? 183.237 112.022 99.148 1.00 34.38 1086 ASN A C 1
ATOM 6487 O O . ASN A 1 1086 ? 184.161 111.889 99.957 1.00 34.38 1086 ASN A O 1
ATOM 6492 N N . PHE A 1 1087 ? 181.998 111.594 99.375 1.00 28.07 1087 PHE A N 1
ATOM 6493 C CA . PHE A 1 1087 ? 181.610 110.885 100.583 1.00 28.07 1087 PHE A CA 1
ATOM 6494 C C . PHE A 1 1087 ? 180.885 109.607 100.192 1.00 28.07 1087 PHE A C 1
ATOM 6495 O O . PHE A 1 1087 ? 180.157 109.569 99.197 1.00 28.07 1087 PHE A O 1
ATOM 6503 N N . GLU A 1 1088 ? 181.090 108.558 100.982 1.00 28.56 1088 GLU A N 1
ATOM 6504 C CA . GLU A 1 1088 ? 180.500 107.259 100.705 1.00 28.56 1088 GLU A CA 1
ATOM 6505 C C . GLU A 1 1088 ? 179.834 106.717 101.960 1.00 28.56 1088 GLU A C 1
ATOM 6506 O O . GLU A 1 1088 ? 180.290 106.960 103.081 1.00 28.56 1088 GLU A O 1
ATOM 6512 N N . LEU A 1 1089 ? 178.749 105.977 101.757 1.00 28.30 1089 LEU A N 1
ATOM 6513 C CA . LEU A 1 1089 ? 177.923 105.463 102.840 1.00 28.30 1089 LEU A CA 1
ATOM 6514 C C . LEU A 1 1089 ? 178.067 103.951 102.934 1.00 28.30 1089 LEU A C 1
ATOM 6515 O O . LEU A 1 1089 ? 177.955 103.248 101.924 1.00 28.30 1089 LEU A O 1
ATOM 6520 N N . ARG A 1 1090 ? 178.316 103.458 104.143 1.00 31.23 1090 ARG A N 1
ATOM 6521 C CA . ARG A 1 1090 ? 178.307 102.031 104.435 1.00 31.23 1090 ARG A CA 1
ATOM 6522 C C . ARG A 1 1090 ? 177.003 101.699 105.146 1.00 31.23 1090 ARG A C 1
ATOM 6523 O O . ARG A 1 1090 ? 176.757 102.186 106.255 1.00 31.23 1090 ARG A O 1
ATOM 6531 N N . ILE A 1 1091 ? 176.176 100.871 104.517 1.00 33.66 1091 ILE A N 1
ATOM 6532 C CA . ILE A 1 1091 ? 174.834 100.575 105.004 1.00 33.66 1091 ILE A CA 1
ATOM 6533 C C . ILE A 1 1091 ? 174.794 99.128 105.471 1.00 33.66 1091 ILE A C 1
ATOM 6534 O O . ILE A 1 1091 ? 175.204 98.219 104.739 1.00 33.66 1091 ILE A O 1
ATOM 6539 N N . GLY A 1 1092 ? 174.299 98.917 106.688 1.00 32.76 1092 GLY A N 1
ATOM 6540 C CA . GLY A 1 1092 ? 174.116 97.582 107.221 1.00 32.76 1092 GLY A CA 1
ATOM 6541 C C . GLY A 1 1092 ? 172.704 97.359 107.718 1.00 32.76 1092 GLY A C 1
ATOM 6542 O O . GLY A 1 1092 ? 172.205 98.124 108.546 1.00 32.76 1092 GLY A O 1
ATOM 6543 N N . ILE A 1 1093 ? 172.049 96.311 107.223 1.00 33.13 1093 ILE A N 1
ATOM 6544 C CA . ILE A 1 1093 ? 170.657 96.027 107.539 1.00 33.13 1093 ILE A CA 1
ATOM 6545 C C . ILE A 1 1093 ? 170.595 94.665 108.222 1.00 33.13 1093 ILE A C 1
ATOM 6546 O O . ILE A 1 1093 ? 171.505 93.844 108.098 1.00 33.13 1093 ILE A O 1
ATOM 6551 N N . SER A 1 1094 ? 169.536 94.456 109.005 1.00 35.95 1094 SER A N 1
ATOM 6552 C CA . SER A 1 1094 ? 169.199 93.143 109.544 1.00 35.95 1094 SER A CA 1
ATOM 6553 C C . SER A 1 1094 ? 167.740 93.157 109.975 1.00 35.95 1094 SER A C 1
ATOM 6554 O O . SER A 1 1094 ? 167.122 94.215 110.112 1.00 35.95 1094 SER A O 1
ATOM 6557 N N . HIS A 1 1095 ? 167.197 91.960 110.187 1.00 40.47 1095 HIS A N 1
ATOM 6558 C CA . HIS A 1 1095 ? 165.814 91.798 110.610 1.00 40.47 1095 HIS A CA 1
ATOM 6559 C C . HIS A 1 1095 ? 165.739 90.727 111.687 1.00 40.47 1095 HIS A C 1
ATOM 6560 O O . HIS A 1 1095 ? 166.495 89.753 111.659 1.00 40.47 1095 HIS A O 1
ATOM 6567 N N . GLY A 1 1096 ? 164.830 90.920 112.637 1.00 37.95 1096 GLY A N 1
ATOM 6568 C CA . GLY A 1 1096 ? 164.700 89.979 113.739 1.00 37.95 1096 GLY A CA 1
ATOM 6569 C C . GLY A 1 1096 ? 163.839 90.544 114.849 1.00 37.95 1096 GLY A C 1
ATOM 6570 O O . GLY A 1 1096 ? 162.969 91.389 114.612 1.00 37.95 1096 GLY A O 1
ATOM 6571 N N . SER A 1 1097 ? 164.094 90.063 116.062 1.00 36.60 1097 SER A N 1
ATOM 6572 C CA . SER A 1 1097 ? 163.364 90.479 117.252 1.00 36.60 1097 SER A CA 1
ATOM 6573 C C . SER A 1 1097 ? 164.272 91.322 118.135 1.00 36.60 1097 SER A C 1
ATOM 6574 O O . SER A 1 1097 ? 165.423 90.947 118.385 1.00 36.60 1097 SER A O 1
ATOM 6577 N N . VAL A 1 1098 ? 163.754 92.454 118.606 1.00 37.23 1098 VAL A N 1
ATOM 6578 C CA . VAL A 1 1098 ? 164.515 93.391 119.418 1.00 37.23 1098 VAL A CA 1
ATOM 6579 C C . VAL A 1 1098 ? 163.776 93.621 120.731 1.00 37.23 1098 VAL A C 1
ATOM 6580 O O . VAL A 1 1098 ? 162.635 93.199 120.914 1.00 37.23 1098 VAL A O 1
ATOM 6584 N N . VAL A 1 1099 ? 164.455 94.301 121.650 1.00 39.44 1099 VAL A N 1
ATOM 6585 C CA . VAL A 1 1099 ? 163.864 94.758 122.901 1.00 39.44 1099 VAL A CA 1
ATOM 6586 C C . VAL A 1 1099 ? 164.095 96.260 122.986 1.00 39.44 1099 VAL A C 1
ATOM 6587 O O . VAL A 1 1099 ? 165.244 96.715 122.964 1.00 39.44 1099 VAL A O 1
ATOM 6591 N N . ALA A 1 1100 ? 163.013 97.025 123.077 1.00 34.18 1100 ALA A N 1
ATOM 6592 C CA . ALA A 1 1100 ? 163.074 98.480 123.060 1.00 34.18 1100 ALA A CA 1
ATOM 6593 C C . ALA A 1 1100 ? 162.669 99.027 124.419 1.00 34.18 1100 ALA A C 1
ATOM 6594 O O . ALA A 1 1100 ? 161.630 98.641 124.964 1.00 34.18 1100 ALA A O 1
ATOM 6596 N N . GLY A 1 1101 ? 163.482 99.926 124.959 1.00 33.26 1101 GLY A N 1
ATOM 6597 C CA . GLY A 1 1101 ? 163.178 100.510 126.250 1.00 33.26 1101 GLY A CA 1
ATOM 6598 C C . GLY A 1 1101 ? 164.227 101.525 126.636 1.00 33.26 1101 GLY A C 1
ATOM 6599 O O . GLY A 1 1101 ? 165.201 101.757 125.914 1.00 33.26 1101 GLY A O 1
ATOM 6600 N N . VAL A 1 1102 ? 164.012 102.129 127.800 1.00 33.70 1102 VAL A N 1
ATOM 6601 C CA . VAL A 1 1102 ? 164.893 103.159 128.334 1.00 33.70 1102 VAL A CA 1
ATOM 6602 C C . VAL A 1 1102 ? 165.819 102.520 129.357 1.00 33.70 1102 VAL A C 1
ATOM 6603 O O . VAL A 1 1102 ? 165.368 101.778 130.238 1.00 33.70 1102 VAL A O 1
ATOM 6607 N N . ILE A 1 1103 ? 167.115 102.805 129.242 1.00 37.24 1103 ILE A N 1
ATOM 6608 C CA . ILE A 1 1103 ? 168.103 102.223 130.141 1.00 37.24 1103 ILE A CA 1
ATOM 6609 C C . ILE A 1 1103 ? 168.456 103.153 131.298 1.00 37.24 1103 ILE A C 1
ATOM 6610 O O . ILE A 1 1103 ? 169.060 102.696 132.280 1.00 37.24 1103 ILE A O 1
ATOM 6615 N N . GLY A 1 1104 ? 168.105 104.432 131.214 1.00 38.83 1104 GLY A N 1
ATOM 6616 C CA . GLY A 1 1104 ? 168.378 105.361 132.292 1.00 38.83 1104 GLY A CA 1
ATOM 6617 C C . GLY A 1 1104 ? 167.125 106.043 132.799 1.00 38.83 1104 GLY A C 1
ATOM 6618 O O . GLY A 1 1104 ? 166.488 106.808 132.069 1.00 38.83 1104 GLY A O 1
ATOM 6619 N N . ALA A 1 1105 ? 166.758 105.767 134.052 1.00 44.26 1105 ALA A N 1
ATOM 6620 C CA . ALA A 1 1105 ? 165.550 106.360 134.614 1.00 44.26 1105 ALA A CA 1
ATOM 6621 C C . ALA A 1 1105 ? 165.679 107.872 134.740 1.00 44.26 1105 ALA A C 1
ATOM 6622 O O . ALA A 1 1105 ? 164.738 108.611 134.428 1.00 44.26 1105 ALA A O 1
ATOM 6624 N N . LYS A 1 1106 ? 166.837 108.353 135.198 1.00 45.61 1106 LYS A N 1
ATOM 6625 C CA . LYS A 1 1106 ? 167.013 109.788 135.401 1.00 45.61 1106 LYS A CA 1
ATOM 6626 C C . LYS A 1 1106 ? 167.032 110.537 134.074 1.00 45.61 1106 LYS A C 1
ATOM 6627 O O . LYS A 1 1106 ? 166.341 111.549 133.912 1.00 45.61 1106 LYS A O 1
ATOM 6633 N N . LYS A 1 1107 ? 167.818 110.057 133.112 1.00 37.27 1107 LYS A N 1
ATOM 6634 C CA . LYS A 1 1107 ? 167.892 110.671 131.790 1.00 37.27 1107 LYS A CA 1
ATOM 6635 C C . LYS A 1 1107 ? 167.295 109.721 130.763 1.00 37.27 1107 LYS A C 1
ATOM 6636 O O . LYS A 1 1107 ? 167.934 108.725 130.393 1.00 37.27 1107 LYS A O 1
ATOM 6642 N N . PRO A 1 1108 ? 166.083 109.979 130.269 1.00 33.55 1108 PRO A N 1
ATOM 6643 C CA . PRO A 1 1108 ? 165.418 109.027 129.365 1.00 33.55 1108 PRO A CA 1
ATOM 6644 C C . PRO A 1 1108 ? 165.988 109.115 127.956 1.00 33.55 1108 PRO A C 1
ATOM 6645 O O . PRO A 1 1108 ? 165.846 110.134 127.278 1.00 33.55 1108 PRO A O 1
ATOM 6649 N N . GLN A 1 1109 ? 166.631 108.036 127.517 1.00 31.86 1109 GLN A N 1
ATOM 6650 C CA . GLN A 1 1109 ? 167.142 107.911 126.155 1.00 31.86 1109 GLN A CA 1
ATOM 6651 C C . GLN A 1 1109 ? 166.594 106.620 125.566 1.00 31.86 1109 GLN A C 1
ATOM 6652 O O . GLN A 1 1109 ? 166.947 105.529 126.022 1.00 31.86 1109 GLN A O 1
ATOM 6658 N N . TYR A 1 1110 ? 165.732 106.743 124.561 1.00 32.25 1110 TYR A N 1
ATOM 6659 C CA . TYR A 1 1110 ? 165.169 105.567 123.913 1.00 32.25 1110 TYR A CA 1
ATOM 6660 C C . TYR A 1 1110 ? 166.259 104.785 123.194 1.00 32.25 1110 TYR A C 1
ATOM 6661 O O . TYR A 1 1110 ? 167.106 105.359 122.505 1.00 32.25 1110 TYR A O 1
ATOM 6670 N N . ASP A 1 1111 ? 166.233 103.465 123.356 1.00 38.41 1111 ASP A N 1
ATOM 6671 C CA . ASP A 1 1111 ? 167.250 102.603 122.775 1.00 38.41 1111 ASP A CA 1
ATOM 6672 C C . ASP A 1 1111 ? 166.666 101.215 122.577 1.00 38.41 1111 ASP A C 1
ATOM 6673 O O . ASP A 1 1111 ? 165.641 100.863 123.164 1.00 38.41 1111 ASP A O 1
ATOM 6678 N N . ILE A 1 1112 ? 167.331 100.424 121.735 1.00 40.10 1112 ILE A N 1
ATOM 6679 C CA . ILE A 1 1112 ? 166.919 99.054 121.469 1.00 40.10 1112 ILE A CA 1
ATOM 6680 C C . ILE A 1 1112 ? 168.115 98.130 121.653 1.00 40.10 1112 ILE A C 1
ATOM 6681 O O . ILE A 1 1112 ? 169.273 98.539 121.544 1.00 40.10 1112 ILE A O 1
ATOM 6686 N N . TRP A 1 1113 ? 167.816 96.867 121.948 1.00 55.04 1113 TRP A N 1
ATOM 6687 C CA . TRP A 1 1113 ? 168.832 95.854 122.188 1.00 55.04 1113 TRP A CA 1
ATOM 6688 C C . TRP A 1 1113 ? 168.402 94.554 121.525 1.00 55.04 1113 TRP A C 1
ATOM 6689 O O . TRP A 1 1113 ? 167.264 94.405 121.074 1.00 55.04 1113 TRP A O 1
ATOM 6700 N N . GLY A 1 1114 ? 169.324 93.610 121.475 1.00 42.00 1114 GLY A N 1
ATOM 6701 C CA . GLY A 1 1114 ? 169.040 92.299 120.938 1.00 42.00 1114 GLY A CA 1
ATOM 6702 C C . GLY A 1 1114 ? 170.268 91.730 120.259 1.00 42.00 1114 GLY A C 1
ATOM 6703 O O . GLY A 1 1114 ? 171.367 92.264 120.369 1.00 42.00 1114 GLY A O 1
ATOM 6704 N N . LYS A 1 1115 ? 170.052 90.620 119.555 1.00 42.20 1115 LYS A N 1
ATOM 6705 C CA . LYS A 1 1115 ? 171.113 89.996 118.778 1.00 42.20 1115 LYS A CA 1
ATOM 6706 C C . LYS A 1 1115 ? 171.162 90.511 117.349 1.00 42.20 1115 LYS A C 1
ATOM 6707 O O . LYS A 1 1115 ? 172.244 90.566 116.755 1.00 42.20 1115 LYS A O 1
ATOM 6713 N N . THR A 1 1116 ? 170.014 90.891 116.784 1.00 36.67 1116 THR A N 1
ATOM 6714 C CA . THR A 1 1116 ? 170.008 91.448 115.438 1.00 36.67 1116 THR A CA 1
ATOM 6715 C C . THR A 1 1116 ? 170.659 92.825 115.395 1.00 36.67 1116 THR A C 1
ATOM 6716 O O . THR A 1 1116 ? 171.182 93.225 114.351 1.00 36.67 1116 THR A O 1
ATOM 6720 N N . VAL A 1 1117 ? 170.639 93.560 116.508 1.00 36.70 1117 VAL A N 1
ATOM 6721 C CA . VAL A 1 1117 ? 171.302 94.861 116.552 1.00 36.70 1117 VAL A CA 1
ATOM 6722 C C . VAL A 1 1117 ? 172.811 94.694 116.424 1.00 36.70 1117 VAL A C 1
ATOM 6723 O O . VAL A 1 1117 ? 173.471 95.402 115.652 1.00 36.70 1117 VAL A O 1
ATOM 6727 N N . ASN A 1 1118 ? 173.380 93.757 117.184 1.00 36.91 1118 ASN A N 1
ATOM 6728 C CA . ASN A 1 1118 ? 174.811 93.498 117.081 1.00 36.91 1118 ASN A CA 1
ATOM 6729 C C . ASN A 1 1118 ? 175.171 92.967 115.701 1.00 36.91 1118 ASN A C 1
ATOM 6730 O O . ASN A 1 1118 ? 176.223 93.311 115.151 1.00 36.91 1118 ASN A O 1
ATOM 6735 N N . LEU A 1 1119 ? 174.304 92.134 115.124 1.00 35.82 1119 LEU A N 1
ATOM 6736 C CA . LEU A 1 1119 ? 174.548 91.637 113.775 1.00 35.82 1119 LEU A CA 1
ATOM 6737 C C . LEU A 1 1119 ? 174.554 92.778 112.765 1.00 35.82 1119 LEU A C 1
ATOM 6738 O O . LEU A 1 1119 ? 175.400 92.814 111.865 1.00 35.82 1119 LEU A O 1
ATOM 6743 N N . ALA A 1 1120 ? 173.620 93.724 112.901 1.00 33.17 1120 ALA A N 1
ATOM 6744 C CA . ALA A 1 1120 ? 173.585 94.873 112.001 1.00 33.17 1120 ALA A CA 1
ATOM 6745 C C . ALA A 1 1120 ? 174.829 95.737 112.148 1.00 33.17 1120 ALA A C 1
ATOM 6746 O O . ALA A 1 1120 ? 175.400 96.193 111.150 1.00 33.17 1120 ALA A O 1
ATOM 6748 N N . SER A 1 1121 ? 175.258 95.983 113.388 1.00 34.56 1121 SER A N 1
ATOM 6749 C CA . SER A 1 1121 ? 176.457 96.786 113.604 1.00 34.56 1121 SER A CA 1
ATOM 6750 C C . SER A 1 1121 ? 177.686 96.104 113.020 1.00 34.56 1121 SER A C 1
ATOM 6751 O O . SER A 1 1121 ? 178.542 96.760 112.414 1.00 34.56 1121 SER A O 1
ATOM 6754 N N . ARG A 1 1122 ? 177.793 94.785 113.197 1.00 38.31 1122 ARG A N 1
ATOM 6755 C CA . ARG A 1 1122 ? 178.919 94.049 112.640 1.00 38.31 1122 ARG A CA 1
ATOM 6756 C C . ARG A 1 1122 ? 178.881 94.056 111.117 1.00 38.31 1122 ARG A C 1
ATOM 6757 O O . ARG A 1 1122 ? 179.926 94.152 110.466 1.00 38.31 1122 ARG A O 1
ATOM 6765 N N . MET A 1 1123 ? 177.689 93.938 110.528 1.00 39.88 1123 MET A N 1
ATOM 6766 C CA . MET A 1 1123 ? 177.585 93.954 109.075 1.00 39.88 1123 MET A CA 1
ATOM 6767 C C . MET A 1 1123 ? 177.927 95.323 108.513 1.00 39.88 1123 MET A C 1
ATOM 6768 O O . MET A 1 1123 ? 178.485 95.420 107.414 1.00 39.88 1123 MET A O 1
ATOM 6773 N N . ASP A 1 1124 ? 177.591 96.389 109.239 1.00 36.37 1124 ASP A N 1
ATOM 6774 C CA . ASP A 1 1124 ? 178.017 97.718 108.818 1.00 36.37 1124 ASP A CA 1
ATOM 6775 C C . ASP A 1 1124 ? 179.527 97.872 108.934 1.00 36.37 1124 ASP A C 1
ATOM 6776 O O . ASP A 1 1124 ? 180.171 98.411 108.027 1.00 36.37 1124 ASP A O 1
ATOM 6781 N N . SER A 1 1125 ? 180.110 97.410 110.044 1.00 36.97 1125 SER A N 1
ATOM 6782 C CA . SER A 1 1125 ? 181.553 97.535 110.230 1.00 36.97 1125 SER A CA 1
ATOM 6783 C C . SER A 1 1125 ? 182.325 96.718 109.200 1.00 36.97 1125 SER A C 1
ATOM 6784 O O . SER A 1 1125 ? 183.331 97.187 108.657 1.00 36.97 1125 SER A O 1
ATOM 6787 N N . THR A 1 1126 ? 181.877 95.493 108.921 1.00 39.35 1126 THR A N 1
ATOM 6788 C CA . THR A 1 1126 ? 182.536 94.629 107.943 1.00 39.35 1126 THR A CA 1
ATOM 6789 C C . THR A 1 1126 ? 181.805 94.774 106.611 1.00 39.35 1126 THR A C 1
ATOM 6790 O O . THR A 1 1126 ? 180.967 93.956 106.231 1.00 39.35 1126 THR A O 1
ATOM 6794 N N . GLY A 1 1127 ? 182.141 95.841 105.895 1.00 38.92 1127 GLY A N 1
ATOM 6795 C CA . GLY A 1 1127 ? 181.523 96.116 104.612 1.00 38.92 1127 GLY A CA 1
ATOM 6796 C C . GLY A 1 1127 ? 182.412 97.011 103.782 1.00 38.92 1127 GLY A C 1
ATOM 6797 O O . GLY A 1 1127 ? 183.450 97.496 104.239 1.00 38.92 1127 GLY A O 1
ATOM 6798 N N . VAL A 1 1128 ? 181.988 97.223 102.541 1.00 36.26 1128 VAL A N 1
ATOM 6799 C CA . VAL A 1 1128 ? 182.710 98.053 101.586 1.00 36.26 1128 VAL A CA 1
ATOM 6800 C C . VAL A 1 1128 ? 181.908 99.325 101.343 1.00 36.26 1128 VAL A C 1
ATOM 6801 O O . VAL A 1 1128 ? 180.676 99.286 101.239 1.00 36.26 1128 VAL A O 1
ATOM 6805 N N . SER A 1 1129 ? 182.610 100.455 101.284 1.00 34.00 1129 SER A N 1
ATOM 6806 C CA . SER A 1 1129 ? 181.949 101.746 101.150 1.00 34.00 1129 SER A CA 1
ATOM 6807 C C . SER A 1 1129 ? 181.176 101.831 99.841 1.00 34.00 1129 SER A C 1
ATOM 6808 O O . SER A 1 1129 ? 181.626 101.350 98.799 1.00 34.00 1129 SER A O 1
ATOM 6811 N N . GLY A 1 1130 ? 180.001 102.450 99.904 1.00 34.09 1130 GLY A N 1
ATOM 6812 C CA . GLY A 1 1130 ? 179.150 102.597 98.747 1.00 34.09 1130 GLY A CA 1
ATOM 6813 C C . GLY A 1 1130 ? 178.228 101.431 98.474 1.00 34.09 1130 GLY A C 1
ATOM 6814 O O . GLY A 1 1130 ? 177.436 101.500 97.526 1.00 34.09 1130 GLY A O 1
ATOM 6815 N N . ARG A 1 1131 ? 178.300 100.364 99.267 1.00 40.27 1131 ARG A N 1
ATOM 6816 C CA . ARG A 1 1131 ? 177.492 99.177 99.039 1.00 40.27 1131 ARG A CA 1
ATOM 6817 C C . ARG A 1 1131 ? 176.767 98.786 100.319 1.00 40.27 1131 ARG A C 1
ATOM 6818 O O . ARG A 1 1131 ? 177.241 99.046 101.428 1.00 40.27 1131 ARG A O 1
ATOM 6826 N N . ILE A 1 1132 ? 175.613 98.147 100.148 1.00 41.26 1132 ILE A N 1
ATOM 6827 C CA . ILE A 1 1132 ? 174.736 97.770 101.251 1.00 41.26 1132 ILE A CA 1
ATOM 6828 C C . ILE A 1 1132 ? 174.821 96.265 101.459 1.00 41.26 1132 ILE A C 1
ATOM 6829 O O . ILE A 1 1132 ? 174.644 95.487 100.512 1.00 41.26 1132 ILE A O 1
ATOM 6834 N N . GLN A 1 1133 ? 175.087 95.853 102.695 1.00 44.51 1133 GLN A N 1
ATOM 6835 C CA . GLN A 1 1133 ? 175.206 94.447 103.060 1.00 44.51 1133 GLN A CA 1
ATOM 6836 C C . GLN A 1 1133 ? 173.963 94.020 103.828 1.00 44.51 1133 GLN A C 1
ATOM 6837 O O . GLN A 1 1133 ? 173.560 94.690 104.784 1.00 44.51 1133 GLN A O 1
ATOM 6843 N N . VAL A 1 1134 ? 173.364 92.905 103.418 1.00 47.77 1134 VAL A N 1
ATOM 6844 C CA . VAL A 1 1134 ? 172.060 92.496 103.934 1.00 47.77 1134 VAL A CA 1
ATOM 6845 C C . VAL A 1 1134 ? 172.086 91.018 104.316 1.00 47.77 1134 VAL A C 1
ATOM 6846 O O . VAL A 1 1134 ? 172.747 90.215 103.641 1.00 47.77 1134 VAL A O 1
ATOM 6850 N N . PRO A 1 1135 ? 171.396 90.612 105.395 1.00 52.84 1135 PRO A N 1
ATOM 6851 C CA . PRO A 1 1135 ? 171.265 89.182 105.705 1.00 52.84 1135 PRO A CA 1
ATOM 6852 C C . PRO A 1 1135 ? 170.295 88.480 104.772 1.00 52.84 1135 PRO A C 1
ATOM 6853 O O . PRO A 1 1135 ? 169.890 89.049 103.753 1.00 52.84 1135 PRO A O 1
ATOM 6857 N N . GLU A 1 1136 ? 169.960 87.230 105.102 1.00 55.93 1136 GLU A N 1
ATOM 6858 C CA . GLU A 1 1136 ? 169.066 86.395 104.304 1.00 55.93 1136 GLU A CA 1
ATOM 6859 C C . GLU A 1 1136 ? 167.914 87.195 103.712 1.00 55.93 1136 GLU A C 1
ATOM 6860 O O . GLU A 1 1136 ? 167.179 87.883 104.425 1.00 55.93 1136 GLU A O 1
ATOM 6866 N N . GLU A 1 1137 ? 167.781 87.112 102.391 1.00 52.48 1137 GLU A N 1
ATOM 6867 C CA . GLU A 1 1137 ? 166.804 87.906 101.653 1.00 52.48 1137 GLU A CA 1
ATOM 6868 C C . GLU A 1 1137 ? 165.444 87.231 101.766 1.00 52.48 1137 GLU A C 1
ATOM 6869 O O . GLU A 1 1137 ? 165.179 86.215 101.120 1.00 52.48 1137 GLU A O 1
ATOM 6875 N N . THR A 1 1138 ? 164.581 87.798 102.605 1.00 55.45 1138 THR A N 1
ATOM 6876 C CA . THR A 1 1138 ? 163.222 87.311 102.777 1.00 55.45 1138 THR A CA 1
ATOM 6877 C C . THR A 1 1138 ? 162.248 87.914 101.778 1.00 55.45 1138 THR A C 1
ATOM 6878 O O . THR A 1 1138 ? 161.083 87.505 101.748 1.00 55.45 1138 THR A O 1
ATOM 6882 N N . TYR A 1 1139 ? 162.692 88.871 100.969 1.00 58.26 1139 TYR A N 1
ATOM 6883 C CA . TYR A 1 1139 ? 161.835 89.574 100.029 1.00 58.26 1139 TYR A CA 1
ATOM 6884 C C . TYR A 1 1139 ? 162.239 89.277 98.590 1.00 58.26 1139 TYR A C 1
ATOM 6885 O O . TYR A 1 1139 ? 163.418 89.091 98.278 1.00 58.26 1139 TYR A O 1
ATOM 6894 N N . LEU A 1 1140 ? 161.233 89.224 97.719 1.00 61.66 1140 LEU A N 1
ATOM 6895 C CA . LEU A 1 1140 ? 161.430 89.048 96.289 1.00 61.66 1140 LEU A CA 1
ATOM 6896 C C . LEU A 1 1140 ? 161.011 90.279 95.497 1.00 61.66 1140 LEU A C 1
ATOM 6897 O O . LEU A 1 1140 ? 161.162 90.297 94.271 1.00 61.66 1140 LEU A O 1
ATOM 6902 N N . ILE A 1 1141 ? 160.494 91.310 96.169 1.00 57.87 1141 ILE A N 1
ATOM 6903 C CA . ILE A 1 1141 ? 160.030 92.507 95.474 1.00 57.87 1141 ILE A CA 1
ATOM 6904 C C . ILE A 1 1141 ? 161.193 93.213 94.788 1.00 57.87 1141 ILE A C 1
ATOM 6905 O O . ILE A 1 1141 ? 161.099 93.617 93.624 1.00 57.87 1141 ILE A O 1
ATOM 6910 N N . LEU A 1 1142 ? 162.305 93.375 95.499 1.00 53.79 1142 LEU A N 1
ATOM 6911 C CA . LEU A 1 1142 ? 163.485 94.052 94.977 1.00 53.79 1142 LEU A CA 1
ATOM 6912 C C . LEU A 1 1142 ? 164.640 93.064 94.879 1.00 53.79 1142 LEU A C 1
ATOM 6913 O O . LEU A 1 1142 ? 164.924 92.336 95.835 1.00 53.79 1142 LEU A O 1
ATOM 6918 N N . LYS A 1 1143 ? 165.301 93.041 93.724 1.00 59.77 1143 LYS A N 1
ATOM 6919 C CA . LYS A 1 1143 ? 166.303 92.023 93.435 1.00 59.77 1143 LYS A CA 1
ATOM 6920 C C . LYS A 1 1143 ? 167.674 92.445 93.953 1.00 59.77 1143 LYS A C 1
ATOM 6921 O O . LYS A 1 1143 ? 168.102 93.586 93.753 1.00 59.77 1143 LYS A O 1
ATOM 6927 N N . ASP A 1 1144 ? 168.365 91.514 94.610 1.00 55.87 1144 ASP A N 1
ATOM 6928 C CA . ASP A 1 1144 ? 169.690 91.710 95.182 1.00 55.87 1144 ASP A CA 1
ATOM 6929 C C . ASP A 1 1144 ? 170.741 90.940 94.380 1.00 55.87 1144 ASP A C 1
ATOM 6930 O O . ASP A 1 1144 ? 170.439 90.305 93.365 1.00 55.87 1144 ASP A O 1
ATOM 6935 N N . GLN A 1 1145 ? 171.988 91.005 94.838 1.00 60.27 1145 GLN A N 1
ATOM 6936 C CA . GLN A 1 1145 ? 173.098 90.330 94.172 1.00 60.27 1145 GLN A CA 1
ATOM 6937 C C . GLN A 1 1145 ? 174.256 90.230 95.161 1.00 60.27 1145 GLN A C 1
ATOM 6938 O O . GLN A 1 1145 ? 174.208 90.796 96.258 1.00 60.27 1145 GLN A O 1
ATOM 6944 N N . GLY A 1 1146 ? 175.313 89.524 94.765 1.00 61.37 1146 GLY A N 1
ATOM 6945 C CA . GLY A 1 1146 ? 176.433 89.261 95.660 1.00 61.37 1146 GLY A CA 1
ATOM 6946 C C . GLY A 1 1146 ? 176.182 88.176 96.687 1.00 61.37 1146 GLY A C 1
ATOM 6947 O O . GLY A 1 1146 ? 176.642 88.289 97.829 1.00 61.37 1146 GLY A O 1
ATOM 6948 N N . PHE A 1 1147 ? 175.484 87.104 96.299 1.00 71.69 1147 PHE A N 1
ATOM 6949 C CA . PHE A 1 1147 ? 175.190 86.018 97.230 1.00 71.69 1147 PHE A CA 1
ATOM 6950 C C . PHE A 1 1147 ? 176.458 85.378 97.793 1.00 71.69 1147 PHE A C 1
ATOM 6951 O O . PHE A 1 1147 ? 176.481 84.955 98.957 1.00 71.69 1147 PHE A O 1
ATOM 6959 N N . ALA A 1 1148 ? 177.514 85.286 96.984 1.00 73.44 1148 ALA A N 1
ATOM 6960 C CA . ALA A 1 1148 ? 178.760 84.677 97.432 1.00 73.44 1148 ALA A CA 1
ATOM 6961 C C . ALA A 1 1148 ? 179.703 85.671 98.110 1.00 73.44 1148 ALA A C 1
ATOM 6962 O O . ALA A 1 1148 ? 180.823 85.875 97.638 1.00 73.44 1148 ALA A O 1
ATOM 6964 N N . PHE A 1 1149 ? 179.268 86.320 99.193 1.00 67.16 1149 PHE A N 1
ATOM 6965 C CA . PHE A 1 1149 ? 180.155 87.270 99.859 1.00 67.16 1149 PHE A CA 1
ATOM 6966 C C . PHE A 1 1149 ? 180.874 86.602 101.032 1.00 67.16 1149 PHE A C 1
ATOM 6967 O O . PHE A 1 1149 ? 182.081 86.789 101.214 1.00 67.16 1149 PHE A O 1
ATOM 6975 N N . ASP A 1 1150 ? 180.144 85.818 101.830 1.00 69.69 1150 ASP A N 1
ATOM 6976 C CA . ASP A 1 1150 ? 180.727 84.965 102.863 1.00 69.69 1150 ASP A CA 1
ATOM 6977 C C . ASP A 1 1150 ? 181.514 85.769 103.892 1.00 69.69 1150 ASP A C 1
ATOM 6978 O O . ASP A 1 1150 ? 182.735 85.632 103.991 1.00 69.69 1150 ASP A O 1
ATOM 6983 N N . TYR A 1 1151 ? 180.822 86.598 104.671 1.00 68.38 1151 TYR A N 1
ATOM 6984 C CA . TYR A 1 1151 ? 181.461 87.451 105.666 1.00 68.38 1151 TYR A CA 1
ATOM 6985 C C . TYR A 1 1151 ? 181.349 86.760 107.016 1.00 68.38 1151 TYR A C 1
ATOM 6986 O O . TYR A 1 1151 ? 180.275 86.276 107.383 1.00 68.38 1151 TYR A O 1
ATOM 6995 N N . ARG A 1 1152 ? 182.476 86.650 107.721 1.00 76.87 1152 ARG A N 1
ATOM 6996 C CA . ARG A 1 1152 ? 182.504 85.857 108.945 1.00 76.87 1152 ARG A CA 1
ATOM 6997 C C . ARG A 1 1152 ? 181.799 86.585 110.084 1.00 76.87 1152 ARG A C 1
ATOM 6998 O O . ARG A 1 1152 ? 181.141 85.954 110.922 1.00 76.87 1152 ARG A O 1
ATOM 7006 N N . GLY A 1 1153 ? 181.928 87.914 110.132 1.00 75.50 1153 GLY A N 1
ATOM 7007 C CA . GLY A 1 1153 ? 181.242 88.675 111.158 1.00 75.50 1153 GLY A CA 1
ATOM 7008 C C . GLY A 1 1153 ? 181.796 88.407 112.548 1.00 75.50 1153 GLY A C 1
ATOM 7009 O O . GLY A 1 1153 ? 182.990 88.180 112.743 1.00 75.50 1153 GLY A O 1
ATOM 7010 N N . GLU A 1 1154 ? 180.900 88.454 113.536 1.00 73.98 1154 GLU A N 1
ATOM 7011 C CA . GLU A 1 1154 ? 181.261 88.220 114.926 1.00 73.98 1154 GLU A CA 1
ATOM 7012 C C . GLU A 1 1154 ? 180.664 86.948 115.514 1.00 73.98 1154 GLU A C 1
ATOM 7013 O O . GLU A 1 1154 ? 181.274 86.367 116.418 1.00 73.98 1154 GLU A O 1
ATOM 7019 N N . ILE A 1 1155 ? 179.517 86.484 115.018 1.00 75.02 1155 ILE A N 1
ATOM 7020 C CA . ILE A 1 1155 ? 178.873 85.317 115.610 1.00 75.02 1155 ILE A CA 1
ATOM 7021 C C . ILE A 1 1155 ? 179.509 84.049 115.052 1.00 75.02 1155 ILE A C 1
ATOM 7022 O O . ILE A 1 1155 ? 180.183 83.307 115.778 1.00 75.02 1155 ILE A O 1
ATOM 7027 N N . TYR A 1 1156 ? 179.328 83.820 113.750 1.00 79.21 1156 TYR A N 1
ATOM 7028 C CA . TYR A 1 1156 ? 179.877 82.676 113.032 1.00 79.21 1156 TYR A CA 1
ATOM 7029 C C . TYR A 1 1156 ? 179.916 83.017 111.550 1.00 79.21 1156 TYR A C 1
ATOM 7030 O O . TYR A 1 1156 ? 179.253 83.955 111.102 1.00 79.21 1156 TYR A O 1
ATOM 7039 N N . VAL A 1 1157 ? 180.716 82.258 110.795 1.00 76.92 1157 VAL A N 1
ATOM 7040 C CA . VAL A 1 1157 ? 180.776 82.438 109.348 1.00 76.92 1157 VAL A CA 1
ATOM 7041 C C . VAL A 1 1157 ? 179.395 82.206 108.743 1.00 76.92 1157 VAL A C 1
ATOM 7042 O O . VAL A 1 1157 ? 178.730 81.211 109.048 1.00 76.92 1157 VAL A O 1
ATOM 7046 N N . LYS A 1 1158 ? 178.959 83.128 107.880 1.00 70.49 1158 LYS A N 1
ATOM 7047 C CA . LYS A 1 1158 ? 177.656 83.012 107.223 1.00 70.49 1158 LYS A CA 1
ATOM 7048 C C . LYS A 1 1158 ? 177.731 83.777 105.903 1.00 70.49 1158 LYS A C 1
ATOM 7049 O O . LYS A 1 1158 ? 178.134 84.943 105.891 1.00 70.49 1158 LYS A O 1
ATOM 7055 N N . GLY A 1 1159 ? 177.405 83.115 104.803 1.00 65.80 1159 GLY A N 1
ATOM 7056 C CA . GLY A 1 1159 ? 177.446 83.727 103.492 1.00 65.80 1159 GLY A CA 1
ATOM 7057 C C . GLY A 1 1159 ? 176.079 84.198 103.045 1.00 65.80 1159 GLY A C 1
ATOM 7058 O O . GLY A 1 1159 ? 175.173 83.389 102.834 1.00 65.80 1159 GLY A O 1
ATOM 7059 N N . ILE A 1 1160 ? 175.923 85.523 102.925 1.00 61.10 1160 ILE A N 1
ATOM 7060 C CA . ILE A 1 1160 ? 174.689 86.118 102.426 1.00 61.10 1160 ILE A CA 1
ATOM 7061 C C . ILE A 1 1160 ? 175.019 87.279 101.490 1.00 61.10 1160 ILE A C 1
ATOM 7062 O O . ILE A 1 1160 ? 176.164 87.724 101.387 1.00 61.10 1160 ILE A O 1
ATOM 7067 N N . SER A 1 1161 ? 173.984 87.767 100.805 1.00 54.11 1161 SER A N 1
ATOM 7068 C CA . SER A 1 1161 ? 174.125 88.633 99.640 1.00 54.11 1161 SER A CA 1
ATOM 7069 C C . SER A 1 1161 ? 174.338 90.100 100.031 1.00 54.11 1161 SER A C 1
ATOM 7070 O O . SER A 1 1161 ? 174.440 90.462 101.207 1.00 54.11 1161 SER A O 1
ATOM 7073 N N . GLU A 1 1162 ? 174.420 90.947 98.999 1.00 49.62 1162 GLU A N 1
ATOM 7074 C CA . GLU A 1 1162 ? 174.465 92.404 99.074 1.00 49.62 1162 GLU A CA 1
ATOM 7075 C C . GLU A 1 1162 ? 173.179 92.988 98.489 1.00 49.62 1162 GLU A C 1
ATOM 7076 O O . GLU A 1 1162 ? 172.320 92.265 97.980 1.00 49.62 1162 GLU A O 1
ATOM 7082 N N . GLN A 1 1163 ? 173.058 94.316 98.551 1.00 46.77 1163 GLN A N 1
ATOM 7083 C CA . GLN A 1 1163 ? 171.806 95.013 98.253 1.00 46.77 1163 GLN A CA 1
ATOM 7084 C C . GLN A 1 1163 ? 172.023 96.054 97.159 1.00 46.77 1163 GLN A C 1
ATOM 7085 O O . GLN A 1 1163 ? 172.684 97.073 97.385 1.00 46.77 1163 GLN A O 1
ATOM 7091 N N . GLU A 1 1164 ? 171.470 95.792 95.977 1.00 50.16 1164 GLU A N 1
ATOM 7092 C CA . GLU A 1 1164 ? 171.398 96.759 94.890 1.00 50.16 1164 GLU A CA 1
ATOM 7093 C C . GLU A 1 1164 ? 170.042 97.466 94.917 1.00 50.16 1164 GLU A C 1
ATOM 7094 O O . GLU A 1 1164 ? 169.312 97.421 95.909 1.00 50.16 1164 GLU A O 1
ATOM 7100 N N . GLY A 1 1165 ? 169.696 98.137 93.824 1.00 47.32 1165 GLY A N 1
ATOM 7101 C CA . GLY A 1 1165 ? 168.424 98.816 93.725 1.00 47.32 1165 GLY A CA 1
ATOM 7102 C C . GLY A 1 1165 ? 167.262 97.844 93.588 1.00 47.32 1165 GLY A C 1
ATOM 7103 O O . GLY A 1 1165 ? 167.392 96.626 93.720 1.00 47.32 1165 GLY A O 1
ATOM 7104 N N . LYS A 1 1166 ? 166.087 98.420 93.318 1.00 48.68 1166 LYS A N 1
ATOM 7105 C CA . LYS A 1 1166 ? 164.868 97.619 93.225 1.00 48.68 1166 LYS A CA 1
ATOM 7106 C C . LYS A 1 1166 ? 164.924 96.642 92.056 1.00 48.68 1166 LYS A C 1
ATOM 7107 O O . LYS A 1 1166 ? 164.512 95.484 92.186 1.00 48.68 1166 LYS A O 1
ATOM 7113 N N . ILE A 1 1167 ? 165.421 97.089 90.908 1.00 56.78 1167 ILE A N 1
ATOM 7114 C CA . ILE A 1 1167 ? 165.499 96.234 89.731 1.00 56.78 1167 ILE A CA 1
ATOM 7115 C C . ILE A 1 1167 ? 166.798 95.436 89.742 1.00 56.78 1167 ILE A C 1
ATOM 7116 O O . ILE A 1 1167 ? 167.073 94.693 90.683 1.00 56.78 1167 ILE A O 1
ATOM 7121 N N . VAL B 2 36 ? 181.771 145.205 116.265 1.00 116.33 36 VAL B N 1
ATOM 7122 C CA . VAL B 2 36 ? 182.168 145.841 115.016 1.00 116.33 36 VAL B CA 1
ATOM 7123 C C . VAL B 2 36 ? 182.358 144.794 113.928 1.00 116.33 36 VAL B C 1
ATOM 7124 O O . VAL B 2 36 ? 182.854 145.098 112.844 1.00 116.33 36 VAL B O 1
ATOM 7128 N N . TYR B 2 37 ? 181.960 143.555 114.227 1.00 110.84 37 TYR B N 1
ATOM 7129 C CA . TYR B 2 37 ? 182.108 142.473 113.258 1.00 110.84 37 TYR B CA 1
ATOM 7130 C C . TYR B 2 37 ? 181.239 142.707 112.028 1.00 110.84 37 TYR B C 1
ATOM 7131 O O . TYR B 2 37 ? 181.650 142.404 110.902 1.00 110.84 37 TYR B O 1
ATOM 7140 N N . ARG B 2 38 ? 180.030 143.240 112.224 1.00 115.64 38 ARG B N 1
ATOM 7141 C CA . ARG B 2 38 ? 179.148 143.505 111.093 1.00 115.64 38 ARG B CA 1
ATOM 7142 C C . ARG B 2 38 ? 179.707 144.595 110.187 1.00 115.64 38 ARG B C 1
ATOM 7143 O O . ARG B 2 38 ? 179.524 144.536 108.966 1.00 115.64 38 ARG B O 1
ATOM 7151 N N . ALA B 2 39 ? 180.386 145.592 110.759 1.00 109.28 39 ALA B N 1
ATOM 7152 C CA . ALA B 2 39 ? 180.959 146.660 109.946 1.00 109.28 39 ALA B CA 1
ATOM 7153 C C . ALA B 2 39 ? 182.027 146.124 109.000 1.00 109.28 39 ALA B C 1
ATOM 7154 O O . ALA B 2 39 ? 182.118 146.559 107.846 1.00 109.28 39 ALA B O 1
ATOM 7156 N N . THR B 2 40 ? 182.844 145.184 109.470 1.00 101.63 40 THR B N 1
ATOM 7157 C CA . THR B 2 40 ? 183.882 144.605 108.630 1.00 101.63 40 THR B CA 1
ATOM 7158 C C . THR B 2 40 ? 183.267 143.803 107.490 1.00 101.63 40 THR B C 1
ATOM 7159 O O . THR B 2 40 ? 182.235 143.147 107.655 1.00 101.63 40 THR B O 1
ATOM 7163 N N . HIS B 2 41 ? 183.909 143.861 106.328 1.00 88.26 41 HIS B N 1
ATOM 7164 C CA . HIS B 2 41 ? 183.459 143.158 105.135 1.00 88.26 41 HIS B CA 1
ATOM 7165 C C . HIS B 2 41 ? 184.379 141.977 104.869 1.00 88.26 41 HIS B C 1
ATOM 7166 O O . HIS B 2 41 ? 185.605 142.109 104.945 1.00 88.26 41 HIS B O 1
ATOM 7173 N N . ARG B 2 42 ? 183.786 140.828 104.559 1.00 72.53 42 ARG B N 1
ATOM 7174 C CA . ARG B 2 42 ? 184.525 139.609 104.258 1.00 72.53 42 ARG B CA 1
ATOM 7175 C C . ARG B 2 42 ? 184.391 139.308 102.772 1.00 72.53 42 ARG B C 1
ATOM 7176 O O . ARG B 2 42 ? 183.276 139.155 102.264 1.00 72.53 42 ARG B O 1
ATOM 7184 N N . LEU B 2 43 ? 185.525 139.224 102.082 1.00 61.50 43 LEU B N 1
ATOM 7185 C CA . LEU B 2 43 ? 185.565 138.927 100.659 1.00 61.50 43 LEU B CA 1
ATOM 7186 C C . LEU B 2 43 ? 186.532 137.780 100.414 1.00 61.50 43 LEU B C 1
ATOM 7187 O O . LEU B 2 43 ? 187.607 137.726 101.017 1.00 61.50 43 LEU B O 1
ATOM 7192 N N . LEU B 2 44 ? 186.149 136.867 99.525 1.00 47.38 44 LEU B N 1
ATOM 7193 C CA . LEU B 2 44 ? 186.977 135.719 99.190 1.00 47.38 44 LEU B CA 1
ATOM 7194 C C . LEU B 2 44 ? 187.116 135.618 97.679 1.00 47.38 44 LEU B C 1
ATOM 7195 O O . LEU B 2 44 ? 186.200 135.963 96.929 1.00 47.38 44 LEU B O 1
ATOM 7200 N N . LEU B 2 45 ? 188.275 135.135 97.242 1.00 43.69 45 LEU B N 1
ATOM 7201 C CA . LEU B 2 45 ? 188.624 135.042 95.826 1.00 43.69 45 LEU B CA 1
ATOM 7202 C C . LEU B 2 45 ? 188.546 133.579 95.401 1.00 43.69 45 LEU B C 1
ATOM 7203 O O . LEU B 2 45 ? 189.511 132.825 95.532 1.00 43.69 45 LEU B O 1
ATOM 7208 N N . LEU B 2 46 ? 187.389 133.184 94.880 1.00 41.95 46 LEU B N 1
ATOM 7209 C CA . LEU B 2 46 ? 187.192 131.838 94.366 1.00 41.95 46 LEU B CA 1
ATOM 7210 C C . LEU B 2 46 ? 187.446 131.824 92.866 1.00 41.95 46 LEU B C 1
ATOM 7211 O O . LEU B 2 46 ? 186.829 132.590 92.119 1.00 41.95 46 LEU B O 1
ATOM 7216 N N . GLY B 2 47 ? 188.351 130.958 92.429 1.00 44.75 47 GLY B N 1
ATOM 7217 C CA . GLY B 2 47 ? 188.659 130.854 91.014 1.00 44.75 47 GLY B CA 1
ATOM 7218 C C . GLY B 2 47 ? 189.471 129.609 90.744 1.00 44.75 47 GLY B C 1
ATOM 7219 O O . GLY B 2 47 ? 189.964 128.949 91.662 1.00 44.75 47 GLY B O 1
ATOM 7220 N N . ALA B 2 48 ? 189.609 129.300 89.458 1.00 50.12 48 ALA B N 1
ATOM 7221 C CA . ALA B 2 48 ? 190.341 128.113 89.045 1.00 50.12 48 ALA B CA 1
ATOM 7222 C C . ALA B 2 48 ? 191.840 128.316 89.263 1.00 50.12 48 ALA B C 1
ATOM 7223 O O . ALA B 2 48 ? 192.292 129.341 89.779 1.00 50.12 48 ALA B O 1
ATOM 7225 N N . GLY B 2 49 ? 192.621 127.314 88.870 1.00 55.36 49 GLY B N 1
ATOM 7226 C CA . GLY B 2 49 ? 194.056 127.393 89.048 1.00 55.36 49 GLY B CA 1
ATOM 7227 C C . GLY B 2 49 ? 194.691 128.432 88.144 1.00 55.36 49 GLY B C 1
ATOM 7228 O O . GLY B 2 49 ? 194.261 128.659 87.013 1.00 55.36 49 GLY B O 1
ATOM 7229 N N . GLU B 2 50 ? 195.747 129.063 88.662 1.00 64.68 50 GLU B N 1
ATOM 7230 C CA . GLU B 2 50 ? 196.496 130.093 87.937 1.00 64.68 50 GLU B CA 1
ATOM 7231 C C . GLU B 2 50 ? 195.580 131.210 87.445 1.00 64.68 50 GLU B C 1
ATOM 7232 O O . GLU B 2 50 ? 195.697 131.689 86.316 1.00 64.68 50 GLU B O 1
ATOM 7238 N N . SER B 2 51 ? 194.654 131.630 88.301 1.00 52.73 51 SER B N 1
ATOM 7239 C CA . SER B 2 51 ? 193.704 132.674 87.944 1.00 52.73 51 SER B CA 1
ATOM 7240 C C . SER B 2 51 ? 194.161 134.066 88.356 1.00 52.73 51 SER B C 1
ATOM 7241 O O . SER B 2 51 ? 193.489 135.046 88.020 1.00 52.73 51 SER B O 1
ATOM 7244 N N . GLY B 2 52 ? 195.279 134.182 89.068 1.00 55.89 52 GLY B N 1
ATOM 7245 C CA . GLY B 2 52 ? 195.793 135.477 89.459 1.00 55.89 52 GLY B CA 1
ATOM 7246 C C . GLY B 2 52 ? 195.179 136.083 90.700 1.00 55.89 52 GLY B C 1
ATOM 7247 O O . GLY B 2 52 ? 195.377 137.278 90.944 1.00 55.89 52 GLY B O 1
ATOM 7248 N N . LYS B 2 53 ? 194.434 135.307 91.492 1.00 51.44 53 LYS B N 1
ATOM 7249 C CA . LYS B 2 53 ? 193.835 135.858 92.704 1.00 51.44 53 LYS B CA 1
ATOM 7250 C C . LYS B 2 53 ? 194.898 136.242 93.726 1.00 51.44 53 LYS B C 1
ATOM 7251 O O . LYS B 2 53 ? 194.764 137.261 94.415 1.00 51.44 53 LYS B O 1
ATOM 7257 N N . SER B 2 54 ? 195.955 135.437 93.848 1.00 54.65 54 SER B N 1
ATOM 7258 C CA . SER B 2 54 ? 197.032 135.777 94.772 1.00 54.65 54 SER B CA 1
ATOM 7259 C C . SER B 2 54 ? 197.740 137.055 94.343 1.00 54.65 54 SER B C 1
ATOM 7260 O O . SER B 2 54 ? 198.139 137.867 95.187 1.00 54.65 54 SER B O 1
ATOM 7263 N N . THR B 2 55 ? 197.906 137.252 93.034 1.00 56.34 55 THR B N 1
ATOM 7264 C CA . THR B 2 55 ? 198.464 138.506 92.539 1.00 56.34 55 THR B CA 1
ATOM 7265 C C . THR B 2 55 ? 197.562 139.681 92.892 1.00 56.34 55 THR B C 1
ATOM 7266 O O . THR B 2 55 ? 198.046 140.762 93.251 1.00 56.34 55 THR B O 1
ATOM 7270 N N . ILE B 2 56 ? 196.246 139.487 92.794 1.00 50.50 56 ILE B N 1
ATOM 7271 C CA . ILE B 2 56 ? 195.303 140.530 93.186 1.00 50.50 56 ILE B CA 1
ATOM 7272 C C . ILE B 2 56 ? 195.463 140.858 94.663 1.00 50.50 56 ILE B C 1
ATOM 7273 O O . ILE B 2 56 ? 195.455 142.030 95.059 1.00 50.50 56 ILE B O 1
ATOM 7278 N N . VAL B 2 57 ? 195.616 139.831 95.501 1.00 54.07 57 VAL B N 1
ATOM 7279 C CA . VAL B 2 57 ? 195.795 140.058 96.933 1.00 54.07 57 VAL B CA 1
ATOM 7280 C C . VAL B 2 57 ? 197.085 140.827 97.198 1.00 54.07 57 VAL B C 1
ATOM 7281 O O . VAL B 2 57 ? 197.113 141.754 98.015 1.00 54.07 57 VAL B O 1
ATOM 7285 N N . LYS B 2 58 ? 198.172 140.457 96.515 1.00 62.74 58 LYS B N 1
ATOM 7286 C CA . LYS B 2 58 ? 199.436 141.167 96.701 1.00 62.74 58 LYS B CA 1
ATOM 7287 C C . LYS B 2 58 ? 199.317 142.629 96.286 1.00 62.74 58 LYS B C 1
ATOM 7288 O O . LYS B 2 58 ? 199.802 143.527 96.988 1.00 62.74 58 LYS B O 1
ATOM 7294 N N . GLN B 2 59 ? 198.684 142.885 95.139 1.00 67.70 59 GLN B N 1
ATOM 7295 C CA . GLN B 2 59 ? 198.529 144.257 94.671 1.00 67.70 59 GLN B CA 1
ATOM 7296 C C . GLN B 2 59 ? 197.665 145.067 95.627 1.00 67.70 59 GLN B C 1
ATOM 7297 O O . GLN B 2 59 ? 197.959 146.235 95.903 1.00 67.70 59 GLN B O 1
ATOM 7303 N N . MET B 2 60 ? 196.597 144.461 96.146 1.00 69.01 60 MET B N 1
ATOM 7304 C CA . MET B 2 60 ? 195.756 145.147 97.119 1.00 69.01 60 MET B CA 1
ATOM 7305 C C . MET B 2 60 ? 196.526 145.437 98.400 1.00 69.01 60 MET B C 1
ATOM 7306 O O . MET B 2 60 ? 196.353 146.498 99.010 1.00 69.01 60 MET B O 1
ATOM 7311 N N . ARG B 2 61 ? 197.378 144.502 98.823 1.00 68.44 61 ARG B N 1
ATOM 7312 C CA . ARG B 2 61 ? 198.174 144.704 100.029 1.00 68.44 61 ARG B CA 1
ATOM 7313 C C . ARG B 2 61 ? 199.145 145.865 99.860 1.00 68.44 61 ARG B C 1
ATOM 7314 O O . ARG B 2 61 ? 199.285 146.708 100.754 1.00 68.44 61 ARG B O 1
ATOM 7322 N N . ILE B 2 62 ? 199.831 145.927 98.716 1.00 68.06 62 ILE B N 1
ATOM 7323 C CA . ILE B 2 62 ? 200.774 147.022 98.509 1.00 68.06 62 ILE B CA 1
ATOM 7324 C C . ILE B 2 62 ? 200.059 148.331 98.201 1.00 68.06 62 ILE B C 1
ATOM 7325 O O . ILE B 2 62 ? 200.656 149.404 98.342 1.00 68.06 62 ILE B O 1
ATOM 7330 N N . LEU B 2 63 ? 198.795 148.276 97.777 1.00 70.19 63 LEU B N 1
ATOM 7331 C CA . LEU B 2 63 ? 198.032 149.502 97.570 1.00 70.19 63 LEU B CA 1
ATOM 7332 C C . LEU B 2 63 ? 197.782 150.218 98.891 1.00 70.19 63 LEU B C 1
ATOM 7333 O O . LEU B 2 63 ? 198.045 151.419 99.019 1.00 70.19 63 LEU B O 1
ATOM 7338 N N . HIS B 2 64 ? 197.275 149.493 99.885 1.00 77.41 64 HIS B N 1
ATOM 7339 C CA . HIS B 2 64 ? 196.989 150.049 101.199 1.00 77.41 64 HIS B CA 1
ATOM 7340 C C . HIS B 2 64 ? 197.450 149.066 102.262 1.00 77.41 64 HIS B C 1
ATOM 7341 O O . HIS B 2 64 ? 197.090 147.887 102.216 1.00 77.41 64 HIS B O 1
ATOM 7348 N N . VAL B 2 65 ? 198.242 149.551 103.211 1.00 86.51 65 VAL B N 1
ATOM 7349 C CA . VAL B 2 65 ? 198.750 148.706 104.282 1.00 86.51 65 VAL B CA 1
ATOM 7350 C C . VAL B 2 65 ? 197.931 148.919 105.549 1.00 86.51 65 VAL B C 1
ATOM 7351 O O . VAL B 2 65 ? 196.769 149.321 105.487 1.00 86.51 65 VAL B O 1
ATOM 7355 N N . LYS B 2 89 ? 212.527 140.440 100.973 1.00 104.23 88 LYS B N 1
ATOM 7356 C CA . LYS B 2 89 ? 213.709 139.798 101.532 1.00 104.23 88 LYS B CA 1
ATOM 7357 C C . LYS B 2 89 ? 214.317 138.808 100.542 1.00 104.23 88 LYS B C 1
ATOM 7358 O O . LYS B 2 89 ? 213.847 138.680 99.412 1.00 104.23 88 LYS B O 1
ATOM 7364 N N . ALA B 2 90 ? 215.366 138.107 100.979 1.00 107.67 89 ALA B N 1
ATOM 7365 C CA . ALA B 2 90 ? 216.067 137.176 100.103 1.00 107.67 89 ALA B CA 1
ATOM 7366 C C . ALA B 2 90 ? 215.197 135.999 99.681 1.00 107.67 89 ALA B C 1
ATOM 7367 O O . ALA B 2 90 ? 215.456 135.399 98.631 1.00 107.67 89 ALA B O 1
ATOM 7369 N N . THR B 2 91 ? 214.178 135.654 100.471 1.00 106.88 90 THR B N 1
ATOM 7370 C CA . THR B 2 91 ? 213.297 134.552 100.097 1.00 106.88 90 THR B CA 1
ATOM 7371 C C . THR B 2 91 ? 212.568 134.850 98.794 1.00 106.88 90 THR B C 1
ATOM 7372 O O . THR B 2 91 ? 212.434 133.971 97.933 1.00 106.88 90 THR B O 1
ATOM 7376 N N . LYS B 2 92 ? 212.096 136.089 98.628 1.00 105.76 91 LYS B N 1
ATOM 7377 C CA . LYS B 2 92 ? 211.440 136.468 97.382 1.00 105.76 91 LYS B CA 1
ATOM 7378 C C . LYS B 2 92 ? 212.399 136.364 96.204 1.00 105.76 91 LYS B C 1
ATOM 7379 O O . LYS B 2 92 ? 212.018 135.898 95.123 1.00 105.76 91 LYS B O 1
ATOM 7385 N N . VAL B 2 93 ? 213.649 136.791 96.397 1.00 107.25 92 VAL B N 1
ATOM 7386 C CA . VAL B 2 93 ? 214.667 136.633 95.363 1.00 107.25 92 VAL B CA 1
ATOM 7387 C C . VAL B 2 93 ? 214.822 135.162 95.001 1.00 107.25 92 VAL B C 1
ATOM 7388 O O . VAL B 2 93 ? 214.947 134.799 93.821 1.00 107.25 92 VAL B O 1
ATOM 7392 N N . GLN B 2 94 ? 214.807 134.293 96.013 1.00 108.68 93 GLN B N 1
ATOM 7393 C CA . GLN B 2 94 ? 214.913 132.861 95.765 1.00 108.68 93 GLN B CA 1
ATOM 7394 C C . GLN B 2 94 ? 213.735 132.353 94.942 1.00 108.68 93 GLN B C 1
ATOM 7395 O O . GLN B 2 94 ? 213.913 131.524 94.042 1.00 108.68 93 GLN B O 1
ATOM 7401 N N . ASP B 2 95 ? 212.522 132.830 95.236 1.00 111.58 94 ASP B N 1
ATOM 7402 C CA . ASP B 2 95 ? 211.375 132.371 94.451 1.00 111.58 94 ASP B CA 1
ATOM 7403 C C . ASP B 2 95 ? 211.432 132.884 93.016 1.00 111.58 94 ASP B C 1
ATOM 7404 O O . ASP B 2 95 ? 211.017 132.178 92.092 1.00 111.58 94 ASP B O 1
ATOM 7409 N N . ILE B 2 96 ? 211.933 134.104 92.799 1.00 108.92 95 ILE B N 1
ATOM 7410 C CA . ILE B 2 96 ? 212.130 134.569 91.422 1.00 108.92 95 ILE B CA 1
ATOM 7411 C C . ILE B 2 96 ? 213.121 133.672 90.692 1.00 108.92 95 ILE B C 1
ATOM 7412 O O . ILE B 2 96 ? 212.901 133.283 89.532 1.00 108.92 95 ILE B O 1
ATOM 7417 N N . LYS B 2 97 ? 214.231 133.337 91.353 1.00 115.82 96 LYS B N 1
ATOM 7418 C CA . LYS B 2 97 ? 215.209 132.449 90.734 1.00 115.82 96 LYS B CA 1
ATOM 7419 C C . LYS B 2 97 ? 214.589 131.096 90.409 1.00 115.82 96 LYS B C 1
ATOM 7420 O O . LYS B 2 97 ? 214.808 130.551 89.323 1.00 115.82 96 LYS B O 1
ATOM 7426 N N . ASN B 2 98 ? 213.791 130.553 91.331 1.00 114.31 97 ASN B N 1
ATOM 7427 C CA . ASN B 2 98 ? 213.152 129.261 91.101 1.00 114.31 97 ASN B CA 1
ATOM 7428 C C . ASN B 2 98 ? 212.140 129.328 89.962 1.00 114.31 97 ASN B C 1
ATOM 7429 O O . ASN B 2 98 ? 212.007 128.374 89.189 1.00 114.31 97 ASN B O 1
ATOM 7434 N N . ASN B 2 99 ? 211.407 130.438 89.849 1.00 109.88 98 ASN B N 1
ATOM 7435 C CA . ASN B 2 99 ? 210.439 130.578 88.765 1.00 109.88 98 ASN B CA 1
ATOM 7436 C C . ASN B 2 99 ? 211.136 130.611 87.411 1.00 109.88 98 ASN B C 1
ATOM 7437 O O . ASN B 2 99 ? 210.730 129.914 86.472 1.00 109.88 98 ASN B O 1
ATOM 7442 N N . LEU B 2 100 ? 212.194 131.418 87.295 1.00 117.91 99 LEU B N 1
ATOM 7443 C CA . LEU B 2 100 ? 212.963 131.438 86.053 1.00 117.91 99 LEU B CA 1
ATOM 7444 C C . LEU B 2 100 ? 213.564 130.067 85.767 1.00 117.91 99 LEU B C 1
ATOM 7445 O O . LEU B 2 100 ? 213.617 129.622 84.610 1.00 117.91 99 LEU B O 1
ATOM 7450 N N . LYS B 2 101 ? 214.002 129.379 86.821 1.00 126.58 100 LYS B N 1
ATOM 7451 C CA . LYS B 2 101 ? 214.591 128.054 86.689 1.00 126.58 100 LYS B CA 1
ATOM 7452 C C . LYS B 2 101 ? 213.589 127.079 86.090 1.00 126.58 100 LYS B C 1
ATOM 7453 O O . LYS B 2 101 ? 213.888 126.356 85.130 1.00 126.58 100 LYS B O 1
ATOM 7459 N N . GLU B 2 102 ? 212.382 127.058 86.657 1.00 124.15 101 GLU B N 1
ATOM 7460 C CA . GLU B 2 102 ? 211.325 126.175 86.186 1.00 124.15 101 GLU B CA 1
ATOM 7461 C C . GLU B 2 102 ? 210.947 126.514 84.752 1.00 124.15 101 GLU B C 1
ATOM 7462 O O . GLU B 2 102 ? 210.745 125.616 83.927 1.00 124.15 101 GLU B O 1
ATOM 7468 N N . ALA B 2 103 ? 210.876 127.808 84.426 1.00 122.12 102 ALA B N 1
ATOM 7469 C CA . ALA B 2 103 ? 210.538 128.207 83.063 1.00 122.12 102 ALA B CA 1
ATOM 7470 C C . ALA B 2 103 ? 211.556 127.674 82.060 1.00 122.12 102 ALA B C 1
ATOM 7471 O O . ALA B 2 103 ? 211.187 127.062 81.048 1.00 122.12 102 ALA B O 1
ATOM 7473 N N . ILE B 2 104 ? 212.847 127.892 82.326 1.00 125.44 103 ILE B N 1
ATOM 7474 C CA . ILE B 2 104 ? 213.857 127.483 81.353 1.00 125.44 103 ILE B CA 1
ATOM 7475 C C . ILE B 2 104 ? 213.929 125.962 81.257 1.00 125.44 103 ILE B C 1
ATOM 7476 O O . ILE B 2 104 ? 214.093 125.404 80.162 1.00 125.44 103 ILE B O 1
ATOM 7481 N N . GLU B 2 105 ? 213.779 125.261 82.387 1.00 132.37 104 GLU B N 1
ATOM 7482 C CA . GLU B 2 105 ? 213.813 123.804 82.337 1.00 132.37 104 GLU B CA 1
ATOM 7483 C C . GLU B 2 105 ? 212.624 123.252 81.556 1.00 132.37 104 GLU B C 1
ATOM 7484 O O . GLU B 2 105 ? 212.776 122.304 80.775 1.00 132.37 104 GLU B O 1
ATOM 7490 N N . THR B 2 106 ? 211.440 123.850 81.721 1.00 128.72 105 THR B N 1
ATOM 7491 C CA . THR B 2 106 ? 210.275 123.378 80.982 1.00 128.72 105 THR B CA 1
ATOM 7492 C C . THR B 2 106 ? 210.404 123.668 79.494 1.00 128.72 105 THR B C 1
ATOM 7493 O O . THR B 2 106 ? 209.983 122.855 78.665 1.00 128.72 105 THR B O 1
ATOM 7497 N N . ILE B 2 107 ? 210.975 124.818 79.130 1.00 127.47 106 ILE B N 1
ATOM 7498 C CA . ILE B 2 107 ? 211.186 125.107 77.711 1.00 127.47 106 ILE B CA 1
ATOM 7499 C C . ILE B 2 107 ? 212.160 124.102 77.100 1.00 127.47 106 ILE B C 1
ATOM 7500 O O . ILE B 2 107 ? 211.932 123.570 76.004 1.00 127.47 106 ILE B O 1
ATOM 7505 N N . VAL B 2 108 ? 213.259 123.822 77.805 1.00 133.17 107 VAL B N 1
ATOM 7506 C CA . VAL B 2 108 ? 214.240 122.876 77.282 1.00 133.17 107 VAL B CA 1
ATOM 7507 C C . VAL B 2 108 ? 213.625 121.487 77.143 1.00 133.17 107 VAL B C 1
ATOM 7508 O O . VAL B 2 108 ? 213.866 120.786 76.152 1.00 133.17 107 VAL B O 1
ATOM 7512 N N . ALA B 2 109 ? 212.815 121.069 78.120 1.00 130.83 108 ALA B N 1
ATOM 7513 C CA . ALA B 2 109 ? 212.146 119.775 78.017 1.00 130.83 108 ALA B CA 1
ATOM 7514 C C . ALA B 2 109 ? 211.151 119.747 76.860 1.00 130.83 108 ALA B C 1
ATOM 7515 O O . ALA B 2 109 ? 211.079 118.759 76.119 1.00 130.83 108 ALA B O 1
ATOM 7517 N N . ALA B 2 110 ? 210.377 120.822 76.686 1.00 134.13 109 ALA B N 1
ATOM 7518 C CA . ALA B 2 110 ? 209.389 120.876 75.616 1.00 134.13 109 ALA B CA 1
ATOM 7519 C C . ALA B 2 110 ? 210.029 120.986 74.240 1.00 134.13 109 ALA B C 1
ATOM 7520 O O . ALA B 2 110 ? 209.337 120.793 73.236 1.00 134.13 109 ALA B O 1
ATOM 7522 N N . MET B 2 111 ? 211.320 121.318 74.171 1.00 135.78 110 MET B N 1
ATOM 7523 C CA . MET B 2 111 ? 212.032 121.202 72.899 1.00 135.78 110 MET B CA 1
ATOM 7524 C C . MET B 2 111 ? 211.847 119.826 72.271 1.00 135.78 110 MET B C 1
ATOM 7525 O O . MET B 2 111 ? 211.670 119.710 71.053 1.00 135.78 110 MET B O 1
ATOM 7530 N N . SER B 2 112 ? 211.886 118.770 73.084 1.00 133.22 111 SER B N 1
ATOM 7531 C CA . SER B 2 112 ? 211.792 117.408 72.581 1.00 133.22 111 SER B CA 1
ATOM 7532 C C . SER B 2 112 ? 210.547 116.657 73.026 1.00 133.22 111 SER B C 1
ATOM 7533 O O . SER B 2 112 ? 210.233 115.622 72.428 1.00 133.22 111 SER B O 1
ATOM 7536 N N . ASN B 2 113 ? 209.830 117.138 74.044 1.00 135.95 112 ASN B N 1
ATOM 7537 C CA . ASN B 2 113 ? 208.682 116.389 74.548 1.00 135.95 112 ASN B CA 1
ATOM 7538 C C . ASN B 2 113 ? 207.494 116.442 73.594 1.00 135.95 112 ASN B C 1
ATOM 7539 O O . ASN B 2 113 ? 206.710 115.487 73.536 1.00 135.95 112 ASN B O 1
ATOM 7544 N N . LEU B 2 114 ? 207.340 117.532 72.848 1.00 134.95 113 LEU B N 1
ATOM 7545 C CA . LEU B 2 114 ? 206.171 117.694 71.994 1.00 134.95 113 LEU B CA 1
ATOM 7546 C C . LEU B 2 114 ? 206.175 116.688 70.848 1.00 134.95 113 LEU B C 1
ATOM 7547 O O . LEU B 2 114 ? 207.227 116.298 70.333 1.00 134.95 113 LEU B O 1
ATOM 7552 N N . VAL B 2 115 ? 204.971 116.262 70.459 1.00 139.33 114 VAL B N 1
ATOM 7553 C CA . VAL B 2 115 ? 204.838 115.398 69.286 1.00 139.33 114 VAL B CA 1
ATOM 7554 C C . VAL B 2 115 ? 205.335 116.080 68.017 1.00 139.33 114 VAL B C 1
ATOM 7555 O O . VAL B 2 115 ? 206.095 115.450 67.263 1.00 139.33 114 VAL B O 1
ATOM 7559 N N . PRO B 2 116 ? 204.971 117.328 67.716 1.00 137.84 115 PRO B N 1
ATOM 7560 C CA . PRO B 2 116 ? 205.597 118.016 66.585 1.00 137.84 115 PRO B CA 1
ATOM 7561 C C . PRO B 2 116 ? 206.962 118.547 66.977 1.00 137.84 115 PRO B C 1
ATOM 7562 O O . PRO B 2 116 ? 207.067 119.442 67.829 1.00 137.84 115 PRO B O 1
ATOM 7566 N N . PRO B 2 117 ? 208.033 118.015 66.389 1.00 140.01 116 PRO B N 1
ATOM 7567 C CA . PRO B 2 117 ? 209.377 118.461 66.770 1.00 140.01 116 PRO B CA 1
ATOM 7568 C C . PRO B 2 117 ? 209.593 119.930 66.444 1.00 140.01 116 PRO B C 1
ATOM 7569 O O . PRO B 2 117 ? 209.089 120.451 65.446 1.00 140.01 116 PRO B O 1
ATOM 7573 N N . VAL B 2 118 ? 210.355 120.597 67.305 1.00 145.81 117 VAL B N 1
ATOM 7574 C CA . VAL B 2 118 ? 210.703 122.002 67.134 1.00 145.81 117 VAL B CA 1
ATOM 7575 C C . VAL B 2 118 ? 212.138 122.079 66.636 1.00 145.81 117 VAL B C 1
ATOM 7576 O O . VAL B 2 118 ? 213.039 121.464 67.220 1.00 145.81 117 VAL B O 1
ATOM 7580 N N . GLU B 2 119 ? 212.350 122.820 65.550 1.00 155.87 118 GLU B N 1
ATOM 7581 C CA . GLU B 2 119 ? 213.686 122.944 64.987 1.00 155.87 118 GLU B CA 1
ATOM 7582 C C . GLU B 2 119 ? 214.619 123.631 65.979 1.00 155.87 118 GLU B C 1
ATOM 7583 O O . GLU B 2 119 ? 214.215 124.506 66.750 1.00 155.87 118 GLU B O 1
ATOM 7589 N N . LEU B 2 120 ? 215.876 123.204 65.971 1.00 156.28 119 LEU B N 1
ATOM 7590 C CA . LEU B 2 120 ? 216.877 123.706 66.897 1.00 156.28 119 LEU B CA 1
ATOM 7591 C C . LEU B 2 120 ? 217.684 124.832 66.262 1.00 156.28 119 LEU B C 1
ATOM 7592 O O . LEU B 2 120 ? 217.545 125.151 65.079 1.00 156.28 119 LEU B O 1
ATOM 7597 N N . ALA B 2 121 ? 218.543 125.436 67.079 1.00 164.42 120 ALA B N 1
ATOM 7598 C CA . ALA B 2 121 ? 219.478 126.454 66.618 1.00 164.42 120 ALA B CA 1
ATOM 7599 C C . ALA B 2 121 ? 220.674 125.789 65.952 1.00 164.42 120 ALA B C 1
ATOM 7600 O O . ALA B 2 121 ? 220.602 124.616 65.570 1.00 164.42 120 ALA B O 1
ATOM 7602 N N . ASN B 2 122 ? 221.761 126.535 65.779 1.00 170.11 121 ASN B N 1
ATOM 7603 C CA . ASN B 2 122 ? 222.970 125.969 65.204 1.00 170.11 121 ASN B CA 1
ATOM 7604 C C . ASN B 2 122 ? 223.401 124.745 66.010 1.00 170.11 121 ASN B C 1
ATOM 7605 O O . ASN B 2 122 ? 223.483 124.820 67.245 1.00 170.11 121 ASN B O 1
ATOM 7610 N N . PRO B 2 123 ? 223.665 123.608 65.360 1.00 174.18 122 PRO B N 1
ATOM 7611 C CA . 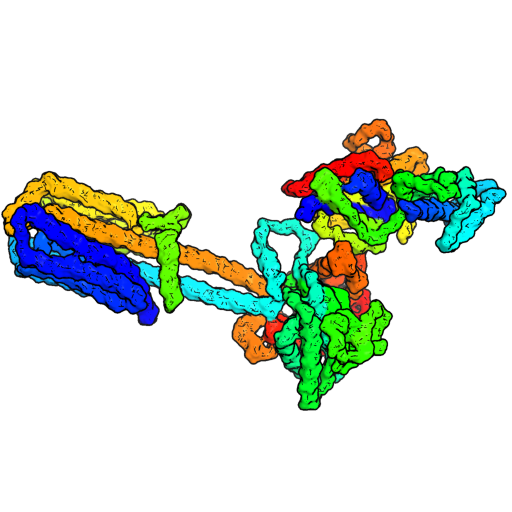PRO B 2 123 ? 223.965 122.379 66.116 1.00 174.18 122 PRO B CA 1
ATOM 7612 C C . PRO B 2 123 ? 225.154 122.507 67.052 1.00 174.18 122 PRO B C 1
ATOM 7613 O O . PRO B 2 123 ? 225.229 121.769 68.042 1.00 174.18 122 PRO B O 1
ATOM 7617 N N . GLU B 2 124 ? 226.092 123.412 66.765 1.00 171.61 123 GLU B N 1
ATOM 7618 C CA . GLU B 2 124 ? 227.227 123.602 67.661 1.00 171.61 123 GLU B CA 1
ATOM 7619 C C . GLU B 2 124 ? 226.771 124.086 69.033 1.00 171.61 123 GLU B C 1
ATOM 7620 O O . GLU B 2 124 ? 227.342 123.699 70.058 1.00 171.61 123 GLU B O 1
ATOM 7626 N N . ASN B 2 125 ? 225.740 124.929 69.072 1.00 163.80 124 ASN B N 1
ATOM 7627 C CA . ASN B 2 125 ? 225.209 125.452 70.330 1.00 163.80 124 ASN B CA 1
ATOM 7628 C C . ASN B 2 125 ? 224.147 124.507 70.898 1.00 163.80 124 ASN B C 1
ATOM 7629 O O . ASN B 2 125 ? 222.973 124.846 71.040 1.00 163.80 124 ASN B O 1
ATOM 7634 N N . GLN B 2 126 ? 224.589 123.295 71.226 1.00 157.90 125 GLN B N 1
ATOM 7635 C CA . GLN B 2 126 ? 223.707 122.261 71.748 1.00 157.90 125 GLN B CA 1
ATOM 7636 C C . GLN B 2 126 ? 224.092 121.770 73.136 1.00 157.90 125 GLN B C 1
ATOM 7637 O O . GLN B 2 126 ? 223.209 121.349 73.889 1.00 157.90 125 GLN B O 1
ATOM 7643 N N . PHE B 2 127 ? 225.374 121.843 73.509 1.00 157.85 126 PHE B N 1
ATOM 7644 C CA . PHE B 2 127 ? 225.786 121.425 74.847 1.00 157.85 126 PHE B CA 1
ATOM 7645 C C . PHE B 2 127 ? 225.047 122.201 75.929 1.00 157.85 126 PHE B C 1
ATOM 7646 O O . PHE B 2 127 ? 224.867 121.697 77.043 1.00 157.85 126 PHE B O 1
ATOM 7654 N N . ARG B 2 128 ? 224.620 123.427 75.622 1.00 156.71 127 ARG B N 1
ATOM 7655 C CA . ARG B 2 128 ? 223.802 124.186 76.559 1.00 156.71 127 ARG B CA 1
ATOM 7656 C C . ARG B 2 128 ? 222.493 123.460 76.850 1.00 156.71 127 ARG B C 1
ATOM 7657 O O . ARG B 2 128 ? 222.071 123.361 78.011 1.00 156.71 127 ARG B O 1
ATOM 7665 N N . VAL B 2 129 ? 221.846 122.932 75.806 1.00 156.12 128 VAL B N 1
ATOM 7666 C CA . VAL B 2 129 ? 220.609 122.174 75.984 1.00 156.12 128 VAL B CA 1
ATOM 7667 C C . VAL B 2 129 ? 220.858 120.953 76.857 1.00 156.12 128 VAL B C 1
ATOM 7668 O O . VAL B 2 129 ? 220.061 120.633 77.749 1.00 156.12 128 VAL B O 1
ATOM 7672 N N . ASP B 2 130 ? 221.967 120.252 76.611 1.00 156.35 129 ASP B N 1
ATOM 7673 C CA . ASP B 2 130 ? 222.302 119.085 77.418 1.00 156.35 129 ASP B CA 1
ATOM 7674 C C . ASP B 2 130 ? 222.515 119.469 78.876 1.00 156.35 129 ASP B C 1
ATOM 7675 O O . ASP B 2 130 ? 222.099 118.740 79.783 1.00 156.35 129 ASP B O 1
ATOM 7680 N N . TYR B 2 131 ? 223.165 120.609 79.124 1.00 155.62 130 TYR B N 1
ATOM 7681 C CA . TYR B 2 131 ? 223.386 121.045 80.499 1.00 155.62 130 TYR B CA 1
ATOM 7682 C C . TYR B 2 131 ? 222.069 121.356 81.201 1.00 155.62 130 TYR B C 1
ATOM 7683 O O . TYR B 2 131 ? 221.855 120.940 82.349 1.00 155.62 130 TYR B O 1
ATOM 7692 N N . ILE B 2 132 ? 221.166 122.078 80.527 1.00 153.57 131 ILE B N 1
ATOM 7693 C CA . ILE B 2 132 ? 219.867 122.372 81.139 1.00 153.57 131 ILE B CA 1
ATOM 7694 C C . ILE B 2 132 ? 219.091 121.087 81.398 1.00 153.57 131 ILE B C 1
ATOM 7695 O O . ILE B 2 132 ? 218.441 120.940 82.440 1.00 153.57 131 ILE B O 1
ATOM 7700 N N . LEU B 2 133 ? 219.139 120.139 80.458 1.00 153.34 132 LEU B N 1
ATOM 7701 C CA . LEU B 2 133 ? 218.460 118.865 80.669 1.00 153.34 132 LEU B CA 1
ATOM 7702 C C . LEU B 2 133 ? 219.046 118.119 81.860 1.00 153.34 132 LEU B C 1
ATOM 7703 O O . LEU B 2 133 ? 218.309 117.526 82.656 1.00 153.34 132 LEU B O 1
ATOM 7708 N N . SER B 2 134 ? 220.373 118.138 81.996 1.00 158.04 133 SER B N 1
ATOM 7709 C CA . SER B 2 134 ? 221.026 117.397 83.069 1.00 158.04 133 SER B CA 1
ATOM 7710 C C . SER B 2 134 ? 220.689 117.985 84.433 1.00 158.04 133 SER B C 1
ATOM 7711 O O . SER B 2 134 ? 220.319 117.253 85.359 1.00 158.04 133 SER B O 1
ATOM 7714 N N . VAL B 2 135 ? 220.807 119.307 84.580 1.00 158.82 134 VAL B N 1
ATOM 7715 C CA . VAL B 2 135 ? 220.561 119.901 85.890 1.00 158.82 134 VAL B CA 1
ATOM 7716 C C . VAL B 2 135 ? 219.074 119.915 86.232 1.00 158.82 134 VAL B C 1
ATOM 7717 O O . VAL B 2 135 ? 218.715 120.016 87.411 1.00 158.82 134 VAL B O 1
ATOM 7721 N N . MET B 2 136 ? 218.196 119.799 85.233 1.00 156.64 135 MET B N 1
ATOM 7722 C CA . MET B 2 136 ? 216.761 119.779 85.507 1.00 156.64 135 MET B CA 1
ATOM 7723 C C . MET B 2 136 ? 216.384 118.589 86.382 1.00 156.64 135 MET B C 1
ATOM 7724 O O . MET B 2 136 ? 215.568 118.718 87.302 1.00 156.64 135 MET B O 1
ATOM 7729 N N . ASN B 2 137 ? 216.970 117.421 86.109 1.00 165.67 136 ASN B N 1
ATOM 7730 C CA . ASN B 2 137 ? 216.690 116.240 86.919 1.00 165.67 136 ASN B CA 1
ATOM 7731 C C . ASN B 2 137 ? 217.219 116.392 88.340 1.00 165.67 136 ASN B C 1
ATOM 7732 O O . ASN B 2 137 ? 216.709 115.745 89.262 1.00 165.67 136 ASN B O 1
ATOM 7737 N N . VAL B 2 138 ? 218.223 117.236 88.538 1.00 165.86 137 VAL B N 1
ATOM 7738 C CA . VAL B 2 138 ? 218.827 117.397 89.866 1.00 165.86 137 VAL B CA 1
ATOM 7739 C C . VAL B 2 138 ? 217.812 118.039 90.806 1.00 165.86 137 VAL B C 1
ATOM 7740 O O . VAL B 2 138 ? 217.258 119.105 90.480 1.00 165.86 137 VAL B O 1
ATOM 7744 N N . PRO B 2 139 ? 217.524 117.433 91.962 1.00 165.37 138 PRO B N 1
ATOM 7745 C CA . PRO B 2 139 ? 216.560 118.053 92.889 1.00 165.37 138 PRO B CA 1
ATOM 7746 C C . PRO B 2 139 ? 216.989 119.426 93.375 1.00 165.37 138 PRO B C 1
ATOM 7747 O O . PRO B 2 139 ? 216.138 120.302 93.580 1.00 165.37 138 PRO B O 1
ATOM 7751 N N . ASP B 2 140 ? 218.286 119.639 93.566 1.00 164.78 139 ASP B N 1
ATOM 7752 C CA . ASP B 2 140 ? 218.830 120.912 94.033 1.00 164.78 139 ASP B CA 1
ATOM 7753 C C . ASP B 2 140 ? 219.534 121.567 92.847 1.00 164.78 139 ASP B C 1
ATOM 7754 O O . ASP B 2 140 ? 220.724 121.347 92.613 1.00 164.78 139 ASP B O 1
ATOM 7759 N N . PHE B 2 141 ? 218.788 122.376 92.100 1.00 157.79 140 PHE B N 1
ATOM 7760 C CA . PHE B 2 141 ? 219.325 122.990 90.893 1.00 157.79 140 PHE B CA 1
ATOM 7761 C C . PHE B 2 141 ? 220.419 123.983 91.269 1.00 157.79 140 PHE B C 1
ATOM 7762 O O . PHE B 2 141 ? 220.263 124.763 92.213 1.00 157.79 140 PHE B O 1
ATOM 7770 N N . ASP B 2 142 ? 221.527 123.954 90.534 1.00 157.86 141 ASP B N 1
ATOM 7771 C CA . ASP B 2 142 ? 222.626 124.862 90.823 1.00 157.86 141 ASP B CA 1
ATOM 7772 C C . ASP B 2 142 ? 222.305 126.273 90.334 1.00 157.86 141 ASP B C 1
ATOM 7773 O O . ASP B 2 142 ? 221.424 126.488 89.499 1.00 157.86 141 ASP B O 1
ATOM 7778 N N . PHE B 2 143 ? 223.036 127.247 90.874 1.00 155.07 142 PHE B N 1
ATOM 7779 C CA . PHE B 2 143 ? 222.945 128.640 90.435 1.00 155.07 142 PHE B CA 1
ATOM 7780 C C . PHE B 2 143 ? 224.340 129.222 90.223 1.00 155.07 142 PHE B C 1
ATOM 7781 O O . PHE B 2 143 ? 224.756 130.144 90.935 1.00 155.07 142 PHE B O 1
ATOM 7789 N N . PRO B 2 144 ? 225.092 128.712 89.248 1.00 154.24 143 PRO B N 1
ATOM 7790 C CA . PRO B 2 144 ? 226.377 129.321 88.915 1.00 154.24 143 PRO B CA 1
ATOM 7791 C C . PRO B 2 144 ? 226.218 130.316 87.780 1.00 154.24 143 PRO B C 1
ATOM 7792 O O . PRO B 2 144 ? 225.198 130.305 87.075 1.00 154.24 143 PRO B O 1
ATOM 7796 N N . PRO B 2 145 ? 227.199 131.198 87.573 1.00 152.85 144 PRO B N 1
ATOM 7797 C CA . PRO B 2 145 ? 227.137 132.091 86.403 1.00 152.85 144 PRO B CA 1
ATOM 7798 C C . PRO B 2 145 ? 227.098 131.347 85.080 1.00 152.85 144 PRO B C 1
ATOM 7799 O O . PRO B 2 145 ? 226.499 131.843 84.115 1.00 152.85 144 PRO B O 1
ATOM 7803 N N . GLU B 2 146 ? 227.722 130.168 85.005 1.00 156.39 145 GLU B N 1
ATOM 7804 C CA . GLU B 2 146 ? 227.720 129.406 83.761 1.00 156.39 145 GLU B CA 1
ATOM 7805 C C . GLU B 2 146 ? 226.311 128.964 83.384 1.00 156.39 145 GLU B C 1
ATOM 7806 O O . GLU B 2 146 ? 225.947 128.967 82.202 1.00 156.39 145 GLU B O 1
ATOM 7812 N N . PHE B 2 147 ? 225.501 128.579 84.373 1.00 152.39 146 PHE B N 1
ATOM 7813 C CA . PHE B 2 147 ? 224.124 128.198 84.077 1.00 152.39 146 PHE B CA 1
ATOM 7814 C C . PHE B 2 147 ? 223.333 129.381 83.535 1.00 152.39 146 PHE B C 1
ATOM 7815 O O . PHE B 2 147 ? 222.520 129.226 82.617 1.00 152.39 146 PHE B O 1
ATOM 7823 N N . TYR B 2 148 ? 223.537 130.570 84.108 1.00 147.80 147 TYR B N 1
ATOM 7824 C CA . TYR B 2 148 ? 222.841 131.750 83.606 1.00 147.80 147 TYR B CA 1
ATOM 7825 C C . TYR B 2 148 ? 223.300 132.102 82.196 1.00 147.80 147 TYR B C 1
ATOM 7826 O O . TYR B 2 148 ? 222.493 132.539 81.367 1.00 147.80 147 TYR B O 1
ATOM 7835 N N . GLU B 2 149 ? 224.590 131.918 81.906 1.00 150.10 148 GLU B N 1
ATOM 7836 C CA . GLU B 2 149 ? 225.064 132.097 80.537 1.00 150.10 148 GLU B CA 1
ATOM 7837 C C . GLU B 2 149 ? 224.384 131.113 79.593 1.00 150.10 148 GLU B C 1
ATOM 7838 O O . GLU B 2 149 ? 223.973 131.482 78.486 1.00 150.10 148 GLU B O 1
ATOM 7844 N N . HIS B 2 150 ? 224.249 129.856 80.023 1.00 149.32 149 HIS B N 1
ATOM 7845 C CA . HIS B 2 150 ? 223.528 128.860 79.235 1.00 149.32 149 HIS B CA 1
ATOM 7846 C C . HIS B 2 150 ? 222.094 129.306 78.973 1.00 149.32 149 HIS B C 1
ATOM 7847 O O . HIS B 2 150 ? 221.603 129.242 77.839 1.00 149.32 149 HIS B O 1
ATOM 7854 N N . ALA B 2 151 ? 221.407 129.758 80.023 1.00 140.90 150 ALA B N 1
ATOM 7855 C CA . ALA B 2 151 ? 220.009 130.156 79.893 1.00 140.90 150 ALA B CA 1
ATOM 7856 C C . ALA B 2 151 ? 219.858 131.340 78.949 1.00 140.90 150 ALA B C 1
ATOM 7857 O O . ALA B 2 151 ? 218.935 131.373 78.127 1.00 140.90 150 ALA B O 1
ATOM 7859 N N . LYS B 2 152 ? 220.756 132.322 79.050 1.00 136.93 151 LYS B N 1
ATOM 7860 C CA . LYS B 2 152 ? 220.716 133.452 78.127 1.00 136.93 151 LYS B CA 1
ATOM 7861 C C . LYS B 2 152 ? 220.972 132.998 76.696 1.00 136.93 151 LYS B C 1
ATOM 7862 O O . LYS B 2 152 ? 220.316 133.472 75.759 1.00 136.93 151 LYS B O 1
ATOM 7868 N N . ALA B 2 153 ? 221.920 132.075 76.509 1.00 139.60 152 ALA B N 1
ATOM 7869 C CA . ALA B 2 153 ? 222.205 131.570 75.171 1.00 139.60 152 ALA B CA 1
ATOM 7870 C C . ALA B 2 153 ? 220.982 130.896 74.567 1.00 139.60 152 ALA B C 1
ATOM 7871 O O . ALA B 2 153 ? 220.671 131.101 73.388 1.00 139.60 152 ALA B O 1
ATOM 7873 N N . LEU B 2 154 ? 220.273 130.088 75.358 1.00 137.27 153 LEU B N 1
ATOM 7874 C CA . LEU B 2 154 ? 219.009 129.529 74.881 1.00 137.27 153 LEU B CA 1
ATOM 7875 C C . LEU B 2 154 ? 218.006 130.629 74.558 1.00 137.27 153 LEU B C 1
ATOM 7876 O O . LEU B 2 154 ? 217.390 130.626 73.487 1.00 137.27 153 LEU B O 1
ATOM 7881 N N . TRP B 2 155 ? 217.846 131.596 75.464 1.00 131.25 154 TRP B N 1
ATOM 7882 C CA . TRP B 2 155 ? 216.783 132.582 75.303 1.00 131.25 154 TRP B CA 1
ATOM 7883 C C . TRP B 2 155 ? 216.985 133.424 74.049 1.00 131.25 154 TRP B C 1
ATOM 7884 O O . TRP B 2 155 ? 216.012 133.801 73.385 1.00 131.25 154 TRP B O 1
ATOM 7895 N N . GLU B 2 156 ? 218.238 133.728 73.704 1.00 140.79 155 GLU B N 1
ATOM 7896 C CA . GLU B 2 156 ? 218.488 134.483 72.480 1.00 140.79 155 GLU B CA 1
ATOM 7897 C C . GLU B 2 156 ? 218.324 133.636 71.222 1.00 140.79 155 GLU B C 1
ATOM 7898 O O . GLU B 2 156 ? 218.147 134.196 70.135 1.00 140.79 155 GLU B O 1
ATOM 7904 N N . ASP B 2 157 ? 218.380 132.310 71.340 1.00 141.22 156 ASP B N 1
ATOM 7905 C CA . ASP B 2 157 ? 218.271 131.446 70.170 1.00 141.22 156 ASP B CA 1
ATOM 7906 C C . ASP B 2 157 ? 216.881 131.534 69.552 1.00 141.22 156 ASP B C 1
ATOM 7907 O O . ASP B 2 157 ? 215.877 131.690 70.253 1.00 141.22 156 ASP B O 1
ATOM 7912 N N . GLU B 2 158 ? 216.828 131.434 68.221 1.00 138.62 157 GLU B N 1
ATOM 7913 C CA . GLU B 2 158 ? 215.559 131.536 67.509 1.00 138.62 157 GLU B CA 1
ATOM 7914 C C . GLU B 2 158 ? 214.724 130.268 67.622 1.00 138.62 157 GLU B C 1
ATOM 7915 O O . GLU B 2 158 ? 213.491 130.349 67.670 1.00 138.62 157 GLU B O 1
ATOM 7921 N N . GLY B 2 159 ? 215.362 129.096 67.649 1.00 136.83 158 GLY B N 1
ATOM 7922 C CA . GLY B 2 159 ? 214.612 127.868 67.857 1.00 136.83 158 GLY B CA 1
ATOM 7923 C C . GLY B 2 159 ? 213.927 127.837 69.209 1.00 136.83 158 GLY B C 1
ATOM 7924 O O . GLY B 2 159 ? 212.778 127.402 69.328 1.00 136.83 158 GLY B O 1
ATOM 7925 N N . VAL B 2 160 ? 214.620 128.309 70.246 1.00 132.36 159 VAL B N 1
ATOM 7926 C CA . VAL B 2 160 ? 214.011 128.403 71.568 1.00 132.36 159 VAL B CA 1
ATOM 7927 C C . VAL B 2 160 ? 212.879 129.420 71.562 1.00 132.36 159 VAL B C 1
ATOM 7928 O O . VAL B 2 160 ? 211.860 129.239 72.238 1.00 132.36 159 VAL B O 1
ATOM 7932 N N . ARG B 2 161 ? 213.036 130.504 70.799 1.00 130.59 160 ARG B N 1
ATOM 7933 C CA . ARG B 2 161 ? 211.954 131.474 70.670 1.00 130.59 160 ARG B CA 1
ATOM 7934 C C . ARG B 2 161 ? 210.721 130.835 70.044 1.00 130.59 160 ARG B C 1
ATOM 7935 O O . ARG B 2 161 ? 209.598 131.031 70.522 1.00 130.59 160 ARG B O 1
ATOM 7943 N N . ALA B 2 162 ? 210.917 130.053 68.979 1.00 129.60 161 ALA B N 1
ATOM 7944 C CA . ALA B 2 162 ? 209.794 129.377 68.338 1.00 129.60 161 ALA B CA 1
ATOM 7945 C C . ALA B 2 162 ? 209.155 128.361 69.276 1.00 129.60 161 ALA B C 1
ATOM 7946 O O . ALA B 2 162 ? 207.928 128.208 69.295 1.00 129.60 161 ALA B O 1
ATOM 7948 N N . CYS B 2 163 ? 209.974 127.650 70.055 1.00 126.15 162 CYS B N 1
ATOM 7949 C CA . CYS B 2 163 ? 209.432 126.714 71.035 1.00 126.15 162 CYS B CA 1
ATOM 7950 C C . CYS B 2 163 ? 208.597 127.438 72.084 1.00 126.15 162 CYS B C 1
ATOM 7951 O O . CYS B 2 163 ? 207.540 126.945 72.496 1.00 126.15 162 CYS B O 1
ATOM 7954 N N . TYR B 2 164 ? 209.060 128.607 72.531 1.00 119.30 163 TYR B N 1
ATOM 7955 C CA . TYR B 2 164 ? 208.295 129.386 73.498 1.00 119.30 163 TYR B CA 1
ATOM 7956 C C . TYR B 2 164 ? 206.988 129.885 72.895 1.00 119.30 163 TYR B C 1
ATOM 7957 O O . TYR B 2 164 ? 205.963 129.942 73.584 1.00 119.30 163 TYR B O 1
ATOM 7966 N N . GLU B 2 165 ? 207.002 130.253 71.611 1.00 116.26 164 GLU B N 1
ATOM 7967 C CA . GLU B 2 165 ? 205.780 130.718 70.964 1.00 116.26 164 GLU B CA 1
ATOM 7968 C C . GLU B 2 165 ? 204.709 129.636 70.903 1.00 116.26 164 GLU B C 1
ATOM 7969 O O . GLU B 2 165 ? 203.531 129.957 70.707 1.00 116.26 164 GLU B O 1
ATOM 7975 N N . ARG B 2 166 ? 205.087 128.368 71.061 1.00 115.25 165 ARG B N 1
ATOM 7976 C CA . ARG B 2 166 ? 204.141 127.260 71.122 1.00 115.25 165 ARG B CA 1
ATOM 7977 C C . ARG B 2 166 ? 203.917 126.776 72.551 1.00 115.25 165 ARG B C 1
ATOM 7978 O O . ARG B 2 166 ? 203.717 125.577 72.777 1.00 115.25 165 ARG B O 1
ATOM 7986 N N . SER B 2 167 ? 203.949 127.691 73.523 1.00 108.19 166 SER B N 1
ATOM 7987 C CA . SER B 2 167 ? 203.827 127.308 74.925 1.00 108.19 166 SER B CA 1
ATOM 7988 C C . SER B 2 167 ? 202.443 126.780 75.278 1.00 108.19 166 SER B C 1
ATOM 7989 O O . SER B 2 167 ? 202.288 126.148 76.327 1.00 108.19 166 SER B O 1
ATOM 7992 N N . ASN B 2 168 ? 201.436 127.024 74.437 1.00 99.05 167 ASN B N 1
ATOM 7993 C CA . ASN B 2 168 ? 200.088 126.570 74.756 1.00 99.05 167 ASN B CA 1
ATOM 7994 C C . ASN B 2 168 ? 199.934 125.061 74.619 1.00 99.05 167 ASN B C 1
ATOM 7995 O O . ASN B 2 168 ? 198.991 124.496 75.184 1.00 99.05 167 ASN B O 1
ATOM 8000 N N . GLU B 2 169 ? 200.828 124.399 73.883 1.00 105.19 168 GLU B N 1
ATOM 8001 C CA . GLU B 2 169 ? 200.741 122.949 73.741 1.00 105.19 168 GLU B CA 1
ATOM 8002 C C . GLU B 2 169 ? 201.029 122.249 75.064 1.00 105.19 168 GLU B C 1
ATOM 8003 O O . GLU B 2 169 ? 200.304 121.331 75.464 1.00 105.19 168 GLU B O 1
ATOM 8009 N N . TYR B 2 170 ? 202.085 122.666 75.752 1.00 101.57 169 TYR B N 1
ATOM 8010 C CA . TYR B 2 170 ? 202.470 122.104 77.034 1.00 101.57 169 TYR B CA 1
ATOM 801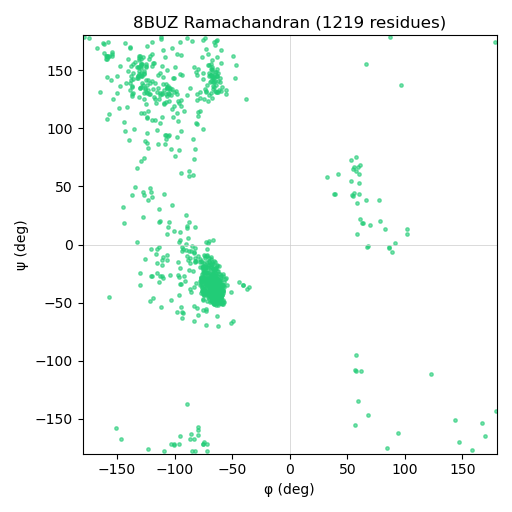1 C C . TYR B 2 170 ? 202.060 123.056 78.155 1.00 101.57 169 TYR B C 1
ATOM 8012 O O . TYR B 2 170 ? 201.349 124.042 77.937 1.00 101.57 169 TYR B O 1
ATOM 8021 N N . GLN B 2 171 ? 202.501 122.760 79.374 1.00 92.72 170 GLN B N 1
ATOM 8022 C CA . GLN B 2 171 ? 202.187 123.572 80.542 1.00 92.72 170 GLN B CA 1
ATOM 8023 C C . GLN B 2 171 ? 203.411 124.393 80.929 1.00 92.72 170 GLN B C 1
ATOM 8024 O O . GLN B 2 171 ? 204.487 123.835 81.171 1.00 92.72 170 GLN B O 1
ATOM 8030 N N . LEU B 2 172 ? 203.243 125.712 80.987 1.00 96.24 171 LEU B N 1
ATOM 8031 C CA . LEU B 2 172 ? 204.315 126.613 81.379 1.00 96.24 171 LEU B CA 1
ATOM 8032 C C . LEU B 2 172 ? 203.706 127.830 82.060 1.00 96.24 171 LEU B C 1
ATOM 8033 O O . LEU B 2 172 ? 202.613 128.274 81.701 1.00 96.24 171 LEU B O 1
ATOM 8038 N N . ILE B 2 173 ? 204.422 128.357 83.056 1.00 90.80 172 ILE B N 1
ATOM 8039 C CA . ILE B 2 173 ? 203.939 129.530 83.771 1.00 90.80 172 ILE B CA 1
ATOM 8040 C C . ILE B 2 173 ? 203.833 130.714 82.813 1.00 90.80 172 ILE B C 1
ATOM 8041 O O . ILE B 2 173 ? 204.608 130.845 81.856 1.00 90.80 172 ILE B O 1
ATOM 8046 N N . ASP B 2 174 ? 202.850 131.580 83.066 1.00 88.87 173 ASP B N 1
ATOM 8047 C CA . ASP B 2 174 ? 202.592 132.700 82.169 1.00 88.87 173 ASP B CA 1
ATOM 8048 C C . ASP B 2 174 ? 203.629 133.808 82.299 1.00 88.87 173 ASP B C 1
ATOM 8049 O O . ASP B 2 174 ? 203.761 134.625 81.382 1.00 88.87 173 ASP B O 1
ATOM 8054 N N . CYS B 2 175 ? 204.364 133.854 83.409 1.00 90.72 174 CYS B N 1
ATOM 8055 C CA . CYS B 2 175 ? 205.390 134.863 83.630 1.00 90.72 174 CYS B CA 1
ATOM 8056 C C . CYS B 2 175 ? 206.759 134.425 83.125 1.00 90.72 174 CYS B C 1
ATOM 8057 O O . CYS B 2 175 ? 207.780 134.902 83.634 1.00 90.72 174 CYS B O 1
ATOM 8060 N N . ALA B 2 176 ? 206.802 133.522 82.143 1.00 98.90 175 ALA B N 1
ATOM 8061 C CA . ALA B 2 176 ? 208.077 132.986 81.680 1.00 98.90 175 ALA B CA 1
ATOM 8062 C C . ALA B 2 176 ? 208.908 134.051 80.974 1.00 98.90 175 ALA B C 1
ATOM 8063 O O . ALA B 2 176 ? 210.097 134.216 81.267 1.00 98.90 175 ALA B O 1
ATOM 8065 N N . GLN B 2 177 ? 208.297 134.792 80.045 1.00 101.59 176 GLN B N 1
ATOM 8066 C CA . GLN B 2 177 ? 209.071 135.720 79.226 1.00 101.59 176 GLN B CA 1
ATOM 8067 C C . GLN B 2 177 ? 209.572 136.912 80.032 1.00 101.59 176 GLN B C 1
ATOM 8068 O O . GLN B 2 177 ? 210.649 137.445 79.737 1.00 101.59 176 GLN B O 1
ATOM 8074 N N . TYR B 2 178 ? 208.822 137.338 81.052 1.00 99.44 177 TYR B N 1
ATOM 8075 C CA . TYR B 2 178 ? 209.258 138.467 81.866 1.00 99.44 177 TYR B CA 1
ATOM 8076 C C . TYR B 2 178 ? 210.564 138.153 82.582 1.00 99.44 177 TYR B C 1
ATOM 8077 O O . TYR B 2 178 ? 211.487 138.975 82.607 1.00 99.44 177 TYR B O 1
ATOM 8086 N N . PHE B 2 179 ? 210.659 136.963 83.173 1.00 103.64 178 PHE B N 1
ATOM 8087 C CA . PHE B 2 179 ? 211.884 136.573 83.859 1.00 103.64 178 PHE B CA 1
ATOM 8088 C C . PHE B 2 179 ? 212.970 136.150 82.879 1.00 103.64 178 PHE B C 1
ATOM 8089 O O . PHE B 2 179 ? 214.159 136.304 83.176 1.00 103.64 178 PHE B O 1
ATOM 8097 N N . LEU B 2 180 ? 212.583 135.619 81.716 1.00 112.59 179 LEU B N 1
ATOM 8098 C CA . LEU B 2 180 ? 213.565 135.262 80.699 1.00 112.59 179 LEU B CA 1
ATOM 8099 C C . LEU B 2 180 ? 214.251 136.496 80.129 1.00 112.59 179 LEU B C 1
ATOM 8100 O O . LEU B 2 180 ? 215.425 136.435 79.751 1.00 112.59 179 LEU B O 1
ATOM 8105 N N . ASP B 2 181 ? 213.541 137.622 80.057 1.00 112.73 180 ASP B N 1
ATOM 8106 C CA . ASP B 2 181 ? 214.189 138.873 79.691 1.00 112.73 180 ASP B CA 1
ATOM 8107 C C . ASP B 2 181 ? 215.085 139.405 80.800 1.00 112.73 180 ASP B C 1
ATOM 8108 O O . ASP B 2 181 ? 215.818 140.373 80.572 1.00 112.73 180 ASP B O 1
ATOM 8113 N N . LYS B 2 182 ? 215.041 138.802 81.987 1.00 116.47 181 LYS B N 1
ATOM 8114 C CA . LYS B 2 182 ? 215.795 139.269 83.142 1.00 116.47 181 LYS B CA 1
ATOM 8115 C C . LYS B 2 182 ? 217.002 138.395 83.463 1.00 116.47 181 LYS B C 1
ATOM 8116 O O . LYS B 2 182 ? 217.551 138.506 84.564 1.00 116.47 181 LYS B O 1
ATOM 8122 N N . ILE B 2 183 ? 217.425 137.521 82.545 1.00 128.18 182 ILE B N 1
ATOM 8123 C CA . ILE B 2 183 ? 218.593 136.685 82.819 1.00 128.18 182 ILE B CA 1
ATOM 8124 C C . ILE B 2 183 ? 219.836 137.547 82.996 1.00 128.18 182 ILE B C 1
ATOM 8125 O O . ILE B 2 183 ? 220.656 137.304 83.891 1.00 128.18 182 ILE B O 1
ATOM 8130 N N . ASP B 2 184 ? 219.989 138.574 82.158 1.00 131.69 183 ASP B N 1
ATOM 8131 C CA . ASP B 2 184 ? 221.180 139.415 82.223 1.00 131.69 183 ASP B CA 1
ATOM 8132 C C . ASP B 2 184 ? 221.306 140.100 83.578 1.00 131.69 183 ASP B C 1
ATOM 8133 O O . ASP B 2 184 ? 222.406 140.192 84.135 1.00 131.69 183 ASP B O 1
ATOM 8138 N N . VAL B 2 185 ? 220.192 140.584 84.129 1.00 130.91 184 VAL B N 1
ATOM 8139 C CA . VAL B 2 185 ? 220.256 141.259 85.420 1.00 130.91 184 VAL B CA 1
ATOM 8140 C C . VAL B 2 185 ? 220.285 140.251 86.568 1.00 130.91 184 VAL B C 1
ATOM 8141 O O . VAL B 2 185 ? 220.932 140.495 87.593 1.00 130.91 184 VAL B O 1
ATOM 8145 N N . ILE B 2 186 ? 219.611 139.105 86.421 1.00 135.34 185 ILE B N 1
ATOM 8146 C CA . ILE B 2 186 ? 219.648 138.073 87.456 1.00 135.34 185 ILE B CA 1
ATOM 8147 C C . ILE B 2 186 ? 220.941 137.275 87.441 1.00 135.34 185 ILE B C 1
ATOM 8148 O O . ILE B 2 186 ? 221.230 136.566 88.412 1.00 135.34 185 ILE B O 1
ATOM 8153 N N . LYS B 2 187 ? 221.735 137.373 86.370 1.00 139.27 186 LYS B N 1
ATOM 8154 C CA . LYS B 2 187 ? 222.980 136.614 86.300 1.00 139.27 186 LYS B CA 1
ATOM 8155 C C . LYS B 2 187 ? 223.950 137.040 87.394 1.00 139.27 186 LYS B C 1
ATOM 8156 O O . LYS B 2 187 ? 224.652 136.204 87.974 1.00 139.27 186 LYS B O 1
ATOM 8162 N N . GLN B 2 188 ? 224.008 138.341 87.688 1.00 138.63 187 GLN B N 1
ATOM 8163 C CA . GLN B 2 188 ? 224.908 138.827 88.724 1.00 138.63 187 GLN B CA 1
ATOM 8164 C C . GLN B 2 188 ? 224.451 138.436 90.123 1.00 138.63 187 GLN B C 1
ATOM 8165 O O . GLN B 2 188 ? 225.284 138.371 91.034 1.00 138.63 187 GLN B O 1
ATOM 8171 N N . ASP B 2 189 ? 223.154 138.169 90.310 1.00 139.37 188 ASP B N 1
ATOM 8172 C CA . ASP B 2 189 ? 222.609 137.709 91.591 1.00 139.37 188 ASP B CA 1
ATOM 8173 C C . ASP B 2 189 ? 222.961 138.664 92.731 1.00 139.37 188 ASP B C 1
ATOM 8174 O O . ASP B 2 189 ? 223.317 138.238 93.831 1.00 139.37 188 ASP B O 1
ATOM 8179 N N . ASP B 2 190 ? 222.866 139.968 92.469 1.00 134.73 189 ASP B N 1
ATOM 8180 C CA . ASP B 2 190 ? 223.237 140.968 93.458 1.00 134.73 189 ASP B CA 1
ATOM 8181 C C . ASP B 2 190 ? 222.211 142.079 93.633 1.00 134.73 189 ASP B C 1
ATOM 8182 O O . ASP B 2 190 ? 222.458 143.003 94.416 1.00 134.73 189 ASP B O 1
ATOM 8187 N N . TYR B 2 191 ? 221.080 142.024 92.939 1.00 125.28 190 TYR B N 1
ATOM 8188 C CA . TYR B 2 191 ? 220.076 143.076 92.996 1.00 125.28 190 TYR B CA 1
ATOM 8189 C C . TYR B 2 191 ? 218.829 142.581 93.717 1.00 125.28 190 TYR B C 1
ATOM 8190 O O . TYR B 2 191 ? 218.648 141.385 93.960 1.00 125.28 190 TYR B O 1
ATOM 8199 N N . VAL B 2 192 ? 217.965 143.529 94.056 1.00 115.54 191 VAL B N 1
ATOM 8200 C CA . VAL B 2 192 ? 216.667 143.261 94.667 1.00 115.54 191 VAL B CA 1
ATOM 8201 C C . VAL B 2 192 ? 215.588 143.572 93.634 1.00 115.54 191 VAL B C 1
ATOM 8202 O O . VAL B 2 192 ? 215.523 144.704 93.135 1.00 115.54 191 VAL B O 1
ATOM 8206 N N . PRO B 2 193 ? 214.751 142.605 93.258 1.00 111.53 192 PRO B N 1
ATOM 8207 C CA . PRO B 2 193 ? 213.705 142.882 92.269 1.00 111.53 192 PRO B CA 1
ATOM 8208 C C . PRO B 2 193 ? 212.703 143.905 92.782 1.00 111.53 192 PRO B C 1
ATOM 8209 O O . PRO B 2 193 ? 212.429 143.997 93.980 1.00 111.53 192 PRO B O 1
ATOM 8213 N N . SER B 2 194 ? 212.156 144.680 91.849 1.00 100.90 193 SER B N 1
ATOM 8214 C CA . SER B 2 194 ? 211.184 145.706 92.187 1.00 100.90 193 SER B CA 1
ATOM 8215 C C . SER B 2 194 ? 209.831 145.068 92.499 1.00 100.90 193 SER B C 1
ATOM 8216 O O . SER B 2 194 ? 209.635 143.856 92.377 1.00 100.90 193 SER B O 1
ATOM 8219 N N . ASP B 2 195 ? 208.881 145.912 92.910 1.00 98.13 194 ASP B N 1
ATOM 8220 C CA . ASP B 2 195 ? 207.544 145.425 93.232 1.00 98.13 194 ASP B CA 1
ATOM 8221 C C . ASP B 2 195 ? 206.861 144.82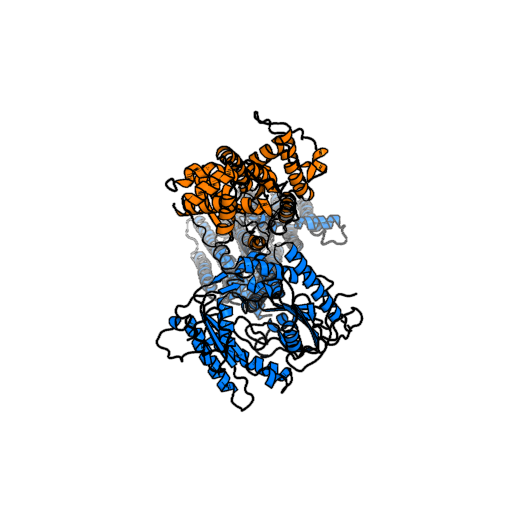9 92.008 1.00 98.13 194 ASP B C 1
ATOM 8222 O O . ASP B 2 195 ? 206.136 143.834 92.116 1.00 98.13 194 ASP B O 1
ATOM 8227 N N . GLN B 2 196 ? 207.072 145.430 90.834 1.00 93.88 195 GLN B N 1
ATOM 8228 C CA . GLN B 2 196 ? 206.506 144.872 89.610 1.00 93.88 195 GLN B CA 1
ATOM 8229 C C . GLN B 2 196 ? 207.073 143.488 89.324 1.00 93.88 195 GLN B C 1
ATOM 8230 O O . GLN B 2 196 ? 206.338 142.577 88.925 1.00 93.88 195 GLN B O 1
ATOM 8236 N N . ASP B 2 197 ? 208.382 143.308 89.522 1.00 96.63 196 ASP B N 1
ATOM 8237 C CA . ASP B 2 197 ? 208.967 141.980 89.379 1.00 96.63 196 ASP B CA 1
ATOM 8238 C C . ASP B 2 197 ? 208.500 141.043 90.484 1.00 96.63 196 ASP B C 1
ATOM 8239 O O . ASP B 2 197 ? 208.423 139.828 90.273 1.00 96.63 196 ASP B O 1
ATOM 8244 N N . LEU B 2 198 ? 208.193 141.585 91.665 1.00 85.62 197 LEU B N 1
ATOM 8245 C CA . LEU B 2 198 ? 207.633 140.762 92.731 1.00 85.62 197 LEU B CA 1
ATOM 8246 C C . LEU B 2 198 ? 206.261 140.223 92.345 1.00 85.62 197 LEU B C 1
ATOM 8247 O O . LEU B 2 198 ? 205.931 139.070 92.645 1.00 85.62 197 LEU B O 1
ATOM 8252 N N . LEU B 2 199 ? 205.448 141.046 91.678 1.00 82.78 198 LEU B N 1
ATOM 8253 C CA . LEU B 2 199 ? 204.117 140.618 91.264 1.00 82.78 198 LEU B CA 1
ATOM 8254 C C . LEU B 2 199 ? 204.158 139.536 90.195 1.00 82.78 198 LEU B C 1
ATOM 8255 O O . LEU B 2 199 ? 203.143 138.869 89.968 1.00 82.78 198 LEU B O 1
ATOM 8260 N N . ARG B 2 200 ? 205.295 139.351 89.532 1.00 87.30 199 ARG B N 1
ATOM 8261 C CA . ARG B 2 200 ? 205.430 138.322 88.511 1.00 87.30 199 ARG B CA 1
ATOM 8262 C C . ARG B 2 200 ? 205.792 136.961 89.090 1.00 87.30 199 ARG B C 1
ATOM 8263 O O . ARG B 2 200 ? 205.915 135.996 88.329 1.00 87.30 199 ARG B O 1
ATOM 8271 N N . CYS B 2 201 ? 205.969 136.860 90.404 1.00 85.41 200 CYS B N 1
ATOM 8272 C CA . CYS B 2 201 ? 206.330 135.594 91.024 1.00 85.41 200 CYS B CA 1
ATOM 8273 C C . CYS B 2 201 ? 205.165 134.610 90.975 1.00 85.41 200 CYS B C 1
ATOM 8274 O O . CYS B 2 201 ? 203.994 134.992 91.043 1.00 85.41 200 CYS B O 1
ATOM 8277 N N . ARG B 2 202 ? 205.502 133.327 90.859 1.00 78.17 201 ARG B N 1
ATOM 8278 C CA . ARG B 2 202 ? 204.522 132.247 90.776 1.00 78.17 201 ARG B CA 1
ATOM 8279 C C . ARG B 2 202 ? 204.699 131.336 91.984 1.00 78.17 201 ARG B C 1
ATOM 8280 O O . ARG B 2 202 ? 205.668 130.572 92.054 1.00 78.17 201 ARG B O 1
ATOM 8288 N N . VAL B 2 203 ? 203.765 131.412 92.929 1.00 76.65 202 VAL B N 1
ATOM 8289 C CA . VAL B 2 203 ? 203.792 130.602 94.141 1.00 76.65 202 VAL B CA 1
ATOM 8290 C C . VAL B 2 203 ? 202.483 129.835 94.237 1.00 76.65 202 VAL B C 1
ATOM 8291 O O . VAL B 2 203 ? 201.402 130.422 94.113 1.00 76.65 202 VAL B O 1
ATOM 8295 N N . LEU B 2 204 ? 202.582 128.528 94.462 1.00 75.17 203 LEU B N 1
ATOM 8296 C CA . LEU B 2 204 ? 201.393 127.703 94.628 1.00 75.17 203 LEU B CA 1
ATOM 8297 C C . LEU B 2 204 ? 200.758 127.960 95.988 1.00 75.17 203 LEU B C 1
ATOM 8298 O O . LEU B 2 204 ? 201.450 128.001 97.010 1.00 75.17 203 LEU B O 1
ATOM 8303 N N . THR B 2 205 ? 199.441 128.133 96.000 1.00 68.35 204 THR B N 1
ATOM 8304 C CA . THR B 2 205 ? 198.684 128.321 97.230 1.00 68.35 204 THR B CA 1
ATOM 8305 C C . THR B 2 205 ? 198.016 127.001 97.596 1.00 68.35 204 THR B C 1
ATOM 8306 O O . THR B 2 205 ? 197.200 126.480 96.827 1.00 68.35 204 THR B O 1
ATOM 8310 N N . SER B 2 206 ? 198.364 126.462 98.764 1.00 69.48 205 SER B N 1
ATOM 8311 C CA . SER B 2 206 ? 197.812 125.186 99.209 1.00 69.48 205 SER B CA 1
ATOM 8312 C C . SER B 2 206 ? 196.579 125.383 100.087 1.00 69.48 205 SER B C 1
ATOM 8313 O O . SER B 2 206 ? 195.475 124.968 99.721 1.00 69.48 205 SER B O 1
ATOM 8316 N N . GLY B 2 207 ? 196.751 126.022 101.236 1.00 66.83 206 GLY B N 1
ATOM 8317 C CA . GLY B 2 207 ? 195.662 126.273 102.154 1.00 66.83 206 GLY B CA 1
ATOM 8318 C C . GLY B 2 207 ? 194.920 127.545 101.811 1.00 66.83 206 GLY B C 1
ATOM 8319 O O . GLY B 2 207 ? 195.020 128.079 100.704 1.00 66.83 206 GLY B O 1
ATOM 8320 N N . ILE B 2 208 ? 194.154 128.032 102.781 1.00 63.63 207 ILE B N 1
ATOM 8321 C CA . ILE B 2 208 ? 193.437 129.294 102.656 1.00 63.63 207 ILE B CA 1
ATOM 8322 C C . ILE B 2 208 ? 194.084 130.306 103.590 1.00 63.63 207 ILE B C 1
ATOM 8323 O O . ILE B 2 208 ? 194.568 129.951 104.672 1.00 63.63 207 ILE B O 1
ATOM 8328 N N . PHE B 2 209 ? 194.126 131.562 103.154 1.00 63.10 208 PHE B N 1
ATOM 8329 C CA . PHE B 2 209 ? 194.829 132.614 103.868 1.00 63.10 208 PHE B CA 1
ATOM 8330 C C . PHE B 2 209 ? 193.926 133.828 104.019 1.00 63.10 208 PHE B C 1
ATOM 8331 O O . PHE B 2 209 ? 193.073 134.097 103.170 1.00 63.10 208 PHE B O 1
ATOM 8339 N N . GLU B 2 210 ? 194.126 134.562 105.110 1.00 68.45 209 GLU B N 1
ATOM 8340 C CA . GLU B 2 210 ? 193.349 135.754 105.414 1.00 68.45 209 GLU B CA 1
ATOM 8341 C C . GLU B 2 210 ? 194.276 136.952 105.550 1.00 68.45 209 GLU B C 1
ATOM 8342 O O . GLU B 2 210 ? 195.357 136.849 106.137 1.00 68.45 209 GLU B O 1
ATOM 8348 N N . THR B 2 211 ? 193.849 138.088 105.003 1.00 70.38 210 THR B N 1
ATOM 8349 C CA . THR B 2 211 ? 194.608 139.333 105.074 1.00 70.38 210 THR B CA 1
ATOM 8350 C C . THR B 2 211 ? 193.687 140.431 105.587 1.00 70.38 210 THR B C 1
ATOM 8351 O O . THR B 2 211 ? 192.735 140.818 104.902 1.00 70.38 210 THR B O 1
ATOM 8355 N N . LYS B 2 212 ? 193.967 140.927 106.790 1.00 76.19 211 LYS B N 1
ATOM 8356 C CA . LYS B 2 212 ? 193.179 142.012 107.354 1.00 76.19 211 LYS B CA 1
ATOM 8357 C C . LYS B 2 212 ? 193.419 143.298 106.574 1.00 76.19 211 LYS B C 1
ATOM 8358 O O . LYS B 2 212 ? 194.544 143.593 106.161 1.00 76.19 211 LYS B O 1
ATOM 8364 N N . PHE B 2 213 ? 192.352 144.067 106.376 1.00 82.65 212 PHE B N 1
ATOM 8365 C CA . PHE B 2 213 ? 192.400 145.238 105.514 1.00 82.65 212 PHE B CA 1
ATOM 8366 C C . PHE B 2 213 ? 191.685 146.400 106.186 1.00 82.65 212 PHE B C 1
ATOM 8367 O O . PHE B 2 213 ? 190.806 146.204 107.029 1.00 82.65 212 PHE B O 1
ATOM 8375 N N . GLN B 2 214 ? 192.070 147.616 105.800 1.00 91.74 213 GLN B N 1
ATOM 8376 C CA . GLN B 2 214 ? 191.468 148.821 106.368 1.00 91.74 213 GLN B CA 1
ATOM 8377 C C . GLN B 2 214 ? 191.668 149.966 105.384 1.00 91.74 213 GLN B C 1
ATOM 8378 O O . GLN B 2 214 ? 192.802 150.406 105.173 1.00 91.74 213 GLN B O 1
ATOM 8384 N N . VAL B 2 215 ? 190.575 150.442 104.790 1.00 94.13 214 VAL B N 1
ATOM 8385 C CA . VAL B 2 215 ? 190.603 151.568 103.862 1.00 94.13 214 VAL B CA 1
ATOM 8386 C C . VAL B 2 215 ? 189.431 152.485 104.187 1.00 94.13 214 VAL B C 1
ATOM 8387 O O . VAL B 2 215 ? 188.312 152.015 104.414 1.00 94.13 214 VAL B O 1
ATOM 8391 N N . ASP B 2 216 ? 189.697 153.790 104.208 1.00 98.53 215 ASP B N 1
ATOM 8392 C CA . ASP B 2 216 ? 188.725 154.841 104.532 1.00 98.53 215 ASP B CA 1
ATOM 8393 C C . ASP B 2 216 ? 187.843 154.452 105.723 1.00 98.53 215 ASP B C 1
ATOM 8394 O O . ASP B 2 216 ? 186.622 154.331 105.630 1.00 98.53 215 ASP B O 1
ATOM 8399 N N . LYS B 2 217 ? 188.510 154.236 106.857 1.00 95.34 216 LYS B N 1
ATOM 8400 C CA . LYS B 2 217 ? 187.924 154.025 108.182 1.00 95.34 216 LYS B CA 1
ATOM 8401 C C . LYS B 2 217 ? 186.969 152.835 108.247 1.00 95.34 216 LYS B C 1
ATOM 8402 O O . LYS B 2 217 ? 186.312 152.632 109.276 1.00 95.34 216 LYS B O 1
ATOM 8408 N N . VAL B 2 218 ? 186.896 152.016 107.200 1.00 91.44 217 VAL B N 1
ATOM 8409 C CA . VAL B 2 218 ? 186.080 150.808 107.203 1.00 91.44 217 VAL B CA 1
ATOM 8410 C C . VAL B 2 218 ? 186.994 149.608 106.987 1.00 91.44 217 VAL B C 1
ATOM 8411 O O . VAL B 2 218 ? 187.959 149.679 106.218 1.00 91.44 217 VAL B O 1
ATOM 8415 N N . ASN B 2 219 ? 186.708 148.521 107.697 1.00 88.45 218 ASN B N 1
ATOM 8416 C CA . ASN B 2 219 ? 187.562 147.343 107.689 1.00 88.45 218 ASN B CA 1
ATOM 8417 C C . ASN B 2 219 ? 187.102 146.335 106.642 1.00 88.45 218 ASN B C 1
ATOM 8418 O O . ASN B 2 219 ? 185.907 146.186 106.372 1.00 88.45 218 ASN B O 1
ATOM 8423 N N . PHE B 2 220 ? 188.073 145.638 106.058 1.00 82.56 219 PHE B N 1
ATOM 8424 C CA . PHE B 2 220 ? 187.825 144.619 105.050 1.00 82.56 219 PHE B CA 1
ATOM 8425 C C . PHE B 2 220 ? 188.592 143.356 105.412 1.00 82.56 219 PHE B C 1
ATOM 8426 O O . PHE B 2 220 ? 189.632 143.412 106.074 1.00 82.56 219 PHE B O 1
ATOM 8434 N N . HIS B 2 221 ? 188.069 142.214 104.973 1.00 73.43 220 HIS B N 1
ATOM 8435 C CA . HIS B 2 221 ? 188.700 140.922 105.213 1.00 73.43 220 HIS B CA 1
ATOM 8436 C C . HIS B 2 221 ? 188.913 140.212 103.886 1.00 73.43 220 HIS B C 1
ATOM 8437 O O . HIS B 2 221 ? 187.991 140.122 103.069 1.00 73.43 220 HIS B O 1
ATOM 8444 N N . MET B 2 222 ? 190.124 139.708 103.681 1.00 65.40 221 MET B N 1
ATOM 8445 C CA . MET B 2 222 ? 190.503 139.028 102.455 1.00 65.40 221 MET B CA 1
ATOM 8446 C C . MET B 2 222 ? 190.602 137.532 102.720 1.00 65.40 221 MET B C 1
ATOM 8447 O O . MET B 2 222 ? 190.917 137.106 103.834 1.00 65.40 221 MET B O 1
ATOM 8452 N N . PHE B 2 223 ? 190.324 136.731 101.693 1.00 57.30 222 PHE B N 1
ATOM 8453 C CA . PHE B 2 223 ? 190.365 135.273 101.821 1.00 57.30 222 PHE B CA 1
ATOM 8454 C C . PHE B 2 223 ? 190.903 134.687 100.520 1.00 57.30 222 PHE B C 1
ATOM 8455 O O . PHE B 2 223 ? 190.153 134.507 99.557 1.00 57.30 222 PHE B O 1
ATOM 8463 N N . ASP B 2 224 ? 192.199 134.388 100.498 1.00 58.36 223 ASP B N 1
ATOM 8464 C CA . ASP B 2 224 ? 192.825 133.740 99.354 1.00 58.36 223 ASP B CA 1
ATOM 8465 C C . ASP B 2 224 ? 192.740 132.229 99.523 1.00 58.36 223 ASP B C 1
ATOM 8466 O O . ASP B 2 224 ? 193.123 131.694 100.568 1.00 58.36 223 ASP B O 1
ATOM 8471 N N . VAL B 2 225 ? 192.244 131.545 98.492 1.00 52.22 224 VAL B N 1
ATOM 8472 C CA . VAL B 2 225 ? 192.056 130.102 98.525 1.00 52.22 224 VAL B CA 1
ATOM 8473 C C . VAL B 2 225 ? 192.663 129.492 97.270 1.00 52.22 224 VAL B C 1
ATOM 8474 O O . VAL B 2 225 ? 192.891 130.170 96.266 1.00 52.22 224 VAL B O 1
ATOM 8478 N N . GLY B 2 226 ? 192.921 128.191 97.340 1.00 55.29 225 GLY B N 1
ATOM 8479 C CA . GLY B 2 226 ? 193.462 127.476 96.204 1.00 55.29 225 GLY B CA 1
ATOM 8480 C C . GLY B 2 226 ? 192.431 127.270 95.113 1.00 55.29 225 GLY B C 1
ATOM 8481 O O . GLY B 2 226 ? 191.232 127.486 95.287 1.00 55.29 225 GLY B O 1
ATOM 8482 N N . GLY B 2 227 ? 192.918 126.836 93.955 1.00 57.51 226 GLY B N 1
ATOM 8483 C CA . GLY B 2 227 ? 192.055 126.673 92.803 1.00 57.51 226 GLY B CA 1
ATOM 8484 C C . GLY B 2 227 ? 192.093 125.294 92.182 1.00 57.51 226 GLY B C 1
ATOM 8485 O O . GLY B 2 227 ? 191.246 124.962 91.349 1.00 57.51 226 GLY B O 1
ATOM 8486 N N . GLN B 2 228 ? 193.069 124.482 92.574 1.00 68.86 227 GLN B N 1
ATOM 8487 C CA . GLN B 2 228 ? 193.181 123.137 92.029 1.00 68.86 227 GLN B CA 1
ATOM 8488 C C . GLN B 2 228 ? 192.022 122.269 92.509 1.00 68.86 227 GLN B C 1
ATOM 8489 O O . GLN B 2 228 ? 191.419 122.522 93.555 1.00 68.86 227 GLN B O 1
ATOM 8495 N N . ARG B 2 229 ? 191.711 121.233 91.724 1.00 72.96 228 ARG B N 1
ATOM 8496 C CA . ARG B 2 229 ? 190.580 120.370 92.053 1.00 72.96 228 ARG B CA 1
ATOM 8497 C C . ARG B 2 229 ? 190.771 119.673 93.393 1.00 72.96 228 ARG B C 1
ATOM 8498 O O . ARG B 2 229 ? 189.789 119.303 94.045 1.00 72.96 228 ARG B O 1
ATOM 8506 N N . ASP B 2 230 ? 192.020 119.487 93.821 1.00 74.88 229 ASP B N 1
ATOM 8507 C CA . ASP B 2 230 ? 192.266 118.865 95.116 1.00 74.88 229 ASP B CA 1
ATOM 8508 C C . ASP B 2 230 ? 191.959 119.816 96.266 1.00 74.88 229 ASP B C 1
ATOM 8509 O O . ASP B 2 230 ? 191.600 119.366 97.359 1.00 74.88 229 ASP B O 1
ATOM 8514 N N . GLU B 2 231 ? 192.094 121.121 96.044 1.00 68.16 230 GLU B N 1
ATOM 8515 C CA . GLU B 2 231 ? 191.887 122.114 97.089 1.00 68.16 230 GLU B CA 1
ATOM 8516 C C . GLU B 2 231 ? 190.468 122.664 97.126 1.00 68.16 230 GLU B C 1
ATOM 8517 O O . GLU B 2 231 ? 190.165 123.486 97.996 1.00 68.16 230 GLU B O 1
ATOM 8523 N N . ARG B 2 232 ? 189.594 122.240 96.212 1.00 60.54 231 ARG B N 1
ATOM 8524 C CA . ARG B 2 232 ? 188.234 122.766 96.195 1.00 60.54 231 ARG B CA 1
ATOM 8525 C C . ARG B 2 232 ? 187.403 122.272 97.370 1.00 60.54 231 ARG B C 1
ATOM 8526 O O . ARG B 2 232 ? 186.363 122.868 97.670 1.00 60.54 231 ARG B O 1
ATOM 8534 N N . ARG B 2 233 ? 187.831 121.203 98.042 1.00 61.10 232 ARG B N 1
ATOM 8535 C CA . ARG B 2 233 ? 187.087 120.698 99.188 1.00 61.10 232 ARG B CA 1
ATOM 8536 C C . ARG B 2 233 ? 187.237 121.586 100.415 1.00 61.10 232 ARG B C 1
ATOM 8537 O O . ARG B 2 233 ? 186.412 121.499 101.330 1.00 61.10 232 ARG B O 1
ATOM 8545 N N . LYS B 2 234 ? 188.264 122.432 100.457 1.00 52.47 233 LYS B N 1
ATOM 8546 C CA . LYS B 2 234 ? 188.466 123.334 101.582 1.00 52.47 233 LYS B CA 1
ATOM 8547 C C . LYS B 2 234 ? 187.647 124.612 101.474 1.00 52.47 233 LYS B C 1
ATOM 8548 O O . LYS B 2 234 ? 187.642 125.405 102.421 1.00 52.47 233 LYS B O 1
ATOM 8554 N N . TRP B 2 235 ? 186.964 124.832 100.348 1.00 49.38 234 TRP B N 1
ATOM 8555 C CA . TRP B 2 235 ? 186.213 126.069 100.160 1.00 49.38 234 TRP B CA 1
ATOM 8556 C C . TRP B 2 235 ? 185.028 126.165 101.110 1.00 49.38 234 TRP B C 1
ATOM 8557 O O . TRP B 2 235 ? 184.689 127.264 101.562 1.00 49.38 234 TRP B O 1
ATOM 8568 N N . ILE B 2 236 ? 184.390 125.035 101.426 1.00 51.36 235 ILE B N 1
ATOM 8569 C CA . ILE B 2 236 ? 183.217 125.038 102.292 1.00 51.36 235 ILE B CA 1
ATOM 8570 C C . ILE B 2 236 ? 183.537 125.581 103.678 1.00 51.36 235 ILE B C 1
ATOM 8571 O O . ILE B 2 236 ? 182.629 125.991 104.408 1.00 51.36 235 ILE B O 1
ATOM 8576 N N . GLN B 2 237 ? 184.816 125.608 104.056 1.00 52.21 236 GLN B N 1
ATOM 8577 C CA . GLN B 2 237 ? 185.200 126.065 105.385 1.00 52.21 236 GLN B CA 1
ATOM 8578 C C . GLN B 2 237 ? 184.923 127.546 105.604 1.00 52.21 236 GLN B C 1
ATOM 8579 O O . GLN B 2 237 ? 184.913 127.993 106.755 1.00 52.21 236 GLN B O 1
ATOM 8585 N N . CYS B 2 238 ? 184.706 128.317 104.541 1.00 52.70 237 CYS B N 1
ATOM 8586 C CA . CYS B 2 238 ? 184.471 129.751 104.670 1.00 52.70 237 CYS B CA 1
ATOM 8587 C C . CYS B 2 238 ? 183.329 130.197 103.767 1.00 52.70 237 CYS B C 1
ATOM 8588 O O . CYS B 2 238 ? 183.406 131.239 103.109 1.00 52.70 237 CYS B O 1
ATOM 8591 N N . PHE B 2 239 ? 182.251 129.418 103.724 1.00 52.40 238 PHE B N 1
ATOM 8592 C CA . PHE B 2 239 ? 181.060 129.784 102.970 1.00 52.40 238 PHE B CA 1
ATOM 8593 C C . PHE B 2 239 ? 179.996 130.451 103.827 1.00 52.40 238 PHE B C 1
ATOM 8594 O O . PHE B 2 239 ? 178.919 130.770 103.316 1.00 52.40 238 PHE B O 1
ATOM 8602 N N . ASN B 2 240 ? 180.265 130.669 105.108 1.00 61.19 239 ASN B N 1
ATOM 8603 C CA . ASN B 2 240 ? 179.291 131.253 106.015 1.00 61.19 239 ASN B CA 1
ATOM 8604 C C . ASN B 2 240 ? 179.510 132.757 106.112 1.00 61.19 239 ASN B C 1
ATOM 8605 O O . ASN B 2 240 ? 180.634 133.243 105.965 1.00 61.19 239 ASN B O 1
ATOM 8610 N N . ASP B 2 241 ? 178.402 133.485 106.296 1.00 71.61 240 ASP B N 1
ATOM 8611 C CA . ASP B 2 241 ? 178.305 134.934 106.497 1.00 71.61 240 ASP B CA 1
ATOM 8612 C C . ASP B 2 241 ? 179.382 135.717 105.749 1.00 71.61 240 ASP B C 1
ATOM 8613 O O . ASP B 2 241 ? 180.150 136.470 106.356 1.00 71.61 240 ASP B O 1
ATOM 8618 N N . VAL B 2 242 ? 179.438 135.555 104.430 1.00 59.96 241 VAL B N 1
ATOM 8619 C CA . VAL B 2 242 ? 180.396 136.256 103.582 1.00 59.96 241 VAL B CA 1
ATOM 8620 C C . VAL B 2 242 ? 179.654 137.342 102.817 1.00 59.96 241 VAL B C 1
ATOM 8621 O O . VAL B 2 242 ? 178.547 137.113 102.315 1.00 59.96 241 VAL B O 1
ATOM 8625 N N . THR B 2 243 ? 180.258 138.531 102.745 1.00 58.77 242 THR B N 1
ATOM 8626 C CA . THR B 2 243 ? 179.602 139.658 102.089 1.00 58.77 242 THR B CA 1
ATOM 8627 C C . THR B 2 243 ? 179.440 139.414 100.594 1.00 58.77 242 THR B C 1
ATOM 8628 O O . THR B 2 243 ? 178.342 139.566 100.048 1.00 58.77 242 THR B O 1
ATOM 8632 N N . ALA B 2 244 ? 180.519 139.031 99.915 1.00 49.52 243 ALA B N 1
ATOM 8633 C CA . ALA B 2 244 ? 180.463 138.842 98.473 1.00 49.52 243 ALA B CA 1
ATOM 8634 C C . ALA B 2 244 ? 181.587 137.917 98.036 1.00 49.52 243 ALA B C 1
ATOM 8635 O O . ALA B 2 244 ? 182.574 137.725 98.750 1.00 49.52 243 ALA B O 1
ATOM 8637 N N . ILE B 2 245 ? 181.422 137.354 96.841 1.00 44.46 244 ILE B N 1
ATOM 8638 C CA . ILE B 2 245 ? 182.414 136.489 96.216 1.00 44.46 244 ILE B CA 1
ATOM 8639 C C . ILE B 2 245 ? 183.055 137.255 95.070 1.00 44.46 244 ILE B C 1
ATOM 8640 O O . ILE B 2 245 ? 182.351 137.822 94.226 1.00 44.46 244 ILE B O 1
ATOM 8645 N N . ILE B 2 246 ? 184.381 137.274 95.037 1.00 43.10 245 ILE B N 1
ATOM 8646 C CA . ILE B 2 246 ? 185.126 137.918 93.960 1.00 43.10 245 ILE B CA 1
ATOM 8647 C C . ILE B 2 246 ? 185.659 136.795 93.077 1.00 43.10 245 ILE B C 1
ATOM 8648 O O . ILE B 2 246 ? 186.721 136.223 93.327 1.00 43.10 245 ILE B O 1
ATOM 8653 N N . PHE B 2 247 ? 184.908 136.472 92.029 1.00 41.41 246 PHE B N 1
ATOM 8654 C CA . PHE B 2 247 ? 185.300 135.417 91.107 1.00 41.41 246 PHE B CA 1
ATOM 8655 C C . PHE B 2 247 ? 186.319 135.951 90.109 1.00 41.41 246 PHE B C 1
ATOM 8656 O O . PHE B 2 247 ? 186.066 136.944 89.422 1.00 41.41 246 PHE B O 1
ATOM 8664 N N . VAL B 2 248 ? 187.471 135.290 90.028 1.00 43.18 247 VAL B N 1
ATOM 8665 C CA . VAL B 2 248 ? 188.551 135.679 89.129 1.00 43.18 247 VAL B CA 1
ATOM 8666 C C . VAL B 2 248 ? 188.696 134.607 88.059 1.00 43.18 247 VAL B C 1
ATOM 8667 O O . VAL B 2 248 ? 188.795 133.415 88.373 1.00 43.18 247 VAL B O 1
ATOM 8671 N N . VAL B 2 249 ? 188.701 135.028 86.797 1.00 46.47 248 VAL B N 1
ATOM 8672 C CA . VAL B 2 249 ? 188.811 134.122 85.662 1.00 46.47 248 VAL B CA 1
ATOM 8673 C C . VAL B 2 249 ? 189.896 134.640 84.731 1.00 46.47 248 VAL B C 1
ATOM 8674 O O . VAL B 2 249 ? 189.860 135.804 84.318 1.00 46.47 248 VAL B O 1
ATOM 8678 N N . ALA B 2 250 ? 190.854 133.780 84.398 1.00 57.41 249 ALA B N 1
ATOM 8679 C CA . ALA B 2 250 ? 191.912 134.131 83.455 1.00 57.41 249 ALA B CA 1
ATOM 8680 C C . ALA B 2 250 ? 191.318 134.119 82.054 1.00 57.41 249 ALA B C 1
ATOM 8681 O O . ALA B 2 250 ? 191.163 133.062 81.439 1.00 57.41 249 ALA B O 1
ATOM 8683 N N . SER B 2 251 ? 190.979 135.306 81.545 1.00 58.19 250 SER B N 1
ATOM 8684 C CA . SER B 2 251 ? 190.332 135.406 80.243 1.00 58.19 250 SER B CA 1
ATOM 8685 C C . SER B 2 251 ? 191.257 135.024 79.097 1.00 58.19 250 SER B C 1
ATOM 8686 O O . SER B 2 251 ? 190.771 134.718 78.004 1.00 58.19 250 SER B O 1
ATOM 8689 N N . SER B 2 252 ? 192.569 135.035 79.315 1.00 64.87 251 SER B N 1
ATOM 8690 C CA . SER B 2 252 ? 193.522 134.695 78.269 1.00 64.87 251 SER B CA 1
ATOM 8691 C C . SER B 2 252 ? 193.859 133.212 78.220 1.00 64.87 251 SER B C 1
ATOM 8692 O O . SER B 2 252 ? 194.590 132.790 77.319 1.00 64.87 251 SER B O 1
ATOM 8695 N N . SER B 2 253 ? 193.352 132.414 79.159 1.00 69.27 252 SER B N 1
ATOM 8696 C CA . SER B 2 253 ? 193.640 130.988 79.211 1.00 69.27 252 SER B CA 1
ATOM 8697 C C . SER B 2 253 ? 192.678 130.161 78.367 1.00 69.27 252 SER B C 1
ATOM 8698 O O . SER B 2 253 ? 192.564 128.950 78.584 1.00 69.27 252 SER B O 1
ATOM 8701 N N . TYR B 2 254 ? 191.984 130.785 77.415 1.00 75.35 253 TYR B N 1
ATOM 8702 C CA . TYR B 2 254 ? 191.083 130.044 76.541 1.00 75.35 253 TYR B CA 1
ATOM 8703 C C . TYR B 2 254 ? 191.828 129.082 75.627 1.00 75.35 253 TYR B C 1
ATOM 8704 O O . TYR B 2 254 ? 191.223 128.131 75.122 1.00 75.35 253 TYR B O 1
ATOM 8713 N N . ASN B 2 255 ? 193.120 129.311 75.402 1.00 81.20 254 ASN B N 1
ATOM 8714 C CA . ASN B 2 255 ? 193.908 128.496 74.487 1.00 81.20 254 ASN B CA 1
ATOM 8715 C C . ASN B 2 255 ? 194.499 127.265 75.164 1.00 81.20 254 ASN B C 1
ATOM 8716 O O . ASN B 2 255 ? 194.557 126.192 74.553 1.00 81.20 254 ASN B O 1
ATOM 8721 N N . MET B 2 256 ? 194.935 127.394 76.413 1.00 74.13 255 MET B N 1
ATOM 8722 C CA . MET B 2 256 ? 195.596 126.306 77.113 1.00 74.13 255 MET B CA 1
ATOM 8723 C C . MET B 2 256 ? 194.569 125.377 77.759 1.00 74.13 255 MET B C 1
ATOM 8724 O O . MET B 2 256 ? 193.356 125.552 77.624 1.00 74.13 255 MET B O 1
ATOM 8729 N N . VAL B 2 257 ? 195.069 124.367 78.472 1.00 73.12 256 VAL B N 1
ATOM 8730 C CA . VAL B 2 257 ? 194.240 123.398 79.172 1.00 73.12 256 VAL B CA 1
ATOM 8731 C C . VAL B 2 257 ? 194.741 123.275 80.605 1.00 73.12 256 VAL B C 1
ATOM 8732 O O . VAL B 2 257 ? 195.859 123.676 80.934 1.00 73.12 256 VAL B O 1
ATOM 8736 N N . ILE B 2 258 ? 193.887 122.715 81.464 1.00 73.47 257 ILE B N 1
ATOM 8737 C CA . ILE B 2 258 ? 194.252 122.538 82.863 1.00 73.47 257 ILE B CA 1
ATOM 8738 C C . ILE B 2 258 ? 195.353 121.492 82.977 1.00 73.47 257 ILE B C 1
ATOM 8739 O O . ILE B 2 258 ? 195.470 120.579 82.149 1.00 73.47 257 ILE B O 1
ATOM 8744 N N . ARG B 2 259 ? 196.177 121.628 84.012 1.00 75.64 258 ARG B N 1
ATOM 8745 C CA . ARG B 2 259 ? 197.331 120.760 84.201 1.00 75.64 258 ARG B CA 1
ATOM 8746 C C . ARG B 2 259 ? 197.021 119.523 85.032 1.00 75.64 258 ARG B C 1
ATOM 8747 O O . ARG B 2 259 ? 197.924 118.714 85.270 1.00 75.64 258 ARG B O 1
ATOM 8755 N N . GLU B 2 260 ? 195.777 119.352 85.476 1.00 79.70 259 GLU B N 1
ATOM 8756 C CA . GLU B 2 260 ? 195.388 118.187 86.260 1.00 79.70 259 GLU B CA 1
ATOM 8757 C C . GLU B 2 260 ? 194.785 117.072 85.421 1.00 79.70 259 GLU B C 1
ATOM 8758 O O . GLU B 2 260 ? 194.977 115.896 85.745 1.00 79.70 259 GLU B O 1
ATOM 8764 N N . ASP B 2 261 ? 194.060 117.409 84.357 1.00 82.01 260 ASP B N 1
ATOM 8765 C CA . ASP B 2 261 ? 193.498 116.422 83.446 1.00 82.01 260 ASP B CA 1
ATOM 8766 C C . ASP B 2 261 ? 194.079 116.499 82.044 1.00 82.01 260 ASP B C 1
ATOM 8767 O O . ASP B 2 261 ? 194.062 115.496 81.327 1.00 82.01 260 ASP B O 1
ATOM 8772 N N . ASN B 2 262 ? 194.592 117.663 81.643 1.00 75.57 261 ASN B N 1
ATOM 8773 C CA . ASN B 2 262 ? 195.232 117.879 80.346 1.00 75.57 261 ASN B CA 1
ATOM 8774 C C . ASN B 2 262 ? 194.275 117.670 79.178 1.00 75.57 261 ASN B C 1
ATOM 8775 O O . ASN B 2 262 ? 194.715 117.476 78.041 1.00 75.57 261 ASN B O 1
ATOM 8780 N N . GLN B 2 263 ? 192.969 117.698 79.432 1.00 79.08 262 GLN B N 1
ATOM 8781 C CA . GLN B 2 263 ? 191.971 117.548 78.380 1.00 79.08 262 GLN B CA 1
ATOM 8782 C C . GLN B 2 263 ? 191.028 118.736 78.291 1.00 79.08 262 GLN B C 1
ATOM 8783 O O . GLN B 2 263 ? 190.798 119.257 77.193 1.00 79.08 262 GLN B O 1
ATOM 8789 N N . THR B 2 264 ? 190.475 119.183 79.415 1.00 73.47 263 THR B N 1
ATOM 8790 C CA . THR B 2 264 ? 189.502 120.263 79.404 1.00 73.47 263 THR B CA 1
ATOM 8791 C C . THR B 2 264 ? 190.189 121.621 79.314 1.00 73.47 263 THR B C 1
ATOM 8792 O O . THR B 2 264 ? 191.282 121.828 79.847 1.00 73.47 263 THR B O 1
ATOM 8796 N N . ASN B 2 265 ? 189.529 122.550 78.628 1.00 69.14 264 ASN B N 1
ATOM 8797 C CA . ASN B 2 265 ? 190.036 123.909 78.521 1.00 69.14 264 ASN B CA 1
ATOM 8798 C C . ASN B 2 265 ? 189.995 124.608 79.874 1.00 69.14 264 ASN B C 1
ATOM 8799 O O . ASN B 2 265 ? 189.146 124.323 80.721 1.00 69.14 264 ASN B O 1
ATOM 8804 N N . ARG B 2 266 ? 190.935 125.535 80.072 1.00 64.78 265 ARG B N 1
ATOM 8805 C CA . ARG B 2 266 ? 190.935 126.328 81.296 1.00 64.78 265 ARG B CA 1
ATOM 8806 C C . ARG B 2 266 ? 189.678 127.182 81.395 1.00 64.78 265 ARG B C 1
ATOM 8807 O O . ARG B 2 266 ? 189.082 127.302 82.472 1.00 64.78 265 ARG B O 1
ATOM 8815 N N . LEU B 2 267 ? 189.259 127.784 80.280 1.00 65.97 266 LEU B N 1
ATOM 8816 C CA . LEU B 2 267 ? 188.050 128.601 80.292 1.00 65.97 266 LEU B CA 1
ATOM 8817 C C . LEU B 2 267 ? 186.810 127.752 80.541 1.00 65.97 266 LEU B C 1
ATOM 8818 O O . LEU B 2 267 ? 185.895 128.179 81.253 1.00 65.97 266 LEU B O 1
ATOM 8823 N N . GLN B 2 268 ? 186.756 126.553 79.959 1.00 62.49 267 GLN B N 1
ATOM 8824 C CA . GLN B 2 268 ? 185.622 125.669 80.208 1.00 62.49 267 GLN B CA 1
ATOM 8825 C C . GLN B 2 268 ? 185.575 125.237 81.668 1.00 62.49 267 GLN B C 1
ATOM 8826 O O . GLN B 2 268 ? 184.497 125.169 82.273 1.00 62.49 267 GLN B O 1
ATOM 8832 N N . GLU B 2 269 ? 186.738 124.942 82.252 1.00 64.17 268 GLU B N 1
ATOM 8833 C CA . GLU B 2 269 ? 186.791 124.601 83.669 1.00 64.17 268 GLU B CA 1
ATOM 8834 C C . GLU B 2 269 ? 186.335 125.771 84.531 1.00 64.17 268 GLU B C 1
ATOM 8835 O O . GLU B 2 269 ? 185.615 125.582 85.518 1.00 64.17 268 GLU B O 1
ATOM 8841 N N . ALA B 2 270 ? 186.743 126.990 84.172 1.00 58.15 269 ALA B N 1
ATOM 8842 C CA . ALA B 2 270 ? 186.304 128.165 84.918 1.00 58.15 269 ALA B CA 1
ATOM 8843 C C . ALA B 2 270 ? 184.799 128.364 84.797 1.00 58.15 269 ALA B C 1
ATOM 8844 O O . ALA B 2 270 ? 184.136 128.743 85.769 1.00 58.15 269 ALA B O 1
ATOM 8846 N N . LEU B 2 271 ? 184.244 128.123 83.609 1.00 56.95 270 LEU B N 1
ATOM 8847 C CA . LEU B 2 271 ? 182.800 128.232 83.429 1.00 56.95 270 LEU B CA 1
ATOM 8848 C C . LEU B 2 271 ? 182.060 127.207 84.278 1.00 56.95 270 LEU B C 1
ATOM 8849 O O . LEU B 2 271 ? 181.032 127.521 84.889 1.00 56.95 270 LEU B O 1
ATOM 8854 N N . ASN B 2 272 ? 182.564 125.971 84.324 1.00 56.74 271 ASN B N 1
ATOM 8855 C CA . ASN B 2 272 ? 181.950 124.953 85.172 1.00 56.74 271 ASN B CA 1
ATOM 8856 C C . ASN B 2 272 ? 182.044 125.332 86.646 1.00 56.74 271 ASN B C 1
ATOM 8857 O O . ASN B 2 272 ? 181.094 125.128 87.412 1.00 56.74 271 ASN B O 1
ATOM 8862 N N . LEU B 2 273 ? 183.186 125.885 87.061 1.00 53.51 272 LEU B N 1
ATOM 8863 C CA . LEU B 2 273 ? 183.334 126.337 88.440 1.00 53.51 272 LEU B CA 1
ATOM 8864 C C . LEU B 2 273 ? 182.340 127.443 88.767 1.00 53.51 272 LEU B C 1
ATOM 8865 O O . LEU B 2 273 ? 181.741 127.453 89.849 1.00 53.51 272 LEU B O 1
ATOM 8870 N N . PHE B 2 274 ? 182.155 128.389 87.844 1.00 51.66 273 PHE B N 1
ATOM 8871 C CA . PHE B 2 274 ? 181.193 129.461 88.071 1.00 51.66 273 PHE B CA 1
ATOM 8872 C C . PHE B 2 274 ? 179.770 128.925 88.115 1.00 51.66 273 PHE B C 1
ATOM 8873 O O . PHE B 2 274 ? 178.941 129.417 88.886 1.00 51.66 273 PHE B O 1
ATOM 8881 N N . LYS B 2 275 ? 179.463 127.928 87.284 1.00 56.80 274 LYS B N 1
ATOM 8882 C CA . LYS B 2 275 ? 178.145 127.306 87.340 1.00 56.80 274 LYS B CA 1
ATOM 8883 C C . LYS B 2 275 ? 177.917 126.633 88.686 1.00 56.80 274 LYS B C 1
ATOM 8884 O O . LYS B 2 275 ? 176.822 126.716 89.255 1.00 56.80 274 LYS B O 1
ATOM 8890 N N . SER B 2 276 ? 178.941 125.955 89.207 1.00 56.23 275 SER B N 1
ATOM 8891 C CA . SER B 2 276 ? 178.822 125.317 90.515 1.00 56.23 275 SER B CA 1
ATOM 8892 C C . SER B 2 276 ? 178.646 126.348 91.624 1.00 56.23 275 SER B C 1
ATOM 8893 O O . SER B 2 276 ? 177.859 126.138 92.554 1.00 56.23 275 SER B O 1
ATOM 8896 N N . ILE B 2 277 ? 179.376 127.461 91.548 1.00 49.15 276 ILE B N 1
ATOM 8897 C CA . ILE B 2 277 ? 179.292 128.480 92.591 1.00 49.15 276 ILE B CA 1
ATOM 8898 C C . ILE B 2 277 ? 177.944 129.193 92.545 1.00 49.15 276 ILE B C 1
ATOM 8899 O O . ILE B 2 277 ? 177.340 129.476 93.587 1.00 49.15 276 ILE B O 1
ATOM 8904 N N . TRP B 2 278 ? 177.451 129.491 91.342 1.00 58.81 277 TRP B N 1
ATOM 8905 C CA . TRP B 2 278 ? 176.220 130.263 91.205 1.00 58.81 277 TRP B CA 1
ATOM 8906 C C . TRP B 2 278 ? 175.012 129.496 91.729 1.00 58.81 277 TRP B C 1
ATOM 8907 O O . TRP B 2 278 ? 174.127 130.080 92.364 1.00 58.81 277 TRP B O 1
ATOM 8918 N N . ASN B 2 279 ? 174.953 128.191 91.474 1.00 59.02 278 ASN B N 1
ATOM 8919 C CA . ASN B 2 279 ? 173.827 127.367 91.886 1.00 59.02 278 ASN B CA 1
ATOM 8920 C C . ASN B 2 279 ? 174.065 126.664 93.215 1.00 59.02 278 ASN B C 1
ATOM 8921 O O . ASN B 2 279 ? 173.287 125.779 93.584 1.00 59.02 278 ASN B O 1
ATOM 8926 N N . ASN B 2 280 ? 175.125 127.027 93.934 1.00 53.30 279 ASN B N 1
ATOM 8927 C CA . ASN B 2 280 ? 175.407 126.413 95.224 1.00 53.30 279 ASN B CA 1
ATOM 8928 C C . ASN B 2 280 ? 174.262 126.675 96.194 1.00 53.30 279 ASN B C 1
ATOM 8929 O O . ASN B 2 280 ? 173.783 127.806 96.318 1.00 53.30 279 ASN B O 1
ATOM 8934 N N . ARG B 2 281 ? 173.824 125.619 96.884 1.00 51.11 280 ARG B N 1
ATOM 8935 C CA . ARG B 2 281 ? 172.702 125.740 97.808 1.00 51.11 280 ARG B CA 1
ATOM 8936 C C . ARG B 2 281 ? 173.027 126.615 99.010 1.00 51.11 280 ARG B C 1
ATOM 8937 O O . ARG B 2 281 ? 172.110 127.171 99.620 1.00 51.11 280 ARG B O 1
ATOM 8945 N N . TRP B 2 282 ? 174.301 126.746 99.367 1.00 48.53 281 TRP B N 1
ATOM 8946 C CA . TRP B 2 282 ? 174.709 127.541 100.513 1.00 48.53 281 TRP B CA 1
ATOM 8947 C C . TRP B 2 282 ? 175.123 128.953 100.132 1.00 48.53 281 TRP B C 1
ATOM 8948 O O . TRP B 2 282 ? 175.556 129.715 101.001 1.00 48.53 281 TRP B O 1
ATOM 8959 N N . LEU B 2 283 ? 175.001 129.318 98.860 1.00 53.82 282 LEU B N 1
ATOM 8960 C CA . LEU B 2 283 ? 175.288 130.660 98.375 1.00 53.82 282 LEU B CA 1
ATOM 8961 C C . LEU B 2 283 ? 174.098 131.206 97.604 1.00 53.82 282 LEU B C 1
ATOM 8962 O O . LEU B 2 283 ? 174.248 131.809 96.538 1.00 53.82 282 LEU B O 1
ATOM 8967 N N . ARG B 2 284 ? 172.890 130.987 98.126 1.00 59.65 283 ARG B N 1
ATOM 8968 C CA . ARG B 2 284 ? 171.693 131.443 97.427 1.00 59.65 283 ARG B CA 1
ATOM 8969 C C . ARG B 2 284 ? 171.643 132.963 97.349 1.00 59.65 283 ARG B C 1
ATOM 8970 O O . ARG B 2 284 ? 171.316 133.526 96.298 1.00 59.65 283 ARG B O 1
ATOM 8978 N N . THR B 2 285 ? 171.963 133.644 98.446 1.00 58.94 284 THR B N 1
ATOM 8979 C CA . THR B 2 285 ? 171.988 135.105 98.491 1.00 58.94 284 THR B CA 1
ATOM 8980 C C . THR B 2 285 ? 173.380 135.540 98.935 1.00 58.94 284 THR B C 1
ATOM 8981 O O . THR B 2 285 ? 173.609 135.827 100.111 1.00 58.94 284 THR B O 1
ATOM 8985 N N . ILE B 2 286 ? 174.308 135.600 97.982 1.00 56.19 285 ILE B N 1
ATOM 8986 C CA . ILE B 2 286 ? 175.650 136.108 98.252 1.00 56.19 285 ILE B CA 1
ATOM 8987 C C . ILE B 2 286 ? 176.100 137.165 97.255 1.00 56.19 285 ILE B C 1
ATOM 8988 O O . ILE B 2 286 ? 176.930 138.025 97.607 1.00 56.19 285 ILE B O 1
ATOM 8993 N N . SER B 2 287 ? 175.561 137.194 96.033 1.00 58.56 286 SER B N 1
ATOM 8994 C CA . SER B 2 287 ? 175.792 138.276 95.074 1.00 58.56 286 SER B CA 1
ATOM 8995 C C . SER B 2 287 ? 177.278 138.399 94.721 1.00 58.56 286 SER B C 1
ATOM 8996 O O . SER B 2 287 ? 177.963 139.362 95.070 1.00 58.56 286 SER B O 1
ATOM 8999 N N . VAL B 2 288 ? 177.756 137.369 94.018 1.00 51.12 287 VAL B N 1
ATOM 9000 C CA . VAL B 2 288 ? 179.153 137.321 93.605 1.00 51.12 287 VAL B CA 1
ATOM 9001 C C . VAL B 2 288 ? 179.503 138.524 92.726 1.00 51.12 287 VAL B C 1
ATOM 9002 O O . VAL B 2 288 ? 178.644 139.149 92.093 1.00 51.12 287 VAL B O 1
ATOM 9006 N N . ILE B 2 289 ? 180.792 138.853 92.705 1.00 49.05 288 ILE B N 1
ATOM 9007 C CA . ILE B 2 289 ? 181.349 139.879 91.832 1.00 49.05 288 ILE B CA 1
ATOM 9008 C C . ILE B 2 289 ? 182.374 139.210 90.931 1.00 49.05 288 ILE B C 1
ATOM 9009 O O . ILE B 2 289 ? 183.203 138.426 91.404 1.00 49.05 288 ILE B O 1
ATOM 9014 N N . LEU B 2 290 ? 182.314 139.512 89.640 1.00 48.36 289 LEU B N 1
ATOM 9015 C CA . LEU B 2 290 ? 183.142 138.844 88.646 1.00 48.36 289 LEU B CA 1
ATOM 9016 C C . LEU B 2 290 ? 184.328 139.732 88.292 1.00 48.36 289 LEU B C 1
ATOM 9017 O O . LEU B 2 290 ? 184.157 140.924 88.019 1.00 48.36 289 LEU B O 1
ATOM 9022 N N . PHE B 2 291 ? 185.526 139.148 88.298 1.00 48.65 290 PHE B N 1
ATOM 9023 C CA . PHE B 2 291 ? 186.780 139.866 88.056 1.00 48.65 290 PHE B CA 1
ATOM 9024 C C . PHE B 2 291 ? 187.523 139.165 86.924 1.00 48.65 290 PHE B C 1
ATOM 9025 O O . PHE B 2 291 ? 188.340 138.276 87.178 1.00 48.65 290 PHE B O 1
ATOM 9033 N N . LEU B 2 292 ? 187.256 139.559 85.683 1.00 52.15 291 LEU B N 1
ATOM 9034 C CA . LEU B 2 292 ? 188.027 139.024 84.569 1.00 52.15 291 LEU B CA 1
ATOM 9035 C C . LEU B 2 292 ? 189.458 139.541 84.645 1.00 52.15 291 LEU B C 1
ATOM 9036 O O . LEU B 2 292 ? 189.687 140.745 84.792 1.00 52.15 291 LEU B O 1
ATOM 9041 N N . ASN B 2 293 ? 190.421 138.631 84.548 1.00 55.44 292 ASN B N 1
ATOM 9042 C CA . ASN B 2 293 ? 191.828 138.964 84.705 1.00 55.44 292 ASN B CA 1
ATOM 9043 C C . ASN B 2 293 ? 192.591 138.635 83.430 1.00 55.44 292 ASN B C 1
ATOM 9044 O O . ASN B 2 293 ? 192.050 138.059 82.483 1.00 55.44 292 ASN B O 1
ATOM 9049 N N . LYS B 2 294 ? 193.872 139.012 83.425 1.00 60.87 293 LYS B N 1
ATOM 9050 C CA . LYS B 2 294 ? 194.770 138.777 82.294 1.00 60.87 293 LYS B CA 1
ATOM 9051 C C . LYS B 2 294 ? 194.205 139.363 81.003 1.00 60.87 293 LYS B C 1
ATOM 9052 O O . LYS B 2 294 ? 194.219 138.724 79.950 1.00 60.87 293 LYS B O 1
ATOM 9058 N N . GLN B 2 295 ? 193.695 140.593 81.089 1.00 59.77 294 GLN B N 1
ATOM 9059 C CA . GLN B 2 295 ? 193.135 141.242 79.909 1.00 59.77 294 GLN B CA 1
ATOM 9060 C C . GLN B 2 295 ? 194.223 141.591 78.902 1.00 59.77 294 GLN B C 1
ATOM 9061 O O . GLN B 2 295 ? 194.020 141.460 77.689 1.00 59.77 294 GLN B O 1
ATOM 9067 N N . ASP B 2 296 ? 195.383 142.042 79.386 1.00 65.93 295 ASP B N 1
ATOM 9068 C CA . ASP B 2 296 ? 196.481 142.384 78.488 1.00 65.93 295 ASP B CA 1
ATOM 9069 C C . ASP B 2 296 ? 196.973 141.162 77.725 1.00 65.93 295 ASP B C 1
ATOM 9070 O O . ASP B 2 296 ? 197.278 141.247 76.530 1.00 65.93 295 ASP B O 1
ATOM 9075 N N . LEU B 2 297 ? 197.071 140.017 78.404 1.00 64.57 296 LEU B N 1
ATOM 9076 C CA . LEU B 2 297 ? 197.491 138.793 77.730 1.00 64.57 296 LEU B CA 1
ATOM 9077 C C . LEU B 2 297 ? 196.487 138.384 76.661 1.00 64.57 296 LEU B C 1
ATOM 9078 O O . LEU B 2 297 ? 196.873 137.951 75.569 1.00 64.57 296 LEU B O 1
ATOM 9083 N N . LEU B 2 298 ? 195.191 138.511 76.957 1.00 66.14 297 LEU B N 1
ATOM 9084 C CA . LEU B 2 298 ? 194.172 138.206 75.958 1.00 66.14 297 LEU B CA 1
ATOM 9085 C C . LEU B 2 298 ? 194.285 139.137 74.759 1.00 66.14 297 LEU B C 1
ATOM 9086 O O . LEU B 2 298 ? 194.180 138.695 73.607 1.00 66.14 297 LEU B O 1
ATOM 9091 N N . ALA B 2 299 ? 194.498 140.431 75.010 1.00 68.28 298 ALA B N 1
ATOM 9092 C CA . ALA B 2 299 ? 194.644 141.381 73.913 1.00 68.28 298 ALA B CA 1
ATOM 9093 C C . ALA B 2 299 ? 195.858 141.050 73.057 1.00 68.28 298 ALA B C 1
ATOM 9094 O O . ALA B 2 299 ? 195.785 141.083 71.825 1.00 68.28 298 ALA B O 1
ATOM 9096 N N . GLU B 2 300 ? 196.982 140.714 73.694 1.00 72.80 299 GLU B N 1
ATOM 9097 C CA . GLU B 2 300 ? 198.181 140.351 72.945 1.00 72.80 299 GLU B CA 1
ATOM 9098 C C . GLU B 2 300 ? 197.959 139.092 72.115 1.00 72.80 299 GLU B C 1
ATOM 9099 O O . GLU B 2 300 ? 198.349 139.035 70.941 1.00 72.80 299 GLU B O 1
ATOM 9105 N N . LYS B 2 301 ? 197.330 138.073 72.705 1.00 73.91 300 LYS B N 1
ATOM 9106 C CA . LYS B 2 301 ? 197.095 136.829 71.980 1.00 73.91 300 LYS B CA 1
ATOM 9107 C C . LYS B 2 301 ? 196.164 137.047 70.795 1.00 73.91 300 LYS B C 1
ATOM 9108 O O . LYS B 2 301 ? 196.387 136.493 69.712 1.00 73.91 300 LYS B O 1
ATOM 9114 N N . VAL B 2 302 ? 195.114 137.850 70.976 1.00 77.59 301 VAL B N 1
ATOM 9115 C CA . VAL B 2 302 ? 194.186 138.089 69.880 1.00 77.59 301 VAL B CA 1
ATOM 9116 C C . VAL B 2 302 ? 194.781 139.024 68.835 1.00 77.59 301 VAL B C 1
ATOM 9117 O O . VAL B 2 302 ? 194.367 138.987 67.671 1.00 77.59 301 VAL B O 1
ATOM 9121 N N . LEU B 2 303 ? 195.746 139.864 69.216 1.00 80.79 302 LEU B N 1
ATOM 9122 C CA . LEU B 2 303 ? 196.413 140.720 68.245 1.00 80.79 302 LEU B CA 1
ATOM 9123 C C . LEU B 2 303 ? 197.436 139.951 67.422 1.00 80.79 302 LEU B C 1
ATOM 9124 O O . LEU B 2 303 ? 197.628 140.256 66.240 1.00 80.79 302 LEU B O 1
ATOM 9129 N N . ALA B 2 304 ? 198.102 138.964 68.026 1.00 81.25 303 ALA B N 1
ATOM 9130 C CA . ALA B 2 304 ? 199.074 138.168 67.283 1.00 81.25 303 ALA B CA 1
ATOM 9131 C C . ALA B 2 304 ? 198.408 137.398 66.149 1.00 81.25 303 ALA B C 1
ATOM 9132 O O . ALA B 2 304 ? 198.944 137.329 65.037 1.00 81.25 303 ALA B O 1
ATOM 9134 N N . GLY B 2 305 ? 197.241 136.814 66.410 1.00 87.55 304 GLY B N 1
ATOM 9135 C CA . GLY B 2 305 ? 196.517 136.065 65.407 1.00 87.55 304 GLY B CA 1
ATOM 9136 C C . GLY B 2 305 ? 196.904 134.608 65.279 1.00 87.55 304 GLY B C 1
ATOM 9137 O O . GLY B 2 305 ? 196.292 133.891 64.476 1.00 87.55 304 GLY B O 1
ATOM 9138 N N . LYS B 2 306 ? 197.903 134.146 66.035 1.00 94.31 305 LYS B N 1
ATOM 9139 C CA . LYS B 2 306 ? 198.296 132.742 65.968 1.00 94.31 305 LYS B CA 1
ATOM 9140 C C . LYS B 2 306 ? 197.180 131.829 66.462 1.00 94.31 305 LYS B C 1
ATOM 9141 O O . LYS B 2 306 ? 196.913 130.781 65.864 1.00 94.31 305 LYS B O 1
ATOM 9147 N N . SER B 2 307 ? 196.521 132.208 67.554 1.00 88.66 306 SER B N 1
ATOM 9148 C CA . SER B 2 307 ? 195.417 131.447 68.119 1.00 88.66 306 SER B CA 1
ATOM 9149 C C . SER B 2 307 ? 194.196 132.346 68.243 1.00 88.66 306 SER B C 1
ATOM 9150 O O . SER B 2 307 ? 194.316 133.528 68.580 1.00 88.66 306 SER B O 1
ATOM 9153 N N . LYS B 2 308 ? 193.022 131.783 67.972 1.00 88.89 307 LYS B N 1
ATOM 9154 C CA . LYS B 2 308 ? 191.778 132.534 67.975 1.00 88.89 307 LYS B CA 1
ATOM 9155 C C . LYS B 2 308 ? 190.766 131.882 68.908 1.00 88.89 307 LYS B C 1
ATOM 9156 O O . LYS B 2 308 ? 190.806 130.672 69.150 1.00 88.89 307 LYS B O 1
ATOM 9162 N N . ILE B 2 309 ? 189.857 132.707 69.432 1.00 89.90 308 ILE B N 1
ATOM 9163 C CA . ILE B 2 309 ? 188.804 132.202 70.307 1.00 89.90 308 ILE B CA 1
ATOM 9164 C C . ILE B 2 309 ? 187.873 131.273 69.539 1.00 89.90 308 ILE B C 1
ATOM 9165 O O . ILE B 2 309 ? 187.378 130.278 70.083 1.00 89.90 308 ILE B O 1
ATOM 9170 N N . GLU B 2 310 ? 187.626 131.577 68.263 1.00 97.96 309 GLU B N 1
ATOM 9171 C CA . GLU B 2 310 ? 186.774 130.724 67.442 1.00 97.96 309 GLU B CA 1
ATOM 9172 C C . GLU B 2 310 ? 187.346 129.318 67.310 1.00 97.96 309 GLU B C 1
ATOM 9173 O O . GLU B 2 310 ? 186.589 128.347 67.193 1.00 97.96 309 GLU B O 1
ATOM 9179 N N . ASP B 2 311 ? 188.675 129.187 67.338 1.00 95.74 310 ASP B N 1
ATOM 9180 C CA . ASP B 2 311 ? 189.302 127.879 67.183 1.00 95.74 310 ASP B CA 1
ATOM 9181 C C . ASP B 2 311 ? 188.962 126.931 68.325 1.00 95.74 310 ASP B C 1
ATOM 9182 O O . ASP B 2 311 ? 189.090 125.712 68.162 1.00 95.74 310 ASP B O 1
ATOM 9187 N N . TYR B 2 312 ? 188.537 127.456 69.474 1.00 91.03 311 TYR B N 1
ATOM 9188 C CA . TYR B 2 312 ? 188.143 126.629 70.605 1.00 91.03 311 TYR B CA 1
ATOM 9189 C C . TYR B 2 312 ? 186.703 126.862 71.038 1.00 91.03 311 TYR B C 1
ATOM 9190 O O . TYR B 2 312 ? 186.224 126.166 71.941 1.00 91.03 311 TYR B O 1
ATOM 9199 N N . PHE B 2 313 ? 186.004 127.815 70.429 1.00 90.26 312 PHE B N 1
ATOM 9200 C CA . PHE B 2 313 ? 184.600 128.071 70.714 1.00 90.26 312 PHE B CA 1
ATOM 9201 C C . PHE B 2 313 ? 183.897 128.468 69.422 1.00 90.26 312 PHE B C 1
ATOM 9202 O O . PHE B 2 313 ? 184.082 129.590 68.934 1.00 90.26 312 PHE B O 1
ATOM 9210 N N . PRO B 2 314 ? 183.096 127.576 68.835 1.00 94.90 313 PRO B N 1
ATOM 9211 C CA . PRO B 2 314 ? 182.480 127.886 67.534 1.00 94.90 313 PRO B CA 1
ATOM 9212 C C . PRO B 2 314 ? 181.567 129.099 67.557 1.00 94.90 313 PRO B C 1
ATOM 9213 O O . PRO B 2 314 ? 181.456 129.796 66.540 1.00 94.90 313 PRO B O 1
ATOM 9217 N N . GLU B 2 315 ? 180.908 129.374 68.684 1.00 96.98 314 GLU B N 1
ATOM 9218 C CA . GLU B 2 315 ? 179.953 130.475 68.746 1.00 96.98 314 GLU B CA 1
ATOM 9219 C C . GLU B 2 315 ? 180.618 131.840 68.604 1.00 96.98 314 GLU B C 1
ATOM 9220 O O . GLU B 2 315 ? 179.943 132.808 68.237 1.00 96.98 314 GLU B O 1
ATOM 9226 N N . PHE B 2 316 ? 181.924 131.937 68.862 1.00 92.65 315 PHE B N 1
ATOM 9227 C CA . PHE B 2 316 ? 182.585 133.239 68.848 1.00 92.65 315 PHE B CA 1
ATOM 9228 C C . PHE B 2 316 ? 182.532 133.881 67.468 1.00 92.65 315 PHE B C 1
ATOM 9229 O O . PHE B 2 316 ? 182.359 135.100 67.351 1.00 92.65 315 PHE B O 1
ATOM 9237 N N . ALA B 2 317 ? 182.690 133.081 66.411 1.00 98.50 316 ALA B N 1
ATOM 9238 C CA . ALA B 2 317 ? 182.718 133.636 65.061 1.00 98.50 316 ALA B CA 1
ATOM 9239 C C . ALA B 2 317 ? 181.406 134.331 64.716 1.00 98.50 316 ALA B C 1
ATOM 9240 O O . ALA B 2 317 ? 181.406 135.424 64.138 1.00 98.50 316 ALA B O 1
ATOM 9242 N N . ARG B 2 318 ? 180.275 133.713 65.064 1.00 100.29 317 ARG B N 1
ATOM 9243 C CA . ARG B 2 318 ? 178.978 134.317 64.788 1.00 100.29 317 ARG B CA 1
ATOM 9244 C C . ARG B 2 318 ? 178.666 135.462 65.743 1.00 100.29 317 ARG B C 1
ATOM 9245 O O . ARG B 2 318 ? 177.876 136.345 65.396 1.00 100.29 317 ARG B O 1
ATOM 9253 N N . TYR B 2 319 ? 179.302 135.485 66.913 1.00 93.81 318 TYR B N 1
ATOM 9254 C CA . TYR B 2 319 ? 179.029 136.509 67.912 1.00 93.81 318 TYR B CA 1
ATOM 9255 C C . TYR B 2 319 ? 179.425 137.893 67.404 1.00 93.81 318 TYR B C 1
ATOM 9256 O O . TYR B 2 319 ? 180.401 138.057 66.668 1.00 93.81 318 TYR B O 1
ATOM 9265 N N . THR B 2 320 ? 178.647 138.896 67.811 1.00 95.19 319 THR B N 1
ATOM 9266 C CA . THR B 2 320 ? 178.868 140.281 67.423 1.00 95.19 319 THR B CA 1
ATOM 9267 C C . THR B 2 320 ? 178.989 141.149 68.667 1.00 95.19 319 THR B C 1
ATOM 9268 O O . THR B 2 320 ? 178.451 140.821 69.728 1.00 95.19 319 THR B O 1
ATOM 9272 N N . THR B 2 321 ? 179.700 142.260 68.523 1.00 94.43 320 THR B N 1
ATOM 9273 C CA . THR B 2 321 ? 179.913 143.169 69.645 1.00 94.43 320 THR B CA 1
ATOM 9274 C C . THR B 2 321 ? 178.587 143.787 70.080 1.00 94.43 320 THR B C 1
ATOM 9275 O O . THR B 2 321 ? 177.824 144.263 69.232 1.00 94.43 320 THR B O 1
ATOM 9279 N N . PRO B 2 322 ? 178.274 143.790 71.373 1.00 101.21 321 PRO B N 1
ATOM 9280 C CA . PRO B 2 322 ? 177.022 144.403 71.830 1.00 101.21 321 PRO B CA 1
ATOM 9281 C C . PRO B 2 322 ? 177.041 145.912 71.644 1.00 101.21 321 PRO B C 1
ATOM 9282 O O . PRO B 2 322 ? 178.093 146.544 71.527 1.00 101.21 321 PRO B O 1
ATOM 9286 N N . GLU B 2 323 ? 175.836 146.487 71.613 1.00 110.05 322 GLU B N 1
ATOM 9287 C CA . GLU B 2 323 ? 175.707 147.929 71.424 1.00 110.05 322 GLU B CA 1
ATOM 9288 C C . GLU B 2 323 ? 176.356 148.700 72.567 1.00 110.05 322 GLU B C 1
ATOM 9289 O O . GLU B 2 323 ? 177.041 149.703 72.338 1.00 110.05 322 GLU B O 1
ATOM 9295 N N . ASP B 2 324 ? 176.154 148.249 73.802 1.00 107.07 323 ASP B N 1
ATOM 9296 C CA . ASP B 2 324 ? 176.771 148.893 74.952 1.00 107.07 323 ASP B CA 1
ATOM 9297 C C . ASP B 2 324 ? 178.211 148.419 75.095 1.00 107.07 323 ASP B C 1
ATOM 9298 O O . ASP B 2 324 ? 178.480 147.214 75.091 1.00 107.07 323 ASP B O 1
ATOM 9303 N N . ALA B 2 325 ? 179.135 149.368 75.216 1.00 102.74 324 ALA B N 1
ATOM 9304 C CA . ALA B 2 325 ? 180.550 149.037 75.282 1.00 102.74 324 ALA B CA 1
ATOM 9305 C C . ALA B 2 325 ? 181.298 150.172 75.964 1.00 102.74 324 ALA B C 1
ATOM 9306 O O . ALA B 2 325 ? 180.797 151.293 76.075 1.00 102.74 324 ALA B O 1
ATOM 9308 N N . THR B 2 326 ? 182.508 149.859 76.423 1.00 108.49 325 THR B N 1
ATOM 9309 C CA . THR B 2 326 ? 183.386 150.865 77.006 1.00 108.49 325 THR B CA 1
ATOM 9310 C C . THR B 2 326 ? 184.285 151.438 75.919 1.00 108.49 325 THR B C 1
ATOM 9311 O O . THR B 2 326 ? 185.108 150.699 75.360 1.00 108.49 325 THR B O 1
ATOM 9315 N N . PRO B 2 327 ? 184.168 152.722 75.587 1.00 117.10 326 PRO B N 1
ATOM 9316 C CA . PRO B 2 327 ? 184.975 153.312 74.498 1.00 117.10 326 PRO B CA 1
ATOM 9317 C C . PRO B 2 327 ? 186.371 153.722 74.952 1.00 117.10 326 PRO B C 1
ATOM 9318 O O . PRO B 2 327 ? 186.702 154.902 75.116 1.00 117.10 326 PRO B O 1
ATOM 9322 N N . GLU B 2 328 ? 187.222 152.728 75.168 1.00 112.34 327 GLU B N 1
ATOM 9323 C CA . GLU B 2 328 ? 188.609 153.001 75.522 1.00 112.34 327 GLU B CA 1
ATOM 9324 C C . GLU B 2 328 ? 189.338 153.582 74.315 1.00 112.34 327 GLU B C 1
ATOM 9325 O O . GLU B 2 328 ? 189.264 153.010 73.221 1.00 112.34 327 GLU B O 1
ATOM 9331 N N . PRO B 2 329 ? 190.025 154.719 74.459 1.00 115.59 328 PRO B N 1
ATOM 9332 C CA . PRO B 2 329 ? 190.736 155.289 73.300 1.00 115.59 328 PRO B CA 1
ATOM 9333 C C . PRO B 2 329 ? 191.764 154.348 72.698 1.00 115.59 328 PRO B C 1
ATOM 9334 O O . PRO B 2 329 ? 191.896 154.285 71.469 1.00 115.59 328 PRO B O 1
ATOM 9338 N N . GLY B 2 330 ? 192.497 153.612 73.528 1.00 112.84 329 GLY B N 1
ATOM 9339 C CA . GLY B 2 330 ? 193.462 152.648 73.035 1.00 112.84 329 GLY B CA 1
ATOM 9340 C C . GLY B 2 330 ? 192.888 151.251 72.937 1.00 112.84 329 GLY B C 1
ATOM 9341 O O . GLY B 2 330 ? 193.375 150.327 73.596 1.00 112.84 329 GLY B O 1
ATOM 9342 N N . GLU B 2 331 ? 191.852 151.081 72.119 1.00 111.35 330 GLU B N 1
ATOM 9343 C CA . GLU B 2 331 ? 191.134 149.819 72.036 1.00 111.35 330 GLU B CA 1
ATOM 9344 C C . GLU B 2 331 ? 190.862 149.475 70.579 1.00 111.35 330 GLU B C 1
ATOM 9345 O O . GLU B 2 331 ? 190.683 150.358 69.736 1.00 111.35 330 GLU B O 1
ATOM 9351 N N . ASP B 2 332 ? 190.852 148.171 70.290 1.00 102.12 331 ASP B N 1
ATOM 9352 C CA . ASP B 2 332 ? 190.582 147.616 68.975 1.00 102.12 331 ASP B CA 1
ATOM 9353 C C . ASP B 2 332 ? 189.245 146.881 68.974 1.00 102.12 331 ASP B C 1
ATOM 9354 O O . ASP B 2 332 ? 188.791 146.410 70.020 1.00 102.12 331 ASP B O 1
ATOM 9359 N N . PRO B 2 333 ? 188.582 146.777 67.820 1.00 98.60 332 PRO B N 1
ATOM 9360 C CA . PRO B 2 333 ? 187.335 145.995 67.772 1.00 98.60 332 PRO B CA 1
ATOM 9361 C C . PRO B 2 333 ? 187.520 144.536 68.152 1.00 98.60 332 PRO B C 1
ATOM 9362 O O . PRO B 2 333 ? 186.608 143.938 68.737 1.00 98.60 332 PRO B O 1
ATOM 9366 N N . ARG B 2 334 ? 188.678 143.946 67.843 1.00 95.66 333 ARG B N 1
ATOM 9367 C CA . ARG B 2 334 ? 188.890 142.527 68.116 1.00 95.66 333 ARG B CA 1
ATOM 9368 C C . ARG B 2 334 ? 188.938 142.247 69.614 1.00 95.66 333 ARG B C 1
ATOM 9369 O O . ARG B 2 334 ? 188.283 141.317 70.105 1.00 95.66 333 ARG B O 1
ATOM 9377 N N . VAL B 2 335 ? 189.713 143.038 70.360 1.00 92.88 334 VAL B N 1
ATOM 9378 C CA . VAL B 2 335 ? 189.812 142.815 71.799 1.00 92.88 334 VAL B CA 1
ATOM 9379 C C . VAL B 2 335 ? 188.462 143.054 72.462 1.00 92.88 334 VAL B C 1
ATOM 9380 O O . VAL B 2 335 ? 188.078 142.340 73.397 1.00 92.88 334 VAL B O 1
ATOM 9384 N N . THR B 2 336 ? 187.712 144.046 71.976 1.00 91.10 335 THR B N 1
ATOM 9385 C CA . THR B 2 336 ? 186.395 144.318 72.538 1.00 91.10 335 THR B CA 1
ATOM 9386 C C . THR B 2 336 ? 185.441 143.161 72.280 1.00 91.10 335 THR B C 1
ATOM 9387 O O . THR B 2 336 ? 184.722 142.729 73.186 1.00 91.10 335 THR B O 1
ATOM 9391 N N . ARG B 2 337 ? 185.425 142.638 71.052 1.00 89.49 336 ARG B N 1
ATOM 9392 C CA . ARG B 2 337 ? 184.523 141.530 70.761 1.00 89.49 336 ARG B CA 1
ATOM 9393 C C . ARG B 2 337 ? 184.901 140.295 71.569 1.00 89.49 336 ARG B C 1
ATOM 9394 O O . ARG B 2 337 ? 184.022 139.576 72.055 1.00 89.49 336 ARG B O 1
ATOM 9402 N N . ALA B 2 338 ? 186.200 140.057 71.771 1.00 84.39 337 ALA B N 1
ATOM 9403 C CA . ALA B 2 338 ? 186.618 138.907 72.569 1.00 84.39 337 ALA B CA 1
ATOM 9404 C C . ALA B 2 338 ? 186.195 139.058 74.028 1.00 84.39 337 ALA B C 1
ATOM 9405 O O . ALA B 2 338 ? 185.581 138.148 74.609 1.00 84.39 337 ALA B O 1
ATOM 9407 N N . LYS B 2 339 ? 186.515 140.204 74.638 1.00 77.26 338 LYS B N 1
ATOM 9408 C CA . LYS B 2 339 ? 186.184 140.400 76.044 1.00 77.26 338 LYS B CA 1
ATOM 9409 C C . LYS B 2 339 ? 184.677 140.385 76.256 1.00 77.26 338 LYS B C 1
ATOM 9410 O O . LYS B 2 339 ? 184.188 139.839 77.252 1.00 77.26 338 LYS B O 1
ATOM 9416 N N . TYR B 2 340 ? 183.918 140.950 75.314 1.00 84.77 339 TYR B N 1
ATOM 9417 C CA . TYR B 2 340 ? 182.471 140.965 75.457 1.00 84.77 339 TYR B CA 1
ATOM 9418 C C . TYR B 2 340 ? 181.867 139.594 75.197 1.00 84.77 339 TYR B C 1
ATOM 9419 O O . TYR B 2 340 ? 180.848 139.258 75.798 1.00 84.77 339 TYR B O 1
ATOM 9428 N N . PHE B 2 341 ? 182.484 138.778 74.341 1.00 81.53 340 PHE B N 1
ATOM 9429 C CA . PHE B 2 341 ? 182.024 137.403 74.185 1.00 81.53 340 PHE B CA 1
ATOM 9430 C C . PHE B 2 341 ? 182.197 136.624 75.483 1.00 81.53 340 PHE B C 1
ATOM 9431 O O . PHE B 2 341 ? 181.282 135.918 75.928 1.00 81.53 340 PHE B O 1
ATOM 9439 N N . ILE B 2 342 ? 183.365 136.758 76.117 1.00 71.59 341 ILE B N 1
ATOM 9440 C CA . ILE B 2 342 ? 183.595 136.059 77.382 1.00 71.59 341 ILE B CA 1
ATOM 9441 C C . ILE B 2 342 ? 182.621 136.554 78.448 1.00 71.59 341 ILE B C 1
ATOM 9442 O O . ILE B 2 342 ? 181.990 135.762 79.169 1.00 71.59 341 ILE B O 1
ATOM 9447 N N . ARG B 2 343 ? 182.474 137.877 78.553 1.00 73.13 342 ARG B N 1
ATOM 9448 C CA . ARG B 2 343 ? 181.580 138.437 79.557 1.00 73.13 342 ARG B CA 1
ATOM 9449 C C . ARG B 2 343 ? 180.139 138.021 79.301 1.00 73.13 342 ARG B C 1
ATOM 9450 O O . ARG B 2 343 ? 179.394 137.748 80.244 1.00 73.13 342 ARG B O 1
ATOM 9458 N N . ASP B 2 344 ? 179.728 137.963 78.033 1.00 80.97 343 ASP B N 1
ATOM 9459 C CA . ASP B 2 344 ? 178.364 137.563 77.714 1.00 80.97 343 ASP B CA 1
ATOM 9460 C C . ASP B 2 344 ? 178.135 136.096 78.036 1.00 80.97 343 ASP B C 1
ATOM 9461 O O . ASP B 2 344 ? 177.042 135.721 78.468 1.00 80.97 343 ASP B O 1
ATOM 9466 N N . GLU B 2 345 ? 179.151 135.253 77.846 1.00 71.73 344 GLU B N 1
ATOM 9467 C CA . GLU B 2 345 ? 179.033 133.862 78.275 1.00 71.73 344 GLU B CA 1
ATOM 9468 C C . GLU B 2 345 ? 178.799 133.776 79.779 1.00 71.73 344 GLU B C 1
ATOM 9469 O O . GLU B 2 345 ? 177.912 133.045 80.250 1.00 71.73 344 GLU B O 1
ATOM 9475 N N . PHE B 2 346 ? 179.581 134.534 80.553 1.00 61.16 345 PHE B N 1
ATOM 9476 C CA . PHE B 2 346 ? 179.424 134.482 82.005 1.00 61.16 345 PHE B CA 1
ATOM 9477 C C . PHE B 2 346 ? 178.080 135.058 82.451 1.00 61.16 345 PHE B C 1
ATOM 9478 O O . PHE B 2 346 ? 177.425 134.501 83.340 1.00 61.16 345 PHE B O 1
ATOM 9486 N N . LEU B 2 347 ? 177.644 136.166 81.848 1.00 68.36 346 LEU B N 1
ATOM 9487 C CA . LEU B 2 347 ? 176.335 136.707 82.201 1.00 68.36 346 LEU B CA 1
ATOM 9488 C C . LEU B 2 347 ? 175.204 135.788 81.769 1.00 68.36 346 LEU B C 1
ATOM 9489 O O . LEU B 2 347 ? 174.174 135.734 82.441 1.00 68.36 346 LEU B O 1
ATOM 9494 N N . ARG B 2 348 ? 175.367 135.056 80.667 1.00 71.50 347 ARG B N 1
ATOM 9495 C CA . ARG B 2 348 ? 174.349 134.089 80.278 1.00 71.50 347 ARG B CA 1
ATOM 9496 C C . ARG B 2 348 ? 174.236 132.981 81.314 1.00 71.50 347 ARG B C 1
ATOM 9497 O O . ARG B 2 348 ? 173.130 132.636 81.753 1.00 71.50 347 ARG B O 1
ATOM 9505 N N . ILE B 2 349 ? 175.374 132.415 81.728 1.00 66.74 348 ILE B N 1
ATOM 9506 C CA . ILE B 2 349 ? 175.303 131.322 82.695 1.00 66.74 348 ILE B CA 1
ATOM 9507 C C . ILE B 2 349 ? 174.793 131.831 84.041 1.00 66.74 348 ILE B C 1
ATOM 9508 O O . ILE B 2 349 ? 174.146 131.085 84.786 1.00 66.74 348 ILE B O 1
ATOM 9513 N N . SER B 2 350 ? 175.048 133.101 84.370 1.00 68.03 349 SER B N 1
ATOM 9514 C CA . SER B 2 350 ? 174.520 133.649 85.617 1.00 68.03 349 SER B CA 1
ATOM 9515 C C . SER B 2 350 ? 173.023 133.927 85.522 1.00 68.03 349 SER B C 1
ATOM 9516 O O . SER B 2 350 ? 172.273 133.644 86.464 1.00 68.03 349 SER B O 1
ATOM 9519 N N . THR B 2 351 ? 172.568 134.480 84.396 1.00 71.07 350 THR B N 1
ATOM 9520 C CA . THR B 2 351 ? 171.187 134.924 84.256 1.00 71.07 350 THR B CA 1
ATOM 9521 C C . THR B 2 351 ? 170.226 133.768 84.022 1.00 71.07 350 THR B C 1
ATOM 9522 O O . THR B 2 351 ? 169.052 133.865 84.396 1.00 71.07 350 THR B O 1
ATOM 9526 N N . ALA B 2 352 ? 170.694 132.679 83.406 1.00 75.25 351 ALA B N 1
ATOM 9527 C CA . ALA B 2 352 ? 169.815 131.535 83.179 1.00 75.25 351 ALA B CA 1
ATOM 9528 C C . ALA B 2 352 ? 169.222 131.016 84.483 1.00 75.25 351 ALA B C 1
ATOM 9529 O O . ALA B 2 352 ? 168.094 130.511 84.495 1.00 75.25 351 ALA B O 1
ATOM 9531 N N . SER B 2 353 ? 169.961 131.128 85.585 1.00 74.93 352 SER B N 1
ATOM 9532 C CA . SER B 2 353 ? 169.492 130.710 86.898 1.00 74.93 352 SER B CA 1
ATOM 9533 C C . SER B 2 353 ? 169.151 131.883 87.811 1.00 74.93 352 SER B C 1
ATOM 9534 O O . SER B 2 353 ? 168.904 131.672 89.002 1.00 74.93 352 SER B O 1
ATOM 9537 N N . GLY B 2 354 ? 169.137 133.107 87.287 1.00 84.36 353 GLY B N 1
ATOM 9538 C CA . GLY B 2 354 ? 168.864 134.284 88.092 1.00 84.36 353 GLY B CA 1
ATOM 9539 C C . GLY B 2 354 ? 167.490 134.312 88.728 1.00 84.36 353 GLY B C 1
ATOM 9540 O O . GLY B 2 354 ? 166.482 134.083 88.052 1.00 84.36 353 GLY B O 1
ATOM 9541 N N . ASP B 2 355 ? 167.430 134.599 90.031 1.00 85.75 354 ASP B N 1
ATOM 9542 C CA . ASP B 2 355 ? 166.163 134.685 90.742 1.00 85.75 354 ASP B CA 1
ATOM 9543 C C . ASP B 2 355 ? 165.864 136.073 91.285 1.00 85.75 354 ASP B C 1
ATOM 9544 O O . ASP B 2 355 ? 164.752 136.297 91.775 1.00 85.75 354 ASP B O 1
ATOM 9549 N N . GLY B 2 356 ? 166.811 137.006 91.211 1.00 81.94 355 GLY B N 1
ATOM 9550 C CA . GLY B 2 356 ? 166.669 138.292 91.851 1.00 81.94 355 GLY B CA 1
ATOM 9551 C C . GLY B 2 356 ? 167.160 138.343 93.281 1.00 81.94 355 GLY B C 1
ATOM 9552 O O . GLY B 2 356 ? 167.185 139.431 93.871 1.00 81.94 355 GLY B O 1
ATOM 9553 N N . ARG B 2 357 ? 167.543 137.203 93.862 1.00 73.57 356 ARG B N 1
ATOM 9554 C CA . ARG B 2 357 ? 168.090 137.205 95.214 1.00 73.57 356 ARG B CA 1
ATOM 9555 C C . ARG B 2 357 ? 169.528 137.710 95.237 1.00 73.57 356 ARG B C 1
ATOM 9556 O O . ARG B 2 357 ? 169.929 138.400 96.181 1.00 73.57 356 ARG B O 1
ATOM 9564 N N . HIS B 2 358 ? 170.316 137.376 94.217 1.00 64.34 357 HIS B N 1
ATOM 9565 C CA . HIS B 2 358 ? 171.711 137.785 94.152 1.00 64.34 357 HIS B CA 1
ATOM 9566 C C . HIS B 2 358 ? 172.046 138.227 92.735 1.00 64.34 357 HIS B C 1
ATOM 9567 O O . HIS B 2 358 ? 171.426 137.782 91.766 1.00 64.34 357 HIS B O 1
ATOM 9574 N N . TYR B 2 359 ? 173.038 139.111 92.625 1.00 68.71 358 TYR B N 1
ATOM 9575 C CA . TYR B 2 359 ? 173.387 139.750 91.365 1.00 68.71 358 TYR B CA 1
ATOM 9576 C C . TYR B 2 359 ? 174.888 139.659 91.127 1.00 68.71 358 TYR B C 1
ATOM 9577 O O . TYR B 2 359 ? 175.677 139.477 92.056 1.00 68.71 358 TYR B O 1
ATOM 9586 N N . CYS B 2 360 ? 175.272 139.791 89.859 1.00 64.79 359 CYS B N 1
ATOM 9587 C CA . CYS B 2 360 ? 176.663 139.727 89.433 1.00 64.79 359 CYS B CA 1
ATOM 9588 C C . CYS B 2 360 ? 177.033 140.995 88.676 1.00 64.79 359 CYS B C 1
ATOM 9589 O O . CYS B 2 360 ? 176.262 141.475 87.839 1.00 64.79 359 CYS B O 1
ATOM 9592 N N . TYR B 2 361 ? 178.218 141.534 88.970 1.00 65.55 360 TYR B N 1
ATOM 9593 C CA . TYR B 2 361 ? 178.728 142.751 88.338 1.00 65.55 360 TYR B CA 1
ATOM 9594 C C . TYR B 2 361 ? 180.081 142.461 87.702 1.00 65.55 360 TYR B C 1
ATOM 9595 O O . TYR B 2 361 ? 181.119 142.508 88.380 1.00 65.55 360 TYR B O 1
ATOM 9604 N N . PRO B 2 362 ? 180.121 142.160 86.405 1.00 59.68 361 PRO B N 1
ATOM 9605 C CA . PRO B 2 362 ? 181.403 141.854 85.759 1.00 59.68 361 PRO B CA 1
ATOM 9606 C C . PRO B 2 362 ? 182.292 143.082 85.650 1.00 59.68 361 PRO B C 1
ATOM 9607 O O . PRO B 2 362 ? 181.829 144.183 85.345 1.00 59.68 361 PRO B O 1
ATOM 9611 N N . HIS B 2 363 ? 183.586 142.878 85.894 1.00 64.09 362 HIS B N 1
ATOM 9612 C CA . HIS B 2 363 ? 184.596 143.914 85.742 1.00 64.09 362 HIS B CA 1
ATOM 9613 C C . HIS B 2 363 ? 185.768 143.367 84.942 1.00 64.09 362 HIS B C 1
ATOM 9614 O O . HIS B 2 363 ? 186.123 142.192 85.059 1.00 64.09 362 HIS B O 1
ATOM 9621 N N . PHE B 2 364 ? 186.369 144.231 84.130 1.00 63.33 363 PHE B N 1
ATOM 9622 C CA . PHE B 2 364 ? 187.584 143.901 83.396 1.00 63.33 363 PHE B CA 1
ATOM 9623 C C . PHE B 2 364 ? 188.785 144.432 84.164 1.00 63.33 363 PHE B C 1
ATOM 9624 O O . PHE B 2 364 ? 188.859 145.629 84.459 1.00 63.33 363 PHE B O 1
ATOM 9632 N N . THR B 2 365 ? 189.722 143.543 84.484 1.00 60.03 364 THR B N 1
ATOM 9633 C CA . THR B 2 365 ? 190.819 143.873 85.379 1.00 60.03 364 THR B CA 1
ATOM 9634 C C . THR B 2 365 ? 192.127 143.332 84.823 1.00 60.03 364 THR B C 1
ATOM 9635 O O . THR B 2 365 ? 192.162 142.243 84.245 1.00 60.03 364 THR B O 1
ATOM 9639 N N . CYS B 2 366 ? 193.196 144.105 84.994 1.00 69.94 365 CYS B N 1
ATOM 9640 C CA . CYS B 2 366 ? 194.559 143.666 84.713 1.00 69.94 365 CYS B CA 1
ATOM 9641 C C . CYS B 2 366 ? 195.339 143.748 86.018 1.00 69.94 365 CYS B C 1
ATOM 9642 O O . CYS B 2 366 ? 195.675 144.845 86.477 1.00 69.94 365 CYS B O 1
ATOM 9645 N N . ALA B 2 367 ? 195.630 142.590 86.612 1.00 67.19 366 ALA B N 1
ATOM 9646 C CA . ALA B 2 367 ? 196.217 142.548 87.945 1.00 67.19 366 ALA B CA 1
ATOM 9647 C C . ALA B 2 367 ? 197.658 143.037 87.987 1.00 67.19 366 ALA B C 1
ATOM 9648 O O . ALA B 2 367 ? 198.166 143.303 89.081 1.00 67.19 366 ALA B O 1
ATOM 9650 N N . VAL B 2 368 ? 198.327 143.162 86.841 1.00 75.12 367 VAL B N 1
ATOM 9651 C CA . VAL B 2 368 ? 199.728 143.577 86.842 1.00 75.12 367 VAL B CA 1
ATOM 9652 C C . VAL B 2 368 ? 199.844 145.060 87.175 1.00 75.12 367 VAL B C 1
ATOM 9653 O O . VAL B 2 368 ? 200.544 145.451 88.116 1.00 75.12 367 VAL B O 1
ATOM 9657 N N . ASP B 2 369 ? 199.161 145.906 86.409 1.00 77.94 368 ASP B N 1
ATOM 9658 C CA . ASP B 2 369 ? 199.205 147.340 86.648 1.00 77.94 368 ASP B CA 1
ATOM 9659 C C . ASP B 2 369 ? 198.355 147.703 87.860 1.00 77.94 368 ASP B C 1
ATOM 9660 O O . ASP B 2 369 ? 197.332 147.074 88.141 1.00 77.94 368 ASP B O 1
ATOM 9665 N N . THR B 2 370 ? 198.792 148.733 88.583 1.00 80.67 369 THR B N 1
ATOM 9666 C CA . THR B 2 370 ? 198.121 149.132 89.812 1.00 80.67 369 THR B CA 1
ATOM 9667 C C . THR B 2 370 ? 196.984 150.120 89.591 1.00 80.67 369 THR B C 1
ATOM 9668 O O . THR B 2 370 ? 196.099 150.216 90.447 1.00 80.67 369 THR B O 1
ATOM 9672 N N . GLU B 2 371 ? 196.983 150.856 88.478 1.00 86.58 370 GLU B N 1
ATOM 9673 C CA . GLU B 2 371 ? 195.928 151.839 88.248 1.00 86.58 370 GLU B CA 1
ATOM 9674 C C . GLU B 2 371 ? 194.593 151.163 87.955 1.00 86.58 370 GLU B C 1
ATOM 9675 O O . GLU B 2 371 ? 193.553 151.553 88.503 1.00 86.58 370 GLU B O 1
ATOM 9681 N N . ASN B 2 372 ? 194.601 150.143 87.094 1.00 79.27 371 ASN B N 1
ATOM 9682 C CA . ASN B 2 372 ? 193.382 149.376 86.865 1.00 79.27 371 ASN B CA 1
ATOM 9683 C C . ASN B 2 372 ? 192.912 148.715 88.151 1.00 79.27 371 ASN B C 1
ATOM 9684 O O . ASN B 2 372 ? 191.710 148.689 88.443 1.00 79.27 371 ASN B O 1
ATOM 9689 N N . ILE B 2 373 ? 193.852 148.189 88.940 1.00 76.72 372 ILE B N 1
ATOM 9690 C CA . ILE B 2 373 ? 193.492 147.543 90.198 1.00 76.72 372 ILE B CA 1
ATOM 9691 C C . ILE B 2 373 ? 192.806 148.533 91.128 1.00 76.72 372 ILE B C 1
ATOM 9692 O O . ILE B 2 373 ? 191.756 148.237 91.704 1.00 76.72 372 ILE B O 1
ATOM 9697 N N . ARG B 2 374 ? 193.377 149.732 91.277 1.00 83.95 373 ARG B N 1
ATOM 9698 C CA . ARG B 2 374 ? 192.806 150.694 92.214 1.00 83.95 373 ARG B CA 1
ATOM 9699 C C . ARG B 2 374 ? 191.462 151.221 91.723 1.00 83.95 373 ARG B C 1
ATOM 9700 O O . ARG B 2 374 ? 190.543 151.419 92.525 1.00 83.95 373 ARG B O 1
ATOM 9708 N N . ARG B 2 375 ? 191.312 151.426 90.413 1.00 88.03 374 ARG B N 1
ATOM 9709 C CA . ARG B 2 375 ? 190.028 151.890 89.891 1.00 88.03 374 ARG B CA 1
ATOM 9710 C C . ARG B 2 375 ? 188.938 150.839 90.089 1.00 88.03 374 ARG B C 1
ATOM 9711 O O . ARG B 2 375 ? 187.843 151.144 90.588 1.00 88.03 374 ARG B O 1
ATOM 9719 N N . VAL B 2 376 ? 189.225 149.590 89.711 1.00 81.86 375 VAL B N 1
ATOM 9720 C CA . VAL B 2 376 ? 188.244 148.524 89.881 1.00 81.86 375 VAL B CA 1
ATOM 9721 C C . VAL B 2 376 ? 187.955 148.293 91.355 1.00 81.86 375 VAL B C 1
ATOM 9722 O O . VAL B 2 376 ? 186.816 147.997 91.733 1.00 81.86 375 VAL B O 1
ATOM 9726 N N . PHE B 2 377 ? 188.965 148.443 92.215 1.00 82.42 376 PHE B N 1
ATOM 9727 C CA . PHE B 2 377 ? 188.744 148.271 93.644 1.00 82.42 376 PHE B CA 1
ATOM 9728 C C . PHE B 2 377 ? 187.867 149.381 94.206 1.00 82.42 376 PHE B C 1
ATOM 9729 O O . PHE B 2 377 ? 187.034 149.128 95.078 1.00 82.42 376 PHE B O 1
ATOM 9737 N N . ASN B 2 378 ? 188.035 150.615 93.726 1.00 88.29 377 ASN B N 1
ATOM 9738 C CA . ASN B 2 378 ? 187.157 151.695 94.167 1.00 88.29 377 ASN B CA 1
ATOM 9739 C C . ASN B 2 378 ? 185.714 151.435 93.748 1.00 88.29 377 ASN B C 1
ATOM 9740 O O . ASN B 2 378 ? 184.781 151.599 94.550 1.00 88.29 377 ASN B O 1
ATOM 9745 N N . ASP B 2 379 ? 185.513 151.017 92.496 1.00 90.19 378 ASP B N 1
ATOM 9746 C CA . ASP B 2 379 ? 184.159 150.708 92.041 1.00 90.19 378 ASP B CA 1
ATOM 9747 C C . ASP B 2 379 ? 183.553 149.573 92.861 1.00 90.19 378 ASP B C 1
ATOM 9748 O O . ASP B 2 379 ? 182.404 149.658 93.317 1.00 90.19 378 ASP B O 1
ATOM 9753 N N . CYS B 2 380 ? 184.327 148.510 93.088 1.00 87.93 379 CYS B N 1
ATOM 9754 C CA . CYS B 2 380 ? 183.821 147.386 93.863 1.00 87.93 379 CYS B CA 1
ATOM 9755 C C . CYS B 2 380 ? 183.577 147.770 95.315 1.00 87.93 379 CYS B C 1
ATOM 9756 O O . CYS B 2 380 ? 182.674 147.222 95.948 1.00 87.93 379 CYS B O 1
ATOM 9759 N N . ARG B 2 381 ? 184.363 148.701 95.859 1.00 89.00 380 ARG B N 1
ATOM 9760 C CA . ARG B 2 381 ? 184.124 149.176 97.217 1.00 89.00 380 ARG B CA 1
ATOM 9761 C C . ARG B 2 381 ? 182.805 149.925 97.305 1.00 89.00 380 ARG B C 1
ATOM 9762 O O . ARG B 2 381 ? 182.058 149.770 98.279 1.00 89.00 380 ARG B O 1
ATOM 9770 N N . ASP B 2 382 ? 182.500 150.740 96.293 1.00 90.72 381 ASP B N 1
ATOM 9771 C CA . ASP B 2 382 ? 181.181 151.365 96.241 1.00 90.72 381 ASP B CA 1
ATOM 9772 C C . ASP B 2 382 ? 180.082 150.309 96.190 1.00 90.72 381 ASP B C 1
ATOM 9773 O O . ASP B 2 382 ? 179.061 150.425 96.884 1.00 90.72 381 ASP B O 1
ATOM 9778 N N . ILE B 2 383 ? 180.283 149.265 95.380 1.00 88.31 382 ILE B N 1
ATOM 9779 C CA . ILE B 2 383 ? 179.286 148.197 95.287 1.00 88.31 382 ILE B CA 1
ATOM 9780 C C . ILE B 2 383 ? 179.098 147.510 96.636 1.00 88.31 382 ILE B C 1
ATOM 9781 O O . ILE B 2 383 ? 177.967 147.260 97.065 1.00 88.31 382 ILE B O 1
ATOM 9786 N N . ILE B 2 384 ? 180.197 147.196 97.324 1.00 89.14 383 ILE B N 1
ATOM 9787 C CA . ILE B 2 384 ? 180.102 146.496 98.603 1.00 89.14 383 ILE B CA 1
ATOM 9788 C C . ILE B 2 384 ? 179.450 147.380 99.656 1.00 89.14 383 ILE B C 1
ATOM 9789 O O . ILE B 2 384 ? 178.718 146.891 100.521 1.00 89.14 383 ILE B O 1
ATOM 9794 N N . GLN B 2 385 ? 179.710 148.688 99.621 1.00 94.41 384 GLN B N 1
ATOM 9795 C CA . GLN B 2 385 ? 179.041 149.572 100.571 1.00 94.41 384 GLN B CA 1
ATOM 9796 C C . GLN B 2 385 ? 177.539 149.616 100.317 1.00 94.41 384 GLN B C 1
ATOM 9797 O O . GLN B 2 385 ? 176.739 149.493 101.256 1.00 94.41 384 GLN B O 1
ATOM 9803 N N . ARG B 2 386 ? 177.135 149.765 99.052 1.00 95.62 385 ARG B N 1
ATOM 9804 C CA . ARG B 2 386 ? 175.712 149.716 98.730 1.00 95.62 385 ARG B CA 1
ATOM 9805 C C . ARG B 2 386 ? 175.100 148.377 99.116 1.00 95.62 385 ARG B C 1
ATOM 9806 O O . ARG B 2 386 ? 173.916 148.305 99.462 1.00 95.62 385 ARG B O 1
ATOM 9814 N N . MET B 2 387 ? 175.889 147.308 99.046 1.00 98.86 386 MET B N 1
ATOM 9815 C CA . MET B 2 387 ? 175.379 145.971 99.323 1.00 98.86 386 MET B CA 1
ATOM 9816 C C . MET B 2 387 ? 175.220 145.746 100.822 1.00 98.86 386 MET B C 1
ATOM 9817 O O . MET B 2 387 ? 174.227 145.161 101.270 1.00 98.86 386 MET B O 1
ATOM 9822 N N . HIS B 2 388 ? 176.193 146.211 101.609 1.00 108.31 387 HIS B N 1
ATOM 9823 C CA . HIS B 2 388 ? 176.091 146.211 103.063 1.00 108.31 387 HIS B CA 1
ATOM 9824 C C . HIS B 2 388 ? 174.976 147.120 103.553 1.00 108.31 387 HIS B C 1
ATOM 9825 O O . HIS B 2 388 ? 174.454 146.906 104.654 1.00 108.31 387 HIS B O 1
ATOM 9832 N N . LEU B 2 389 ? 174.596 148.125 102.758 1.00 110.60 388 LEU B N 1
ATOM 9833 C CA . LEU B 2 389 ? 173.418 148.920 103.091 1.00 110.60 388 LEU B CA 1
ATOM 9834 C C . LEU B 2 389 ? 172.181 148.043 103.244 1.00 110.60 388 LEU B C 1
ATOM 9835 O O . LEU B 2 389 ? 171.275 148.379 104.016 1.00 110.60 388 LEU B O 1
ATOM 9840 N N . ARG B 2 390 ? 172.131 146.918 102.527 1.00 115.89 389 ARG B N 1
ATOM 9841 C CA . ARG B 2 390 ? 171.046 145.941 102.629 1.00 115.89 389 ARG B CA 1
ATOM 9842 C C . ARG B 2 390 ? 169.691 146.586 102.327 1.00 115.89 389 ARG B C 1
ATOM 9843 O O . ARG B 2 390 ? 168.798 146.657 103.174 1.00 115.89 389 ARG B O 1
ATOM 9851 N N . GLN B 2 391 ? 169.561 147.062 101.093 1.00 127.12 390 GLN B N 1
ATOM 9852 C CA . GLN B 2 391 ? 168.329 147.691 100.628 1.00 127.12 390 GLN B CA 1
ATOM 9853 C C . GLN B 2 391 ? 167.148 146.726 100.692 1.00 127.12 390 GLN B C 1
ATOM 9854 O O . GLN B 2 391 ? 166.386 146.724 101.659 1.00 127.12 390 GLN B O 1
#

Sequence (1223 aa):
SRDLERLYQRYFLGQRRKSEVVMNVLDVLTKLTLLVLHLSLASAPMDPLKGILLGFFTGIEVVICALVVVRKDTTSHTYLQYSGVVTWVAMTTQILAAGLGYGLLGDGIGYVLFTLFATYSMLPLPLTWAILAGLGTSLMQVVLQAVIPRLAVISINQVVAQAVLFMCMNTAGIFISYLSDRAQRQAFLETRRCVEARLRLETENQRQERLVLSVLPRFVVLEMINDMTNVEDEHLQHQFHRIYIHRYENVSILFADVKGFTNLSTTLSAQELVRMLNELFARFDRLAHEHHCLRIKILGDCYYCVSGLPEPRQDHAHCCVEMGLSMIKTIRYVRSRTKHDVDMRIGIHSGSVLCGVLGLRKWQFDVWSWDVDIANKLESGGIPGRIHISKATLDCLNGDYNVEEGHGKERNEFLRKHNIKRIEHTIDLRSGDKLRREHIKPFSLMFKDSSLEHKYSQMRDEVFKSNLVCAFIVLLFITAIQSLLPSSRVMPMAIQFSILIMLHSALVLITTAEDYKCLPLVLRKTCCWINETYLARNVIIFASILINFLGAILNILWCDCSYPEYFVFTGVLAMVTCAVFLRLNSVLKLAVLLIMIAIYALLTETIYAGLFLRYDNLNHSGEDFLGTKEASLLLMAMFLLAVFYHGQQLEYTARLDFLWRVQAKEEINEMKELREHNENMLRNILPSHVARHFLEKDRDNEELYSQSYDAVGVMFASIPGFADFYSQTEMNNQGVECLRLLNEIIADFDELLGEDRFQDIEKIKTIGSTYMAVSGLSPEKWGHLCALADFSLALTESIQEINKHSFNNFELRIGISHGSVVAGVIGAKKPQYDIWGKTVNLASRMDSTGVSGRIQVPEETYLILKDQGFAFDYRGEIYVKGISEQEGKIVYRATHRLLLLGAGESGKSTIVKQMRILHVKATKVQDIKNNLKEAIETIVAAMSNLVPPVELANPENQFRVDYILSVMNVPDFDFPPEFYEHAKALWEDEGVRACYERSNEYQLIDCAQYFLDKIDVIKQDDYVPSDQDLLRCRVLTSGIFETKFQVDKVNFHMFDVGGQRDERRKWIQCFNDVTAIIFVVASSSYNMVIREDNQTNRLQEALNLFKSIWNNRWLRTISVILFLNKQDLLAEKVLAGKSKIEDYFPEFARYTTPEDATPEPGEDPRVTRAKYFIRDEFLRISTASGDGRHYCYPHFTCAVDTENIRRVFNDCRDIIQRMHLRQ

B-factor: mean 76.0, std 32.14, range [17.95, 174.18]

Foldseek 3Di:
DVVVVVVLLLVLLVLLLVLVLVVLVLVLVLLVVLVVVVCVVDVDGDDPLQPPLSVVLSVVSVVLNVVSVVCVVPSDCPVSLVSLVSNLCSLLCLLVCVQQNNRRLAAHLLSLVQSLLVLLFRRSHALVVSLVSNVSSLVVVVVSCVSVVVVCVVPVPLVVLSSLLSVLSVVLSSLNNVVLVVVSVVLLVVLVVLVVVVVVLVVLLVLLVLQLCLFDPPLQVVVVLCVVVCVDPDPVDDDFPDWSKDKDWWKKKKKKAFPCCPVVPVVDFWVVVLVVLLVLVQVLCVLCVVLVWDWFDQDDRMTMTIFQDVHDDLQRVVSVVVSVVVNLVVLVVVCPPVDDNRFMFMEMAHTMWMWTFFAQFQTGIDTDDVGVVLRVVRRVQDDGSDYWQAPRRCVRRDVPDDDQQADDDRDDCPPNSRTRVVVVVVVVVVLCVVVCPDQADNQQGDGPDPVLVQVVQQDFDPCLLVLLVSLLVLLVSLCVSCLPPDADCNPVLVVVSVVLNVVSVVVNCLLCVLVVPVHDVVSNVSNVVCRRGNVSVQVVLLVSLVSLVCNLCVRVVRPCALCVLSSLVSLVSSLVSLLSPQPHGLVVSLVSLVVSLVVVVVCCPPNCVVSQVSNCVVVVPPNSCCSPSVCSVVSSVSSSVSSSSSSSSSSNVVSSSSVSVVVSVVSVVVSVVSVVSSVVSLVRNDPDVVSVVCSDPPLPVPSWDKDKFWKKKKKKKAWVCLVVVADQDVVPPGRVVSVSVLSRLNNLLVVVCPDPLNPQKDWQDADVSMTMIMGRPDPVPPVRVVSVLVSVVVSQVSQVVVCVVDPDDIWMQMFMEITMKMWTASHSSNGGTDIGGDRNLVRVQSSVPDDTNWYAYADDPDDQADFAAQQPFDQTDPGTDGGTTGDGRD/DVLLAAEEEEAFAAPLCVVLLVLLQCVVPPDVVLVVLLVVQLLQQLLVLLVLCPPDPPHQDFADVVLCVLSVVSPVQVPPPDRDQALVNLVSLLVLLPGPSSVVSVVPCQLDDHRPLNVVSSVCSVVCSVVPDDDDVLSSSSGDDADQAKDWDWAADPNTTYIYIYFHRYPVRPVRPVVPLPPHQEYEYGAALLQQRHPDPPPRPHGSLVVRLVVLLCQLPPPSPVQRAYEYEYEPLVNNVVVQVVVPDDNCVRPVVLVVQDQDPDFDPDVPDDRRSRSSVVVSVVSSVVSNVVPDDPNYHYHYDYAYSSDSVRSVVVVVVVVVVSVVSSVVD

Solvent-accessible surface area: 57531 Å² total; per-residue (Å²): 97,177,81,55,75,109,25,3,67,77,38,8,20,24,64,19,5,106,6,0,24,31,8,0,65,17,8,28,96,10,2,74,53,6,49,87,35,13,105,86,60,43,124,71,118,41,51,116,85,16,25,91,40,13,32,136,21,34,27,53,1,81,79,1,38,64,61,0,63,74,44,110,114,49,77,40,42,58,93,1,31,110,3,0,55,48,3,39,61,10,10,9,58,4,8,90,3,33,9,131,34,94,1,14,50,2,33,33,14,0,19,3,0,4,0,0,5,0,1,5,1,1,4,1,6,40,59,95,115,2,65,128,7,0,68,24,0,18,114,34,6,87,88,14,58,69,50,39,71,153,28,25,121,47,4,153,78,7,42,116,3,13,42,34,8,2,101,2,2,19,44,1,5,60,58,5,5,106,20,12,20,132,54,17,81,94,22,17,112,61,40,69,120,11,15,72,32,82,63,150,18,68,78,59,12,78,125,11,44,149,9,3,51,30,11,2,28,144,45,0,11,97,72,4,36,77,56,49,58,106,120,94,130,111,88,130,120,124,48,25,87,107,23,24,20,60,133,62,88,91,0,0,0,0,15,0,37,8,131,8,25,52,108,14,37,116,103,29,76,29,75,56,14,1,126,68,9,9,70,10,2,18,58,0,16,155,30,3,128,122,38,112,16,43,5,3,5,9,53,44,18,10,1,20,0,1,3,13,0,54,124,127,94,170,64,18,1,38,12,0,11,86,0,0,81,19,0,18,112,17,1,147,134,23,56,60,189,134,50,54,109,22,44,0,47,0,0,0,10,15,15,27,0,2,0,0,3,10,7,66,98,41,35,25,14,10,10,29,15,120,32,20,66,58,0,50,68,0,13,55,8,9,85,61,33,49,25,4,2,3,80,52,0,35,92,49,11,78,76,112,93,148,56,139,148,10,22,64,99,120,51,90,120,123,165,172,39,89,16,52,109,139,85,12,56,59,20,56,117,90,9,27,70,85,2,177,133,64,84,2,75,79,87,27,2,71,11,128,62,94,48,45,33,126,74,17,15,115,101,88,8,140,32,4,61,41,6,3,61,1,0,49,43,2,4,75,43,6,31,49,15,7,83,80,8,60,20,97,104,73,129,62,7,39,112,66,15,53,98,11,52,115,89,0,25,33,36,21,78,77,1,12,3,63,84,78,139,130,71,74,114,93,72,52,109,40,1,26,127,14,5,80,57,20,130,17,1,6,93,16,6,51,38,0,3,59,13,1,16,68,4,1,20,3,3,24,89,72,10,127,36,34,37,8,32,22,7,20,14,6,4,0,2,7,2,2,0,1,0,2,3,14,50,2,8,4,46,57,2,50,64,9,0,102,87,6,34,55,64,17,34,99,24,14,90,122,88,46,38,46,38,26,112,115,28,30,80,141,39,132,75,45,68,28,69,0,17,20,60,71,1,14,51,22,2,1,50,9,0,17,84,0,0,32,79,11,1,28,33,38,7,75,32,19,13,16,62,32,24,37,117,57,86,18,102,106,82,29,105,87,22,101,102,73,57,88,22,10,70,53,2,5,154,39,12,12,18,84,61,0,9,160,43,7,39,106,144,38,70,96,106,66,80,40,46,33,94,66,45,120,42,0,0,0,0,16,1,12,6,51,25,13,81,130,32,22,31,47,60,138,66,1,90,53,0,22,23,1,2,35,3,6,3,2,1,7,0,33,4,0,108,23,8,42,73,119,152,7,138,75,11,44,3,2,10,19,48,32,35,22,5,7,0,0,0,18,12,81,118,212,223,100,30,20,10,20,15,0,2,34,0,0,46,21,0,54,117,23,6,91,68,5,16,133,45,7,38,19,121,18,86,5,53,4,0,10,0,46,20,69,2,7,2,0,4,4,2,14,94,36,2,23,11,15,4,18,12,131,6,23,49,24,0,38,101,4,13,62,62,32,78,39,46,84,9,5,5,4,88,77,64,26,137,116,2,114,31,88,20,161,85,81,91,14,119,28,67,59,160,103,61,50,23,3,13,7,61,32,95,190,165,120,102,49,17,0,46,2,0,0,0,0,13,21,40,2,18,14,33,24,3,16,50,3,13,115,78,29,51,159,163,81,79,86,25,90,47,8,33,64,15,3,14,64,0,0,43,28,0,2,15,3,11,87,113,28,144,69,125,15,111,92,27,77,118,118,21,114,112,50,21,91,38,0,72,60,11,68,123,68,133,123,32,49,139,34,96,70,0,0,68,23,0,66,20,4,12,95,22,129,4,2,74,38,0,42,101,97,25,29,90,31,39,16,11,63,12,1,78,49,4,1,77,59,2,65,49,4,64,100,57,114,58,125,20,59,92,53,10,45,9,56,16,56,91,108,28,73,21,15,127,60,21,156,13,77,20,92,201,23,56,1,32,4,8,12,1,3,5,32,114,93,34,13,114,65,0,11,19,10,0,37,70,8,33,0,0,8,0,0,2,11,0,2,1,0,8,24,32,7,76,69,64,90,142,50,24,28,7,76,10,5,15,68,11,0,114,50,1,7,61,1,64,0,2,71,57,11,8,2,0,0,10,0,4,32,22,64,51,1,31,99,49,4,101,79,40,121,18,56,0,82,77,88,27,120,97,6,63,146,23,89,63,31,167,82,51,54,123,92,143,82,58,49,100,118,17,7,58,0,24,3,10,2,37,43,42,1,46,139,30,6,100,88,37,44,79,45,120,6,106,24,62,35,31,41,0,15,6,41,52,46,95,41,6,118,139,10,8,64,57,1,47,76,26,1,85,132,44,48,119,154,173

Secondary structure (DSSP, 8-state):
-HHHHHHHHHHHHHHHHHHHHHHHHHHHHHHHHHHHHHHHH-SS---HHHHHHHHHHHHHHHHHHHHHHHHHHSS--HHHHHHHHHHHHHHHHHHHHHHTS-S--SS-HHHHHHHHHHHHHT--S-HHHHHHHHHHHHHHHHHHHHH-HHHHHH-SSSHHHHHHHHHHHHHHHHHHHHHHHHHHHHHHHHHHHHHHHHHHHHHHHHHHHHHHTTSS-HHHHHHHHHHHTT-SS-----SS-----EEEEEEEE--EEETTHHHHHTTS-HHHHHHHHHHHHHHHHHHHHHTT-----EETTEE---TTSSS--SSHHHHHHHHHHHHHHHHHHHTGGG-----EEE--EEEEEEEE--SSSS---EEESHHHHHHHHHHHH--TT----THHHHHHH-SSS------SS-S---TT-----HHHHHHHHHHHHHGGGSSB-TTT--BSSHHHHHHHHTS--TTHHHHHHHHHHHHHHHHHHHHSS--S-HHHHHHHHHHHHHHHHHHHHHHTTTT-TTS-HHHHHHHHHHHHSHHHHHHHHHHHHHHHHHHHHHHHHH-----HHHHHHHHHHHHHHHHH--SS-HHHHHHHHHHHHHHHHHHHSSTTHHHHHHHHHHH-TTTGGGTTHHHHHHHHHHHHHHHHHHHHHHHHHHHHHHHHHHHHHHHHHHHHHHHHHHHHHHHHHS-HHHHHHHHSS-TTTSS-EEEE-SSEEEEEEE-THHHHH----SSSSSSHHHHHHHHHHHHHHHHHHTSTT--SEEEEEEETTEEEEEE--S----HHHHHHHHHHHHHHHHHHHHHHHTTS----EEEEEEE--EEEES-SSS--EEEESHHHHHHHHHHHSS-TT-EE-SS----SS--B-----B--SSS-B---EE----/-TTTSEEEEE-B-TT-SHHHHHHHHHHH---HHHHHHHHHHHHHHHHHHHHHHHHSSSPPP-S-TTTTHHHHHHHHHHHSSS----HHHHHHHHHHHHSHHHHHHHHTTTTS---TTHHHHHTTHHHHHS------HHHHHT------S-EEEEEEETTEEEEEEE---STTTGGGGGGG-SS-SEEEEEEETTTTSSB-TTTSSSBHHHHHHHHHHHHHT-TT-TT---EEEEE-HHHHHHHHHH-SS-STTT-THHHH----S-----TT--HHHHHHHHHHHHHHHHHHHHT--SSS--EEEE--SSSHHHHHHHHHHHHHHHHHHHT--

Radius of gyration: 50.38 Å; Cα contacts (8 Å, |Δi|>4): 1658; chains: 2; bounding box: 136×99×114 Å

Nearest PDB structures (foldseek):
  8buz-assembly1_A  TM=1.001E+00  e=0.000E+00  Bos taurus
  8bv5-assembly1_A  TM=9.818E-01  e=1.227E-55  Bos taurus
  1ab8-assembly1_A  TM=9.578E-01  e=4.657E-16  Rattus norvegicus
  3maa-assembly1_B  TM=9.715E-01  e=4.060E-15  Rattus norvegicus
  3uvj-assembly1_A  TM=8.816E-01  e=8.288E-10  Homo sapiens